Protein AF-0000000084601848 (afdb_homodimer)

Foldseek 3Di:
DDDDDDDDDDDDDDDDDDDDDDDDDDDDDDDDDDDDDDDDDDDDDDDPPDDPDDDPPDPPPPPPDPDLPPPVPDPPLVSVVPPPPDPPDLAFDLVLLVVLQVVLCVVAHVVQKDQDPVVFDVQQDDQQAPDGEPATARMEGEDQALQSVLVSLQSCVVSRFFEFEDELSPFHHQLRHDNPHGYYYYHLNQADFPDDDLVLQKTKGWQNHQQVVVCVVCVVSQKHDQFDDQSSHTNQQQQQQQFGDQQCLPQNTNLLWFQWWWWQFSNSDTDIQDDRDNDDPPDDDVSVVNRRNSFQQTGTTMTMTGIDGAFPDKKKKKWFAPALLLLLVLLLVLLVVVLDWRGKKKWALLLLVLCVVLPHWLPDRDRSHIMIMTMDGHDPVSRVVSLVVSVVSSVVRRIDDMDMDPDPSVRCSSCGSVSCRVVSCVVVADPQKGKNKFKKFAPSVCLSVLVVVLVVLLVVLVFRKIKMARSSRRMIMIITIFRPPDVVSVVSVVVSLVVSLVVRLVRVIHRHDGSRCFQRNLVSLPVNDDPVVVSVVVSSSCVRPVSSSTSANTNYHD/DPDDDDDDPPDDDDDDDDDDDDDYDDDDDDYDDDDDDDDYDDDDDDPDDDDPPDPPPDPPPPPPDPDLPPPVPDPPLVSVVPPPPDPPDLAFDLVLLVVLVVVLCVVAHVVQKDQDPVVFDVQQDDQQAPDGEPATARMEGEDQALQSVLVSLQSCVVSRFFEFEDELSPFHHQLRHDNPHGYYYYHLNQADFPDDDLVLQKTKGWQNHQQVVVCVVCVVSQKHDQFDDQSSHTNQQQQQQQFGDQQCLPQNTNLLWFQWWWWQFSNSDTDIQDDRDNDDPPDDDVSVVNRRNSFQQTGTTMTMTGIDGAFPDKKKKKWFAPALLLLLVLLLVLLVVVQDWRGKKKWALLLLVLCVVLPHWLPDRDRSHIMIMTMDGHDPVSRVVSLVVSVVSSVVRRIDDMDMDPDPSVRCSSCGSVSCSVVSCVVVADPQKGKNKFKKFAPSVCLSVLVVVLVVLLVVLVFRKIKMARSSRRMIMIITIFRPPDVVSVVSVVVSLVVSLVVRLVRVIHRHDGSRCFQRNLVSLPVNDDDVVVSVVVSSSCVRPVSSSTSANTNYHD

Nearest PDB structures (foldseek):
  8jde-assembly1_A  TM=9.656E-01  e=2.973E-52  Mus musculus
  8jdx-assembly1_A  TM=9.671E-01  e=5.165E-52  Mus musculus
  8jdv-assembly1_A  TM=9.684E-01  e=1.002E-51  Mus musculus
  8jdu-assembly1_A  TM=9.640E-01  e=6.096E-52  Mus musculus
  8jds-assembly1_A  TM=9.639E-01  e=1.059E-51  Mus musculus

Secondary structure (DSSP, 8-state):
-----------------------------------------------------------------S-----SSS-HHHHTTT----SS-SS--HHHHHHHHHHHHHHH-GGGEE--HHHHHHTT--TT-S---S---SEEE---SHHHHHHHHHHHHHHT--EEEESSS--SS-TT--TT--EEEE-TT---EEEEEGGGTEEEE-TT-BHHHHHHHTGGGTEE------TT-BHHHHHHHT---TTHHHH--GGGGEEEEEEE-TTS-EEE---S-SS--SSS-HHHHHTTSTTSS-EEEEEEEE-EEPPSEEEEEEEEESSHHHHHHHHHHHHHHT---SEEEEE-HHHHHHHHHTT-BTTB---SS-EEEEEEEESHHHHHHHHHHHHHHHGGGTEEEEEE-SSHHHHHHHHHHHHTHHHHHHHHSPTT-EEEEEEEE--GGGHHHHHHHHHHHHHTTTS-EEEEEEGGGTEEEEEEEE-TT-HHHHHHHHHHHHHHHHHHHHTT-BS-SSS--TTTTHHHHHHHS-HHHHHHHHHHHHHH-TT--BSTTSSS--/-----------------------------------------------------------------S-----SSS-HHHHTTT----SS-SS--HHHHHHHHHHHHHHH-GGGEE--HHHHHHTT--TT-S---S---SEEE---SHHHHHHHHHHHHHHT--EEEESSS--SS-TT--TT--EEEE-TT---EEEEEGGGTEEEE-TT-BHHHHHHHTGGGTEE------TT-BHHHHHHHT---TTHHHH--GGGGEEEEEEE-TTS-EEE---S-SS--SSS-HHHHHTTSTTSS-EEEEEEEE-EEPPSEEEEEEEEESSHHHHHHHHHHHHHHT---SEEEEE-HHHHHHHHHTT-BTTB----S-EEEEEEEE-HHHHHHHHHHHHHHHGGGTEEEEEE-SSHHHHHHHHHHHHTHHHHHHHHSPTT-EEEEEEEE--GGGHHHHHHHHHHHHHTTTS-EEEEEEGGGTEEEEEEEE-TT-HHHHHHHHHHHHHHHHHHHHTT-BS-SSS--TTTTHHHHHHHS-HHHHHHHHHHHHHH-TT--BSTTSSS--

pLDDT: mean 83.58, std 26.97, range [13.2, 98.94]

Solvent-accessible surface area (backbone atoms only — not comparable to full-atom values): 58997 Å² total; per-residue (Å²): 136,80,80,81,83,78,82,87,73,89,82,86,90,87,82,91,82,90,81,89,75,84,77,83,87,81,84,75,87,78,90,84,88,91,88,79,88,90,84,88,93,83,81,85,85,88,76,88,71,83,81,82,77,76,82,76,76,82,74,79,75,77,77,75,76,87,70,87,65,79,78,82,77,63,57,57,30,60,46,62,72,62,64,72,73,65,88,68,70,80,51,48,53,72,72,52,42,52,50,43,49,51,51,42,29,70,74,69,32,68,86,30,47,42,74,48,65,68,60,42,49,64,66,27,51,48,80,58,21,72,29,65,38,90,41,49,42,72,33,41,35,46,43,73,44,61,68,48,48,17,51,46,25,35,46,26,52,74,54,36,30,31,37,29,62,37,48,57,72,76,61,34,25,19,56,51,34,22,74,72,29,30,34,31,39,37,36,44,71,22,49,46,78,76,43,79,37,76,74,53,35,30,37,32,29,24,24,20,26,36,56,57,58,50,34,62,74,40,47,90,73,47,38,34,71,72,38,61,48,69,75,70,40,12,44,34,45,35,38,19,22,20,22,45,30,55,22,25,56,58,64,39,43,39,69,76,31,59,48,22,37,31,32,28,29,43,72,22,52,67,31,46,64,53,50,50,27,78,34,61,9,62,50,61,32,49,59,35,38,52,29,17,32,51,33,34,57,33,46,63,45,32,37,29,33,51,41,43,61,58,63,84,27,74,37,30,32,41,34,32,21,83,34,58,52,33,42,39,46,36,44,41,48,45,55,71,66,51,60,78,46,35,20,37,32,39,34,28,33,52,39,32,43,36,36,39,74,57,73,28,38,58,90,38,75,63,77,62,33,15,28,39,42,35,30,33,55,30,47,66,66,54,32,53,50,42,49,54,52,51,57,59,57,36,60,80,34,57,51,75,45,79,48,70,34,90,46,71,68,44,28,51,27,70,46,28,51,70,71,39,44,67,59,26,46,65,69,64,50,56,88,79,48,40,44,44,50,49,46,31,7,20,24,43,72,47,33,34,60,51,52,50,55,42,50,56,56,42,58,71,67,76,45,61,53,30,39,39,26,44,47,56,43,16,22,38,32,44,36,36,49,41,42,77,87,36,64,69,56,43,50,52,50,50,49,49,52,49,50,44,42,51,51,27,44,75,58,34,14,29,64,9,30,34,67,25,26,17,48,59,35,20,72,49,47,58,67,72,32,51,69,58,34,50,29,47,53,50,31,54,36,41,49,51,22,73,73,51,30,33,29,49,63,41,45,47,73,132,126,92,79,81,87,88,87,79,87,79,83,84,90,94,82,88,89,87,81,83,81,81,81,83,82,84,84,93,84,86,88,86,91,86,88,90,90,94,86,90,93,94,88,92,82,92,76,88,82,81,86,78,86,76,82,78,77,81,78,76,73,75,76,72,73,84,70,87,65,80,78,81,78,62,58,58,31,58,47,64,73,63,63,75,74,67,87,67,71,79,51,47,52,70,70,53,41,51,51,43,48,50,52,43,27,69,74,69,33,67,86,27,47,42,72,48,65,68,60,43,48,63,65,29,54,48,81,57,21,73,28,64,39,90,41,48,41,71,32,40,34,46,42,73,44,61,68,47,48,16,52,46,24,34,46,26,52,74,52,36,29,30,36,29,60,36,48,58,74,76,62,32,22,20,58,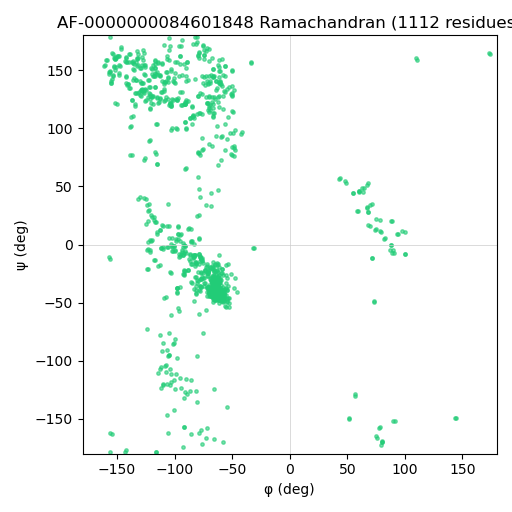52,33,21,75,73,28,30,32,31,38,34,36,44,72,23,48,46,78,75,45,79,38,74,72,53,35,33,36,30,29,23,21,20,26,36,54,56,58,50,33,63,75,38,45,90,74,45,39,34,70,72,39,63,48,69,75,69,40,13,46,34,45,36,37,19,22,22,23,45,29,56,22,24,56,57,67,39,41,36,66,76,32,58,47,21,37,32,31,28,29,44,72,23,51,66,29,46,64,52,51,50,27,76,35,62,9,62,50,60,32,51,59,34,39,55,28,17,33,50,31,34,56,33,47,65,46,34,37,30,32,50,41,44,59,59,62,85,27,75,36,32,33,40,34,33,21,85,33,60,51,33,41,37,46,35,44,41,50,46,55,71,68,50,60,78,44,36,21,36,32,38,32,27,34,52,38,32,42,37,36,39,74,56,72,27,38,57,89,39,77,63,76,62,35,16,29,38,42,36,31,32,55,30,47,66,67,51,34,54,50,40,50,52,52,50,57,60,57,36,60,77,33,57,51,75,46,79,48,69,33,89,44,71,68,45,28,51,26,70,45,27,51,68,73,38,46,66,60,26,48,65,68,65,50,60,88,79,47,40,42,43,48,50,45,32,8,18,26,44,70,47,34,33,59,51,54,49,53,42,48,54,55,43,57,71,68,77,45,62,54,30,39,40,26,45,47,57,44,17,22,38,33,43,38,36,50,40,43,78,87,38,65,69,55,44,51,52,53,49,49,49,52,49,50,46,44,50,52,27,46,75,58,34,14,26,64,8,30,35,67,25,26,15,49,59,35,20,72,49,46,58,67,72,32,52,68,60,34,51,29,48,53,52,34,51,34,42,46,52,22,73,74,50,30,33,28,48,63,41,46,49,74,132

Organism: Ustilaginoidea virens (NCBI:txid1159556)

Structure (mmCIF, N/CA/C/O backbone):
data_AF-0000000084601848-model_v1
#
loop_
_entity.id
_entity.type
_entity.pdbx_description
1 polymer 'D-lactate dehydrogenase (cytochrome)'
#
loop_
_atom_site.group_PDB
_atom_site.id
_atom_site.type_symbol
_atom_site.label_atom_id
_atom_site.label_alt_id
_atom_site.label_comp_id
_atom_site.label_asym_id
_atom_site.label_entity_id
_atom_site.label_seq_id
_atom_site.pdbx_PDB_ins_code
_atom_site.Cartn_x
_atom_site.Cartn_y
_atom_site.Cartn_z
_atom_site.occupancy
_atom_site.B_iso_or_equiv
_atom_site.auth_seq_id
_atom_site.auth_comp_id
_atom_site.auth_asym_id
_atom_site.auth_atom_id
_atom_site.pdbx_PDB_model_num
ATOM 1 N N . MET A 1 1 ? 34.312 59.625 28.984 1 16 1 MET A N 1
ATOM 2 C CA . MET A 1 1 ? 35.562 59.688 29.75 1 16 1 MET A CA 1
ATOM 3 C C . MET A 1 1 ? 36 58.281 30.188 1 16 1 MET A C 1
ATOM 5 O O . MET A 1 1 ? 37.156 57.906 30 1 16 1 MET A O 1
ATOM 9 N N . LYS A 1 2 ? 35.969 57.938 31.609 1 14.34 2 LYS A N 1
ATOM 10 C CA . LYS A 1 2 ? 37.188 57.5 32.312 1 14.34 2 LYS A CA 1
ATOM 11 C C . LYS A 1 2 ? 37.5 56.031 32 1 14.34 2 LYS A C 1
ATOM 13 O O . LYS A 1 2 ? 38.656 55.625 31.906 1 14.34 2 LYS A O 1
ATOM 18 N N . LEU A 1 3 ? 36.562 55.281 32.344 1 15.32 3 LEU A N 1
ATOM 19 C CA . LEU A 1 3 ? 37 54.219 33.25 1 15.32 3 LEU A CA 1
ATOM 20 C C . LEU A 1 3 ? 37.938 53.25 32.562 1 15.32 3 LEU A C 1
ATOM 22 O O . LEU A 1 3 ? 37.906 53.094 31.344 1 15.32 3 LEU A O 1
ATOM 26 N N . VAL A 1 4 ? 38.094 52.188 33.312 1 14.69 4 VAL A N 1
ATOM 27 C CA . VAL A 1 4 ? 39.156 51.438 33.969 1 14.69 4 VAL A CA 1
ATOM 28 C C . VAL A 1 4 ? 39.688 50.375 33.031 1 14.69 4 VAL A C 1
ATOM 30 O O . VAL A 1 4 ? 40.375 50.688 32.031 1 14.69 4 VAL A O 1
ATOM 33 N N . ALA A 1 5 ? 39.438 49.219 33.531 1 14.79 5 ALA A N 1
ATOM 34 C CA . ALA A 1 5 ? 40.594 48.438 34 1 14.79 5 ALA A CA 1
ATOM 35 C C . ALA A 1 5 ? 41.219 47.625 32.875 1 14.79 5 ALA A C 1
ATOM 37 O O . ALA A 1 5 ? 40.625 47.469 31.812 1 14.79 5 ALA A O 1
ATOM 38 N N . GLY A 1 6 ? 41.281 46.438 33.219 1 14.41 6 GLY A N 1
ATOM 39 C CA . GLY A 1 6 ? 42.531 45.719 33.531 1 14.41 6 GLY A CA 1
ATOM 40 C C . GLY A 1 6 ? 43.094 44.938 32.375 1 14.41 6 GLY A C 1
ATOM 41 O O . GLY A 1 6 ? 42.469 44.875 31.297 1 14.41 6 GLY A O 1
ATOM 42 N N . LEU A 1 7 ? 43.094 43.594 32.594 1 14.73 7 LEU A N 1
ATOM 43 C CA . LEU A 1 7 ? 44.375 42.906 32.781 1 14.73 7 LEU A CA 1
ATOM 44 C C . LEU A 1 7 ? 44.906 42.375 31.469 1 14.73 7 LEU A C 1
ATOM 46 O O . LEU A 1 7 ? 44.156 42.281 30.484 1 14.73 7 LEU A O 1
ATOM 50 N N . LEU A 1 8 ? 45.281 41.094 31.641 1 14.7 8 LEU A N 1
ATOM 51 C CA . LEU A 1 8 ? 46.625 40.531 31.562 1 14.7 8 LEU A CA 1
ATOM 52 C C . LEU A 1 8 ? 46.906 39.938 30.172 1 14.7 8 LEU A C 1
ATOM 54 O O . LEU A 1 8 ? 45.969 39.594 29.453 1 14.7 8 LEU A O 1
ATOM 58 N N . ARG A 1 9 ? 48.125 39.594 29.984 1 14.96 9 ARG A N 1
ATOM 59 C CA . ARG A 1 9 ? 49.281 39.5 29.109 1 14.96 9 ARG A CA 1
ATOM 60 C C . ARG A 1 9 ? 49.312 38.156 28.391 1 14.96 9 ARG A C 1
ATOM 62 O O . ARG A 1 9 ? 50.031 37.969 27.406 1 14.96 9 ARG A O 1
ATOM 69 N N . ILE A 1 10 ? 48.75 37 28.828 1 15.51 10 ILE A N 1
ATOM 70 C CA . ILE A 1 10 ? 49.812 36 28.828 1 15.51 10 ILE A CA 1
ATOM 71 C C . ILE A 1 10 ? 50.156 35.594 27.391 1 15.51 10 ILE A C 1
ATOM 73 O O . ILE A 1 10 ? 49.25 35.312 26.594 1 15.51 10 ILE A O 1
ATOM 77 N N . GLY A 1 11 ? 51.344 35.688 27.109 1 14.57 11 GLY A N 1
ATOM 78 C CA . GLY A 1 11 ? 52.344 35.625 26.047 1 14.57 11 GLY A CA 1
ATOM 79 C C . GLY A 1 11 ? 52.312 34.312 25.266 1 14.57 11 GLY A C 1
ATOM 80 O O . GLY A 1 11 ? 51.594 33.375 25.641 1 14.57 11 GLY A O 1
ATOM 81 N N . ALA A 1 12 ? 53.531 33.781 24.938 1 15.57 12 ALA A N 1
ATOM 82 C CA . ALA A 1 12 ? 54.438 33.562 23.797 1 15.57 12 ALA A CA 1
ATOM 83 C C . ALA A 1 12 ? 54.469 32.125 23.359 1 15.57 12 ALA A C 1
ATOM 85 O O . ALA A 1 12 ? 54.156 31.797 22.203 1 15.57 12 ALA A O 1
ATOM 86 N N . LYS A 1 13 ? 55.719 31.406 23.391 1 14.9 13 LYS A N 1
ATOM 87 C CA . LYS A 1 13 ? 56.75 31.062 22.406 1 14.9 13 LYS A CA 1
ATOM 88 C C . LYS A 1 13 ? 56.75 29.562 22.094 1 14.9 13 LYS A C 1
ATOM 90 O O . LYS A 1 13 ? 55.75 28.875 22.375 1 14.9 13 LYS A O 1
ATOM 95 N N . ASP A 1 14 ? 57.938 28.797 22.344 1 14.4 14 ASP A N 1
ATOM 96 C CA . ASP A 1 14 ? 59.031 28.25 21.516 1 14.4 14 ASP A CA 1
ATOM 97 C C . ASP A 1 14 ? 58.875 26.734 21.344 1 14.4 14 ASP A C 1
ATOM 99 O O . ASP A 1 14 ? 58.906 26.219 20.234 1 14.4 14 ASP A O 1
ATOM 103 N N . CYS A 1 15 ? 59.594 25.859 22.234 1 14.02 15 CYS A N 1
ATOM 104 C CA . CYS A 1 15 ? 60.844 25.156 21.953 1 14.02 15 CYS A CA 1
ATOM 105 C C . CYS A 1 15 ? 60.562 23.703 21.594 1 14.02 15 CYS A C 1
ATOM 107 O O . CYS A 1 15 ? 61.062 23.203 20.578 1 14.02 15 CYS A O 1
ATOM 109 N N . ARG A 1 16 ? 60.406 22.719 22.547 1 15.11 16 ARG A N 1
ATOM 110 C CA . ARG A 1 16 ? 61.531 21.828 22.75 1 15.11 16 ARG A CA 1
ATOM 111 C C . ARG A 1 16 ? 61.406 20.578 21.875 1 15.11 16 ARG A C 1
ATOM 113 O O . ARG A 1 16 ? 60.312 20.25 21.391 1 15.11 16 ARG A O 1
ATOM 120 N N . GLY A 1 17 ? 62.375 19.562 22.078 1 14.59 17 GLY A N 1
ATOM 121 C CA . GLY A 1 17 ? 63.5 18.797 21.516 1 14.59 17 GLY A CA 1
ATOM 122 C C . GLY A 1 17 ? 63.094 17.375 21.125 1 14.59 17 GLY A C 1
ATOM 123 O O . GLY A 1 17 ? 63.312 16.953 20 1 14.59 17 GLY A O 1
ATOM 124 N N . PRO A 1 18 ? 62.906 16.344 22.062 1 15.07 18 PRO A N 1
ATOM 125 C CA . PRO A 1 18 ? 63.938 15.32 21.938 1 15.07 18 PRO A CA 1
ATOM 126 C C . PRO A 1 18 ? 63.531 14.156 21.031 1 15.07 18 PRO A C 1
ATOM 128 O O . PRO A 1 18 ? 62.344 13.961 20.781 1 15.07 18 PRO A O 1
ATOM 131 N N . LYS A 1 19 ? 64.562 13.219 20.844 1 15.92 19 LYS A N 1
ATOM 132 C CA . LYS A 1 19 ? 65.188 12.297 19.922 1 15.92 19 LYS A CA 1
ATOM 133 C C . LYS A 1 19 ? 64.5 10.953 19.875 1 15.92 19 LYS A C 1
ATOM 135 O O . LYS A 1 19 ? 64.25 10.414 18.797 1 15.92 19 LYS A O 1
ATOM 140 N N . PHE A 1 20 ? 64.125 10.156 21.109 1 14.77 20 PHE A N 1
ATOM 141 C CA . PHE A 1 20 ? 64.938 8.922 21.156 1 14.77 20 PHE A CA 1
ATOM 142 C C . PHE A 1 20 ? 64.188 7.805 20.406 1 14.77 20 PHE A C 1
ATOM 144 O O . PHE A 1 20 ? 62.969 7.754 20.375 1 14.77 20 PHE A O 1
ATOM 151 N N . VAL A 1 21 ? 64.938 6.945 19.734 1 14.97 21 VAL A N 1
ATOM 152 C CA . VAL A 1 21 ? 65.125 5.996 18.641 1 14.97 21 VAL A CA 1
ATOM 153 C C . VAL A 1 21 ? 64.562 4.645 19.031 1 14.97 21 VAL A C 1
ATOM 155 O O . VAL A 1 21 ? 64.125 3.883 18.156 1 14.97 21 VAL A O 1
ATOM 158 N N . ALA A 1 22 ? 64.25 4.32 20.391 1 14.28 22 ALA A N 1
ATOM 159 C CA . ALA A 1 22 ? 64.875 3.031 20.609 1 14.28 22 ALA A CA 1
ATOM 160 C C . ALA A 1 22 ? 64.062 1.901 19.953 1 14.28 22 ALA A C 1
ATOM 162 O O . ALA A 1 22 ? 62.844 1.955 19.875 1 14.28 22 ALA A O 1
ATOM 163 N N . GLY A 1 23 ? 64.812 0.887 19.453 1 14.33 23 GLY A N 1
ATOM 164 C CA . GLY A 1 23 ? 64.938 -0.223 18.531 1 14.33 23 GLY A CA 1
ATOM 165 C C . GLY A 1 23 ? 64.25 -1.477 18.984 1 14.33 23 GLY A C 1
ATOM 166 O O . GLY A 1 23 ? 64.188 -2.469 18.25 1 14.33 23 GLY A O 1
ATOM 167 N N . ARG A 1 24 ? 63.438 -1.534 20.203 1 14.61 24 ARG A N 1
ATOM 168 C CA . ARG A 1 24 ? 63.906 -2.807 20.766 1 14.61 24 ARG A CA 1
ATOM 169 C C . ARG A 1 24 ? 63.344 -3.979 19.938 1 14.61 24 ARG A C 1
ATOM 171 O O . ARG A 1 24 ? 62.375 -3.84 19.219 1 14.61 24 ARG A O 1
ATOM 178 N N . SER A 1 25 ? 63.531 -5.207 20.672 1 14.05 25 SER A N 1
ATOM 179 C CA . SER A 1 25 ? 64.125 -6.535 20.484 1 14.05 25 SER A CA 1
ATOM 180 C C . SER A 1 25 ? 63.062 -7.539 20.031 1 14.05 25 SER A C 1
ATOM 182 O O . SER A 1 25 ? 61.844 -7.324 20.234 1 14.05 25 SER A O 1
ATOM 184 N N . ALA A 1 26 ? 63.5 -8.742 19.641 1 15.19 26 ALA A N 1
ATOM 185 C CA . ALA A 1 26 ? 63.469 -9.875 18.719 1 15.19 26 ALA A CA 1
ATOM 186 C C . ALA A 1 26 ? 62.469 -10.938 19.203 1 15.19 26 ALA A C 1
ATOM 188 O O . ALA A 1 26 ? 61.844 -11.617 18.406 1 15.19 26 ALA A O 1
ATOM 189 N N . ALA A 1 27 ? 62 -11.086 20.641 1 13.83 27 ALA A N 1
ATOM 190 C CA . ALA A 1 27 ? 62.281 -12.484 20.953 1 13.83 27 ALA A CA 1
ATOM 191 C C . ALA A 1 27 ? 61.188 -13.398 20.453 1 13.83 27 ALA A C 1
ATOM 193 O O . ALA A 1 27 ? 60 -13.039 20.5 1 13.83 27 ALA A O 1
ATOM 194 N N . LEU A 1 28 ? 61.562 -14.609 19.953 1 15 28 LEU A N 1
ATOM 195 C CA . LEU A 1 28 ? 61.156 -15.727 19.125 1 15 28 LEU A CA 1
ATOM 196 C C . LEU A 1 28 ? 60.219 -16.656 19.875 1 15 28 LEU A C 1
ATOM 198 O O . LEU A 1 28 ? 59.594 -17.547 19.281 1 15 28 LEU A O 1
ATOM 202 N N . ARG A 1 29 ? 59.656 -16.438 21.203 1 13.97 29 ARG A N 1
ATOM 203 C CA . ARG A 1 29 ? 59.75 -17.75 21.859 1 13.97 29 ARG A CA 1
ATOM 204 C C . ARG A 1 29 ? 58.688 -18.703 21.328 1 13.97 29 ARG A C 1
ATOM 206 O O . ARG A 1 29 ? 57.562 -18.297 21.109 1 13.97 29 ARG A O 1
ATOM 213 N N . PHE A 1 30 ? 59.188 -19.922 21.156 1 14.72 30 PHE A N 1
ATOM 214 C CA . PHE A 1 30 ? 58.844 -21.188 20.531 1 14.72 30 PHE A CA 1
ATOM 215 C C . PHE A 1 30 ? 57.75 -21.906 21.312 1 14.72 30 PHE A C 1
ATOM 217 O O . PHE A 1 30 ? 56.75 -22.359 20.734 1 14.72 30 PHE A O 1
ATOM 224 N N . ALA A 1 31 ? 57.875 -22.234 22.703 1 14.78 31 ALA A N 1
ATOM 225 C CA . ALA A 1 31 ? 58.031 -23.672 22.891 1 14.78 31 ALA A CA 1
ATOM 226 C C . ALA A 1 31 ? 56.688 -24.391 22.953 1 14.78 31 ALA A C 1
ATOM 228 O O . ALA A 1 31 ? 55.656 -23.75 23.203 1 14.78 31 ALA A O 1
ATOM 229 N N . SER A 1 32 ? 56.75 -25.672 23.484 1 14.93 32 SER A N 1
ATOM 230 C CA . SER A 1 32 ? 56.438 -27.094 23.297 1 14.93 32 SER A CA 1
ATOM 231 C C . SER A 1 32 ? 55.188 -27.469 24.047 1 14.93 32 SER A C 1
ATOM 233 O O . SER A 1 32 ? 54.25 -28.062 23.453 1 14.93 32 SER A O 1
ATOM 235 N N . THR A 1 33 ? 55.156 -27.766 25.438 1 14.98 33 THR A N 1
ATOM 236 C CA . THR A 1 33 ? 55.125 -29.172 25.844 1 14.98 33 THR A CA 1
ATOM 237 C C . THR A 1 33 ? 53.719 -29.625 26.172 1 14.98 33 THR A C 1
ATOM 239 O O . THR A 1 33 ? 53.25 -30.641 25.625 1 14.98 33 THR A O 1
ATOM 242 N N . SER A 1 34 ? 53.375 -29.938 27.531 1 14.52 34 SER A N 1
ATOM 243 C CA . SER A 1 34 ? 53.219 -31.219 28.234 1 14.52 34 SER A CA 1
ATOM 244 C C . SER A 1 34 ? 51.75 -31.547 28.453 1 14.52 34 SER A C 1
ATOM 246 O O . SER A 1 34 ? 50.906 -30.641 28.484 1 14.52 34 SER A O 1
ATOM 248 N N . ALA A 1 35 ? 51.5 -32.938 28.891 1 16.45 35 ALA A N 1
ATOM 249 C CA . ALA A 1 35 ? 50.719 -34.156 28.922 1 16.45 35 ALA A CA 1
ATOM 250 C C . ALA A 1 35 ? 49.562 -34.031 29.906 1 16.45 35 ALA A C 1
ATOM 252 O O . ALA A 1 35 ? 48.406 -34.312 29.562 1 16.45 35 ALA A O 1
ATOM 253 N N . ARG A 1 36 ? 49.688 -34.531 31.234 1 15.03 36 ARG A N 1
ATOM 254 C CA . ARG A 1 36 ? 49.156 -35.812 31.734 1 15.03 36 ARG A CA 1
ATOM 255 C C . ARG A 1 36 ? 47.906 -35.594 32.562 1 15.03 36 ARG A C 1
ATOM 257 O O . ARG A 1 36 ? 46.969 -36.375 32.5 1 15.03 36 ARG A O 1
ATOM 264 N N . ALA A 1 37 ? 47.812 -34.812 33.781 1 14.24 37 ALA A N 1
ATOM 265 C CA . ALA A 1 37 ? 47.594 -35.594 35 1 14.24 37 ALA A CA 1
ATOM 266 C C . ALA A 1 37 ? 46.125 -35.875 35.25 1 14.24 37 ALA A C 1
ATOM 268 O O . ALA A 1 37 ? 45.281 -35.438 34.469 1 14.24 37 ALA A O 1
ATOM 269 N N . THR A 1 38 ? 45.5 -35.312 36.469 1 14.88 38 THR A N 1
ATOM 270 C CA . THR A 1 38 ? 45.188 -36 37.75 1 14.88 38 THR A CA 1
ATOM 271 C C . THR A 1 38 ? 43.719 -36.25 37.875 1 14.88 38 THR A C 1
ATOM 273 O O . THR A 1 38 ? 42.906 -35.594 37.25 1 14.88 38 THR A O 1
ATOM 276 N N . THR A 1 39 ? 43.281 -36.531 39.219 1 15.73 39 THR A N 1
ATOM 277 C CA . THR A 1 39 ? 42.625 -37.5 40.062 1 15.73 39 THR A CA 1
ATOM 278 C C . THR A 1 39 ? 41.188 -37.125 40.344 1 15.73 39 THR A C 1
ATOM 280 O O . THR A 1 39 ? 40.25 -37.906 40.125 1 15.73 39 THR A O 1
ATOM 283 N N . SER A 1 40 ? 40.781 -36.219 41.438 1 15.14 40 SER A N 1
ATOM 284 C CA . SER A 1 40 ? 40.25 -36.75 42.688 1 15.14 40 SER A CA 1
ATOM 285 C C . SER A 1 40 ? 38.719 -36.656 42.719 1 15.14 40 SER A C 1
ATOM 287 O O . SER A 1 40 ? 38.031 -37.625 42.969 1 15.14 40 SER A O 1
ATOM 289 N N . THR A 1 41 ? 38.094 -35.781 43.75 1 15.55 41 THR A N 1
ATOM 290 C CA . THR A 1 41 ? 37.406 -36.125 45 1 15.55 41 THR A CA 1
ATOM 291 C C . THR A 1 41 ? 35.906 -35.906 44.812 1 15.55 41 THR A C 1
ATOM 293 O O . THR A 1 41 ? 35.469 -35.062 44 1 15.55 41 THR A O 1
ATOM 296 N N . TRP A 1 42 ? 34.938 -36.531 45.75 1 15.95 42 TRP A N 1
ATOM 297 C CA . TRP A 1 42 ? 33.719 -37.25 46.031 1 15.95 42 TRP A CA 1
ATOM 298 C C . TRP A 1 42 ? 32.594 -36.281 46.375 1 15.95 42 TRP A C 1
ATOM 300 O O . TRP A 1 42 ? 31.453 -36.438 45.906 1 15.95 42 TRP A O 1
ATOM 310 N N . LYS A 1 43 ? 32.594 -35.281 47.438 1 15.61 43 LYS A N 1
ATOM 311 C CA . LYS A 1 43 ? 31.734 -35.5 48.594 1 15.61 43 LYS A CA 1
ATOM 312 C C . LYS A 1 43 ? 30.375 -34.812 48.438 1 15.61 43 LYS A C 1
ATOM 314 O O . LYS A 1 43 ? 29.5 -34.906 49.281 1 15.61 43 LYS A O 1
ATOM 319 N N . ALA A 1 44 ? 29.906 -34 47.531 1 15.96 44 ALA A N 1
ATOM 320 C CA . ALA A 1 44 ? 29.156 -32.875 48.094 1 15.96 44 ALA A CA 1
ATOM 321 C C . ALA A 1 44 ? 27.781 -33.344 48.594 1 15.96 44 ALA A C 1
ATOM 323 O O . ALA A 1 44 ? 27.172 -34.25 48 1 15.96 44 ALA A O 1
ATOM 324 N N . LYS A 1 45 ? 27.188 -32.469 49.531 1 16.08 45 LYS A N 1
ATOM 325 C CA . LYS A 1 45 ? 26.359 -32.344 50.719 1 16.08 45 LYS A CA 1
ATOM 326 C C . LYS A 1 45 ? 24.875 -32.438 50.406 1 16.08 45 LYS A C 1
ATOM 328 O O . LYS A 1 45 ? 24.484 -32.281 49.219 1 16.08 45 LYS A O 1
ATOM 333 N N . TYR A 1 46 ? 23.969 -31.406 51.094 1 16.7 46 TYR A N 1
ATOM 334 C CA . TYR A 1 46 ? 22.875 -31.547 52.062 1 16.7 46 TYR A CA 1
ATOM 335 C C . TYR A 1 46 ? 21.531 -31.453 51.344 1 16.7 46 TYR A C 1
ATOM 337 O O . TYR A 1 46 ? 21.391 -30.781 50.344 1 16.7 46 TYR A O 1
ATOM 345 N N . VAL A 1 47 ? 20.422 -32.156 51.781 1 16.72 47 VAL A N 1
ATOM 346 C CA . VAL A 1 47 ? 19.172 -32.875 51.5 1 16.72 47 VAL A CA 1
ATOM 347 C C . VAL A 1 47 ? 17.984 -31.906 51.688 1 16.72 47 VAL A C 1
ATOM 349 O O . VAL A 1 47 ? 16.844 -32.281 51.438 1 16.72 47 VAL A O 1
ATOM 352 N N . ALA A 1 48 ? 18.094 -30.531 51.969 1 17.84 48 ALA A N 1
ATOM 353 C CA . ALA A 1 48 ? 17 -30.125 52.844 1 17.84 48 ALA A CA 1
ATOM 354 C C . ALA A 1 48 ? 15.664 -30.219 52.094 1 17.84 48 ALA A C 1
ATOM 356 O O . ALA A 1 48 ? 15.5 -29.641 51.031 1 17.84 48 ALA A O 1
ATOM 357 N N . VAL A 1 49 ? 14.633 -30.953 52.5 1 17.55 49 VAL A N 1
ATOM 358 C CA . VAL A 1 49 ? 13.391 -31.656 52.188 1 17.55 49 VAL A CA 1
ATOM 359 C C . VAL A 1 49 ? 12.211 -30.688 52.312 1 17.55 49 VAL A C 1
ATOM 361 O O . VAL A 1 49 ? 11.055 -31.094 52.125 1 17.55 49 VAL A O 1
ATOM 364 N N . GLY A 1 50 ? 12.352 -29.328 52.406 1 17.91 50 GLY A N 1
ATOM 365 C CA . GLY A 1 50 ? 11.242 -28.797 53.156 1 17.91 50 GLY A CA 1
ATOM 366 C C . GLY A 1 50 ? 9.891 -29.047 52.5 1 17.91 50 GLY A C 1
ATOM 367 O O . GLY A 1 50 ? 9.797 -29.109 51.281 1 17.91 50 GLY A O 1
ATOM 368 N N . LEU A 1 51 ? 8.812 -29.297 53.281 1 18.09 51 LEU A N 1
ATOM 369 C CA . LEU A 1 51 ? 7.453 -29.828 53.375 1 18.09 51 LEU A CA 1
ATOM 370 C C . LEU A 1 51 ? 6.441 -28.859 52.781 1 18.09 51 LEU A C 1
ATOM 372 O O . LEU A 1 51 ? 6.328 -27.719 53.219 1 18.09 51 LEU A O 1
ATOM 376 N N . VAL A 1 52 ? 6.086 -28.953 51.438 1 18.06 52 VAL A N 1
ATOM 377 C CA . VAL A 1 52 ? 5.195 -28.234 50.531 1 18.06 52 VAL A CA 1
ATOM 378 C C . VAL A 1 52 ? 3.762 -28.312 51.062 1 18.06 52 VAL A C 1
ATOM 380 O O . VAL A 1 52 ? 3.162 -29.391 51.094 1 18.06 52 VAL A O 1
ATOM 383 N N . VAL A 1 53 ? 3.477 -27.609 52.094 1 19.64 53 VAL A N 1
ATOM 384 C CA . VAL A 1 53 ? 2.154 -27.656 52.688 1 19.64 53 VAL A CA 1
ATOM 385 C C . VAL A 1 53 ? 1.094 -27.266 51.688 1 19.64 53 VAL A C 1
ATOM 387 O O . VAL A 1 53 ? 1.22 -26.234 51 1 19.64 53 VAL A O 1
ATOM 390 N N . GLY A 1 54 ? 0.096 -28.031 51.219 1 18.09 54 GLY A N 1
ATOM 391 C CA . GLY A 1 54 ? -0.988 -28.344 50.312 1 18.09 54 GLY A CA 1
ATOM 392 C C . GLY A 1 54 ? -2.184 -27.422 50.469 1 18.09 54 GLY A C 1
ATOM 393 O O . GLY A 1 54 ? -3.324 -27.891 50.531 1 18.09 54 GLY A O 1
ATOM 394 N N . ALA A 1 55 ? -2.029 -26.141 50.812 1 20.28 55 ALA A N 1
ATOM 395 C CA . ALA A 1 55 ? -3.328 -25.625 51.219 1 20.28 55 ALA A CA 1
ATOM 396 C C . ALA A 1 55 ? -4.305 -25.562 50.062 1 20.28 55 ALA A C 1
ATOM 398 O O . ALA A 1 55 ? -3.957 -25.062 48.969 1 20.28 55 ALA A O 1
ATOM 399 N N . ALA A 1 56 ? -5.457 -26.234 49.938 1 21 56 ALA A N 1
ATOM 400 C CA . ALA A 1 56 ? -6.613 -26.641 49.125 1 21 56 ALA A CA 1
ATOM 401 C C . ALA A 1 56 ? -7.516 -25.438 48.844 1 21 56 ALA A C 1
ATOM 403 O O . ALA A 1 56 ? -8.344 -25.062 49.656 1 21 56 ALA A O 1
ATOM 404 N N . LEU A 1 57 ? -6.992 -24.25 48.469 1 21.81 57 LEU A N 1
ATOM 405 C CA . LEU A 1 57 ? -8.062 -23.266 48.531 1 21.81 57 LEU A CA 1
ATOM 406 C C . LEU A 1 57 ? -9.156 -23.578 47.5 1 21.81 57 LEU A C 1
ATOM 408 O O . LEU A 1 57 ? -8.859 -23.969 46.375 1 21.81 57 LEU A O 1
ATOM 412 N N . GLY A 1 58 ? -10.398 -23.719 47.812 1 20.59 58 GLY A N 1
ATOM 413 C CA . GLY A 1 58 ? -11.695 -24.094 47.25 1 20.59 58 GLY A CA 1
ATOM 414 C C . GLY A 1 58 ? -12.172 -23.188 46.156 1 20.59 58 GLY A C 1
ATOM 415 O O . GLY A 1 58 ? -12.43 -22 46.375 1 20.59 58 GLY A O 1
ATOM 416 N N . SER A 1 59 ? -11.523 -23.156 44.938 1 20.94 59 SER A N 1
ATOM 417 C CA . SER A 1 59 ? -11.875 -22.25 43.844 1 20.94 59 SER A CA 1
ATOM 418 C C . SER A 1 59 ? -13.336 -22.406 43.438 1 20.94 59 SER A C 1
ATOM 420 O O . SER A 1 59 ? -13.812 -23.531 43.219 1 20.94 59 SER A O 1
ATOM 422 N N . THR A 1 60 ? -14.133 -21.547 43.812 1 24.08 60 THR A N 1
ATOM 423 C CA . THR A 1 60 ? -15.57 -21.5 43.562 1 24.08 60 THR A CA 1
ATOM 424 C C . THR A 1 60 ? -15.859 -21.453 42.062 1 24.08 60 THR A C 1
ATOM 426 O O . THR A 1 60 ? -15.32 -20.609 41.344 1 24.08 60 THR A O 1
ATOM 429 N N . ILE A 1 61 ? -16.062 -22.531 41.406 1 23.88 61 ILE A N 1
ATOM 430 C CA . ILE A 1 61 ? -16.531 -22.828 40.062 1 23.88 61 ILE A CA 1
ATOM 431 C C . ILE A 1 61 ? -17.781 -22.016 39.75 1 23.88 61 ILE A C 1
ATOM 433 O O . ILE A 1 61 ? -18.828 -22.203 40.375 1 23.88 61 ILE A O 1
ATOM 437 N N . PHE A 1 62 ? -17.547 -20.75 39.375 1 26.53 62 PHE A N 1
ATOM 438 C CA . PHE A 1 62 ? -18.781 -20.062 39.031 1 26.53 62 PHE A CA 1
ATOM 439 C C . PHE A 1 62 ? -19.438 -20.719 37.812 1 26.53 62 PHE A C 1
ATOM 441 O O . PHE A 1 62 ? -18.781 -20.922 36.781 1 26.53 62 PHE A O 1
ATOM 448 N N . THR A 1 63 ? -20.297 -21.609 37.938 1 26.98 63 THR A N 1
ATOM 449 C CA . THR A 1 63 ? -21.172 -22.344 37.031 1 26.98 63 THR A CA 1
ATOM 450 C C . THR A 1 63 ? -21.891 -21.375 36.094 1 26.98 63 THR A C 1
ATOM 452 O O . THR A 1 63 ? -22.656 -20.516 36.531 1 26.98 63 THR A O 1
ATOM 455 N N . SER A 1 64 ? -21.203 -21.016 34.969 1 27.88 64 SER A N 1
ATOM 456 C CA . SER A 1 64 ? -21.781 -20.188 33.906 1 27.88 64 SER A CA 1
ATOM 457 C C . SER A 1 64 ? -23.094 -20.781 33.406 1 27.88 64 SER A C 1
ATOM 459 O O . SER A 1 64 ? -23.188 -21.984 33.156 1 27.88 64 SER A O 1
ATOM 461 N N . SER A 1 65 ? -24.125 -20.219 33.656 1 28.64 65 SER A N 1
ATOM 462 C CA . SER A 1 65 ? -25.438 -20.641 33.219 1 28.64 65 SER A CA 1
ATOM 463 C C . SER A 1 65 ? -25.516 -20.719 31.703 1 28.64 65 SER A C 1
ATOM 465 O O . SER A 1 65 ? -24.844 -19.969 31 1 28.64 65 SER A O 1
ATOM 467 N N . SER A 1 66 ? -25.938 -21.781 30.969 1 29.97 66 SER A N 1
ATOM 468 C CA . SER A 1 66 ? -26.047 -22.438 29.656 1 29.97 66 SER A CA 1
ATOM 469 C C . SER A 1 66 ? -26.625 -21.484 28.609 1 29.97 66 SER A C 1
ATOM 471 O O . SER A 1 66 ? -26.703 -21.828 27.438 1 29.97 66 SER A O 1
ATOM 473 N N . ASP A 1 67 ? -27.422 -20.422 28.891 1 30.67 67 ASP A N 1
ATOM 474 C CA . ASP A 1 67 ? -28.203 -19.797 27.828 1 30.67 67 ASP A CA 1
ATOM 475 C C . ASP A 1 67 ? -27.359 -18.766 27.062 1 30.67 67 ASP A C 1
ATOM 477 O O . ASP A 1 67 ? -26.562 -18.047 27.672 1 30.67 67 ASP A O 1
ATOM 481 N N . GLY A 1 68 ? -26.922 -18.828 25.844 1 31.3 68 GLY A N 1
ATOM 482 C CA . GLY A 1 68 ? -26.172 -18.172 24.797 1 31.3 68 GLY A CA 1
ATOM 483 C C . GLY A 1 68 ? -26.281 -16.656 24.844 1 31.3 68 GLY A C 1
ATOM 484 O O . GLY A 1 68 ? -26.016 -15.984 23.844 1 31.3 68 GLY A O 1
ATOM 485 N N . ARG A 1 69 ? -27.062 -16.062 25.75 1 31.42 69 ARG A N 1
ATOM 486 C CA . ARG A 1 69 ? -27.234 -14.617 25.766 1 31.42 69 ARG A CA 1
ATOM 487 C C . ARG A 1 69 ? -25.938 -13.922 26.141 1 31.42 69 ARG A C 1
ATOM 489 O O . ARG A 1 69 ? -25.281 -14.289 27.109 1 31.42 69 ARG A O 1
ATOM 496 N N . TRP A 1 70 ? -25.359 -13.25 25.203 1 34.69 70 TRP A N 1
ATOM 497 C CA . TRP A 1 70 ? -24.219 -12.367 25.422 1 34.69 70 TRP A CA 1
ATOM 498 C C . TRP A 1 70 ? -24.406 -11.539 26.688 1 34.69 70 TRP A C 1
ATOM 500 O O . TRP A 1 70 ? -25.422 -10.859 26.844 1 34.69 70 TRP A O 1
ATOM 510 N N . ASN A 1 71 ? -23.891 -11.969 27.75 1 41.47 71 ASN A N 1
ATOM 511 C CA . ASN A 1 71 ? -24.203 -11.312 29.016 1 41.47 71 ASN A CA 1
ATOM 512 C C . ASN A 1 71 ? -23.391 -10.023 29.188 1 41.47 71 ASN A C 1
ATOM 514 O O . ASN A 1 71 ? -23.297 -9.492 30.297 1 41.47 71 ASN A O 1
ATOM 518 N N . GLY A 1 72 ? -22.891 -9.305 28.016 1 41.38 72 GLY A N 1
ATOM 519 C CA . GLY A 1 72 ? -22.312 -7.973 28.062 1 41.38 72 GLY A CA 1
ATOM 520 C C . GLY A 1 72 ? -20.938 -7.945 28.719 1 41.38 72 GLY A C 1
ATOM 521 O O . GLY A 1 72 ? -20.281 -6.91 28.734 1 41.38 72 GLY A O 1
ATOM 522 N N . LYS A 1 73 ? -20.516 -9.031 29.375 1 43.38 73 LYS A N 1
ATOM 523 C CA . LYS A 1 73 ? -19.297 -9 30.188 1 43.38 73 LYS A CA 1
ATOM 524 C C . LYS A 1 73 ? -18.078 -9.43 29.375 1 43.38 73 LYS A C 1
ATOM 526 O O . LYS A 1 73 ? -16.938 -9.258 29.828 1 43.38 73 LYS A O 1
ATOM 531 N N . VAL A 1 74 ? -18.25 -10.219 28.344 1 46.66 74 VAL A N 1
ATOM 532 C CA . VAL A 1 74 ? -17.109 -10.742 27.594 1 46.66 74 VAL A CA 1
ATOM 533 C C . VAL A 1 74 ? -17.094 -10.133 26.188 1 46.66 74 VAL A C 1
ATOM 535 O O . VAL A 1 74 ? -18.125 -10 25.547 1 46.66 74 VAL A O 1
ATOM 538 N N . PRO A 1 75 ? -15.969 -9.578 25.906 1 45.84 75 PRO A N 1
ATOM 539 C CA . PRO A 1 75 ? -15.875 -8.992 24.578 1 45.84 75 PRO A CA 1
ATOM 540 C C . PRO A 1 75 ? -16.312 -9.953 23.469 1 45.84 75 PRO A C 1
ATOM 542 O O . PRO A 1 75 ? -16.094 -11.164 23.578 1 45.84 75 PRO A O 1
ATOM 545 N N . ARG A 1 76 ? -17.156 -9.469 22.641 1 47 76 ARG A N 1
ATOM 546 C CA . ARG A 1 76 ? -17.766 -10.258 21.578 1 47 76 ARG A CA 1
ATOM 547 C C . ARG A 1 76 ? -16.719 -11.094 20.844 1 47 76 ARG A C 1
ATOM 549 O O . ARG A 1 76 ? -17.016 -12.219 20.406 1 47 76 ARG A O 1
ATOM 556 N N . TRP A 1 77 ? -15.594 -10.5 20.609 1 46.38 77 TRP A N 1
ATOM 557 C CA . TRP A 1 77 ? -14.594 -11.281 19.891 1 46.38 77 TRP A CA 1
ATOM 558 C C . TRP A 1 77 ? -14.172 -12.508 20.703 1 46.38 77 TRP A C 1
ATOM 560 O O . TRP A 1 77 ? -13.617 -13.461 20.141 1 46.38 77 TRP A O 1
ATOM 570 N N . GLN A 1 78 ? -14.359 -12.492 21.984 1 48.5 78 GLN A N 1
ATOM 571 C CA . GLN A 1 78 ? -14.07 -13.656 22.812 1 48.5 78 GLN A CA 1
ATOM 572 C C . GLN A 1 78 ? -15.203 -14.672 22.75 1 48.5 78 GLN A C 1
ATOM 574 O O . GLN A 1 78 ? -14.992 -15.867 22.969 1 48.5 78 GLN A O 1
ATOM 579 N N . VAL A 1 79 ? -16.375 -14.078 22.609 1 42.34 79 VAL A N 1
ATOM 580 C CA . VAL A 1 79 ? -17.531 -14.969 22.594 1 42.34 79 VAL A CA 1
ATOM 581 C C . VAL A 1 79 ? -17.516 -15.812 21.312 1 42.34 79 VAL A C 1
ATOM 583 O O . VAL A 1 79 ? -18.078 -16.906 21.297 1 42.34 79 VAL A O 1
ATOM 586 N N . ALA A 1 80 ? -17.016 -15.227 20.391 1 41.78 80 ALA A N 1
ATOM 587 C CA . ALA A 1 80 ? -17.031 -16.016 19.172 1 41.78 80 ALA A CA 1
ATOM 588 C C . ALA A 1 80 ? -16.375 -17.391 19.391 1 41.78 80 ALA A C 1
ATOM 590 O O . ALA A 1 80 ? -16.75 -18.359 18.75 1 41.78 80 ALA A O 1
ATOM 591 N N . HIS A 1 81 ? -15.391 -17.516 20.344 1 42.16 81 HIS A N 1
ATOM 592 C CA . HIS A 1 81 ? -14.812 -18.844 20.516 1 42.16 81 HIS A CA 1
ATOM 593 C C . HIS A 1 81 ? -15.805 -19.797 21.156 1 42.16 81 HIS A C 1
ATOM 595 O O . HIS A 1 81 ? -15.617 -21.016 21.109 1 42.16 81 HIS A O 1
ATOM 601 N N . ALA A 1 82 ? -16.656 -19.281 22.078 1 34.81 82 ALA A N 1
ATOM 602 C CA . ALA A 1 82 ? -17.406 -20.25 22.875 1 34.81 82 ALA A CA 1
ATOM 603 C C . ALA A 1 82 ? -18.656 -20.719 22.141 1 34.81 82 ALA A C 1
ATOM 605 O O . ALA A 1 82 ? -19.453 -21.5 22.688 1 34.81 82 ALA A O 1
ATOM 606 N N . ALA A 1 83 ? -19.031 -20.141 21.141 1 34.31 83 ALA A N 1
ATOM 607 C CA . ALA A 1 83 ? -20.359 -20.578 20.734 1 34.31 83 ALA A CA 1
ATOM 608 C C . ALA A 1 83 ? -20.328 -22 20.203 1 34.31 83 ALA A C 1
ATOM 610 O O . ALA A 1 83 ? -19.656 -22.281 19.203 1 34.31 83 ALA A O 1
ATOM 611 N N . GLN A 1 84 ? -20.453 -22.953 21.156 1 33.78 84 GLN A N 1
ATOM 612 C CA . GLN A 1 84 ? -20.734 -24.312 20.719 1 33.78 84 GLN A CA 1
ATOM 613 C C . GLN A 1 84 ? -21.922 -24.359 19.781 1 33.78 84 GLN A C 1
ATOM 615 O O . GLN A 1 84 ? -23 -23.844 20.094 1 33.78 84 GLN A O 1
ATOM 620 N N . HIS A 1 85 ? -21.719 -24.359 18.547 1 34.22 85 HIS A N 1
ATOM 621 C CA . HIS A 1 85 ? -22.688 -24.516 17.469 1 34.22 85 HIS A CA 1
ATOM 622 C C . HIS A 1 85 ? -23.562 -25.75 17.688 1 34.22 85 HIS A C 1
ATOM 624 O O . HIS A 1 85 ? -23.062 -26.859 17.734 1 34.22 85 HIS A O 1
ATOM 630 N N . GLY A 1 86 ? -24.5 -25.641 18.547 1 33 86 GLY A N 1
ATOM 631 C CA . GLY A 1 86 ? -25.484 -26.703 18.359 1 33 86 GLY A CA 1
ATOM 632 C C . GLY A 1 86 ? -25.656 -27.109 16.906 1 33 86 GLY A C 1
ATOM 633 O O . GLY A 1 86 ? -25.219 -26.391 16 1 33 86 GLY A O 1
ATOM 634 N N . SER A 1 87 ? -26.141 -28.328 16.562 1 38.69 87 SER A N 1
ATOM 635 C CA . SER A 1 87 ? -26.266 -29.188 15.391 1 38.69 87 SER A CA 1
ATOM 636 C C . SER A 1 87 ? -26.938 -28.469 14.234 1 38.69 87 SER A C 1
ATOM 638 O O . SER A 1 87 ? -27.328 -29.094 13.234 1 38.69 87 SER A O 1
ATOM 640 N N . THR A 1 88 ? -27.641 -27.328 14.383 1 46.72 88 THR A N 1
ATOM 641 C CA . THR A 1 88 ? -28.375 -26.844 13.219 1 46.72 88 THR A CA 1
ATOM 642 C C . THR A 1 88 ? -27.406 -26.391 12.125 1 46.72 88 THR A C 1
ATOM 644 O O . THR A 1 88 ? -26.406 -25.734 12.406 1 46.72 88 THR A O 1
ATOM 647 N N . ARG A 1 89 ? -27.75 -27.031 10.969 1 57.12 89 ARG A N 1
ATOM 648 C CA . ARG A 1 89 ? -26.906 -26.812 9.805 1 57.12 89 ARG A CA 1
ATOM 649 C C . ARG A 1 89 ? -26.656 -25.328 9.586 1 57.12 89 ARG A C 1
ATOM 651 O O . ARG A 1 89 ? -27.594 -24.547 9.445 1 57.12 89 ARG A O 1
ATOM 658 N N . LYS A 1 90 ? -25.547 -25.016 9.727 1 83.19 90 LYS A N 1
ATOM 659 C CA . LYS A 1 90 ? -25.109 -23.625 9.609 1 83.19 90 LYS A CA 1
ATOM 660 C C . LYS A 1 90 ? -25.438 -23.047 8.234 1 83.19 90 LYS A C 1
ATOM 662 O O . LYS A 1 90 ? -25.906 -21.922 8.133 1 83.19 90 LYS A O 1
ATOM 667 N N . TYR A 1 91 ? -25.656 -24.062 7.16 1 96.38 91 TYR A N 1
ATOM 668 C CA . TYR A 1 91 ? -25.859 -23.594 5.793 1 96.38 91 TYR A CA 1
ATOM 669 C C . TYR A 1 91 ? -27.047 -24.312 5.152 1 96.38 91 TYR A C 1
ATOM 671 O O . TYR A 1 91 ? -27.453 -25.391 5.594 1 96.38 91 TYR A O 1
ATOM 679 N N . ALA A 1 92 ? -27.672 -23.766 4.145 1 97.62 92 ALA A N 1
ATOM 680 C CA . ALA A 1 92 ? -28.797 -24.312 3.4 1 97.62 92 ALA A CA 1
ATOM 681 C C . ALA A 1 92 ? -28.469 -25.688 2.828 1 97.62 92 ALA A C 1
ATOM 683 O O . ALA A 1 92 ? -27.312 -25.953 2.457 1 97.62 92 ALA A O 1
ATOM 684 N N . ASP A 1 93 ? -29.5 -26.562 2.789 1 97 93 ASP A N 1
ATOM 685 C CA . ASP A 1 93 ? -29.328 -27.828 2.072 1 97 93 ASP A CA 1
ATOM 686 C C . ASP A 1 93 ? -29.391 -27.609 0.562 1 97 93 ASP A C 1
ATOM 688 O O . ASP A 1 93 ? -29.656 -26.5 0.097 1 97 93 ASP A O 1
ATOM 692 N N . LYS A 1 94 ? -29.078 -28.641 -0.163 1 97.06 94 LYS A N 1
ATOM 693 C CA . LYS A 1 94 ? -28.969 -28.531 -1.615 1 97.06 94 LYS A CA 1
ATOM 694 C C . LYS A 1 94 ? -30.266 -28.031 -2.23 1 97.06 94 LYS A C 1
ATOM 696 O O . LYS A 1 94 ? -30.25 -27.203 -3.139 1 97.06 94 LYS A O 1
ATOM 701 N N . LYS A 1 95 ? -31.453 -28.531 -1.805 1 97.81 95 LYS A N 1
ATOM 702 C CA . LYS A 1 95 ? -32.75 -28.109 -2.322 1 97.81 95 LYS A CA 1
ATOM 703 C C . LYS A 1 95 ? -32.969 -26.609 -2.121 1 97.81 95 LYS A C 1
ATOM 705 O O . LYS A 1 95 ? -33.406 -25.906 -3.035 1 97.81 95 LYS A O 1
ATOM 710 N N . THR A 1 96 ? -32.625 -26.156 -0.969 1 98.31 96 THR A N 1
ATOM 711 C CA . THR A 1 96 ? -32.75 -24.734 -0.646 1 98.31 96 THR A CA 1
ATOM 712 C C . THR A 1 96 ? -31.766 -23.891 -1.446 1 98.31 96 THR A C 1
ATOM 714 O O . THR A 1 96 ? -32.094 -22.797 -1.886 1 98.31 96 THR A O 1
ATOM 717 N N . MET A 1 97 ? -30.641 -24.375 -1.592 1 98.56 97 MET A N 1
ATOM 718 C CA . MET A 1 97 ? -29.656 -23.688 -2.426 1 98.56 97 MET A CA 1
ATOM 719 C C . MET A 1 97 ? -30.188 -23.516 -3.848 1 98.56 97 MET A C 1
ATOM 721 O O . MET A 1 97 ? -30.031 -22.438 -4.445 1 98.56 97 MET A O 1
ATOM 725 N N . LEU A 1 98 ? -30.766 -24.578 -4.375 1 98.38 98 LEU A N 1
ATOM 726 C CA . LEU A 1 98 ? -31.281 -24.531 -5.734 1 98.38 98 LEU A CA 1
ATOM 727 C C . LEU A 1 98 ? -32.469 -23.562 -5.832 1 98.38 98 LEU A C 1
ATOM 729 O O . LEU A 1 98 ? -32.656 -22.906 -6.859 1 98.38 98 LEU A O 1
ATOM 733 N N . LYS A 1 99 ? -33.219 -23.375 -4.785 1 98.44 99 LYS A N 1
ATOM 734 C CA . LYS A 1 99 ? -34.25 -22.359 -4.738 1 98.44 99 LYS A CA 1
ATOM 735 C C . LYS A 1 99 ? -33.656 -20.953 -4.824 1 98.44 99 LYS A C 1
ATOM 737 O O . LYS A 1 99 ? -34.188 -20.094 -5.523 1 98.44 99 LYS A O 1
ATOM 742 N N . ALA A 1 100 ? -32.656 -20.781 -4.047 1 98.75 100 ALA A N 1
ATOM 743 C CA . ALA A 1 100 ? -31.953 -19.516 -4.125 1 98.75 100 ALA A CA 1
ATOM 744 C C . ALA A 1 100 ? -31.438 -19.25 -5.539 1 98.75 100 ALA A C 1
ATOM 746 O O . ALA A 1 100 ? -31.547 -18.141 -6.055 1 98.75 100 ALA A O 1
ATOM 747 N N . VAL A 1 101 ? -30.922 -20.281 -6.184 1 98.62 101 VAL A N 1
ATOM 748 C CA . VAL A 1 101 ? -30.391 -20.188 -7.539 1 98.62 101 VAL A CA 1
ATOM 749 C C . VAL A 1 101 ? -31.5 -19.781 -8.5 1 98.62 101 VAL A C 1
ATOM 751 O O . VAL A 1 101 ? -31.297 -18.969 -9.391 1 98.62 101 VAL A O 1
ATOM 754 N N . ASP A 1 102 ? -32.656 -20.266 -8.289 1 98.31 102 ASP A N 1
ATOM 755 C CA . ASP A 1 102 ? -33.812 -19.922 -9.117 1 98.31 102 ASP A CA 1
ATOM 756 C C . ASP A 1 102 ? -34.188 -18.453 -8.945 1 98.31 102 ASP A C 1
ATOM 758 O O . ASP A 1 102 ? -34.5 -17.781 -9.922 1 98.31 102 ASP A O 1
ATOM 762 N N . GLU A 1 103 ? -34.094 -18.078 -7.793 1 98.56 103 GLU A N 1
ATOM 763 C CA . GLU A 1 103 ? -34.375 -16.656 -7.547 1 98.56 103 GLU A CA 1
ATOM 764 C C . GLU A 1 103 ? -33.312 -15.758 -8.18 1 98.56 103 GLU A C 1
ATOM 766 O O . GLU A 1 103 ? -33.656 -14.719 -8.75 1 98.56 103 GLU A O 1
ATOM 771 N N . ILE A 1 104 ? -32.156 -16.156 -8.086 1 98.69 104 ILE A N 1
ATOM 772 C CA . ILE A 1 104 ? -31.078 -15.406 -8.695 1 98.69 104 ILE A CA 1
ATOM 773 C C . ILE A 1 104 ? -31.25 -15.383 -10.211 1 98.69 104 ILE A C 1
ATOM 775 O O . ILE A 1 104 ? -31.047 -14.344 -10.852 1 98.69 104 ILE A O 1
ATOM 779 N N . ARG A 1 105 ? -31.594 -16.469 -10.75 1 97.75 105 ARG A N 1
ATOM 780 C CA . ARG A 1 105 ? -31.844 -16.578 -12.18 1 97.75 105 ARG A CA 1
ATOM 781 C C . ARG A 1 105 ? -32.938 -15.625 -12.617 1 97.75 105 ARG A C 1
ATOM 783 O O . ARG A 1 105 ? -32.875 -15.008 -13.688 1 97.75 105 ARG A O 1
ATOM 790 N N . THR A 1 106 ? -33.906 -15.484 -11.844 1 97.5 106 THR A N 1
ATOM 791 C CA . THR A 1 106 ? -35.031 -14.578 -12.133 1 97.5 106 THR A CA 1
ATOM 792 C C . THR A 1 106 ? -34.562 -13.125 -12.086 1 97.5 106 THR A C 1
ATOM 794 O O . THR A 1 106 ? -35 -12.305 -12.898 1 97.5 106 THR A O 1
ATOM 797 N N . LEU A 1 107 ? -33.719 -12.875 -11.227 1 97.5 107 LEU A N 1
ATOM 798 C CA . LEU A 1 107 ? -33.25 -11.508 -11.023 1 97.5 107 LEU A CA 1
ATOM 799 C C . LEU A 1 107 ? -32.25 -11.109 -12.102 1 97.5 107 LEU A C 1
ATOM 801 O O . LEU A 1 107 ? -32.25 -9.969 -12.562 1 97.5 107 LEU A O 1
ATOM 805 N N . LEU A 1 108 ? -31.359 -12.062 -12.477 1 97.25 108 LEU A N 1
ATOM 806 C CA . LEU A 1 108 ? -30.234 -11.703 -13.32 1 97.25 108 LEU A CA 1
ATOM 807 C C . LEU A 1 108 ? -30.453 -12.156 -14.758 1 97.25 108 LEU A C 1
ATOM 809 O O . LEU A 1 108 ? -29.797 -11.664 -15.672 1 97.25 108 LEU A O 1
ATOM 813 N N . GLY A 1 109 ? -31.25 -13.109 -14.945 1 95.44 109 GLY A N 1
ATOM 814 C CA . GLY A 1 109 ? -31.438 -13.734 -16.25 1 95.44 109 GLY A CA 1
ATOM 815 C C . GLY A 1 109 ? -30.875 -15.141 -16.328 1 95.44 109 GLY A C 1
ATOM 816 O O . GLY A 1 109 ? -29.938 -15.477 -15.594 1 95.44 109 GLY A O 1
ATOM 817 N N . GLU A 1 110 ? -31.344 -15.891 -17.297 1 91.5 110 GLU A N 1
ATOM 818 C CA . GLU A 1 110 ? -30.984 -17.297 -17.453 1 91.5 110 GLU A CA 1
ATOM 819 C C . GLU A 1 110 ? -29.516 -17.469 -17.781 1 91.5 110 GLU A C 1
ATOM 821 O O . GLU A 1 110 ? -28.859 -18.391 -17.312 1 91.5 110 GLU A O 1
ATOM 826 N N . ASP A 1 111 ? -29 -16.625 -18.453 1 93.94 111 ASP A N 1
ATOM 827 C CA . ASP A 1 111 ? -27.641 -16.75 -18.953 1 93.94 111 ASP A CA 1
ATOM 828 C C . ASP A 1 111 ? -26.625 -16.5 -17.844 1 93.94 111 ASP A C 1
ATOM 830 O O . ASP A 1 111 ? -25.438 -16.844 -17.969 1 93.94 111 ASP A O 1
ATOM 834 N N . ALA A 1 112 ? -27.109 -15.93 -16.828 1 96.69 112 ALA A N 1
ATOM 835 C CA . ALA A 1 112 ? -26.203 -15.57 -15.727 1 96.69 112 ALA A CA 1
ATOM 836 C C . ALA A 1 112 ? -25.938 -16.766 -14.82 1 96.69 112 ALA A C 1
ATOM 838 O O . ALA A 1 112 ? -25.047 -16.719 -13.969 1 96.69 112 ALA A O 1
ATOM 839 N N . VAL A 1 113 ? -26.672 -17.859 -15.031 1 98 113 VAL A N 1
ATOM 840 C CA . VAL A 1 113 ? -26.578 -19 -14.125 1 98 113 VAL A CA 1
ATOM 841 C C . VAL A 1 113 ? -26.281 -20.281 -14.914 1 98 113 VAL A C 1
ATOM 843 O O . VAL A 1 113 ? -26.891 -20.531 -15.953 1 98 113 VAL A O 1
ATOM 846 N N . SER A 1 114 ? -25.328 -21.031 -14.438 1 98.19 114 SER A N 1
ATOM 847 C CA . SER A 1 114 ? -25.016 -22.312 -15.047 1 98.19 114 SER A CA 1
ATOM 848 C C . SER A 1 114 ? -25.078 -23.438 -14.016 1 98.19 114 SER A C 1
ATOM 850 O O . SER A 1 114 ? -24.531 -23.312 -12.914 1 98.19 114 SER A O 1
ATOM 852 N N . LEU A 1 115 ? -25.734 -24.531 -14.336 1 97.25 115 LEU A N 1
ATOM 853 C CA . LEU A 1 115 ? -25.766 -25.75 -13.539 1 97.25 115 LEU A CA 1
ATOM 854 C C . LEU A 1 115 ? -25.047 -26.891 -14.266 1 97.25 115 LEU A C 1
ATOM 856 O O . LEU A 1 115 ? -25.125 -28.047 -13.859 1 97.25 115 LEU A O 1
ATOM 860 N N . GLU A 1 116 ? -24.328 -26.531 -15.32 1 97.25 116 GLU A N 1
ATOM 861 C CA . GLU A 1 116 ? -23.625 -27.531 -16.125 1 97.25 116 GLU A CA 1
ATOM 862 C C . GLU A 1 116 ? -22.438 -28.125 -15.375 1 97.25 116 GLU A C 1
ATOM 864 O O . GLU A 1 116 ? -21.656 -27.391 -14.766 1 97.25 116 GLU A O 1
ATOM 869 N N . ASP A 1 117 ? -22.297 -29.391 -15.5 1 95.94 117 ASP A N 1
ATOM 870 C CA . ASP A 1 117 ? -21.25 -30.125 -14.797 1 95.94 117 ASP A CA 1
ATOM 871 C C . ASP A 1 117 ? -19.859 -29.609 -15.195 1 95.94 117 ASP A C 1
ATOM 873 O O . ASP A 1 117 ? -18.969 -29.516 -14.359 1 95.94 117 ASP A O 1
ATOM 877 N N . SER A 1 118 ? -19.719 -29.344 -16.5 1 95.75 118 SER A N 1
ATOM 878 C CA . SER A 1 118 ? -18.422 -28.875 -16.969 1 95.75 118 SER A CA 1
ATOM 879 C C . SER A 1 118 ? -18.031 -27.562 -16.312 1 95.75 118 SER A C 1
ATOM 881 O O . SER A 1 118 ? -16.891 -27.375 -15.914 1 95.75 118 SER A O 1
ATOM 883 N N . ASP A 1 119 ? -19.031 -26.641 -16.188 1 96.44 119 ASP A N 1
ATOM 884 C CA . ASP A 1 119 ? -18.797 -25.344 -15.539 1 96.44 119 ASP A CA 1
ATOM 885 C C . ASP A 1 119 ? -18.484 -25.531 -14.055 1 96.44 119 ASP A C 1
ATOM 887 O O . ASP A 1 119 ? -17.578 -24.891 -13.523 1 96.44 119 ASP A O 1
ATOM 891 N N . ILE A 1 120 ? -19.234 -26.344 -13.461 1 97.19 120 ILE A N 1
ATOM 892 C CA . ILE A 1 120 ? -19.078 -26.609 -12.039 1 97.19 120 ILE A CA 1
ATOM 893 C C . ILE A 1 120 ? -17.688 -27.188 -11.766 1 97.19 120 ILE A C 1
ATOM 895 O O . ILE A 1 120 ? -16.984 -26.766 -10.844 1 97.19 120 ILE A O 1
ATOM 899 N N . GLU A 1 121 ? -17.281 -28.125 -12.547 1 93.69 121 GLU A N 1
ATOM 900 C CA . GLU A 1 121 ? -15.977 -28.75 -12.383 1 93.69 121 GLU A CA 1
ATOM 901 C C . GLU A 1 121 ? -14.852 -27.734 -12.586 1 93.69 121 GLU A C 1
ATOM 903 O O . GLU A 1 121 ? -13.891 -27.703 -11.812 1 93.69 121 GLU A O 1
ATOM 908 N N . GLU A 1 122 ? -14.938 -26.938 -13.586 1 93.12 122 GLU A N 1
ATOM 909 C CA . GLU A 1 122 ? -13.93 -25.922 -13.906 1 93.12 122 GLU A CA 1
ATOM 910 C C . GLU A 1 122 ? -13.781 -24.922 -12.773 1 93.12 122 GLU A C 1
ATOM 912 O O . GLU A 1 122 ? -12.68 -24.422 -12.516 1 93.12 122 GLU A O 1
ATOM 917 N N . HIS A 1 123 ? -14.891 -24.641 -12.047 1 96.38 123 HIS A N 1
ATOM 918 C CA . HIS A 1 123 ? -14.898 -23.594 -11.023 1 96.38 123 HIS A CA 1
ATOM 919 C C . HIS A 1 123 ? -14.711 -24.203 -9.633 1 96.38 123 HIS A C 1
ATOM 921 O O . HIS A 1 123 ? -14.758 -23.484 -8.633 1 96.38 123 HIS A O 1
ATOM 927 N N . SER A 1 124 ? -14.477 -25.5 -9.516 1 93.5 124 SER A N 1
ATOM 928 C CA . SER A 1 124 ? -14.414 -26.141 -8.203 1 93.5 124 SER A CA 1
ATOM 929 C C . SER A 1 124 ? -13.094 -26.875 -8.008 1 93.5 124 SER A C 1
ATOM 931 O O . SER A 1 124 ? -12.82 -27.391 -6.918 1 93.5 124 SER A O 1
ATOM 933 N N . PHE A 1 125 ? -12.336 -26.875 -9.031 1 89.88 125 PHE A N 1
ATOM 934 C CA . PHE A 1 125 ? -11.141 -27.703 -8.977 1 89.88 125 PHE A CA 1
ATOM 935 C C . PHE A 1 125 ? -9.961 -27.016 -9.656 1 89.88 125 PHE A C 1
ATOM 937 O O . PHE A 1 125 ? -10.141 -26.328 -10.664 1 89.88 125 PHE A O 1
ATOM 944 N N . SER A 1 126 ? -8.836 -27.141 -9.031 1 86.75 126 SER A N 1
ATOM 945 C CA . SER A 1 126 ? -7.582 -26.656 -9.594 1 86.75 126 SER A CA 1
ATOM 946 C C . SER A 1 126 ? -6.523 -27.75 -9.602 1 86.75 126 SER A C 1
ATOM 948 O O . SER A 1 126 ? -6.281 -28.406 -8.578 1 86.75 126 SER A O 1
ATOM 950 N N . GLU A 1 127 ? -5.895 -27.922 -10.719 1 80.44 127 GLU A N 1
ATOM 951 C CA . GLU A 1 127 ? -4.836 -28.922 -10.859 1 80.44 127 GLU A CA 1
ATOM 952 C C . GLU A 1 127 ? -3.562 -28.484 -10.148 1 80.44 127 GLU A C 1
ATOM 954 O O . GLU A 1 127 ? -2.691 -29.297 -9.852 1 80.44 127 GLU A O 1
ATOM 959 N N . TRP A 1 128 ? -3.455 -27.25 -9.945 1 80.5 128 TRP A N 1
ATOM 960 C CA . TRP A 1 128 ? -2.221 -26.734 -9.359 1 80.5 128 TRP A CA 1
ATOM 961 C C . TRP A 1 128 ? -2.41 -26.422 -7.875 1 80.5 128 TRP A C 1
ATOM 963 O O . TRP A 1 128 ? -1.539 -25.828 -7.246 1 80.5 128 TRP A O 1
ATOM 973 N N . SER A 1 129 ? -3.586 -26.766 -7.344 1 85 129 SER A N 1
ATOM 974 C CA . SER A 1 129 ? -3.834 -26.656 -5.91 1 85 129 SER A CA 1
ATOM 975 C C . SER A 1 129 ? -3.893 -28.031 -5.254 1 85 129 SER A C 1
ATOM 977 O O . SER A 1 129 ? -4.445 -28.969 -5.824 1 85 129 SER A O 1
ATOM 979 N N . THR A 1 130 ? -3.297 -28.141 -4.043 1 80.38 130 THR A N 1
ATOM 980 C CA . THR A 1 130 ? -3.35 -29.406 -3.305 1 80.38 130 THR A CA 1
ATOM 981 C C . THR A 1 130 ? -4.559 -29.438 -2.375 1 80.38 130 THR A C 1
ATOM 983 O O . THR A 1 130 ? -4.859 -30.469 -1.769 1 80.38 130 THR A O 1
ATOM 986 N N . SER A 1 131 ? -5.219 -28.328 -2.324 1 88.5 131 SER A N 1
ATOM 987 C CA . SER A 1 131 ? -6.309 -28.219 -1.357 1 88.5 131 SER A CA 1
ATOM 988 C C . SER A 1 131 ? -7.652 -28.062 -2.057 1 88.5 131 SER A C 1
ATOM 990 O O . SER A 1 131 ? -8.289 -27.016 -1.951 1 88.5 131 SER A O 1
ATOM 992 N N . ASN A 1 132 ? -8.062 -29.109 -2.684 1 90.44 132 ASN A N 1
ATOM 993 C CA . ASN A 1 132 ? -9.383 -29.172 -3.297 1 90.44 132 ASN A CA 1
ATOM 994 C C . ASN A 1 132 ? -10.398 -29.828 -2.371 1 90.44 132 ASN A C 1
ATOM 996 O O . ASN A 1 132 ? -10.023 -30.484 -1.399 1 90.44 132 ASN A O 1
ATOM 1000 N N . THR A 1 133 ? -11.656 -29.594 -2.682 1 92.81 133 THR A N 1
ATOM 1001 C CA . THR A 1 133 ? -12.727 -30.219 -1.918 1 92.81 133 THR A CA 1
ATOM 1002 C C . THR A 1 133 ? -13.547 -31.156 -2.801 1 92.81 133 THR A C 1
ATOM 1004 O O . THR A 1 133 ? -13.609 -30.969 -4.02 1 92.81 133 THR A O 1
ATOM 1007 N N . GLU A 1 134 ? -14.109 -32.156 -2.109 1 92.12 134 GLU A N 1
ATOM 1008 C CA . GLU A 1 134 ? -15.047 -33.031 -2.809 1 92.12 134 GLU A CA 1
ATOM 1009 C C . GLU A 1 134 ? -16.359 -32.312 -3.105 1 92.12 134 GLU A C 1
ATOM 1011 O O . GLU A 1 134 ? -16.953 -32.5 -4.172 1 92.12 134 GLU A O 1
ATOM 1016 N N . GLU A 1 135 ? -16.719 -31.531 -2.158 1 94.69 135 GLU A N 1
ATOM 1017 C CA . GLU A 1 135 ? -17.922 -30.734 -2.354 1 94.69 135 GLU A CA 1
ATOM 1018 C C . GLU A 1 135 ? -17.734 -29.703 -3.463 1 94.69 135 GLU A C 1
ATOM 1020 O O . GLU A 1 135 ? -16.625 -29.219 -3.668 1 94.69 135 GLU A O 1
ATOM 1025 N N . LYS A 1 136 ? -18.828 -29.5 -4.191 1 96.75 136 LYS A N 1
ATOM 1026 C CA . LYS A 1 136 ? -18.844 -28.531 -5.277 1 96.75 136 LYS A CA 1
ATOM 1027 C C . LYS A 1 136 ? -20 -27.547 -5.129 1 96.75 136 LYS A C 1
ATOM 1029 O O . LYS A 1 136 ? -20.984 -27.859 -4.449 1 96.75 136 LYS A O 1
ATOM 1034 N N . PRO A 1 137 ? -19.859 -26.344 -5.695 1 98 137 PRO A N 1
ATOM 1035 C CA . PRO A 1 137 ? -21.031 -25.469 -5.738 1 98 137 PRO A CA 1
ATOM 1036 C C . PRO A 1 137 ? -22.188 -26.062 -6.543 1 98 137 PRO A C 1
ATOM 1038 O O . PRO A 1 137 ? -21.953 -26.891 -7.438 1 98 137 PRO A O 1
ATOM 1041 N N . VAL A 1 138 ? -23.406 -25.656 -6.188 1 98.19 138 VAL A N 1
ATOM 1042 C CA . VAL A 1 138 ? -24.562 -26.203 -6.879 1 98.19 138 VAL A CA 1
ATOM 1043 C C . VAL A 1 138 ? -24.766 -25.453 -8.203 1 98.19 138 VAL A C 1
ATOM 1045 O O . VAL A 1 138 ? -25.484 -25.938 -9.078 1 98.19 138 VAL A O 1
ATOM 1048 N N . ALA A 1 139 ? -24.109 -24.25 -8.32 1 98.56 139 ALA A N 1
ATOM 1049 C CA . ALA A 1 139 ? -24.281 -23.438 -9.523 1 98.56 139 ALA A CA 1
ATOM 1050 C C . ALA A 1 139 ? -23.156 -22.422 -9.648 1 98.56 139 ALA A C 1
ATOM 1052 O O . ALA A 1 139 ? -22.5 -22.078 -8.656 1 98.56 139 ALA A O 1
ATOM 1053 N N . ILE A 1 140 ? -22.891 -22.047 -10.867 1 98.69 140 ILE A N 1
ATOM 1054 C CA . ILE A 1 140 ? -22.031 -20.922 -11.18 1 98.69 140 ILE A CA 1
ATOM 1055 C C . ILE A 1 140 ? -22.875 -19.719 -11.586 1 98.69 140 ILE A C 1
ATOM 1057 O O . ILE A 1 140 ? -23.688 -19.797 -12.5 1 98.69 140 ILE A O 1
ATOM 1061 N N . VAL A 1 141 ? -22.766 -18.609 -10.867 1 98.69 141 VAL A N 1
ATOM 1062 C CA . VAL A 1 141 ? -23.484 -17.375 -11.164 1 98.69 141 VAL A CA 1
ATOM 1063 C C . VAL A 1 141 ? -22.5 -16.328 -11.688 1 98.69 141 VAL A C 1
ATOM 1065 O O . VAL A 1 141 ? -21.438 -16.109 -11.102 1 98.69 141 VAL A O 1
ATOM 1068 N N . ARG A 1 142 ? -22.859 -15.656 -12.766 1 98.56 142 ARG A N 1
ATOM 1069 C CA . ARG A 1 142 ? -21.984 -14.711 -13.438 1 98.56 142 ARG A CA 1
ATOM 1070 C C . ARG A 1 142 ? -22.609 -13.328 -13.508 1 98.56 142 ARG A C 1
ATOM 1072 O O . ARG A 1 142 ? -23.234 -12.969 -14.508 1 98.56 142 ARG A O 1
ATOM 1079 N N . PRO A 1 143 ? -22.375 -12.484 -12.477 1 98.62 143 PRO A N 1
ATOM 1080 C CA . PRO A 1 143 ? -22.891 -11.117 -12.5 1 98.62 143 PRO A CA 1
ATOM 1081 C C . PRO A 1 143 ? -22.109 -10.203 -13.445 1 98.62 143 PRO A C 1
ATOM 1083 O O . PRO A 1 143 ? -20.984 -10.508 -13.805 1 98.62 143 PRO A O 1
ATOM 1086 N N . GLN A 1 144 ? -22.781 -9.078 -13.734 1 97.81 144 GLN A N 1
ATOM 1087 C CA . GLN A 1 144 ? -22.188 -8.133 -14.672 1 97.81 144 GLN A CA 1
ATOM 1088 C C . GLN A 1 144 ? -22 -6.758 -14.023 1 97.81 144 GLN A C 1
ATOM 1090 O O . GLN A 1 144 ? -21.453 -5.844 -14.641 1 97.81 144 GLN A O 1
ATOM 1095 N N . SER A 1 145 ? -22.5 -6.629 -12.844 1 98.31 145 SER A N 1
ATOM 1096 C CA . SER A 1 145 ? -22.438 -5.324 -12.188 1 98.31 145 SER A CA 1
ATOM 1097 C C . SER A 1 145 ? -22.453 -5.461 -10.672 1 98.31 145 SER A C 1
ATOM 1099 O O . SER A 1 145 ? -22.75 -6.531 -10.141 1 98.31 145 SER A O 1
ATOM 1101 N N . THR A 1 146 ? -22.062 -4.367 -10.047 1 98.75 146 THR A N 1
ATOM 1102 C CA . THR A 1 146 ? -22.094 -4.301 -8.594 1 98.75 146 THR A CA 1
ATOM 1103 C C . THR A 1 146 ? -23.516 -4.555 -8.07 1 98.75 146 THR A C 1
ATOM 1105 O O . THR A 1 146 ? -23.703 -5.273 -7.09 1 98.75 146 THR A O 1
ATOM 1108 N N . GLU A 1 147 ? -24.5 -3.965 -8.719 1 98.56 147 GLU A N 1
ATOM 1109 C CA . GLU A 1 147 ? -25.906 -4.121 -8.32 1 98.56 147 GLU A CA 1
ATOM 1110 C C . GLU A 1 147 ? -26.328 -5.582 -8.375 1 98.56 147 GLU A C 1
ATOM 1112 O O . GLU A 1 147 ? -27.062 -6.055 -7.512 1 98.56 147 GLU A O 1
ATOM 1117 N N . GLN A 1 148 ? -25.844 -6.266 -9.398 1 98.75 148 GLN A N 1
ATOM 1118 C CA . GLN A 1 148 ? -26.188 -7.68 -9.523 1 98.75 148 GLN A CA 1
ATOM 1119 C C . GLN A 1 148 ? -25.516 -8.508 -8.438 1 98.75 148 GLN A C 1
ATOM 1121 O O . GLN A 1 148 ? -26.125 -9.422 -7.879 1 98.75 148 GLN A O 1
ATOM 1126 N N . VAL A 1 149 ? -24.266 -8.219 -8.125 1 98.94 149 VAL A N 1
ATOM 1127 C CA . VAL A 1 149 ? -23.578 -8.906 -7.031 1 98.94 149 VAL A CA 1
ATOM 1128 C C . VAL A 1 149 ? -24.328 -8.672 -5.723 1 98.94 149 VAL A C 1
ATOM 1130 O O . VAL A 1 149 ? -24.5 -9.594 -4.922 1 98.94 149 VAL A O 1
ATOM 1133 N N . SER A 1 150 ? -24.766 -7.441 -5.523 1 98.81 150 SER A N 1
ATOM 1134 C CA . SER A 1 150 ? -25.531 -7.082 -4.34 1 98.81 150 SER A CA 1
ATOM 1135 C C . SER A 1 150 ? -26.828 -7.887 -4.262 1 98.81 150 SER A C 1
ATOM 1137 O O . SER A 1 150 ? -27.172 -8.406 -3.201 1 98.81 150 SER A O 1
ATOM 1139 N N . ALA A 1 151 ? -27.5 -8.023 -5.34 1 98.75 151 ALA A N 1
ATOM 1140 C CA . ALA A 1 151 ? -28.734 -8.789 -5.387 1 98.75 151 ALA A CA 1
ATOM 1141 C C . ALA A 1 151 ? -28.484 -10.258 -5.051 1 98.75 151 ALA A C 1
ATOM 1143 O O . ALA A 1 151 ? -29.25 -10.867 -4.305 1 98.75 151 ALA A O 1
ATOM 1144 N N . ILE A 1 152 ? -27.438 -10.789 -5.602 1 98.88 152 ILE A N 1
ATOM 1145 C CA . ILE A 1 152 ? -27.062 -12.172 -5.32 1 98.88 152 ILE A CA 1
ATOM 1146 C C . ILE A 1 152 ? -26.828 -12.344 -3.822 1 98.88 152 ILE A C 1
ATOM 1148 O O . ILE A 1 152 ? -27.328 -13.289 -3.215 1 98.88 152 ILE A O 1
ATOM 1152 N N . ALA A 1 153 ? -26.062 -11.453 -3.211 1 98.81 153 ALA A N 1
ATOM 1153 C CA . ALA A 1 153 ? -25.734 -11.531 -1.79 1 98.81 153 ALA A CA 1
ATOM 1154 C C . ALA A 1 153 ? -27 -11.5 -0.931 1 98.81 153 ALA A C 1
ATOM 1156 O O . ALA A 1 153 ? -27.125 -12.25 0.04 1 98.81 153 ALA A O 1
ATOM 1157 N N . ARG A 1 154 ? -27.938 -10.656 -1.289 1 98.5 154 ARG A N 1
ATOM 1158 C CA . ARG A 1 154 ? -29.203 -10.562 -0.548 1 98.5 154 ARG A CA 1
ATOM 1159 C C . ARG A 1 154 ? -29.953 -11.891 -0.579 1 98.5 154 ARG A C 1
ATOM 1161 O O . ARG A 1 154 ? -30.438 -12.359 0.451 1 98.5 154 ARG A O 1
ATOM 1168 N N . VAL A 1 155 ? -30.016 -12.469 -1.717 1 98.81 155 VAL A N 1
ATOM 1169 C CA . VAL A 1 155 ? -30.719 -13.742 -1.867 1 98.81 155 VAL A CA 1
ATOM 1170 C C . VAL A 1 155 ? -30.016 -14.828 -1.062 1 98.81 155 VAL A C 1
ATOM 1172 O O . VAL A 1 155 ? -30.656 -15.602 -0.349 1 98.81 155 VAL A O 1
ATOM 1175 N N . CYS A 1 156 ? -28.688 -14.852 -1.199 1 98.81 156 CYS A N 1
ATOM 1176 C CA . CYS A 1 156 ? -27.922 -15.875 -0.497 1 98.81 156 CYS A CA 1
ATOM 1177 C C . CYS A 1 156 ? -28.062 -15.727 1.013 1 98.81 156 CYS A C 1
ATOM 1179 O O . CYS A 1 156 ? -28.125 -16.719 1.736 1 98.81 156 CYS A O 1
ATOM 1181 N N . THR A 1 157 ? -28.062 -14.516 1.487 1 98.19 157 THR A N 1
ATOM 1182 C CA . THR A 1 157 ? -28.25 -14.289 2.916 1 98.19 157 THR A CA 1
ATOM 1183 C C . THR A 1 157 ? -29.641 -14.727 3.352 1 98.19 157 THR A C 1
ATOM 1185 O O . THR A 1 157 ? -29.797 -15.375 4.387 1 98.19 157 THR A O 1
ATOM 1188 N N . LYS A 1 158 ? -30.641 -14.414 2.525 1 97.88 158 LYS A N 1
ATOM 1189 C CA . LYS A 1 158 ? -32 -14.82 2.795 1 97.88 158 LYS A CA 1
ATOM 1190 C C . LYS A 1 158 ? -32.125 -16.328 2.984 1 97.88 158 LYS A C 1
ATOM 1192 O O . LYS A 1 158 ? -32.781 -16.797 3.895 1 97.88 158 LYS A O 1
ATOM 1197 N N . TYR A 1 159 ? -31.312 -17.078 2.281 1 98.44 159 TYR A N 1
ATOM 1198 C CA . TYR A 1 159 ? -31.453 -18.531 2.262 1 98.44 159 TYR A CA 1
ATOM 1199 C C . TYR A 1 159 ? -30.297 -19.219 2.967 1 98.44 159 TYR A C 1
ATOM 1201 O O . TYR A 1 159 ? -30.234 -20.438 3.041 1 98.44 159 TYR A O 1
ATOM 1209 N N . LYS A 1 160 ? -29.328 -18.453 3.43 1 98.31 160 LYS A N 1
ATOM 1210 C CA . LYS A 1 160 ? -28.125 -18.938 4.105 1 98.31 160 LYS A CA 1
ATOM 1211 C C . LYS A 1 160 ? -27.297 -19.812 3.176 1 98.31 160 LYS A C 1
ATOM 1213 O O . LYS A 1 160 ? -26.875 -20.922 3.549 1 98.31 160 LYS A O 1
ATOM 1218 N N . VAL A 1 161 ? -27.078 -19.344 2.023 1 98.75 161 VAL A N 1
ATOM 1219 C CA . VAL A 1 161 ? -26.281 -20.031 1.002 1 98.75 161 VAL A CA 1
ATOM 1220 C C . VAL A 1 161 ? -24.859 -19.5 1.001 1 98.75 161 VAL A C 1
ATOM 1222 O O . VAL A 1 161 ? -24.641 -18.297 0.83 1 98.75 161 VAL A O 1
ATOM 1225 N N . PRO A 1 162 ? -23.859 -20.406 1.133 1 98.5 162 PRO A N 1
ATOM 1226 C CA . PRO A 1 162 ? -22.469 -19.953 1.021 1 98.5 162 PRO A CA 1
ATOM 1227 C C . PRO A 1 162 ? -22.156 -19.344 -0.345 1 98.5 162 PRO A C 1
ATOM 1229 O O . PRO A 1 162 ? -22.641 -19.844 -1.367 1 98.5 162 PRO A O 1
ATOM 1232 N N . MET A 1 163 ? -21.406 -18.297 -0.303 1 98.81 163 MET A N 1
ATOM 1233 C CA . MET A 1 163 ? -20.969 -17.594 -1.503 1 98.81 163 MET A CA 1
ATOM 1234 C C . MET A 1 163 ? -19.453 -17.703 -1.668 1 98.81 163 MET A C 1
ATOM 1236 O O . MET A 1 163 ? -18.703 -17.297 -0.784 1 98.81 163 MET A O 1
ATOM 1240 N N . VAL A 1 164 ? -19.047 -18.25 -2.789 1 98.5 164 VAL A N 1
ATOM 1241 C CA . VAL A 1 164 ? -17.625 -18.344 -3.062 1 98.5 164 VAL A CA 1
ATOM 1242 C C . VAL A 1 164 ? -17.266 -17.5 -4.277 1 98.5 164 VAL A C 1
ATOM 1244 O O . VAL A 1 164 ? -17.531 -17.891 -5.414 1 98.5 164 VAL A O 1
ATOM 1247 N N . PRO A 1 165 ? -16.656 -16.312 -4.027 1 98.56 165 PRO A N 1
ATOM 1248 C CA . PRO A 1 165 ? -16.203 -15.516 -5.168 1 98.56 165 PRO A CA 1
ATOM 1249 C C . PRO A 1 165 ? -15.086 -16.188 -5.961 1 98.56 165 PRO A C 1
ATOM 1251 O O . PRO A 1 165 ? -14.258 -16.891 -5.383 1 98.56 165 PRO A O 1
ATOM 1254 N N . TYR A 1 166 ? -15.148 -15.961 -7.309 1 98.31 166 TYR A N 1
ATOM 1255 C CA . TYR A 1 166 ? -14.227 -16.594 -8.25 1 98.31 166 TYR A CA 1
ATOM 1256 C C . TYR A 1 166 ? -13.688 -15.57 -9.25 1 98.31 166 TYR A C 1
ATOM 1258 O O . TYR A 1 166 ? -14.438 -14.719 -9.742 1 98.31 166 TYR A O 1
ATOM 1266 N N . GLY A 1 167 ? -12.383 -15.586 -9.383 1 96.56 167 GLY A N 1
ATOM 1267 C CA . GLY A 1 167 ? -11.734 -14.812 -10.43 1 96.56 167 GLY A CA 1
ATOM 1268 C C . GLY A 1 167 ? -11.172 -15.68 -11.539 1 96.56 167 GLY A C 1
ATOM 1269 O O . GLY A 1 167 ? -11.93 -16.25 -12.328 1 96.56 167 GLY A O 1
ATOM 1270 N N . ALA A 1 168 ? -9.82 -15.852 -11.539 1 95.56 168 ALA A N 1
ATOM 1271 C CA . ALA A 1 168 ? -9.156 -16.594 -12.609 1 95.56 168 ALA A CA 1
ATOM 1272 C C . ALA A 1 168 ? -8.969 -18.062 -12.227 1 95.56 168 ALA A C 1
ATOM 1274 O O . ALA A 1 168 ? -8.57 -18.875 -13.055 1 95.56 168 ALA A O 1
ATOM 1275 N N . GLY A 1 169 ? -9.25 -18.406 -11.008 1 93.56 169 GLY A N 1
ATOM 1276 C CA . GLY A 1 169 ? -9 -19.781 -10.562 1 93.56 169 GLY A CA 1
ATOM 1277 C C . GLY A 1 169 ? -7.523 -20.125 -10.516 1 93.56 169 GLY A C 1
ATOM 1278 O O . GLY A 1 169 ? -7.141 -21.266 -10.742 1 93.56 169 GLY A O 1
ATOM 1279 N N . SER A 1 170 ? -6.699 -19.109 -10.211 1 89.69 170 SER A N 1
ATOM 1280 C CA . SER A 1 170 ? -5.262 -19.328 -10.32 1 89.69 170 SER A CA 1
ATOM 1281 C C . SER A 1 170 ? -4.633 -19.531 -8.945 1 89.69 170 SER A C 1
ATOM 1283 O O . SER A 1 170 ? -3.428 -19.766 -8.836 1 89.69 170 SER A O 1
ATOM 1285 N N . SER A 1 171 ? -5.441 -19.5 -7.855 1 91.69 171 SER A N 1
ATOM 1286 C CA . SER A 1 171 ? -4.883 -19.656 -6.516 1 91.69 171 SER A CA 1
ATOM 1287 C C . SER A 1 171 ? -4.395 -21.078 -6.285 1 91.69 171 SER A C 1
ATOM 1289 O O . SER A 1 171 ? -4.867 -22.016 -6.93 1 91.69 171 SER A O 1
ATOM 1291 N N . VAL A 1 172 ? -3.477 -21.281 -5.32 1 90.62 172 VAL A N 1
ATOM 1292 C CA . VAL A 1 172 ? -2.822 -22.578 -5.199 1 90.62 172 VAL A CA 1
ATOM 1293 C C . VAL A 1 172 ? -3.096 -23.172 -3.818 1 90.62 172 VAL A C 1
ATOM 1295 O O . VAL A 1 172 ? -2.588 -24.234 -3.482 1 90.62 172 VAL A O 1
ATOM 1298 N N . GLU A 1 173 ? -3.883 -22.5 -2.998 1 94.81 173 GLU A N 1
ATOM 1299 C CA . GLU A 1 173 ? -4.094 -22.969 -1.635 1 94.81 173 GLU A CA 1
ATOM 1300 C C . GLU A 1 173 ? -5.562 -23.312 -1.393 1 94.81 173 GLU A C 1
ATOM 1302 O O . GLU A 1 173 ? -6.02 -23.328 -0.249 1 94.81 173 GLU A O 1
ATOM 1307 N N . GLY A 1 174 ? -6.305 -23.562 -2.436 1 94.69 174 GLY A N 1
ATOM 1308 C CA . GLY A 1 174 ? -7.723 -23.859 -2.271 1 94.69 174 GLY A CA 1
ATOM 1309 C C . GLY A 1 174 ? -8.539 -22.641 -1.865 1 94.69 174 GLY A C 1
ATOM 1310 O O . GLY A 1 174 ? -9.5 -22.75 -1.107 1 94.69 174 GLY A O 1
ATOM 1311 N N . ASN A 1 175 ? -8.195 -21.453 -2.346 1 95.81 175 ASN A N 1
ATOM 1312 C CA . ASN A 1 175 ? -8.836 -20.203 -1.964 1 95.81 175 ASN A CA 1
ATOM 1313 C C . ASN A 1 175 ? -10.281 -20.141 -2.453 1 95.81 175 ASN A C 1
ATOM 1315 O O . ASN A 1 175 ? -11.109 -19.453 -1.857 1 95.81 175 ASN A O 1
ATOM 1319 N N . PHE A 1 176 ? -10.57 -20.875 -3.562 1 95.31 176 PHE A N 1
ATOM 1320 C CA . PHE A 1 176 ? -11.93 -20.812 -4.102 1 95.31 176 PHE A CA 1
ATOM 1321 C C . PHE A 1 176 ? -12.625 -22.156 -3.994 1 95.31 176 PHE A C 1
ATOM 1323 O O . PHE A 1 176 ? -13.641 -22.391 -4.645 1 95.31 176 PHE A O 1
ATOM 1330 N N . SER A 1 177 ? -11.969 -23.125 -3.258 1 93.94 177 SER A N 1
ATOM 1331 C CA . SER A 1 177 ? -12.648 -24.391 -2.973 1 93.94 177 SER A CA 1
ATOM 1332 C C . SER A 1 177 ? -13.945 -24.156 -2.209 1 93.94 177 SER A C 1
ATOM 1334 O O . SER A 1 177 ? -14.133 -23.109 -1.597 1 93.94 177 SER A O 1
ATOM 1336 N N . SER A 1 178 ? -14.812 -25.141 -2.279 1 95.38 178 SER A N 1
ATOM 1337 C CA . SER A 1 178 ? -16.141 -24.969 -1.704 1 95.38 178 SER A CA 1
ATOM 1338 C C . SER A 1 178 ? -16.484 -26.078 -0.726 1 95.38 178 SER A C 1
ATOM 1340 O O . SER A 1 178 ? -17.406 -26.859 -0.957 1 95.38 178 SER A O 1
ATOM 1342 N N . PRO A 1 179 ? -15.875 -26.062 0.429 1 94.88 179 PRO A N 1
ATOM 1343 C CA . PRO A 1 179 ? -16.094 -27.141 1.391 1 94.88 179 PRO A CA 1
ATOM 1344 C C . PRO A 1 179 ? -17.547 -27.219 1.876 1 94.88 179 PRO A C 1
ATOM 1346 O O . PRO A 1 179 ? -17.969 -28.25 2.379 1 94.88 179 PRO A O 1
ATOM 1349 N N . TYR A 1 180 ? -18.312 -26.172 1.689 1 95.75 180 TYR A N 1
ATOM 1350 C CA . TYR A 1 180 ? -19.703 -26.156 2.156 1 95.75 180 TYR A CA 1
ATOM 1351 C C . TYR A 1 180 ? -20.672 -25.938 0.997 1 95.75 180 TYR A C 1
ATOM 1353 O O . TYR A 1 180 ? -21.766 -25.422 1.185 1 95.75 180 TYR A O 1
ATOM 1361 N N . SER A 1 181 ? -20.172 -26.328 -0.172 1 97.38 181 SER A N 1
ATOM 1362 C CA . SER A 1 181 ? -20.969 -26.141 -1.389 1 97.38 181 SER A CA 1
ATOM 1363 C C . SER A 1 181 ? -21.359 -24.688 -1.571 1 97.38 181 SER A C 1
ATOM 1365 O O . SER A 1 181 ? -20.5 -23.797 -1.515 1 97.38 181 SER A O 1
ATOM 1367 N N . GLY A 1 182 ? -22.625 -24.469 -1.809 1 98.25 182 GLY A N 1
ATOM 1368 C CA . GLY A 1 182 ? -23.062 -23.109 -2.09 1 98.25 182 GLY A CA 1
ATOM 1369 C C . GLY A 1 182 ? -23.047 -22.766 -3.568 1 98.25 182 GLY A C 1
ATOM 1370 O O . GLY A 1 182 ? -23.344 -23.609 -4.41 1 98.25 182 GLY A O 1
ATOM 1371 N N . ILE A 1 183 ? -22.859 -21.453 -3.807 1 98.69 183 ILE A N 1
ATOM 1372 C CA . ILE A 1 183 ? -22.75 -21.016 -5.199 1 98.69 183 ILE A CA 1
ATOM 1373 C C . ILE A 1 183 ? -21.391 -20.375 -5.434 1 98.69 183 ILE A C 1
ATOM 1375 O O . ILE A 1 183 ? -20.797 -19.797 -4.512 1 98.69 183 ILE A O 1
ATOM 1379 N N . CYS A 1 184 ? -20.906 -20.609 -6.629 1 98.75 184 CYS A N 1
ATOM 1380 C CA . CYS A 1 184 ? -19.719 -19.875 -7.086 1 98.75 184 CYS A CA 1
ATOM 1381 C C . CYS A 1 184 ? -20.125 -18.594 -7.797 1 98.75 184 CYS A C 1
ATOM 1383 O O . CYS A 1 184 ? -20.938 -18.609 -8.711 1 98.75 184 CYS A O 1
ATOM 1385 N N . ILE A 1 185 ? -19.641 -17.453 -7.324 1 98.81 185 ILE A N 1
ATOM 1386 C CA . ILE A 1 185 ? -19.875 -16.172 -7.992 1 98.81 185 ILE A CA 1
ATOM 1387 C C . ILE A 1 185 ? -18.656 -15.828 -8.859 1 98.81 185 ILE A C 1
ATOM 1389 O O . ILE A 1 185 ? -17.656 -15.328 -8.352 1 98.81 185 ILE A O 1
ATOM 1393 N N . ASP A 1 186 ? -18.828 -16.109 -10.133 1 98.75 186 ASP A N 1
ATOM 1394 C CA . ASP A 1 186 ? -17.766 -15.875 -11.102 1 98.75 186 ASP A CA 1
ATOM 1395 C C . ASP A 1 186 ? -17.766 -14.43 -11.578 1 98.75 186 ASP A C 1
ATOM 1397 O O . ASP A 1 186 ? -18.641 -14.023 -12.352 1 98.75 186 ASP A O 1
ATOM 1401 N N . LEU A 1 187 ? -16.734 -13.656 -11.195 1 98.75 187 LEU A N 1
ATOM 1402 C CA . LEU A 1 187 ? -16.688 -12.227 -11.477 1 98.75 187 LEU A CA 1
ATOM 1403 C C . LEU A 1 187 ? -15.867 -11.953 -12.734 1 98.75 187 LEU A C 1
ATOM 1405 O O . LEU A 1 187 ? -15.664 -10.789 -13.102 1 98.75 187 LEU A O 1
ATOM 1409 N N . SER A 1 188 ? -15.438 -12.93 -13.531 1 97.94 188 SER A N 1
ATOM 1410 C CA . SER A 1 188 ? -14.492 -12.789 -14.633 1 97.94 188 SER A CA 1
ATOM 1411 C C . SER A 1 188 ? -15.109 -12 -15.781 1 97.94 188 SER A C 1
ATOM 1413 O O . SER A 1 188 ? -14.391 -11.367 -16.562 1 97.94 188 SER A O 1
ATOM 1415 N N . SER A 1 189 ? -16.469 -11.922 -15.789 1 96.56 189 SER A N 1
ATOM 1416 C CA . SER A 1 189 ? -17.125 -11.211 -16.875 1 96.56 189 SER A CA 1
ATOM 1417 C C . SER A 1 189 ? -17.234 -9.719 -16.594 1 96.56 189 SER A C 1
ATOM 1419 O O . SER A 1 189 ? -17.531 -8.922 -17.484 1 96.56 189 SER A O 1
ATOM 1421 N N . MET A 1 190 ? -17.062 -9.375 -15.359 1 98.56 190 MET A N 1
ATOM 1422 C CA . MET A 1 190 ? -16.938 -7.965 -15.023 1 98.56 190 MET A CA 1
ATOM 1423 C C . MET A 1 190 ? -15.531 -7.457 -15.336 1 98.56 190 MET A C 1
ATOM 1425 O O . MET A 1 190 ? -14.742 -7.207 -14.422 1 98.56 190 MET A O 1
ATOM 1429 N N . ASP A 1 191 ? -15.281 -7.18 -16.625 1 98.5 191 ASP A N 1
ATOM 1430 C CA . ASP A 1 191 ? -13.898 -7.031 -17.062 1 98.5 191 ASP A CA 1
ATOM 1431 C C . ASP A 1 191 ? -13.703 -5.703 -17.797 1 98.5 191 ASP A C 1
ATOM 1433 O O . ASP A 1 191 ? -12.922 -5.621 -18.75 1 98.5 191 ASP A O 1
ATOM 1437 N N . LYS A 1 192 ? -14.312 -4.676 -17.312 1 98.62 192 LYS A N 1
ATOM 1438 C CA . LYS A 1 192 ? -14.211 -3.383 -17.984 1 98.62 192 LYS A CA 1
ATOM 1439 C C . LYS A 1 192 ? -13.289 -2.434 -17.219 1 98.62 192 LYS A C 1
ATOM 1441 O O . LYS A 1 192 ? -13.289 -2.428 -15.984 1 98.62 192 LYS A O 1
ATOM 1446 N N . ILE A 1 193 ? -12.547 -1.644 -18 1 98.69 193 ILE A N 1
ATOM 1447 C CA . ILE A 1 193 ? -11.945 -0.425 -17.469 1 98.69 193 ILE A CA 1
ATOM 1448 C C . ILE A 1 193 ? -13.008 0.671 -17.375 1 98.69 193 ILE A C 1
ATOM 1450 O O . ILE A 1 193 ? -13.523 1.129 -18.391 1 98.69 193 ILE A O 1
ATOM 1454 N N . LEU A 1 194 ? -13.344 1.068 -16.203 1 98.69 194 LEU A N 1
ATOM 1455 C CA . LEU A 1 194 ? -14.438 2.006 -15.977 1 98.69 194 LEU A CA 1
ATOM 1456 C C . LEU A 1 194 ? -13.969 3.443 -16.172 1 98.69 194 LEU A C 1
ATOM 1458 O O . LEU A 1 194 ? -14.734 4.289 -16.656 1 98.69 194 LEU A O 1
ATOM 1462 N N . ALA A 1 195 ? -12.773 3.744 -15.742 1 98.62 195 ALA A N 1
ATOM 1463 C CA . ALA A 1 195 ? -12.172 5.066 -15.898 1 98.62 195 ALA A CA 1
ATOM 1464 C C . ALA A 1 195 ? -10.648 4.988 -15.875 1 98.62 195 ALA A C 1
ATOM 1466 O O . ALA A 1 195 ? -10.07 4.176 -15.148 1 98.62 195 ALA A O 1
ATOM 1467 N N . PHE A 1 196 ? -10.062 5.773 -16.766 1 98.25 196 PHE A N 1
ATOM 1468 C CA . PHE A 1 196 ? -8.617 5.898 -16.828 1 98.25 196 PHE A CA 1
ATOM 1469 C C . PHE A 1 196 ? -8.188 7.348 -16.641 1 98.25 196 PHE A C 1
ATOM 1471 O O . PHE A 1 196 ? -8.594 8.227 -17.406 1 98.25 196 PHE A O 1
ATOM 1478 N N . HIS A 1 197 ? -7.406 7.582 -15.5 1 97.88 197 HIS A N 1
ATOM 1479 C CA . HIS A 1 197 ? -6.953 8.922 -15.156 1 97.88 197 HIS A CA 1
ATOM 1480 C C . HIS A 1 197 ? -5.43 9.023 -15.203 1 97.88 197 HIS A C 1
ATOM 1482 O O . HIS A 1 197 ? -4.777 9.117 -14.164 1 97.88 197 HIS A O 1
ATOM 1488 N N . PRO A 1 198 ? -4.836 9.133 -16.406 1 96.25 198 PRO A N 1
ATOM 1489 C CA . PRO A 1 198 ? -3.375 9.172 -16.5 1 96.25 198 PRO A CA 1
ATOM 1490 C C . PRO A 1 198 ? -2.77 10.367 -15.758 1 96.25 198 PRO A C 1
ATOM 1492 O O . PRO A 1 198 ? -1.666 10.266 -15.219 1 96.25 198 PRO A O 1
ATOM 1495 N N . GLU A 1 199 ? -3.457 11.469 -15.664 1 94.81 199 GLU A N 1
ATOM 1496 C CA . GLU A 1 199 ? -2.945 12.664 -15 1 94.81 199 GLU A CA 1
ATOM 1497 C C . GLU A 1 199 ? -2.889 12.469 -13.484 1 94.81 199 GLU A C 1
ATOM 1499 O O . GLU A 1 199 ? -2.166 13.188 -12.789 1 94.81 199 GLU A O 1
ATOM 1504 N N . ASP A 1 200 ? -3.727 11.562 -13.016 1 96.56 200 ASP A N 1
ATOM 1505 C CA . ASP A 1 200 ? -3.76 11.273 -11.578 1 96.56 200 ASP A CA 1
ATOM 1506 C C . ASP A 1 200 ? -3.023 9.969 -11.266 1 96.56 200 ASP A C 1
ATOM 1508 O O . ASP A 1 200 ? -2.949 9.562 -10.102 1 96.56 200 ASP A O 1
ATOM 1512 N N . LEU A 1 201 ? -2.512 9.273 -12.273 1 96.94 201 LEU A N 1
ATOM 1513 C CA . LEU A 1 201 ? -1.776 8.023 -12.148 1 96.94 201 LEU A CA 1
ATOM 1514 C C . LEU A 1 201 ? -2.639 6.945 -11.492 1 96.94 201 LEU A C 1
ATOM 1516 O O . LEU A 1 201 ? -2.189 6.258 -10.578 1 96.94 201 LEU A O 1
ATOM 1520 N N . ASP A 1 202 ? -3.902 6.84 -11.945 1 97.81 202 ASP A N 1
ATOM 1521 C CA . ASP A 1 202 ? -4.738 5.762 -11.422 1 97.81 202 ASP A CA 1
ATOM 1522 C C . ASP A 1 202 ? -5.746 5.293 -12.477 1 97.81 202 ASP A C 1
ATOM 1524 O O . ASP A 1 202 ? -5.91 5.934 -13.516 1 97.81 202 ASP A O 1
ATOM 1528 N N . VAL A 1 203 ? -6.281 4.133 -12.258 1 98.75 203 VAL A N 1
ATOM 1529 C CA . VAL A 1 203 ? -7.262 3.516 -13.141 1 98.75 203 VAL A CA 1
ATOM 1530 C C . VAL A 1 203 ? -8.328 2.811 -12.312 1 98.75 203 VAL A C 1
ATOM 1532 O O . VAL A 1 203 ? -8.039 2.244 -11.258 1 98.75 203 VAL A O 1
ATOM 1535 N N . VAL A 1 204 ? -9.555 2.953 -12.719 1 98.81 204 VAL A N 1
ATOM 1536 C CA . VAL A 1 204 ? -10.68 2.271 -12.086 1 98.81 204 VAL A CA 1
ATOM 1537 C C . VAL A 1 204 ? -11.102 1.071 -12.93 1 98.81 204 VAL A C 1
ATOM 1539 O O . VAL A 1 204 ? -11.391 1.215 -14.117 1 98.81 204 VAL A O 1
ATOM 1542 N N . VAL A 1 205 ? -11.133 -0.074 -12.305 1 98.94 205 VAL A N 1
ATOM 1543 C CA . VAL A 1 205 ? -11.391 -1.286 -13.078 1 98.94 205 VAL A CA 1
ATOM 1544 C C . VAL A 1 205 ? -12.391 -2.17 -12.336 1 98.94 205 VAL A C 1
ATOM 1546 O O . VAL A 1 205 ? -12.555 -2.047 -11.117 1 98.94 205 VAL A O 1
ATOM 1549 N N . GLN A 1 206 ? -13.055 -2.992 -13.117 1 98.94 206 GLN A N 1
ATOM 1550 C CA . GLN A 1 206 ? -13.828 -4.09 -12.555 1 98.94 206 GLN A CA 1
ATOM 1551 C C . GLN A 1 206 ? -12.93 -5.266 -12.188 1 98.94 206 GLN A C 1
ATOM 1553 O O . GLN A 1 206 ? -11.766 -5.312 -12.586 1 98.94 206 GLN A O 1
ATOM 1558 N N . PRO A 1 207 ? -13.422 -6.211 -11.336 1 98.88 207 PRO A N 1
ATOM 1559 C CA . PRO A 1 207 ? -12.578 -7.258 -10.766 1 98.88 207 PRO A CA 1
ATOM 1560 C C . PRO A 1 207 ? -12.133 -8.289 -11.797 1 98.88 207 PRO A C 1
ATOM 1562 O O . PRO A 1 207 ? -11.141 -9 -11.586 1 98.88 207 PRO A O 1
ATOM 1565 N N . GLY A 1 208 ? -12.805 -8.461 -12.898 1 98.81 208 GLY A N 1
ATOM 1566 C CA . GLY A 1 208 ? -12.492 -9.469 -13.898 1 98.81 208 GLY A CA 1
ATOM 1567 C C . GLY A 1 208 ? -11.453 -9.016 -14.898 1 98.81 208 GLY A C 1
ATOM 1568 O O . GLY A 1 208 ? -11.094 -9.766 -15.812 1 98.81 208 GLY A O 1
ATOM 1569 N N . VAL A 1 209 ? -10.945 -7.84 -14.711 1 98.88 209 VAL A N 1
ATOM 1570 C CA . VAL A 1 209 ? -9.914 -7.336 -15.609 1 98.88 209 VAL A CA 1
ATOM 1571 C C . VAL A 1 209 ? -8.617 -8.117 -15.391 1 98.88 209 VAL A C 1
ATOM 1573 O O . VAL A 1 209 ? -8.188 -8.32 -14.258 1 98.88 209 VAL A O 1
ATOM 1576 N N . ASN A 1 210 ? -8.086 -8.625 -16.531 1 98.62 210 ASN A N 1
ATOM 1577 C CA . ASN A 1 210 ? -6.766 -9.242 -16.5 1 98.62 210 ASN A CA 1
ATOM 1578 C C . ASN A 1 210 ? -5.656 -8.195 -16.469 1 98.62 210 ASN A C 1
ATOM 1580 O O . ASN A 1 210 ? -5.645 -7.266 -17.266 1 98.62 210 ASN A O 1
ATOM 1584 N N . TRP A 1 211 ? -4.742 -8.328 -15.578 1 98.06 211 TRP A N 1
ATOM 1585 C CA . TRP A 1 211 ? -3.764 -7.27 -15.344 1 98.06 211 TRP A CA 1
ATOM 1586 C C . TRP A 1 211 ? -2.842 -7.109 -16.547 1 98.06 211 TRP A C 1
ATOM 1588 O O . TRP A 1 211 ? -2.395 -6 -16.859 1 98.06 211 TRP A O 1
ATOM 1598 N N . THR A 1 212 ? -2.537 -8.219 -17.297 1 97 212 THR A N 1
ATOM 1599 C CA . THR A 1 212 ? -1.714 -8.094 -18.5 1 97 212 THR A CA 1
ATOM 1600 C C . THR A 1 212 ? -2.449 -7.316 -19.578 1 97 212 THR A C 1
ATOM 1602 O O . THR A 1 212 ? -1.856 -6.477 -20.266 1 97 212 THR A O 1
ATOM 1605 N N . GLN A 1 213 ? -3.67 -7.668 -19.719 1 98 213 GLN A N 1
ATOM 1606 C CA . GLN A 1 213 ? -4.488 -6.938 -20.688 1 98 213 GLN A CA 1
ATOM 1607 C C . GLN A 1 213 ? -4.605 -5.465 -20.312 1 98 213 GLN A C 1
ATOM 1609 O O . GLN A 1 213 ? -4.559 -4.59 -21.172 1 98 213 GLN A O 1
ATOM 1614 N N . LEU A 1 214 ? -4.781 -5.219 -19.031 1 98.75 214 LEU A N 1
ATOM 1615 C CA . LEU A 1 214 ? -4.805 -3.838 -18.562 1 98.75 214 LEU A CA 1
ATOM 1616 C C . LEU A 1 214 ? -3.553 -3.088 -19 1 98.75 214 LEU A C 1
ATOM 1618 O O . LEU A 1 214 ? -3.646 -2.006 -19.578 1 98.75 214 LEU A O 1
ATOM 1622 N N . ASN A 1 215 ? -2.416 -3.641 -18.797 1 98.12 215 ASN A N 1
ATOM 1623 C CA . ASN A 1 215 ? -1.162 -2.99 -19.156 1 98.12 215 ASN A CA 1
ATOM 1624 C C . ASN A 1 215 ? -1.041 -2.809 -20.656 1 98.12 215 ASN A C 1
ATOM 1626 O O . ASN A 1 215 ? -0.483 -1.815 -21.125 1 98.12 215 ASN A O 1
ATOM 1630 N N . ASN A 1 216 ? -1.51 -3.744 -21.359 1 97.69 216 ASN A N 1
ATOM 1631 C CA . ASN A 1 216 ? -1.527 -3.598 -22.812 1 97.69 216 ASN A CA 1
ATOM 1632 C C . ASN A 1 216 ? -2.43 -2.445 -23.25 1 97.69 216 ASN A C 1
ATOM 1634 O O . ASN A 1 216 ? -2.064 -1.664 -24.125 1 97.69 216 ASN A O 1
ATOM 1638 N N . ASP A 1 217 ? -3.555 -2.348 -22.625 1 98.25 217 ASP A N 1
ATOM 1639 C CA . ASP A 1 217 ? -4.551 -1.346 -22.984 1 98.25 217 ASP A CA 1
ATOM 1640 C C . ASP A 1 217 ? -4.047 0.064 -22.688 1 98.25 217 ASP A C 1
ATOM 1642 O O . ASP A 1 217 ? -4.406 1.017 -23.391 1 98.25 217 ASP A O 1
ATOM 1646 N N . ILE A 1 218 ? -3.193 0.205 -21.656 1 97.94 218 ILE A N 1
ATOM 1647 C CA . ILE A 1 218 ? -2.801 1.553 -21.266 1 97.94 218 ILE A CA 1
ATOM 1648 C C . ILE A 1 218 ? -1.338 1.793 -21.625 1 97.94 218 ILE A C 1
ATOM 1650 O O . ILE A 1 218 ? -0.725 2.756 -21.172 1 97.94 218 ILE A O 1
ATOM 1654 N N . ARG A 1 219 ? -0.723 1.021 -22.438 1 95.5 219 ARG A N 1
ATOM 1655 C CA . ARG A 1 219 ? 0.712 0.997 -22.703 1 95.5 219 ARG A CA 1
ATOM 1656 C C . ARG A 1 219 ? 1.186 2.33 -23.266 1 95.5 219 ARG A C 1
ATOM 1658 O O . ARG A 1 219 ? 2.295 2.777 -22.984 1 95.5 219 ARG A O 1
ATOM 1665 N N . ASP A 1 220 ? 0.342 3.035 -24.047 1 96.12 220 ASP A N 1
ATOM 1666 C CA . ASP A 1 220 ? 0.735 4.266 -24.719 1 96.12 220 ASP A CA 1
ATOM 1667 C C . ASP A 1 220 ? 0.73 5.449 -23.766 1 96.12 220 ASP A C 1
ATOM 1669 O O . ASP A 1 220 ? 1.252 6.52 -24.078 1 96.12 220 ASP A O 1
ATOM 1673 N N . SER A 1 221 ? 0.229 5.223 -22.562 1 95.5 221 SER A N 1
ATOM 1674 C CA . SER A 1 221 ? 0.16 6.297 -21.578 1 95.5 221 SER A CA 1
ATOM 1675 C C . SER A 1 221 ? 1.501 6.492 -20.875 1 95.5 221 SER A C 1
ATOM 1677 O O . SER A 1 221 ? 1.714 7.5 -20.188 1 95.5 221 SER A O 1
ATOM 1679 N N . GLY A 1 222 ? 2.35 5.539 -20.984 1 95.25 222 GLY A N 1
ATOM 1680 C CA . GLY A 1 222 ? 3.6 5.578 -20.234 1 95.25 222 GLY A CA 1
ATOM 1681 C C . GLY A 1 222 ? 3.457 5.102 -18.812 1 95.25 222 GLY A C 1
ATOM 1682 O O . GLY A 1 222 ? 4.402 5.188 -18.016 1 95.25 222 GLY A O 1
ATOM 1683 N N . LEU A 1 223 ? 2.271 4.629 -18.484 1 97.44 223 LEU A N 1
ATOM 1684 C CA . LEU A 1 223 ? 1.993 4.121 -17.156 1 97.44 223 LEU A CA 1
ATOM 1685 C C . LEU A 1 223 ? 1.783 2.609 -17.172 1 97.44 223 LEU A C 1
ATOM 1687 O O . LEU A 1 223 ? 1.511 2.033 -18.234 1 97.44 223 LEU A O 1
ATOM 1691 N N . PHE A 1 224 ? 2.018 1.971 -16.031 1 97.19 224 PHE A N 1
ATOM 1692 C CA . PHE A 1 224 ? 1.719 0.547 -15.945 1 97.19 224 PHE A CA 1
ATOM 1693 C C . PHE A 1 224 ? 1.394 0.15 -14.516 1 97.19 224 PHE A C 1
ATOM 1695 O O . PHE A 1 224 ? 1.672 0.903 -13.578 1 97.19 224 PHE A O 1
ATOM 1702 N N . PHE A 1 225 ? 0.572 -0.94 -14.422 1 98.25 225 PHE A N 1
ATOM 1703 C CA . PHE A 1 225 ? 0.336 -1.646 -13.172 1 98.25 225 PHE A CA 1
ATOM 1704 C C . PHE A 1 225 ? 1.425 -2.682 -12.914 1 98.25 225 PHE A C 1
ATOM 1706 O O . PHE A 1 225 ? 1.51 -3.686 -13.625 1 98.25 225 PHE A O 1
ATOM 1713 N N . PRO A 1 226 ? 2.307 -2.596 -11.727 1 96.75 226 PRO A N 1
ATOM 1714 C CA . PRO A 1 226 ? 3.66 -3.152 -11.797 1 96.75 226 PRO A CA 1
ATOM 1715 C C . PRO A 1 226 ? 3.795 -4.473 -11.039 1 96.75 226 PRO A C 1
ATOM 1717 O O . PRO A 1 226 ? 4.91 -4.961 -10.844 1 96.75 226 PRO A O 1
ATOM 1720 N N . LEU A 1 227 ? 2.873 -5.188 -10.656 1 95 227 LEU A N 1
ATOM 1721 C CA . LEU A 1 227 ? 3.033 -6.258 -9.672 1 95 227 LEU A CA 1
ATOM 1722 C C . LEU A 1 227 ? 3.58 -7.52 -10.328 1 95 227 LEU A C 1
ATOM 1724 O O . LEU A 1 227 ? 4.355 -8.258 -9.719 1 95 227 LEU A O 1
ATOM 1728 N N . ASP A 1 228 ? 3.162 -7.977 -11.484 1 92.81 228 ASP A N 1
ATOM 1729 C CA . ASP A 1 228 ? 3.676 -9.055 -12.328 1 92.81 228 ASP A CA 1
ATOM 1730 C C . ASP A 1 228 ? 3.469 -10.414 -11.664 1 92.81 228 ASP A C 1
ATOM 1732 O O . ASP A 1 228 ? 4.414 -11.188 -11.516 1 92.81 228 ASP A O 1
ATOM 1736 N N . PRO A 1 229 ? 2.277 -10.711 -11.266 1 92.44 229 PRO A N 1
ATOM 1737 C CA . PRO A 1 229 ? 1.963 -12.086 -10.859 1 92.44 229 PRO A CA 1
ATOM 1738 C C . PRO A 1 229 ? 1.73 -13.016 -12.047 1 92.44 229 PRO A C 1
ATOM 1740 O O . PRO A 1 229 ? 2.213 -12.742 -13.148 1 92.44 229 PRO A O 1
ATOM 1743 N N . SER A 1 230 ? 1.057 -14.211 -11.781 1 88.25 230 SER A N 1
ATOM 1744 C CA . SER A 1 230 ? 0.672 -15.055 -12.906 1 88.25 230 SER A CA 1
ATOM 1745 C C . SER A 1 230 ? -0.063 -14.25 -13.977 1 88.25 230 SER A C 1
ATOM 1747 O O . SER A 1 230 ? -0.912 -13.414 -13.656 1 88.25 230 SER A O 1
ATOM 1749 N N . PRO A 1 231 ? 0.25 -14.461 -15.289 1 90 231 PRO A N 1
ATOM 1750 C CA . PRO A 1 231 ? -0.362 -13.672 -16.359 1 90 231 PRO A CA 1
ATOM 1751 C C . PRO A 1 231 ? -1.872 -13.875 -16.453 1 90 231 PRO A C 1
ATOM 1753 O O . PRO A 1 231 ? -2.568 -13.078 -17.078 1 90 231 PRO A O 1
ATOM 1756 N N . THR A 1 232 ? -2.402 -14.922 -15.828 1 91.38 232 THR A N 1
ATOM 1757 C CA . THR A 1 232 ? -3.828 -15.211 -15.945 1 91.38 232 THR A CA 1
ATOM 1758 C C . THR A 1 232 ? -4.609 -14.531 -14.82 1 91.38 232 THR A C 1
ATOM 1760 O O . THR A 1 232 ? -5.84 -14.5 -14.844 1 91.38 232 THR A O 1
ATOM 1763 N N . ALA A 1 233 ? -3.918 -13.938 -13.875 1 95.5 233 ALA A N 1
ATOM 1764 C CA . ALA A 1 233 ? -4.582 -13.383 -12.703 1 95.5 233 ALA A CA 1
ATOM 1765 C C . ALA A 1 233 ? -5.516 -12.234 -13.094 1 95.5 233 ALA A C 1
ATOM 1767 O O . ALA A 1 233 ? -5.223 -11.477 -14.023 1 95.5 233 ALA A O 1
ATOM 1768 N N . LEU A 1 234 ? -6.641 -12.195 -12.438 1 98.56 234 LEU A N 1
ATOM 1769 C CA . LEU A 1 234 ? -7.586 -11.094 -12.555 1 98.56 234 LEU A CA 1
ATOM 1770 C C . LEU A 1 234 ? -7.504 -10.18 -11.336 1 98.56 234 LEU A C 1
ATOM 1772 O O . LEU A 1 234 ? -7.238 -10.641 -10.227 1 98.56 234 LEU A O 1
ATOM 1776 N N . VAL A 1 235 ? -7.766 -8.914 -11.516 1 98.81 235 VAL A N 1
ATOM 1777 C CA . VAL A 1 235 ? -7.492 -7.879 -10.531 1 98.81 235 VAL A CA 1
ATOM 1778 C C . VAL A 1 235 ? -8.266 -8.164 -9.25 1 98.81 235 VAL A C 1
ATOM 1780 O O . VAL A 1 235 ? -7.75 -7.98 -8.141 1 98.81 235 VAL A O 1
ATOM 1783 N N . GLY A 1 236 ? -9.484 -8.602 -9.367 1 98.75 236 GLY A N 1
ATOM 1784 C CA . GLY A 1 236 ? -10.25 -8.93 -8.172 1 98.75 236 GLY A CA 1
ATOM 1785 C C . GLY A 1 236 ? -9.578 -9.961 -7.297 1 98.75 236 GLY A C 1
ATOM 1786 O O . GLY A 1 236 ? -9.492 -9.789 -6.078 1 98.75 236 GLY A O 1
ATOM 1787 N N . GLY A 1 237 ? -9.117 -11.086 -7.906 1 98.19 237 GLY A N 1
ATOM 1788 C CA . GLY A 1 237 ? -8.391 -12.109 -7.176 1 98.19 237 GLY A CA 1
ATOM 1789 C C . GLY A 1 237 ? -7.07 -11.617 -6.609 1 98.19 237 GLY A C 1
ATOM 1790 O O . GLY A 1 237 ? -6.672 -12.016 -5.512 1 98.19 237 GLY A O 1
ATOM 1791 N N . MET A 1 238 ? -6.422 -10.711 -7.367 1 98.44 238 MET A N 1
ATOM 1792 C CA . MET A 1 238 ? -5.16 -10.133 -6.906 1 98.44 238 MET A CA 1
ATOM 1793 C C . MET A 1 238 ? -5.359 -9.359 -5.605 1 98.44 238 MET A C 1
ATOM 1795 O O . MET A 1 238 ? -4.566 -9.5 -4.672 1 98.44 238 MET A O 1
ATOM 1799 N N . VAL A 1 239 ? -6.441 -8.531 -5.531 1 98.75 239 VAL A N 1
ATOM 1800 C CA . VAL A 1 239 ? -6.742 -7.77 -4.324 1 98.75 239 VAL A CA 1
ATOM 1801 C C . VAL A 1 239 ? -7.137 -8.727 -3.199 1 98.75 239 VAL A C 1
ATOM 1803 O O . VAL A 1 239 ? -6.609 -8.641 -2.088 1 98.75 239 VAL A O 1
ATOM 1806 N N . ALA A 1 240 ? -7.977 -9.742 -3.459 1 98.38 240 ALA A N 1
ATOM 1807 C CA . ALA A 1 240 ? -8.547 -10.625 -2.445 1 98.38 240 ALA A CA 1
ATOM 1808 C C . ALA A 1 240 ? -7.461 -11.461 -1.779 1 98.38 240 ALA A C 1
ATOM 1810 O O . ALA A 1 240 ? -7.578 -11.82 -0.605 1 98.38 240 ALA A O 1
ATOM 1811 N N . THR A 1 241 ? -6.391 -11.688 -2.492 1 97.56 241 THR A N 1
ATOM 1812 C CA . THR A 1 241 ? -5.352 -12.539 -1.924 1 97.56 241 THR A CA 1
ATOM 1813 C C . THR A 1 241 ? -4.145 -11.703 -1.495 1 97.56 241 THR A C 1
ATOM 1815 O O . THR A 1 241 ? -3.18 -12.234 -0.944 1 97.56 241 THR A O 1
ATOM 1818 N N . ASN A 1 242 ? -4.203 -10.367 -1.735 1 98.06 242 ASN A N 1
ATOM 1819 C CA . ASN A 1 242 ? -3.018 -9.539 -1.557 1 98.06 242 ASN A CA 1
ATOM 1820 C C . ASN A 1 242 ? -1.796 -10.148 -2.236 1 98.06 242 ASN A C 1
ATOM 1822 O O . ASN A 1 242 ? -0.752 -10.328 -1.606 1 98.06 242 ASN A O 1
ATOM 1826 N N . CYS A 1 243 ? -1.941 -10.422 -3.482 1 96.44 243 CYS A N 1
ATOM 1827 C CA . CYS A 1 243 ? -0.893 -11.133 -4.211 1 96.44 243 CYS A CA 1
ATOM 1828 C C . CYS A 1 243 ? 0.314 -10.227 -4.438 1 96.44 243 CYS A C 1
ATOM 1830 O O . CYS A 1 243 ? 0.279 -9.039 -4.105 1 96.44 243 CYS A O 1
ATOM 1832 N N . SER A 1 244 ? 1.304 -10.836 -4.855 1 95.12 244 SER A N 1
ATOM 1833 C CA . SER A 1 244 ? 2.498 -10.156 -5.344 1 95.12 244 SER A CA 1
ATOM 1834 C C . SER A 1 244 ? 3.104 -10.891 -6.535 1 95.12 244 SER A C 1
ATOM 1836 O O . SER A 1 244 ? 2.5 -11.82 -7.066 1 95.12 244 SER A O 1
ATOM 1838 N N . GLY A 1 245 ? 4.156 -10.438 -7.039 1 92.5 245 GLY A N 1
ATOM 1839 C CA . GLY A 1 245 ? 4.871 -11.008 -8.172 1 92.5 245 GLY A CA 1
ATOM 1840 C C . GLY A 1 245 ? 6.352 -10.672 -8.172 1 92.5 245 GLY A C 1
ATOM 1841 O O . GLY A 1 245 ? 6.906 -10.289 -7.137 1 92.5 245 GLY A O 1
ATOM 1842 N N . THR A 1 246 ? 6.98 -10.828 -9.25 1 92.25 246 THR A N 1
ATOM 1843 C CA . THR A 1 246 ? 8.43 -10.719 -9.352 1 92.25 246 THR A CA 1
ATOM 1844 C C . THR A 1 246 ? 8.891 -9.289 -9.086 1 92.25 246 THR A C 1
ATOM 1846 O O . THR A 1 246 ? 10.023 -9.055 -8.672 1 92.25 246 THR A O 1
ATOM 1849 N N . ASN A 1 247 ? 7.934 -8.391 -9.219 1 93.06 247 ASN A N 1
ATOM 1850 C CA . ASN A 1 247 ? 8.312 -6.992 -9.07 1 93.06 247 ASN A CA 1
ATOM 1851 C C . ASN A 1 247 ? 8.094 -6.504 -7.645 1 93.06 247 ASN A C 1
ATOM 1853 O O . ASN A 1 247 ? 8.25 -5.312 -7.359 1 93.06 247 ASN A O 1
ATOM 1857 N N . ALA A 1 248 ? 7.793 -7.371 -6.75 1 91.56 248 ALA A N 1
ATOM 1858 C CA . ALA A 1 248 ? 7.477 -6.992 -5.375 1 91.56 248 ALA A CA 1
ATOM 1859 C C . ALA A 1 248 ? 8.672 -6.32 -4.699 1 91.56 248 ALA A C 1
ATOM 1861 O O . ALA A 1 248 ? 8.492 -5.441 -3.852 1 91.56 248 ALA A O 1
ATOM 1862 N N . THR A 1 249 ? 9.836 -6.711 -5.039 1 91.38 249 THR A N 1
ATOM 1863 C CA . THR A 1 249 ? 11.047 -6.156 -4.445 1 91.38 249 THR A CA 1
ATOM 1864 C C . THR A 1 249 ? 11.07 -4.637 -4.586 1 91.38 249 THR A C 1
ATOM 1866 O O . THR A 1 249 ? 11.398 -3.926 -3.635 1 91.38 249 THR A O 1
ATOM 1869 N N . ARG A 1 250 ? 10.633 -4.199 -5.707 1 92.06 250 ARG A N 1
ATOM 1870 C CA . ARG A 1 250 ? 10.672 -2.764 -5.977 1 92.06 250 ARG A CA 1
ATOM 1871 C C . ARG A 1 250 ? 9.32 -2.117 -5.703 1 92.06 250 ARG A C 1
ATOM 1873 O O . ARG A 1 250 ? 9.25 -1.002 -5.184 1 92.06 250 ARG A O 1
ATOM 1880 N N . TYR A 1 251 ? 8.297 -2.814 -6.012 1 94.38 251 TYR A N 1
ATOM 1881 C CA . TYR A 1 251 ? 7 -2.145 -6.098 1 94.38 251 TYR A CA 1
ATOM 1882 C C . TYR A 1 251 ? 6.074 -2.6 -4.973 1 94.38 251 TYR A C 1
ATOM 1884 O O . TYR A 1 251 ? 4.965 -2.08 -4.828 1 94.38 251 TYR A O 1
ATOM 1892 N N . GLY A 1 252 ? 6.52 -3.5 -4.188 1 94.62 252 GLY A N 1
ATOM 1893 C CA . GLY A 1 252 ? 5.668 -3.951 -3.1 1 94.62 252 GLY A CA 1
ATOM 1894 C C . GLY A 1 252 ? 4.59 -4.918 -3.549 1 94.62 252 GLY A C 1
ATOM 1895 O O . GLY A 1 252 ? 4.805 -5.715 -4.465 1 94.62 252 GLY A O 1
ATOM 1896 N N . THR A 1 253 ? 3.533 -5.012 -2.773 1 97.31 253 THR A N 1
ATOM 1897 C CA . THR A 1 253 ? 2.479 -5.996 -2.998 1 97.31 253 THR A CA 1
ATOM 1898 C C . THR A 1 253 ? 1.157 -5.305 -3.328 1 97.31 253 THR A C 1
ATOM 1900 O O . THR A 1 253 ? 1.106 -4.082 -3.461 1 97.31 253 THR A O 1
ATOM 1903 N N . MET A 1 254 ? 0.13 -6.074 -3.523 1 98.25 254 MET A N 1
ATOM 1904 C CA . MET A 1 254 ? -1.157 -5.578 -4.004 1 98.25 254 MET A CA 1
ATOM 1905 C C . MET A 1 254 ? -1.704 -4.5 -3.07 1 98.25 254 MET A C 1
ATOM 1907 O O . MET A 1 254 ? -2.279 -3.512 -3.529 1 98.25 254 MET A O 1
ATOM 1911 N N . LYS A 1 255 ? -1.564 -4.617 -1.749 1 97.38 255 LYS A N 1
ATOM 1912 C CA . LYS A 1 255 ? -2.105 -3.656 -0.792 1 97.38 255 LYS A CA 1
ATOM 1913 C C . LYS A 1 255 ? -1.541 -2.26 -1.034 1 97.38 255 LYS A C 1
ATOM 1915 O O . LYS A 1 255 ? -2.17 -1.26 -0.679 1 97.38 255 LYS A O 1
ATOM 1920 N N . ASP A 1 256 ? -0.416 -2.141 -1.621 1 96.44 256 ASP A N 1
ATOM 1921 C CA . ASP A 1 256 ? 0.251 -0.862 -1.847 1 96.44 256 ASP A CA 1
ATOM 1922 C C . ASP A 1 256 ? -0.354 -0.13 -3.043 1 96.44 256 ASP A C 1
ATOM 1924 O O . ASP A 1 256 ? -0.095 1.058 -3.246 1 96.44 256 ASP A O 1
ATOM 1928 N N . TYR A 1 257 ? -1.219 -0.796 -3.76 1 97.75 257 TYR A N 1
ATOM 1929 C CA . TYR A 1 257 ? -1.658 -0.213 -5.023 1 97.75 257 TYR A CA 1
ATOM 1930 C C . TYR A 1 257 ? -3.172 -0.03 -5.039 1 97.75 257 TYR A C 1
ATOM 1932 O O . TYR A 1 257 ? -3.74 0.391 -6.051 1 97.75 257 TYR A O 1
ATOM 1940 N N . VAL A 1 258 ? -3.814 -0.319 -3.969 1 98.44 258 VAL A N 1
ATOM 1941 C CA . VAL A 1 258 ? -5.258 -0.14 -3.871 1 98.44 258 VAL A CA 1
ATOM 1942 C C . VAL A 1 258 ? -5.57 1.249 -3.318 1 98.44 258 VAL A C 1
ATOM 1944 O O . VAL A 1 258 ? -5.176 1.582 -2.199 1 98.44 258 VAL A O 1
ATOM 1947 N N . VAL A 1 259 ? -6.305 2.023 -4.094 1 98 259 VAL A N 1
ATOM 1948 C CA . VAL A 1 259 ? -6.68 3.379 -3.703 1 98 259 VAL A CA 1
ATOM 1949 C C . VAL A 1 259 ? -8.094 3.377 -3.123 1 98 259 VAL A C 1
ATOM 1951 O O . VAL A 1 259 ? -8.383 4.113 -2.178 1 98 259 VAL A O 1
ATOM 1954 N N . ASN A 1 260 ? -8.922 2.648 -3.736 1 98.25 260 ASN A N 1
ATOM 1955 C CA . ASN A 1 260 ? -10.336 2.568 -3.383 1 98.25 260 ASN A CA 1
ATOM 1956 C C . ASN A 1 260 ? -10.938 1.23 -3.797 1 98.25 260 ASN A C 1
ATOM 1958 O O . ASN A 1 260 ? -10.516 0.633 -4.789 1 98.25 260 ASN A O 1
ATOM 1962 N N . LEU A 1 261 ? -11.852 0.767 -3.004 1 98.75 261 LEU A N 1
ATOM 1963 C CA . LEU A 1 261 ? -12.594 -0.444 -3.322 1 98.75 261 LEU A CA 1
ATOM 1964 C C . LEU A 1 261 ? -14.102 -0.2 -3.211 1 98.75 261 LEU A C 1
ATOM 1966 O O . LEU A 1 261 ? -14.547 0.51 -2.309 1 98.75 261 LEU A O 1
ATOM 1970 N N . THR A 1 262 ? -14.82 -0.74 -4.121 1 98.81 262 THR A N 1
ATOM 1971 C CA . THR A 1 262 ? -16.234 -1.014 -3.928 1 98.81 262 THR A CA 1
ATOM 1972 C C . THR A 1 262 ? -16.469 -2.473 -3.535 1 98.81 262 THR A C 1
ATOM 1974 O O . THR A 1 262 ? -15.977 -3.383 -4.211 1 98.81 262 THR A O 1
ATOM 1977 N N . VAL A 1 263 ? -17.125 -2.688 -2.436 1 98.88 263 VAL A N 1
ATOM 1978 C CA . VAL A 1 263 ? -17.266 -4.023 -1.869 1 98.88 263 VAL A CA 1
ATOM 1979 C C . VAL A 1 263 ? -18.734 -4.297 -1.566 1 98.88 263 VAL A C 1
ATOM 1981 O O . VAL A 1 263 ? -19.438 -3.436 -1.023 1 98.88 263 VAL A O 1
ATOM 1984 N N . VAL A 1 264 ? -19.219 -5.441 -1.957 1 98.88 264 VAL A N 1
ATOM 1985 C CA . VAL A 1 264 ? -20.531 -5.926 -1.568 1 98.88 264 VAL A CA 1
ATOM 1986 C C . VAL A 1 264 ? -20.422 -6.824 -0.338 1 98.88 264 VAL A C 1
ATOM 1988 O O . VAL A 1 264 ? -19.703 -7.828 -0.362 1 98.88 264 VAL A O 1
ATOM 1991 N N . LEU A 1 265 ? -21.047 -6.473 0.703 1 98.31 265 LEU A N 1
ATOM 1992 C CA . LEU A 1 265 ? -21.047 -7.238 1.943 1 98.31 265 LEU A CA 1
ATOM 1993 C C . LEU A 1 265 ? -22.047 -8.383 1.876 1 98.31 265 LEU A C 1
ATOM 1995 O O . LEU A 1 265 ? -22.812 -8.492 0.912 1 98.31 265 LEU A O 1
ATOM 1999 N N . ALA A 1 266 ? -22.047 -9.258 2.895 1 97.75 266 ALA A N 1
ATOM 2000 C CA . ALA A 1 266 ? -22.844 -10.477 2.9 1 97.75 266 ALA A CA 1
ATOM 2001 C C . ALA A 1 266 ? -24.328 -10.156 2.766 1 97.75 266 ALA A C 1
ATOM 2003 O O . ALA A 1 266 ? -25.078 -10.898 2.119 1 97.75 266 ALA A O 1
ATOM 2004 N N . ASP A 1 267 ? -24.734 -9.039 3.258 1 96.38 267 ASP A N 1
ATOM 2005 C CA . ASP A 1 267 ? -26.156 -8.711 3.266 1 96.38 267 ASP A CA 1
ATOM 2006 C C . ASP A 1 267 ? -26.547 -7.926 2.012 1 96.38 267 ASP A C 1
ATOM 2008 O O . ASP A 1 267 ? -27.672 -7.449 1.897 1 96.38 267 ASP A O 1
ATOM 2012 N N . GLY A 1 268 ? -25.594 -7.691 1.219 1 98.19 268 GLY A N 1
ATOM 2013 C CA . GLY A 1 268 ? -25.875 -7 -0.03 1 98.19 268 GLY A CA 1
ATOM 2014 C C . GLY A 1 268 ? -25.547 -5.52 0.016 1 98.19 268 GLY A C 1
ATOM 2015 O O . GLY A 1 268 ? -25.578 -4.84 -1.012 1 98.19 268 GLY A O 1
ATOM 2016 N N . SER A 1 269 ? -25.234 -5.059 1.186 1 97.94 269 SER A N 1
ATOM 2017 C CA . SER A 1 269 ? -24.812 -3.662 1.262 1 97.94 269 SER A CA 1
ATOM 2018 C C . SER A 1 269 ? -23.562 -3.406 0.423 1 97.94 269 SER A C 1
ATOM 2020 O O . SER A 1 269 ? -22.672 -4.246 0.369 1 97.94 269 SER A O 1
ATOM 2022 N N . VAL A 1 270 ? -23.609 -2.219 -0.239 1 98.25 270 VAL A N 1
ATOM 2023 C CA . VAL A 1 270 ? -22.469 -1.805 -1.039 1 98.25 270 VAL A CA 1
ATOM 2024 C C . VAL A 1 270 ? -21.703 -0.69 -0.32 1 98.25 270 VAL A C 1
ATOM 2026 O O . VAL A 1 270 ? -22.297 0.298 0.111 1 98.25 270 VAL A O 1
ATOM 2029 N N . ILE A 1 271 ? -20.438 -0.89 -0.131 1 98.25 271 ILE A N 1
ATOM 2030 C CA . ILE A 1 271 ? -19.641 0.155 0.491 1 98.25 271 ILE A CA 1
ATOM 2031 C C . ILE A 1 271 ? -18.531 0.593 -0.465 1 98.25 271 ILE A C 1
ATOM 2033 O O . ILE A 1 271 ? -18.141 -0.155 -1.369 1 98.25 271 ILE A O 1
ATOM 2037 N N . LYS A 1 272 ? -18.156 1.789 -0.325 1 98 272 LYS A N 1
ATOM 2038 C CA . LYS A 1 272 ? -17 2.393 -0.986 1 98 272 LYS A CA 1
ATOM 2039 C C . LYS A 1 272 ? -15.977 2.885 0.034 1 98 272 LYS A C 1
ATOM 2041 O O . LYS A 1 272 ? -16.266 3.771 0.839 1 98 272 LYS A O 1
ATOM 2046 N N . THR A 1 273 ? -14.758 2.348 -0.067 1 97.62 273 THR A N 1
ATOM 2047 C CA . THR A 1 273 ? -13.82 2.49 1.045 1 97.62 273 THR A CA 1
ATOM 2048 C C . THR A 1 273 ? -13.211 3.889 1.064 1 97.62 273 THR A C 1
ATOM 2050 O O . THR A 1 273 ? -12.773 4.363 2.113 1 97.62 273 THR A O 1
ATOM 2053 N N . ARG A 1 274 ? -13.062 4.539 -0.06 1 96.38 274 ARG A N 1
ATOM 2054 C CA . ARG A 1 274 ? -12.477 5.863 -0.222 1 96.38 274 ARG A CA 1
ATOM 2055 C C . ARG A 1 274 ? -12.969 6.531 -1.501 1 96.38 274 ARG A C 1
ATOM 2057 O O . ARG A 1 274 ? -13.867 6.012 -2.17 1 96.38 274 ARG A O 1
ATOM 2064 N N . ASN A 1 275 ? -12.492 7.754 -1.688 1 97 275 ASN A N 1
ATOM 2065 C CA . ASN A 1 275 ? -12.508 8.367 -3.01 1 97 275 ASN A CA 1
ATOM 2066 C C . ASN A 1 275 ? -11.242 8.039 -3.799 1 97 275 ASN A C 1
ATOM 2068 O O . ASN A 1 275 ? -10.922 6.867 -3.998 1 97 275 ASN A O 1
ATOM 2072 N N . ARG A 1 276 ? -10.578 9.047 -4.328 1 96.75 276 ARG A N 1
ATOM 2073 C CA . ARG A 1 276 ? -9.391 8.742 -5.121 1 96.75 276 ARG A CA 1
ATOM 2074 C C . ARG A 1 276 ? -8.203 9.586 -4.68 1 96.75 276 ARG A C 1
ATOM 2076 O O . ARG A 1 276 ? -7.453 10.102 -5.52 1 96.75 276 ARG A O 1
ATOM 2083 N N . PRO A 1 277 ? -8.086 9.742 -3.338 1 92.81 277 PRO A N 1
ATOM 2084 C CA . PRO A 1 277 ? -6.867 10.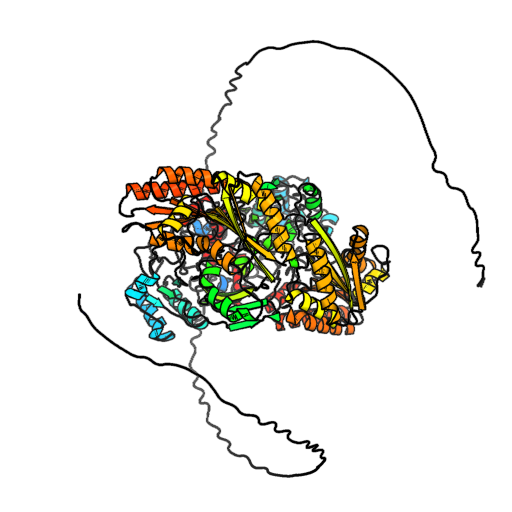414 -2.895 1 92.81 277 PRO A CA 1
ATOM 2085 C C . PRO A 1 277 ? -5.633 9.523 -2.994 1 92.81 277 PRO A C 1
ATOM 2087 O O . PRO A 1 277 ? -5.719 8.312 -2.756 1 92.81 277 PRO A O 1
ATOM 2090 N N . ARG A 1 278 ? -4.457 10.109 -3.344 1 90.12 278 ARG A N 1
ATOM 2091 C CA . ARG A 1 278 ? -3.227 9.328 -3.328 1 90.12 278 ARG A CA 1
ATOM 2092 C C . ARG A 1 278 ? -2.795 9.016 -1.899 1 90.12 278 ARG A C 1
ATOM 2094 O O . ARG A 1 278 ? -2.127 8.008 -1.652 1 90.12 278 ARG A O 1
ATOM 2101 N N . LYS A 1 279 ? -3.195 9.859 -1.063 1 92.06 279 LYS A N 1
ATOM 2102 C CA . LYS A 1 279 ? -2.848 9.789 0.353 1 92.06 279 LYS A CA 1
ATOM 2103 C C . LYS A 1 279 ? -4.047 10.133 1.231 1 92.06 279 LYS A C 1
ATOM 2105 O O . LYS A 1 279 ? -4.793 11.062 0.934 1 92.06 279 LYS A O 1
ATOM 2110 N N . THR A 1 280 ? -4.238 9.305 2.277 1 96.75 280 THR A N 1
ATOM 2111 C CA . THR A 1 280 ? -5.355 9.609 3.164 1 96.75 280 THR A CA 1
ATOM 2112 C C . THR A 1 280 ? -5.117 9.031 4.555 1 96.75 280 THR A C 1
ATOM 2114 O O . THR A 1 280 ? -4.508 7.969 4.695 1 96.75 280 THR A O 1
ATOM 2117 N N . SER A 1 281 ? -5.473 9.734 5.5 1 97.25 281 SER A N 1
ATOM 2118 C CA . SER A 1 281 ? -5.531 9.258 6.879 1 97.25 281 SER A CA 1
ATOM 2119 C C . SER A 1 281 ? -6.938 9.406 7.449 1 97.25 281 SER A C 1
ATOM 2121 O O . SER A 1 281 ? -7.105 9.586 8.656 1 97.25 281 SER A O 1
ATOM 2123 N N . ALA A 1 282 ? -7.969 9.328 6.566 1 97.31 282 ALA A N 1
ATOM 2124 C CA . ALA A 1 282 ? -9.367 9.555 6.93 1 97.31 282 ALA A CA 1
ATOM 2125 C C . ALA A 1 282 ? -10.039 8.25 7.355 1 97.31 282 ALA A C 1
ATOM 2127 O O . ALA A 1 282 ? -10.453 7.453 6.512 1 97.31 282 ALA A O 1
ATOM 2128 N N . GLY A 1 283 ? -10.156 8.039 8.648 1 96.81 283 GLY A N 1
ATOM 2129 C CA . GLY A 1 283 ? -10.883 6.879 9.141 1 96.81 283 GLY A CA 1
ATOM 2130 C C . GLY A 1 283 ? -10.07 5.598 9.094 1 96.81 283 GLY A C 1
ATOM 2131 O O . GLY A 1 283 ? -8.859 5.633 8.859 1 96.81 283 GLY A O 1
ATOM 2132 N N . TYR A 1 284 ? -10.781 4.453 9.391 1 98.12 284 TYR A N 1
ATOM 2133 C CA . TYR A 1 284 ? -10.117 3.158 9.406 1 98.12 284 TYR A CA 1
ATOM 2134 C C . TYR A 1 284 ? -9.688 2.752 8 1 98.12 284 TYR A C 1
ATOM 2136 O O . TYR A 1 284 ? -10.352 3.088 7.02 1 98.12 284 TYR A O 1
ATOM 2144 N N . ASN A 1 285 ? -8.586 2.076 7.922 1 98.06 285 ASN A N 1
ATOM 2145 C CA . ASN A 1 285 ? -8.062 1.59 6.652 1 98.06 285 ASN A CA 1
ATOM 2146 C C . ASN A 1 285 ? -8.828 0.365 6.16 1 98.06 285 ASN A C 1
ATOM 2148 O O . ASN A 1 285 ? -8.32 -0.758 6.238 1 98.06 285 ASN A O 1
ATOM 2152 N N . LEU A 1 286 ? -9.977 0.605 5.539 1 98.38 286 LEU A N 1
ATOM 2153 C CA . LEU A 1 286 ? -10.797 -0.496 5.051 1 98.38 286 LEU A CA 1
ATOM 2154 C C . LEU A 1 286 ? -10.188 -1.119 3.799 1 98.38 286 LEU A C 1
ATOM 2156 O O . LEU A 1 286 ? -10.359 -2.314 3.549 1 98.38 286 LEU A O 1
ATOM 2160 N N . ASN A 1 287 ? -9.43 -0.323 2.965 1 98.25 287 ASN A N 1
ATOM 2161 C CA . ASN A 1 287 ? -8.68 -0.926 1.869 1 98.25 287 ASN A CA 1
ATOM 2162 C C . ASN A 1 287 ? -7.797 -2.074 2.355 1 98.25 287 ASN A C 1
ATOM 2164 O O . ASN A 1 287 ? -7.812 -3.162 1.777 1 98.25 287 ASN A O 1
ATOM 2168 N N . GLY A 1 288 ? -7.098 -1.793 3.451 1 97.81 288 GLY A N 1
ATOM 2169 C CA . GLY A 1 288 ? -6.223 -2.812 4.012 1 97.81 288 GLY A CA 1
ATOM 2170 C C . GLY A 1 288 ? -6.977 -4.016 4.543 1 97.81 288 GLY A C 1
ATOM 2171 O O . GLY A 1 288 ? -6.512 -5.152 4.418 1 97.81 288 GLY A O 1
ATOM 2172 N N . LEU A 1 289 ? -8.109 -3.781 5.062 1 98.44 289 LEU A N 1
ATOM 2173 C CA . LEU A 1 289 ? -8.883 -4.867 5.652 1 98.44 289 LEU A CA 1
ATOM 2174 C C . LEU A 1 289 ? -9.391 -5.824 4.578 1 98.44 289 LEU A C 1
ATOM 2176 O O . LEU A 1 289 ? -9.297 -7.043 4.734 1 98.44 289 LEU A O 1
ATOM 2180 N N . PHE A 1 290 ? -9.883 -5.309 3.492 1 98.75 290 PHE A N 1
ATOM 2181 C CA . PHE A 1 290 ? -10.484 -6.148 2.461 1 98.75 290 PHE A CA 1
ATOM 2182 C C . PHE A 1 290 ? -9.406 -6.754 1.568 1 98.75 290 PHE A C 1
ATOM 2184 O O . PHE A 1 290 ? -9.602 -7.828 0.996 1 98.75 290 PHE A O 1
ATOM 2191 N N . THR A 1 291 ? -8.258 -6.082 1.417 1 98.69 291 THR A N 1
ATOM 2192 C CA . THR A 1 291 ? -7.141 -6.648 0.67 1 98.69 291 THR A CA 1
ATOM 2193 C C . THR A 1 291 ? -6.516 -7.812 1.434 1 98.69 291 THR A C 1
ATOM 2195 O O . THR A 1 291 ? -6.016 -7.633 2.547 1 98.69 291 THR A O 1
ATOM 2198 N N . GLY A 1 292 ? -6.574 -8.984 0.861 1 98.19 292 GLY A N 1
ATOM 2199 C CA . GLY A 1 292 ? -6.055 -10.172 1.521 1 98.19 292 GLY A CA 1
ATOM 2200 C C . GLY A 1 292 ? -7.109 -10.93 2.309 1 98.19 292 GLY A C 1
ATOM 2201 O O . GLY A 1 292 ? -6.809 -11.922 2.963 1 98.19 292 GLY A O 1
ATOM 2202 N N . SER A 1 293 ? -8.367 -10.547 2.166 1 98.5 293 SER A N 1
ATOM 2203 C CA . SER A 1 293 ? -9.422 -11.172 2.949 1 98.5 293 SER A CA 1
ATOM 2204 C C . SER A 1 293 ? -9.953 -12.43 2.26 1 98.5 293 SER A C 1
ATOM 2206 O O . SER A 1 293 ? -10.75 -13.172 2.836 1 98.5 293 SER A O 1
ATOM 2208 N N . GLU A 1 294 ? -9.531 -12.672 1.033 1 98.25 294 GLU A N 1
ATOM 2209 C CA . GLU A 1 294 ? -9.852 -13.859 0.244 1 98.25 294 GLU A CA 1
ATOM 2210 C C . GLU A 1 294 ? -11.359 -14.016 0.054 1 98.25 294 GLU A C 1
ATOM 2212 O O . GLU A 1 294 ? -11.875 -15.133 0.037 1 98.25 294 GLU A O 1
ATOM 2217 N N . GLY A 1 295 ? -12.062 -12.883 0.056 1 98.38 295 GLY A N 1
ATOM 2218 C CA . GLY A 1 295 ? -13.5 -12.914 -0.172 1 98.38 295 GLY A CA 1
ATOM 2219 C C . GLY A 1 295 ? -14.289 -13.328 1.056 1 98.38 295 GLY A C 1
ATOM 2220 O O . GLY A 1 295 ? -15.492 -13.594 0.968 1 98.38 295 GLY A O 1
ATOM 2221 N N . THR A 1 296 ? -13.672 -13.391 2.168 1 98.5 296 THR A N 1
ATOM 2222 C CA . THR A 1 296 ? -14.344 -13.852 3.375 1 98.5 296 THR A CA 1
ATOM 2223 C C . THR A 1 296 ? -15.055 -12.695 4.074 1 98.5 296 THR A C 1
ATOM 2225 O O . THR A 1 296 ? -15.883 -12.922 4.961 1 98.5 296 THR A O 1
ATOM 2228 N N . LEU A 1 297 ? -14.758 -11.406 3.705 1 98.56 297 LEU A N 1
ATOM 2229 C CA . LEU A 1 297 ? -15.367 -10.258 4.371 1 98.56 297 LEU A CA 1
ATOM 2230 C C . LEU A 1 297 ? -16.297 -9.516 3.42 1 98.56 297 LEU A C 1
ATOM 2232 O O . LEU A 1 297 ? -17.125 -8.719 3.859 1 98.56 297 LEU A O 1
ATOM 2236 N N . GLY A 1 298 ? -16.156 -9.75 2.188 1 98.69 298 GLY A N 1
ATOM 2237 C CA . GLY A 1 298 ? -16.922 -9.078 1.155 1 98.69 298 GLY A CA 1
ATOM 2238 C C . GLY A 1 298 ? -16.453 -9.406 -0.249 1 98.69 298 GLY A C 1
ATOM 2239 O O . GLY A 1 298 ? -15.367 -9.977 -0.431 1 98.69 298 GLY A O 1
ATOM 2240 N N . ILE A 1 299 ? -17.281 -9.086 -1.233 1 98.94 299 ILE A N 1
ATOM 2241 C CA . ILE A 1 299 ? -16.984 -9.328 -2.639 1 98.94 299 ILE A CA 1
ATOM 2242 C C . ILE A 1 299 ? -16.578 -8.023 -3.316 1 98.94 299 ILE A C 1
ATOM 2244 O O . ILE A 1 299 ? -17.359 -7.074 -3.371 1 98.94 299 ILE A O 1
ATOM 2248 N N . ILE A 1 300 ? -15.383 -7.973 -3.84 1 98.94 300 ILE A N 1
ATOM 2249 C CA . ILE A 1 300 ? -14.828 -6.781 -4.477 1 98.94 300 ILE A CA 1
ATOM 2250 C C . ILE A 1 300 ? -15.375 -6.652 -5.895 1 98.94 300 ILE A C 1
ATOM 2252 O O . ILE A 1 300 ? -15.266 -7.586 -6.695 1 98.94 300 ILE A O 1
ATOM 2256 N N . THR A 1 301 ? -15.945 -5.418 -6.234 1 98.94 301 THR A N 1
ATOM 2257 C CA . THR A 1 301 ? -16.609 -5.301 -7.523 1 98.94 301 THR A CA 1
ATOM 2258 C C . THR A 1 301 ? -16.016 -4.164 -8.344 1 98.94 301 THR A C 1
ATOM 2260 O O . THR A 1 301 ? -16.234 -4.086 -9.555 1 98.94 301 THR A O 1
ATOM 2263 N N . GLU A 1 302 ? -15.383 -3.258 -7.684 1 98.88 302 GLU A N 1
ATOM 2264 C CA . GLU A 1 302 ? -14.633 -2.197 -8.352 1 98.88 302 GLU A CA 1
ATOM 2265 C C . GLU A 1 302 ? -13.344 -1.879 -7.594 1 98.88 302 GLU A C 1
ATOM 2267 O O . GLU A 1 302 ? -13.312 -1.905 -6.363 1 98.88 302 GLU A O 1
ATOM 2272 N N . ILE A 1 303 ? -12.305 -1.546 -8.375 1 98.88 303 ILE A N 1
ATOM 2273 C CA . ILE A 1 303 ? -11 -1.264 -7.781 1 98.88 303 ILE A CA 1
ATOM 2274 C C . ILE A 1 303 ? -10.383 -0.043 -8.453 1 98.88 303 ILE A C 1
ATOM 2276 O O . ILE A 1 303 ? -10.32 0.029 -9.688 1 98.88 303 ILE A O 1
ATOM 2280 N N . THR A 1 304 ? -10.031 0.943 -7.66 1 98.81 304 THR A N 1
ATOM 2281 C CA . THR A 1 304 ? -9.133 1.984 -8.133 1 98.81 304 THR A CA 1
ATOM 2282 C C . THR A 1 304 ? -7.68 1.623 -7.828 1 98.81 304 THR A C 1
ATOM 2284 O O . THR A 1 304 ? -7.32 1.394 -6.668 1 98.81 304 THR A O 1
ATOM 2287 N N . LEU A 1 305 ? -6.871 1.541 -8.922 1 98.69 305 LEU A N 1
ATOM 2288 C CA . LEU A 1 305 ? -5.477 1.121 -8.805 1 98.69 305 LEU A CA 1
ATOM 2289 C C . LEU A 1 305 ? -4.535 2.295 -9.047 1 98.69 305 LEU A C 1
ATOM 2291 O O . LEU A 1 305 ? -4.777 3.123 -9.93 1 98.69 305 LEU A O 1
ATOM 2295 N N . LYS A 1 306 ? -3.514 2.34 -8.227 1 97.56 306 LYS A N 1
ATOM 2296 C CA . LYS A 1 306 ? -2.381 3.207 -8.539 1 97.56 306 LYS A CA 1
ATOM 2297 C C . LYS A 1 306 ? -1.601 2.684 -9.742 1 97.56 306 LYS A C 1
ATOM 2299 O O . LYS A 1 306 ? -1.437 1.472 -9.906 1 97.56 306 LYS A O 1
ATOM 2304 N N . LEU A 1 307 ? -1.181 3.604 -10.555 1 97.62 307 LEU A N 1
ATOM 2305 C CA . LEU A 1 307 ? -0.261 3.316 -11.648 1 97.62 307 LEU A CA 1
ATOM 2306 C C . LEU A 1 307 ? 1.077 4.016 -11.43 1 97.62 307 LEU A C 1
ATOM 2308 O O . LEU A 1 307 ? 1.165 4.973 -10.656 1 97.62 307 LEU A O 1
ATOM 2312 N N . VAL A 1 308 ? 2.1 3.494 -12.031 1 95.38 308 VAL A N 1
ATOM 2313 C CA . VAL A 1 308 ? 3.418 4.113 -11.961 1 95.38 308 VAL A CA 1
ATOM 2314 C C . VAL A 1 308 ? 3.979 4.305 -13.367 1 95.38 308 VAL A C 1
ATOM 2316 O O . VAL A 1 308 ? 3.496 3.695 -14.32 1 95.38 308 VAL A O 1
ATOM 2319 N N . THR A 1 309 ? 4.898 5.184 -13.492 1 93.94 309 THR A N 1
ATOM 2320 C CA . THR A 1 309 ? 5.527 5.461 -14.773 1 93.94 309 THR A CA 1
ATOM 2321 C C . THR A 1 309 ? 6.422 4.297 -15.203 1 93.94 309 THR A C 1
ATOM 2323 O O . THR A 1 309 ? 7.117 3.705 -14.375 1 93.94 309 THR A O 1
ATOM 2326 N N . ILE A 1 310 ? 6.355 3.996 -16.453 1 94.31 310 ILE A N 1
ATOM 2327 C CA . ILE A 1 310 ? 7.254 2.994 -17.016 1 94.31 310 ILE A CA 1
ATOM 2328 C C . ILE A 1 310 ? 8.68 3.529 -17.031 1 94.31 310 ILE A C 1
ATOM 2330 O O . ILE A 1 310 ? 8.945 4.605 -17.562 1 94.31 310 ILE A O 1
ATOM 2334 N N . PRO A 1 311 ? 9.555 2.828 -16.328 1 89.88 311 PRO A N 1
ATOM 2335 C CA . PRO A 1 311 ? 10.945 3.287 -16.359 1 89.88 311 PRO A CA 1
ATOM 2336 C C . PRO A 1 311 ? 11.492 3.387 -17.781 1 89.88 311 PRO A C 1
ATOM 2338 O O . PRO A 1 311 ? 11.086 2.623 -18.672 1 89.88 311 PRO A O 1
ATOM 2341 N N . ALA A 1 312 ? 12.492 4.281 -17.953 1 86.94 312 ALA A N 1
ATOM 2342 C CA . ALA A 1 312 ? 13.055 4.566 -19.266 1 86.94 312 ALA A CA 1
ATOM 2343 C C . ALA A 1 312 ? 13.883 3.391 -19.781 1 86.94 312 ALA A C 1
ATOM 2345 O O . ALA A 1 312 ? 13.938 3.145 -20.984 1 86.94 312 ALA A O 1
ATOM 2346 N N . CYS A 1 313 ? 14.531 2.803 -18.875 1 90.25 313 CYS A N 1
ATOM 2347 C CA . CYS A 1 313 ? 15.445 1.729 -19.234 1 90.25 313 CYS A CA 1
ATOM 2348 C C . CYS A 1 313 ? 15.258 0.519 -18.328 1 90.25 313 CYS A C 1
ATOM 2350 O O . CYS A 1 313 ? 14.961 0.667 -17.141 1 90.25 313 CYS A O 1
ATOM 2352 N N . HIS A 1 314 ? 15.367 -0.643 -18.953 1 93.38 314 HIS A N 1
ATOM 2353 C CA . HIS A 1 314 ? 15.344 -1.92 -18.25 1 93.38 314 HIS A CA 1
ATOM 2354 C C . HIS A 1 314 ? 16.516 -2.797 -18.672 1 93.38 314 HIS A C 1
ATOM 2356 O O . HIS A 1 314 ? 17.078 -2.615 -19.75 1 93.38 314 HIS A O 1
ATOM 2362 N N . SER A 1 315 ? 16.922 -3.623 -17.797 1 96.06 315 SER A N 1
ATOM 2363 C CA . SER A 1 315 ? 17.859 -4.695 -18.109 1 96.06 315 SER A CA 1
ATOM 2364 C C . SER A 1 315 ? 17.641 -5.906 -17.219 1 96.06 315 SER A C 1
ATOM 2366 O O . SER A 1 315 ? 16.906 -5.832 -16.234 1 96.06 315 SER A O 1
ATOM 2368 N N . VAL A 1 316 ? 18.172 -7 -17.672 1 97.12 316 VAL A N 1
ATOM 2369 C CA . VAL A 1 316 ? 18.094 -8.258 -16.922 1 97.12 316 VAL A CA 1
ATOM 2370 C C . VAL A 1 316 ? 19.484 -8.875 -16.812 1 97.12 316 VAL A C 1
ATOM 2372 O O . VAL A 1 316 ? 20.281 -8.805 -17.766 1 97.12 316 VAL A O 1
ATOM 2375 N N . ALA A 1 317 ? 19.766 -9.406 -15.711 1 97.5 317 ALA A N 1
ATOM 2376 C CA . ALA A 1 317 ? 20.984 -10.195 -15.531 1 97.5 317 ALA A CA 1
ATOM 2377 C C . ALA A 1 317 ? 20.656 -11.57 -14.953 1 97.5 317 ALA A C 1
ATOM 2379 O O . ALA A 1 317 ? 19.672 -11.734 -14.227 1 97.5 317 ALA A O 1
ATOM 2380 N N . THR A 1 318 ? 21.422 -12.5 -15.359 1 97.5 318 THR A N 1
ATOM 2381 C CA . THR A 1 318 ? 21.422 -13.828 -14.75 1 97.5 318 THR A CA 1
ATOM 2382 C C . THR A 1 318 ? 22.766 -14.133 -14.117 1 97.5 318 THR A C 1
ATOM 2384 O O . THR A 1 318 ? 23.812 -13.828 -14.703 1 97.5 318 THR A O 1
ATOM 2387 N N . VAL A 1 319 ? 22.703 -14.664 -12.945 1 98.06 319 VAL A N 1
ATOM 2388 C CA . VAL A 1 319 ? 23.906 -15 -12.195 1 98.06 319 VAL A CA 1
ATOM 2389 C C . VAL A 1 319 ? 23.828 -16.438 -11.703 1 98.06 319 VAL A C 1
ATOM 2391 O O . VAL A 1 319 ? 22.859 -16.828 -11.055 1 98.06 319 VAL A O 1
ATOM 2394 N N . THR A 1 320 ? 24.844 -17.219 -11.977 1 97.81 320 THR A N 1
ATOM 2395 C CA . THR A 1 320 ? 24.875 -18.609 -11.539 1 97.81 320 THR A CA 1
ATOM 2396 C C . THR A 1 320 ? 25.859 -18.797 -10.391 1 97.81 320 THR A C 1
ATOM 2398 O O . THR A 1 320 ? 26.875 -18.109 -10.328 1 97.81 320 THR A O 1
ATOM 2401 N N . PHE A 1 321 ? 25.516 -19.75 -9.516 1 97.88 321 PHE A N 1
ATOM 2402 C CA . PHE A 1 321 ? 26.297 -19.953 -8.305 1 97.88 321 PHE A CA 1
ATOM 2403 C C . PHE A 1 321 ? 26.625 -21.438 -8.109 1 97.88 321 PHE A C 1
ATOM 2405 O O . PHE A 1 321 ? 25.984 -22.297 -8.719 1 97.88 321 PHE A O 1
ATOM 2412 N N . SER A 1 322 ? 27.625 -21.672 -7.203 1 96 322 SER A N 1
ATOM 2413 C CA . SER A 1 322 ? 28.062 -23.031 -6.918 1 96 322 SER A CA 1
ATOM 2414 C C . SER A 1 322 ? 27.078 -23.75 -6 1 96 322 SER A C 1
ATOM 2416 O O . SER A 1 322 ? 27 -24.984 -6 1 96 322 SER A O 1
ATOM 2418 N N . SER A 1 323 ? 26.359 -22.953 -5.246 1 95.06 323 SER A N 1
ATOM 2419 C CA . SER A 1 323 ? 25.391 -23.547 -4.324 1 95.06 323 SER A CA 1
ATOM 2420 C C . SER A 1 323 ? 24.234 -22.594 -4.078 1 95.06 323 SER A C 1
ATOM 2422 O O . SER A 1 323 ? 24.328 -21.391 -4.328 1 95.06 323 SER A O 1
ATOM 2424 N N . ILE A 1 324 ? 23.172 -23.219 -3.637 1 94.75 324 ILE A N 1
ATOM 2425 C CA . ILE A 1 324 ? 21.969 -22.438 -3.348 1 94.75 324 ILE A CA 1
ATOM 2426 C C . ILE A 1 324 ? 22.25 -21.484 -2.191 1 94.75 324 ILE A C 1
ATOM 2428 O O . ILE A 1 324 ? 21.719 -20.375 -2.156 1 94.75 324 ILE A O 1
ATOM 2432 N N . ARG A 1 325 ? 23.094 -21.844 -1.24 1 93.69 325 ARG A N 1
ATOM 2433 C CA . ARG A 1 325 ? 23.484 -20.984 -0.121 1 93.69 325 ARG A CA 1
ATOM 2434 C C . ARG A 1 325 ? 24.203 -19.734 -0.61 1 93.69 325 ARG A C 1
ATOM 2436 O O . ARG A 1 325 ? 23.906 -18.625 -0.143 1 93.69 325 ARG A O 1
ATOM 2443 N N . GLN A 1 326 ? 25.078 -19.906 -1.552 1 95.81 326 GLN A N 1
ATOM 2444 C CA . GLN A 1 326 ? 25.797 -18.766 -2.107 1 95.81 326 GLN A CA 1
ATOM 2445 C C . GLN A 1 326 ? 24.844 -17.828 -2.842 1 95.81 326 GLN A C 1
ATOM 2447 O O . GLN A 1 326 ? 24.938 -16.609 -2.689 1 95.81 326 GLN A O 1
ATOM 2452 N N . ALA A 1 327 ? 23.984 -18.406 -3.568 1 96.81 327 ALA A N 1
ATOM 2453 C CA . ALA A 1 327 ? 23.016 -17.609 -4.316 1 96.81 327 ALA A CA 1
ATOM 2454 C C . ALA A 1 327 ? 22.141 -16.781 -3.375 1 96.81 327 ALA A C 1
ATOM 2456 O O . ALA A 1 327 ? 21.969 -15.578 -3.57 1 96.81 327 ALA A O 1
ATOM 2457 N N . THR A 1 328 ? 21.625 -17.406 -2.355 1 95.56 328 THR A N 1
ATOM 2458 C CA . THR A 1 328 ? 20.719 -16.734 -1.43 1 95.56 328 THR A CA 1
ATOM 2459 C C . THR A 1 328 ? 21.469 -15.703 -0.583 1 95.56 328 THR A C 1
ATOM 2461 O O . THR A 1 328 ? 20.938 -14.641 -0.27 1 95.56 328 THR A O 1
ATOM 2464 N N . SER A 1 329 ? 22.688 -16 -0.209 1 95.12 329 SER A N 1
ATOM 2465 C CA . SER A 1 329 ? 23.5 -15.039 0.523 1 95.12 329 SER A CA 1
ATOM 2466 C C . SER A 1 329 ? 23.812 -13.812 -0.328 1 95.12 329 SER A C 1
ATOM 2468 O O . SER A 1 329 ? 23.797 -12.68 0.172 1 95.12 329 SER A O 1
ATOM 2470 N N . ALA A 1 330 ? 24.078 -14.086 -1.546 1 96.5 330 ALA A N 1
ATOM 2471 C CA . ALA A 1 330 ? 24.297 -12.977 -2.473 1 96.5 330 ALA A CA 1
ATOM 2472 C C . ALA A 1 330 ? 23.062 -12.102 -2.588 1 96.5 330 ALA A C 1
ATOM 2474 O O . ALA A 1 330 ? 23.156 -10.875 -2.568 1 96.5 330 ALA A O 1
ATOM 2475 N N . ALA A 1 331 ? 21.953 -12.766 -2.705 1 96.19 331 ALA A N 1
ATOM 2476 C CA . ALA A 1 331 ? 20.703 -12.039 -2.803 1 96.19 331 ALA A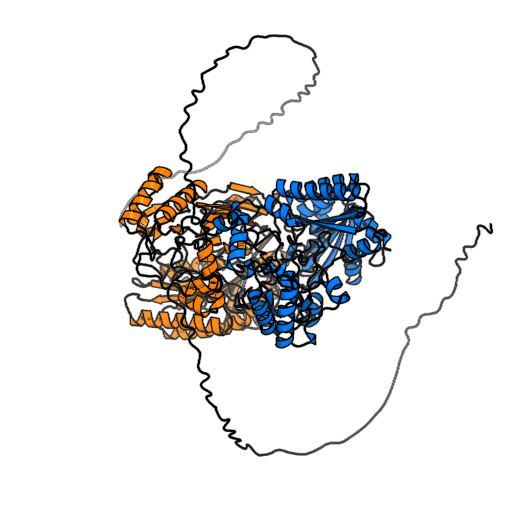 CA 1
ATOM 2477 C C . ALA A 1 331 ? 20.484 -11.148 -1.581 1 96.19 331 ALA A C 1
ATOM 2479 O O . ALA A 1 331 ? 20.141 -9.969 -1.716 1 96.19 331 ALA A O 1
ATOM 2480 N N . SER A 1 332 ? 20.703 -11.68 -0.391 1 93.38 332 SER A N 1
ATOM 2481 C CA . SER A 1 332 ? 20.562 -10.922 0.847 1 93.38 332 SER A CA 1
ATOM 2482 C C . SER A 1 332 ? 21.516 -9.734 0.881 1 93.38 332 SER A C 1
ATOM 2484 O O . SER A 1 332 ? 21.141 -8.641 1.312 1 93.38 332 SER A O 1
ATOM 2486 N N . HIS A 1 333 ? 22.703 -9.961 0.396 1 94.19 333 HIS A N 1
ATOM 2487 C CA . HIS A 1 333 ? 23.703 -8.906 0.368 1 94.19 333 HIS A CA 1
ATOM 2488 C C . HIS A 1 333 ? 23.281 -7.777 -0.573 1 94.19 333 HIS A C 1
ATOM 2490 O O . HIS A 1 333 ? 23.453 -6.598 -0.247 1 94.19 333 HIS A O 1
ATOM 2496 N N . ILE A 1 334 ? 22.781 -8.156 -1.654 1 95.25 334 ILE A N 1
ATOM 2497 C CA . ILE A 1 334 ? 22.312 -7.172 -2.633 1 95.25 334 ILE A CA 1
ATOM 2498 C C . ILE A 1 334 ? 21.234 -6.293 -2.014 1 95.25 334 ILE A C 1
ATOM 2500 O O . ILE A 1 334 ? 21.297 -5.062 -2.086 1 95.25 334 ILE A O 1
ATOM 2504 N N . ILE A 1 335 ? 20.328 -6.848 -1.364 1 93.44 335 ILE A N 1
ATOM 2505 C CA . ILE A 1 335 ? 19.219 -6.125 -0.771 1 93.44 335 ILE A CA 1
ATOM 2506 C C . ILE A 1 335 ? 19.719 -5.215 0.344 1 93.44 335 ILE A C 1
ATOM 2508 O O . ILE A 1 335 ? 19.344 -4.043 0.417 1 93.44 335 ILE A O 1
ATOM 2512 N N . ARG A 1 336 ? 20.625 -5.645 1.156 1 89.75 336 ARG A N 1
ATOM 2513 C CA . ARG A 1 336 ? 21.141 -4.898 2.303 1 89.75 336 ARG A CA 1
ATOM 2514 C C . ARG A 1 336 ? 22.016 -3.734 1.852 1 89.75 336 ARG A C 1
ATOM 2516 O O . ARG A 1 336 ? 22.188 -2.76 2.588 1 89.75 336 ARG A O 1
ATOM 2523 N N . SER A 1 337 ? 22.547 -3.889 0.682 1 90.12 337 SER A N 1
ATOM 2524 C CA . SER A 1 337 ? 23.422 -2.848 0.168 1 90.12 337 SER A CA 1
ATOM 2525 C C . SER A 1 337 ? 22.641 -1.618 -0.268 1 90.12 337 SER A C 1
ATOM 2527 O O . SER A 1 337 ? 23.203 -0.536 -0.434 1 90.12 337 SER A O 1
ATOM 2529 N N . GLY A 1 338 ? 21.375 -1.845 -0.547 1 88.31 338 GLY A N 1
ATOM 2530 C CA . GLY A 1 338 ? 20.531 -0.735 -0.949 1 88.31 338 GLY A CA 1
ATOM 2531 C C . GLY A 1 338 ? 20.562 -0.471 -2.441 1 88.31 338 GLY A C 1
ATOM 2532 O O . GLY A 1 338 ? 19.922 0.467 -2.924 1 88.31 338 GLY A O 1
ATOM 2533 N N . VAL A 1 339 ? 21.344 -1.267 -3.188 1 89.12 339 VAL A N 1
ATOM 2534 C CA . VAL A 1 339 ? 21.312 -1.105 -4.637 1 89.12 339 VAL A CA 1
ATOM 2535 C C . VAL A 1 339 ? 19.906 -1.405 -5.152 1 89.12 339 VAL A C 1
ATOM 2537 O O . VAL A 1 339 ? 19.328 -2.445 -4.828 1 89.12 339 VAL A O 1
ATOM 2540 N N . PRO A 1 340 ? 19.375 -0.451 -5.91 1 88.81 340 PRO A N 1
ATOM 2541 C CA . PRO A 1 340 ? 18.016 -0.676 -6.395 1 88.81 340 PRO A CA 1
ATOM 2542 C C . PRO A 1 340 ? 17.938 -1.769 -7.461 1 88.81 340 PRO A C 1
ATOM 2544 O O . PRO A 1 340 ? 18.656 -1.709 -8.461 1 88.81 340 PRO A O 1
ATOM 2547 N N . VAL A 1 341 ? 17.172 -2.793 -7.238 1 93.88 341 VAL A N 1
ATOM 2548 C CA . VAL A 1 341 ? 16.828 -3.814 -8.227 1 93.88 341 VAL A CA 1
ATOM 2549 C C . VAL A 1 341 ? 15.32 -3.891 -8.398 1 93.88 341 VAL A C 1
ATOM 2551 O O . VAL A 1 341 ? 14.562 -3.689 -7.438 1 93.88 341 VAL A O 1
ATOM 2554 N N . ALA A 1 342 ? 14.938 -4.082 -9.641 1 94 342 ALA A N 1
ATOM 2555 C CA . ALA A 1 342 ? 13.508 -4.145 -9.945 1 94 342 ALA A CA 1
ATOM 2556 C C . ALA A 1 342 ? 12.93 -5.504 -9.562 1 94 342 ALA A C 1
ATOM 2558 O O . ALA A 1 342 ? 11.75 -5.605 -9.203 1 94 342 ALA A O 1
ATOM 2559 N N . ALA A 1 343 ? 13.656 -6.543 -9.719 1 96.12 343 ALA A N 1
ATOM 2560 C CA . ALA A 1 343 ? 13.305 -7.906 -9.32 1 96.12 343 ALA A CA 1
ATOM 2561 C C . ALA A 1 343 ? 14.547 -8.703 -8.93 1 96.12 343 ALA A C 1
ATOM 2563 O O . ALA A 1 343 ? 15.641 -8.453 -9.445 1 96.12 343 ALA A O 1
ATOM 2564 N N . LEU A 1 344 ? 14.414 -9.539 -8.031 1 97.19 344 LEU A N 1
ATOM 2565 C CA . LEU A 1 344 ? 15.453 -10.461 -7.586 1 97.19 344 LEU A CA 1
ATOM 2566 C C . LEU A 1 344 ? 14.875 -11.852 -7.344 1 97.19 344 LEU A C 1
ATOM 2568 O O . LEU A 1 344 ? 14.289 -12.109 -6.289 1 97.19 344 LEU A O 1
ATOM 2572 N N . GLU A 1 345 ? 15.141 -12.727 -8.336 1 97.44 345 GLU A N 1
ATOM 2573 C CA . GLU A 1 345 ? 14.516 -14.047 -8.367 1 97.44 345 GLU A CA 1
ATOM 2574 C C . GLU A 1 345 ? 15.57 -15.148 -8.258 1 97.44 345 GLU A C 1
ATOM 2576 O O . GLU A 1 345 ? 16.688 -15 -8.742 1 97.44 345 GLU A O 1
ATOM 2581 N N . LEU A 1 346 ? 15.141 -16.203 -7.633 1 97.25 346 LEU A N 1
ATOM 2582 C CA . LEU A 1 346 ? 15.984 -17.375 -7.445 1 97.25 346 LEU A CA 1
ATOM 2583 C C . LEU A 1 346 ? 15.328 -18.625 -8.055 1 97.25 346 LEU A C 1
ATOM 2585 O O . LEU A 1 346 ? 14.125 -18.828 -7.898 1 97.25 346 LEU A O 1
ATOM 2589 N N . MET A 1 347 ? 16.141 -19.406 -8.758 1 96.62 347 MET A N 1
ATOM 2590 C CA . MET A 1 347 ? 15.797 -20.781 -9.133 1 96.62 347 MET A CA 1
ATOM 2591 C C . MET A 1 347 ? 16.922 -21.75 -8.75 1 96.62 347 MET A C 1
ATOM 2593 O O . MET A 1 347 ? 18.094 -21.469 -9 1 96.62 347 MET A O 1
ATOM 2597 N N . ASP A 1 348 ? 16.547 -22.828 -8.133 1 96 348 ASP A N 1
ATOM 2598 C CA . ASP A 1 348 ? 17.562 -23.797 -7.766 1 96 348 ASP A CA 1
ATOM 2599 C C . ASP A 1 348 ? 17.938 -24.672 -8.961 1 96 348 ASP A C 1
ATOM 2601 O O . ASP A 1 348 ? 17.438 -24.469 -10.07 1 96 348 ASP A O 1
ATOM 2605 N N . GLU A 1 349 ? 18.906 -25.594 -8.719 1 94.38 349 GLU A N 1
ATOM 2606 C CA . GLU A 1 349 ? 19.422 -26.453 -9.773 1 94.38 349 GLU A CA 1
ATOM 2607 C C . GLU A 1 349 ? 18.328 -27.344 -10.352 1 94.38 349 GLU A C 1
ATOM 2609 O O . GLU A 1 349 ? 18.312 -27.609 -11.562 1 94.38 349 GLU A O 1
ATOM 2614 N N . VAL A 1 350 ? 17.438 -27.797 -9.547 1 93 350 VAL A N 1
ATOM 2615 C CA . VAL A 1 350 ? 16.375 -28.688 -10 1 93 350 VAL A CA 1
ATOM 2616 C C . VAL A 1 350 ? 15.422 -27.922 -10.922 1 93 350 VAL A C 1
ATOM 2618 O O . VAL A 1 350 ? 15.016 -28.438 -11.969 1 93 350 VAL A O 1
ATOM 2621 N N . GLN A 1 351 ? 15.062 -26.734 -10.531 1 94 351 GLN A N 1
ATOM 2622 C CA . GLN A 1 351 ? 14.195 -25.938 -11.383 1 94 351 GLN A CA 1
ATOM 2623 C C . GLN A 1 351 ? 14.852 -25.656 -12.734 1 94 351 GLN A C 1
ATOM 2625 O O . GLN A 1 351 ? 14.18 -25.672 -13.773 1 94 351 GLN A O 1
ATOM 2630 N N . MET A 1 352 ? 16.125 -25.391 -12.711 1 94.88 352 MET A N 1
ATOM 2631 C CA . MET A 1 352 ? 16.844 -25.172 -13.961 1 94.88 352 MET A CA 1
ATOM 2632 C C . MET A 1 352 ? 16.844 -26.438 -14.812 1 94.88 352 MET A C 1
ATOM 2634 O O . MET A 1 352 ? 16.734 -26.359 -16.047 1 94.88 352 MET A O 1
ATOM 2638 N N . GLN A 1 353 ? 16.922 -27.562 -14.195 1 93.94 353 GLN A N 1
ATOM 2639 C CA . GLN A 1 353 ? 16.844 -28.844 -14.898 1 93.94 353 GLN A CA 1
ATOM 2640 C C . GLN A 1 353 ? 15.477 -29.016 -15.555 1 93.94 353 GLN A C 1
ATOM 2642 O O . GLN A 1 353 ? 15.383 -29.5 -16.688 1 93.94 353 GLN A O 1
ATOM 2647 N N . ILE A 1 354 ? 14.5 -28.594 -14.836 1 92.31 354 ILE A N 1
ATOM 2648 C CA . ILE A 1 354 ? 13.133 -28.688 -15.344 1 92.31 354 ILE A CA 1
ATOM 2649 C C . ILE A 1 354 ? 12.984 -27.859 -16.609 1 92.31 354 ILE A C 1
ATOM 2651 O O . ILE A 1 354 ? 12.398 -28.297 -17.594 1 92.31 354 ILE A O 1
ATOM 2655 N N . ILE A 1 355 ? 13.516 -26.656 -16.562 1 94.5 355 ILE A N 1
ATOM 2656 C CA . ILE A 1 355 ? 13.484 -25.797 -17.734 1 94.5 355 ILE A CA 1
ATOM 2657 C C . ILE A 1 355 ? 14.156 -26.484 -18.906 1 94.5 355 ILE A C 1
ATOM 2659 O O . ILE A 1 355 ? 13.617 -26.516 -20.016 1 94.5 355 ILE A O 1
ATOM 2663 N N . ASN A 1 356 ? 15.242 -27.109 -18.719 1 95.06 356 ASN A N 1
ATOM 2664 C CA . ASN A 1 356 ? 16 -27.781 -19.766 1 95.06 356 ASN A CA 1
ATOM 2665 C C . ASN A 1 356 ? 15.273 -29.031 -20.266 1 95.06 356 ASN A C 1
ATOM 2667 O O . ASN A 1 356 ? 15.289 -29.312 -21.469 1 95.06 356 ASN A O 1
ATOM 2671 N N . LYS A 1 357 ? 14.75 -29.719 -19.375 1 92.81 357 LYS A N 1
ATOM 2672 C CA . LYS A 1 357 ? 13.992 -30.922 -19.75 1 92.81 357 LYS A CA 1
ATOM 2673 C C . LYS A 1 357 ? 12.812 -30.562 -20.641 1 92.81 357 LYS A C 1
ATOM 2675 O O . LYS A 1 357 ? 12.375 -31.375 -21.453 1 92.81 357 LYS A O 1
ATOM 2680 N N . ASN A 1 358 ? 12.328 -29.375 -20.453 1 92.94 358 ASN A N 1
ATOM 2681 C CA . ASN A 1 358 ? 11.227 -28.906 -21.281 1 92.94 358 ASN A CA 1
ATOM 2682 C C . ASN A 1 358 ? 11.742 -28.25 -22.562 1 92.94 358 ASN A C 1
ATOM 2684 O O . ASN A 1 358 ? 11.023 -27.469 -23.188 1 92.94 358 ASN A O 1
ATOM 2688 N N . GLY A 1 359 ? 12.938 -28.406 -22.922 1 92.5 359 GLY A N 1
ATOM 2689 C CA . GLY A 1 359 ? 13.477 -27.906 -24.188 1 92.5 359 GLY A CA 1
ATOM 2690 C C . GLY A 1 359 ? 14.195 -26.578 -24.047 1 92.5 359 GLY A C 1
ATOM 2691 O O . GLY A 1 359 ? 14.508 -25.938 -25.047 1 92.5 359 GLY A O 1
ATOM 2692 N N . GLY A 1 360 ? 14.438 -26.203 -22.875 1 92.44 360 GLY A N 1
ATOM 2693 C CA . GLY A 1 360 ? 15.078 -24.922 -22.672 1 92.44 360 GLY A CA 1
ATOM 2694 C C . GLY A 1 360 ? 14.117 -23.75 -22.766 1 92.44 360 GLY A C 1
ATOM 2695 O O . GLY A 1 360 ? 12.898 -23.922 -22.688 1 92.44 360 GLY A O 1
ATOM 2696 N N . SER A 1 361 ? 14.609 -22.531 -22.797 1 91 361 SER A N 1
ATOM 2697 C CA . SER A 1 361 ? 13.828 -21.297 -22.938 1 91 361 SER A CA 1
ATOM 2698 C C . SER A 1 361 ? 14.68 -20.172 -23.5 1 91 361 SER A C 1
ATOM 2700 O O . SER A 1 361 ? 15.898 -20.141 -23.312 1 91 361 SER A O 1
ATOM 2702 N N . GLY A 1 362 ? 13.969 -19.375 -24.219 1 90.12 362 GLY A N 1
ATOM 2703 C CA . GLY A 1 362 ? 14.664 -18.234 -24.781 1 90.12 362 GLY A CA 1
ATOM 2704 C C . GLY A 1 362 ? 15.688 -18.609 -25.844 1 90.12 362 GLY A C 1
ATOM 2705 O O . GLY A 1 362 ? 16.672 -17.891 -26.047 1 90.12 362 GLY A O 1
ATOM 2706 N N . GLY A 1 363 ? 15.648 -19.719 -26.359 1 89.62 363 GLY A N 1
ATOM 2707 C CA . GLY A 1 363 ? 16.531 -20.141 -27.422 1 89.62 363 GLY A CA 1
ATOM 2708 C C . GLY A 1 363 ? 17.828 -20.75 -26.938 1 89.62 363 GLY A C 1
ATOM 2709 O O . GLY A 1 363 ? 18.812 -20.797 -27.656 1 89.62 363 GLY A O 1
ATOM 2710 N N . ARG A 1 364 ? 17.75 -21.172 -25.672 1 92.5 364 ARG A N 1
ATOM 2711 C CA . ARG A 1 364 ? 18.984 -21.734 -25.125 1 92.5 364 ARG A CA 1
ATOM 2712 C C . ARG A 1 364 ? 18.688 -22.766 -24.047 1 92.5 364 ARG A C 1
ATOM 2714 O O . ARG A 1 364 ? 17.562 -22.828 -23.531 1 92.5 364 ARG A O 1
ATOM 2721 N N . MET A 1 365 ? 19.703 -23.578 -23.844 1 95.44 365 MET A N 1
ATOM 2722 C CA . MET A 1 365 ? 19.766 -24.391 -22.625 1 95.44 365 MET A CA 1
ATOM 2723 C C . MET A 1 365 ? 20.5 -23.656 -21.516 1 95.44 365 MET A C 1
ATOM 2725 O O . MET A 1 365 ? 21.344 -22.797 -21.797 1 95.44 365 MET A O 1
ATOM 2729 N N . TRP A 1 366 ? 20.141 -23.984 -20.344 1 95.56 366 TRP A N 1
ATOM 2730 C CA . TRP A 1 366 ? 20.672 -23.219 -19.203 1 95.56 366 TRP A CA 1
ATOM 2731 C C . TRP A 1 366 ? 21.594 -24.078 -18.359 1 95.56 366 TRP A C 1
ATOM 2733 O O . TRP A 1 366 ? 21.422 -25.297 -18.266 1 95.56 366 TRP A O 1
ATOM 2743 N N . PRO A 1 367 ? 22.656 -23.375 -17.781 1 95.5 367 PRO A N 1
ATOM 2744 C CA . PRO A 1 367 ? 23.359 -24.109 -16.719 1 95.5 367 PRO A CA 1
ATOM 2745 C C . PRO A 1 367 ? 22.422 -24.594 -15.617 1 95.5 367 PRO A C 1
ATOM 2747 O O . PRO A 1 367 ? 21.562 -23.828 -15.156 1 95.5 367 PRO A O 1
ATOM 2750 N N . GLU A 1 368 ? 22.594 -25.797 -15.25 1 96.44 368 GLU A N 1
ATOM 2751 C CA . GLU A 1 368 ? 21.734 -26.375 -14.227 1 96.44 368 GLU A CA 1
ATOM 2752 C C . GLU A 1 368 ? 22.312 -26.172 -12.828 1 96.44 368 GLU A C 1
ATOM 2754 O O . GLU A 1 368 ? 22.672 -27.141 -12.148 1 96.44 368 GLU A O 1
ATOM 2759 N N . SER A 1 369 ? 22.406 -24.984 -12.367 1 96.56 369 SER A N 1
ATOM 2760 C CA . SER A 1 369 ? 22.906 -24.516 -11.086 1 96.56 369 SER A CA 1
ATOM 2761 C C . SER A 1 369 ? 22.016 -23.422 -10.5 1 96.56 369 SER A C 1
ATOM 2763 O O . SER A 1 369 ? 21.203 -22.828 -11.219 1 96.56 369 SER A O 1
ATOM 2765 N N . PRO A 1 370 ? 22.125 -23.281 -9.125 1 96.81 370 PRO A N 1
ATOM 2766 C CA . PRO A 1 370 ? 21.344 -22.156 -8.57 1 96.81 370 PRO A CA 1
ATOM 2767 C C . PRO A 1 370 ? 21.594 -20.844 -9.305 1 96.81 370 PRO A C 1
ATOM 2769 O O . PRO A 1 370 ? 22.75 -20.484 -9.562 1 96.81 370 PRO A O 1
ATOM 2772 N N . THR A 1 371 ? 20.531 -20.219 -9.695 1 97.81 371 THR A N 1
ATOM 2773 C CA . THR A 1 371 ? 20.609 -19.047 -10.562 1 97.81 371 THR A CA 1
ATOM 2774 C C . THR A 1 371 ? 19.766 -17.906 -10.016 1 97.81 371 THR A C 1
ATOM 2776 O O . THR A 1 371 ? 18.625 -18.109 -9.609 1 97.81 371 THR A O 1
ATOM 2779 N N . LEU A 1 372 ? 20.391 -16.688 -9.953 1 98.06 372 LEU A N 1
ATOM 2780 C CA . LEU A 1 372 ? 19.641 -15.461 -9.695 1 98.06 372 LEU A CA 1
ATOM 2781 C C . LEU A 1 372 ? 19.281 -14.773 -11 1 98.06 372 LEU A C 1
ATOM 2783 O O . LEU A 1 372 ? 20.094 -14.695 -11.93 1 98.06 372 LEU A O 1
ATOM 2787 N N . PHE A 1 373 ? 18.031 -14.406 -11.125 1 97.69 373 PHE A N 1
ATOM 2788 C CA . PHE A 1 373 ? 17.531 -13.523 -12.172 1 97.69 373 PHE A CA 1
ATOM 2789 C C . PHE A 1 373 ? 17.266 -12.133 -11.609 1 97.69 373 PHE A C 1
ATOM 2791 O O . PHE A 1 373 ? 16.469 -11.969 -10.68 1 97.69 373 PHE A O 1
ATOM 2798 N N . ILE A 1 374 ? 17.922 -11.109 -12.18 1 97.75 374 ILE A N 1
ATOM 2799 C CA . ILE A 1 374 ? 17.844 -9.758 -11.641 1 97.75 374 ILE A CA 1
ATOM 2800 C C . ILE A 1 374 ? 17.344 -8.797 -12.711 1 97.75 374 ILE A C 1
ATOM 2802 O O . ILE A 1 374 ? 17.875 -8.766 -13.828 1 97.75 374 ILE A O 1
ATOM 2806 N N . LYS A 1 375 ? 16.312 -8.078 -12.359 1 96.94 375 LYS A N 1
ATOM 2807 C CA . LYS A 1 375 ? 15.883 -6.977 -13.211 1 96.94 375 LYS A CA 1
ATOM 2808 C C . LYS A 1 375 ? 16.375 -5.633 -12.68 1 96.94 375 LYS A C 1
ATOM 2810 O O . LYS A 1 375 ? 16.359 -5.402 -11.469 1 96.94 375 LYS A O 1
ATOM 2815 N N . PHE A 1 376 ? 16.781 -4.84 -13.641 1 94.88 376 PHE A N 1
ATOM 2816 C CA . PHE A 1 376 ? 17.156 -3.461 -13.367 1 94.88 376 PHE A CA 1
ATOM 2817 C C . PHE A 1 376 ? 16.25 -2.492 -14.117 1 94.88 376 PHE A C 1
ATOM 2819 O O . PHE A 1 376 ? 15.781 -2.793 -15.211 1 94.88 376 PHE A O 1
ATOM 2826 N N . SER A 1 377 ? 15.977 -1.351 -13.453 1 91.88 377 SER A N 1
ATOM 2827 C CA . SER A 1 377 ? 15.164 -0.328 -14.109 1 91.88 377 SER A CA 1
ATOM 2828 C C . SER A 1 377 ? 15.578 1.071 -13.664 1 91.88 377 SER A C 1
ATOM 2830 O O . SER A 1 377 ? 16.109 1.248 -12.562 1 91.88 377 SER A O 1
ATOM 2832 N N . GLY A 1 378 ? 15.375 2.053 -14.445 1 87.19 378 GLY A N 1
ATOM 2833 C CA . GLY A 1 378 ? 15.719 3.445 -14.219 1 87.19 378 GLY A CA 1
ATOM 2834 C C . GLY A 1 378 ? 16.156 4.168 -15.484 1 87.19 378 GLY A C 1
ATOM 2835 O O . GLY A 1 378 ? 15.617 3.912 -16.562 1 87.19 378 GLY A O 1
ATOM 2836 N N . THR A 1 379 ? 17.047 5.141 -15.281 1 83.94 379 THR A N 1
ATOM 2837 C CA . THR A 1 379 ? 17.703 5.746 -16.422 1 83.94 379 THR A CA 1
ATOM 2838 C C . THR A 1 379 ? 18.828 4.844 -16.938 1 83.94 379 THR A C 1
ATOM 2840 O O . THR A 1 379 ? 19.234 3.902 -16.25 1 83.94 379 THR A O 1
ATOM 2843 N N . ASP A 1 380 ? 19.219 5.18 -18.094 1 86.62 380 ASP A N 1
ATOM 2844 C CA . ASP A 1 380 ? 20.328 4.418 -18.672 1 86.62 380 ASP A CA 1
ATOM 2845 C C . ASP A 1 380 ? 21.531 4.414 -17.719 1 86.62 380 ASP A C 1
ATOM 2847 O O . ASP A 1 380 ? 22.109 3.363 -17.469 1 86.62 380 ASP A O 1
ATOM 2851 N N . GLY A 1 381 ? 21.797 5.535 -17.266 1 84.44 381 GLY A N 1
ATOM 2852 C CA . GLY A 1 381 ? 22.922 5.645 -16.344 1 84.44 381 GLY A CA 1
ATOM 2853 C C . GLY A 1 381 ? 22.719 4.859 -15.07 1 84.44 381 GLY A C 1
ATOM 2854 O O . GLY A 1 381 ? 23.625 4.148 -14.625 1 84.44 381 GLY A O 1
ATOM 2855 N N . THR A 1 382 ? 21.609 4.926 -14.516 1 86 382 THR A N 1
ATOM 2856 C CA . THR A 1 382 ? 21.297 4.242 -13.273 1 86 382 THR A CA 1
ATOM 2857 C C . THR A 1 382 ? 21.359 2.729 -13.453 1 86 382 THR A C 1
ATOM 2859 O O . THR A 1 382 ? 21.891 2.018 -12.594 1 86 382 THR A O 1
ATOM 2862 N N . VAL A 1 383 ? 20.844 2.236 -14.555 1 91.69 383 VAL A N 1
ATOM 2863 C CA . VAL A 1 383 ? 20.812 0.804 -14.836 1 91.69 383 VAL A CA 1
ATOM 2864 C C . VAL A 1 383 ? 22.25 0.288 -14.969 1 91.69 383 VAL A C 1
ATOM 2866 O O . VAL A 1 383 ? 22.609 -0.739 -14.391 1 91.69 383 VAL A O 1
ATOM 2869 N N . LYS A 1 384 ? 23.062 0.981 -15.664 1 90.56 384 LYS A N 1
ATOM 2870 C CA . LYS A 1 384 ? 24.453 0.593 -15.844 1 90.56 384 LYS A CA 1
ATOM 2871 C C . LYS A 1 384 ? 25.203 0.574 -14.508 1 90.56 384 LYS A C 1
ATOM 2873 O O . LYS A 1 384 ? 25.938 -0.367 -14.211 1 90.56 384 LYS A O 1
ATOM 2878 N N . ASP A 1 385 ? 24.938 1.567 -13.742 1 88.88 385 ASP A N 1
ATOM 2879 C CA . ASP A 1 385 ? 25.578 1.668 -12.438 1 88.88 385 ASP A CA 1
ATOM 2880 C C . ASP A 1 385 ? 25.156 0.525 -11.523 1 88.88 385 ASP A C 1
ATOM 2882 O O . ASP A 1 385 ? 25.984 -0.061 -10.82 1 88.88 385 ASP A O 1
ATOM 2886 N N . ASN A 1 386 ? 23.938 0.277 -11.523 1 92.62 386 ASN A N 1
ATOM 2887 C CA . ASN A 1 386 ? 23.406 -0.782 -10.672 1 92.62 386 ASN A CA 1
ATOM 2888 C C . ASN A 1 386 ? 23.922 -2.152 -11.094 1 92.62 386 ASN A C 1
ATOM 2890 O O . ASN A 1 386 ? 24.234 -2.992 -10.242 1 92.62 386 ASN A O 1
ATOM 2894 N N . ILE A 1 387 ? 24.016 -2.361 -12.383 1 95.62 387 ILE A N 1
ATOM 2895 C CA . ILE A 1 387 ? 24.547 -3.613 -12.898 1 95.62 387 ILE A CA 1
ATOM 2896 C C . ILE A 1 387 ? 26 -3.777 -12.438 1 95.62 387 ILE A C 1
ATOM 2898 O O . ILE A 1 387 ? 26.391 -4.84 -11.945 1 95.62 387 ILE A O 1
ATOM 2902 N N . LYS A 1 388 ? 26.734 -2.764 -12.594 1 94.19 388 LYS A N 1
ATOM 2903 C CA . LYS A 1 388 ? 28.141 -2.799 -12.18 1 94.19 388 LYS A CA 1
ATOM 2904 C C . LYS A 1 388 ? 28.266 -3.076 -10.688 1 94.19 388 LYS A C 1
ATOM 2906 O O . LYS A 1 388 ? 29.109 -3.867 -10.266 1 94.19 388 LYS A O 1
ATOM 2911 N N . SER A 1 389 ? 27.469 -2.436 -9.93 1 93.62 389 SER A N 1
ATOM 2912 C CA . SER A 1 389 ? 27.484 -2.607 -8.477 1 93.62 389 SER A CA 1
ATOM 2913 C C . SER A 1 389 ? 27.156 -4.043 -8.086 1 93.62 389 SER A C 1
ATOM 2915 O O . SER A 1 389 ? 27.844 -4.648 -7.273 1 93.62 389 SER A O 1
ATOM 2917 N N . VAL A 1 390 ? 26.141 -4.582 -8.68 1 96.75 390 VAL A N 1
ATOM 2918 C CA . VAL A 1 390 ? 25.719 -5.945 -8.367 1 96.75 390 VAL A CA 1
ATOM 2919 C C . VAL A 1 390 ? 26.781 -6.934 -8.828 1 96.75 390 VAL A C 1
ATOM 2921 O O . VAL A 1 390 ? 27.109 -7.891 -8.109 1 96.75 390 VAL A O 1
ATOM 2924 N N . GLN A 1 391 ? 27.297 -6.695 -9.992 1 96.94 391 GLN A N 1
ATOM 2925 C CA . GLN A 1 391 ? 28.344 -7.559 -10.5 1 96.94 391 GLN A CA 1
ATOM 2926 C C . GLN A 1 391 ? 29.531 -7.609 -9.539 1 96.94 391 GLN A C 1
ATOM 2928 O O . GLN A 1 391 ? 30.094 -8.68 -9.297 1 96.94 391 GLN A O 1
ATOM 2933 N N . ALA A 1 392 ? 29.844 -6.508 -9.039 1 95.81 392 ALA A N 1
ATOM 2934 C CA . ALA A 1 392 ? 30.938 -6.434 -8.086 1 95.81 392 ALA A CA 1
ATOM 2935 C C . ALA A 1 392 ? 30.609 -7.18 -6.797 1 95.81 392 ALA A C 1
ATOM 2937 O O . ALA A 1 392 ? 31.453 -7.879 -6.238 1 95.81 392 ALA A O 1
ATOM 2938 N N . MET A 1 393 ? 29.453 -7.098 -6.336 1 95.19 393 MET A N 1
ATOM 2939 C CA . MET A 1 393 ? 29.016 -7.68 -5.07 1 95.19 393 MET A CA 1
ATOM 2940 C C . MET A 1 393 ? 29 -9.203 -5.145 1 95.19 393 MET A C 1
ATOM 2942 O O . MET A 1 393 ? 29.453 -9.875 -4.211 1 95.19 393 MET A O 1
ATOM 2946 N N . VAL A 1 394 ? 28.578 -9.75 -6.223 1 96.44 394 VAL A N 1
ATOM 2947 C CA . VAL A 1 394 ? 28.312 -11.188 -6.293 1 96.44 394 VAL A CA 1
ATOM 2948 C C . VAL A 1 394 ? 29.625 -11.945 -6.438 1 96.44 394 VAL A C 1
ATOM 2950 O O . VAL A 1 394 ? 29.672 -13.164 -6.242 1 96.44 394 VAL A O 1
ATOM 2953 N N . LYS A 1 395 ? 30.688 -11.266 -6.75 1 94.38 395 LYS A N 1
ATOM 2954 C CA . LYS A 1 395 ? 32 -11.898 -6.859 1 94.38 395 LYS A CA 1
ATOM 2955 C C . LYS A 1 395 ? 32.406 -12.508 -5.531 1 94.38 395 LYS A C 1
ATOM 2957 O O . LYS A 1 395 ? 33.188 -13.484 -5.504 1 94.38 395 LYS A O 1
ATOM 2962 N N . SER A 1 396 ? 31.922 -12.008 -4.523 1 94.31 396 SER A N 1
ATOM 2963 C CA . SER A 1 396 ? 32.312 -12.461 -3.191 1 94.31 396 SER A CA 1
ATOM 2964 C C . SER A 1 396 ? 31.516 -13.703 -2.783 1 94.31 396 SER A C 1
ATOM 2966 O O . SER A 1 396 ? 31.75 -14.266 -1.709 1 94.31 396 SER A O 1
ATOM 2968 N N . PHE A 1 397 ? 30.656 -14.188 -3.611 1 96.31 397 PHE A N 1
ATOM 2969 C CA . PHE A 1 397 ? 29.781 -15.289 -3.246 1 96.31 397 PHE A CA 1
ATOM 2970 C C . PHE A 1 397 ? 29.953 -16.469 -4.195 1 96.31 397 PHE A C 1
ATOM 2972 O O . PHE A 1 397 ? 28.984 -17.156 -4.531 1 96.31 397 PHE A O 1
ATOM 2979 N N . ASP A 1 398 ? 31.094 -16.719 -4.676 1 93.88 398 ASP A N 1
ATOM 2980 C CA . ASP A 1 398 ? 31.438 -17.828 -5.562 1 93.88 398 ASP A CA 1
ATOM 2981 C C . ASP A 1 398 ? 30.547 -17.844 -6.797 1 93.88 398 ASP A C 1
ATOM 2983 O O . ASP A 1 398 ? 29.938 -18.875 -7.129 1 93.88 398 ASP A O 1
ATOM 2987 N N . CYS A 1 399 ? 30.344 -16.75 -7.348 1 93.88 399 CYS A N 1
ATOM 2988 C CA . CYS A 1 399 ? 29.609 -16.594 -8.602 1 93.88 399 CYS A CA 1
ATOM 2989 C C . CYS A 1 399 ? 30.344 -17.281 -9.75 1 93.88 399 CYS A C 1
ATOM 2991 O O . CYS A 1 399 ? 31.562 -17.125 -9.891 1 93.88 399 CYS A O 1
ATOM 2993 N N . ARG A 1 400 ? 29.656 -18.031 -10.531 1 95.12 400 ARG A N 1
ATOM 2994 C CA . ARG A 1 400 ? 30.266 -18.766 -11.633 1 95.12 400 ARG A CA 1
ATOM 2995 C C . ARG A 1 400 ? 30.156 -18 -12.938 1 95.12 400 ARG A C 1
ATOM 2997 O O . ARG A 1 400 ? 31 -18.109 -13.82 1 95.12 400 ARG A O 1
ATOM 3004 N N . SER A 1 401 ? 29.062 -17.359 -13.062 1 95.75 401 SER A N 1
ATOM 3005 C CA . SER A 1 401 ? 28.859 -16.562 -14.266 1 95.75 401 SER A CA 1
ATOM 3006 C C . SER A 1 401 ? 27.938 -15.375 -13.984 1 95.75 401 SER A C 1
ATOM 3008 O O . SER A 1 401 ? 27.156 -15.398 -13.031 1 95.75 401 SER A O 1
ATOM 3010 N N . PHE A 1 402 ? 28.109 -14.32 -14.75 1 97.12 402 PHE A N 1
ATOM 3011 C CA . PHE A 1 402 ? 27.297 -13.109 -14.75 1 97.12 402 PHE A CA 1
ATOM 3012 C C . PHE A 1 402 ? 27.016 -12.641 -16.172 1 97.12 402 PHE A C 1
ATOM 3014 O O . PHE A 1 402 ? 27.938 -12.25 -16.891 1 97.12 402 PHE A O 1
ATOM 3021 N N . GLU A 1 403 ? 25.734 -12.789 -16.594 1 96.5 403 GLU A N 1
ATOM 3022 C CA . GLU A 1 403 ? 25.297 -12.344 -17.922 1 96.5 403 GLU A CA 1
ATOM 3023 C C . GLU A 1 403 ? 24.219 -11.273 -17.812 1 96.5 403 GLU A C 1
ATOM 3025 O O . GLU A 1 403 ? 23.266 -11.414 -17.047 1 96.5 403 GLU A O 1
ATOM 3030 N N . PHE A 1 404 ? 24.391 -10.141 -18.469 1 96.38 404 PHE A N 1
ATOM 3031 C CA . PHE A 1 404 ? 23.359 -9.109 -18.453 1 96.38 404 PHE A CA 1
ATOM 3032 C C . PHE A 1 404 ? 22.969 -8.719 -19.875 1 96.38 404 PHE A C 1
ATOM 3034 O O . PHE A 1 404 ? 23.75 -8.898 -20.812 1 96.38 404 PHE A O 1
ATOM 3041 N N . ALA A 1 405 ? 21.766 -8.234 -20.062 1 94.94 405 ALA A N 1
ATOM 3042 C CA . ALA A 1 405 ? 21.188 -7.906 -21.359 1 94.94 405 ALA A CA 1
ATOM 3043 C C . ALA A 1 405 ? 21.484 -6.461 -21.75 1 94.94 405 ALA A C 1
ATOM 3045 O O . ALA A 1 405 ? 21.438 -5.562 -20.906 1 94.94 405 ALA A O 1
ATOM 3046 N N . SER A 1 406 ? 21.75 -6.301 -22.984 1 90.5 406 SER A N 1
ATOM 3047 C CA . SER A 1 406 ? 21.969 -4.969 -23.547 1 90.5 406 SER A CA 1
ATOM 3048 C C . SER A 1 406 ? 20.906 -4.645 -24.594 1 90.5 406 SER A C 1
ATOM 3050 O O . SER A 1 406 ? 20.812 -3.5 -25.047 1 90.5 406 SER A O 1
ATOM 3052 N N . THR A 1 407 ? 20.203 -5.684 -24.969 1 91.44 407 THR A N 1
ATOM 3053 C CA . THR A 1 407 ? 19.125 -5.516 -25.953 1 91.44 407 THR A CA 1
ATOM 3054 C C . THR A 1 407 ? 17.828 -6.102 -25.438 1 91.44 407 THR A C 1
ATOM 3056 O O . THR A 1 407 ? 17.812 -6.863 -24.469 1 91.44 407 THR A O 1
ATOM 3059 N N . ARG A 1 408 ? 16.844 -5.754 -26.125 1 90.12 408 ARG A N 1
ATOM 3060 C CA . ARG A 1 408 ? 15.523 -6.254 -25.766 1 90.12 408 ARG A CA 1
ATOM 3061 C C . ARG A 1 408 ? 15.445 -7.766 -25.938 1 90.12 408 ARG A C 1
ATOM 3063 O O . ARG A 1 408 ? 14.852 -8.461 -25.109 1 90.12 408 ARG A O 1
ATOM 3070 N N . GLU A 1 409 ? 15.961 -8.242 -26.984 1 91.81 409 GLU A N 1
ATOM 3071 C CA . GLU A 1 409 ? 15.969 -9.672 -27.266 1 91.81 409 GLU A CA 1
ATOM 3072 C C . GLU A 1 409 ? 16.719 -10.445 -26.188 1 91.81 409 GLU A C 1
ATOM 3074 O O . GLU A 1 409 ? 16.281 -11.516 -25.766 1 91.81 409 GLU A O 1
ATOM 3079 N N . GLN A 1 410 ? 17.781 -9.883 -25.828 1 93.12 410 GLN A N 1
ATOM 3080 C CA . GLN A 1 410 ? 18.547 -10.516 -24.766 1 93.12 410 GLN A CA 1
ATOM 3081 C C . GLN A 1 410 ? 17.766 -10.516 -23.453 1 93.12 410 GLN A C 1
ATOM 3083 O O . GLN A 1 410 ? 17.828 -11.484 -22.688 1 93.12 410 GLN A O 1
ATOM 3088 N N . MET A 1 411 ? 17.141 -9.438 -23.203 1 93.94 411 MET A N 1
ATOM 3089 C CA . MET A 1 411 ? 16.344 -9.336 -21.984 1 93.94 411 MET A CA 1
ATOM 3090 C C . MET A 1 411 ? 15.273 -10.422 -21.953 1 93.94 411 MET A C 1
ATOM 3092 O O . MET A 1 411 ? 15.094 -11.094 -20.938 1 93.94 411 MET A O 1
ATOM 3096 N N . GLU A 1 412 ? 14.578 -10.586 -23 1 90.94 412 GLU A N 1
ATOM 3097 C CA . GLU A 1 412 ? 13.531 -11.602 -23.109 1 90.94 412 GLU A CA 1
ATOM 3098 C C . GLU A 1 412 ? 14.109 -13 -22.938 1 90.94 412 GLU A C 1
ATOM 3100 O O . GLU A 1 412 ? 13.508 -13.852 -22.266 1 90.94 412 GLU A O 1
ATOM 3105 N N . SER A 1 413 ? 15.18 -13.203 -23.547 1 91.25 413 SER A N 1
ATOM 3106 C CA . SER A 1 413 ? 15.852 -14.492 -23.438 1 91.25 413 SER A CA 1
ATOM 3107 C C . SER A 1 413 ? 16.266 -14.789 -22 1 91.25 413 SER A C 1
ATOM 3109 O O . SER A 1 413 ? 15.945 -15.852 -21.469 1 91.25 413 SER A O 1
ATOM 3111 N N . LEU A 1 414 ? 16.891 -13.859 -21.438 1 88.88 414 LEU A N 1
ATOM 3112 C CA . LEU A 1 414 ? 17.453 -14.055 -20.109 1 88.88 414 LEU A CA 1
ATOM 3113 C C . LEU A 1 414 ? 16.344 -14.227 -19.062 1 88.88 414 LEU A C 1
ATOM 3115 O O . LEU A 1 414 ? 16.516 -14.93 -18.078 1 88.88 414 LEU A O 1
ATOM 3119 N N . TRP A 1 415 ? 15.219 -13.625 -19.359 1 92.56 415 TRP A N 1
ATOM 3120 C CA . TRP A 1 415 ? 14.125 -13.68 -18.391 1 92.56 415 TRP A CA 1
ATOM 3121 C C . TRP A 1 415 ? 13.195 -14.852 -18.688 1 92.56 415 TRP A C 1
ATOM 3123 O O . TRP A 1 415 ? 12.336 -15.188 -17.859 1 92.56 415 TRP A O 1
ATOM 3133 N N . SER A 1 416 ? 13.367 -15.484 -19.781 1 90.31 416 SER A N 1
ATOM 3134 C CA . SER A 1 416 ? 12.445 -16.484 -20.297 1 90.31 416 SER A CA 1
ATOM 3135 C C . SER A 1 416 ? 12.352 -17.688 -19.359 1 90.31 416 SER A C 1
ATOM 3137 O O . SER A 1 416 ? 11.266 -18.234 -19.141 1 90.31 416 SER A O 1
ATOM 3139 N N . ALA A 1 417 ? 13.531 -18.094 -18.875 1 90 417 ALA A N 1
ATOM 3140 C CA . ALA A 1 417 ? 13.531 -19.25 -17.984 1 90 417 ALA A CA 1
ATOM 3141 C C . ALA A 1 417 ? 12.625 -19.016 -16.766 1 90 417 ALA A C 1
ATOM 3143 O O . ALA A 1 417 ? 11.836 -19.875 -16.391 1 90 417 ALA A O 1
ATOM 3144 N N . ARG A 1 418 ? 12.773 -17.797 -16.203 1 90.25 418 ARG A N 1
ATOM 3145 C CA . ARG A 1 418 ? 11.961 -17.469 -15.031 1 90.25 418 ARG A CA 1
ATOM 3146 C C . ARG A 1 418 ? 10.484 -17.391 -15.391 1 90.25 418 ARG A C 1
ATOM 3148 O O . ARG A 1 418 ? 9.625 -17.844 -14.625 1 90.25 418 ARG A O 1
ATOM 3155 N N . LYS A 1 419 ? 10.195 -16.906 -16.406 1 83.69 419 LYS A N 1
ATOM 3156 C CA . LYS A 1 419 ? 8.812 -16.75 -16.844 1 83.69 419 LYS A CA 1
ATOM 3157 C C . LYS A 1 419 ? 8.148 -18.094 -17.094 1 83.69 419 LYS A C 1
ATOM 3159 O O . LYS A 1 419 ? 6.949 -18.25 -16.859 1 83.69 419 LYS A O 1
ATOM 3164 N N . GLN A 1 420 ? 8.883 -19.016 -17.562 1 84.12 420 GLN A N 1
ATOM 3165 C CA . GLN A 1 420 ? 8.344 -20.312 -17.984 1 84.12 420 GLN A CA 1
ATOM 3166 C C . GLN A 1 420 ? 8.398 -21.328 -16.859 1 84.12 420 GLN A C 1
ATOM 3168 O O . GLN A 1 420 ? 7.988 -22.469 -17.031 1 84.12 420 GLN A O 1
ATOM 3173 N N . ALA A 1 421 ? 8.852 -20.938 -15.742 1 86.06 421 ALA A N 1
ATOM 3174 C CA . ALA A 1 421 ? 9.172 -21.875 -14.672 1 86.06 421 ALA A CA 1
ATOM 3175 C C . ALA A 1 421 ? 7.973 -22.75 -14.32 1 86.06 421 ALA A C 1
ATOM 3177 O O . ALA A 1 421 ? 8.07 -23.984 -14.328 1 86.06 421 ALA A O 1
ATOM 3178 N N . LEU A 1 422 ? 6.844 -22.203 -14.023 1 79.38 422 LEU A N 1
ATOM 3179 C CA . LEU A 1 422 ? 5.672 -22.969 -13.609 1 79.38 422 LEU A CA 1
ATOM 3180 C C . LEU A 1 422 ? 5.172 -23.844 -14.75 1 79.38 422 LEU A C 1
ATOM 3182 O O . LEU A 1 422 ? 4.898 -25.031 -14.539 1 79.38 422 LEU A O 1
ATOM 3186 N N . TRP A 1 423 ? 5.133 -23.328 -15.93 1 79.88 423 TRP A N 1
ATOM 3187 C CA . TRP A 1 423 ? 4.625 -24.062 -17.078 1 79.88 423 TRP A CA 1
ATOM 3188 C C . TRP A 1 423 ? 5.535 -25.25 -17.406 1 79.88 423 TRP A C 1
ATOM 3190 O O . TRP A 1 423 ? 5.055 -26.328 -17.766 1 79.88 423 TRP A O 1
ATOM 3200 N N . SER A 1 424 ? 6.785 -25 -17.375 1 86.25 424 SER A N 1
ATOM 3201 C CA . SER A 1 424 ? 7.734 -26.078 -17.609 1 86.25 424 SER A CA 1
ATOM 3202 C C . SER A 1 424 ? 7.559 -27.203 -16.594 1 86.25 424 SER A C 1
ATOM 3204 O O . SER A 1 424 ? 7.668 -28.375 -16.938 1 86.25 424 SER A O 1
ATOM 3206 N N . SER A 1 425 ? 7.336 -26.828 -15.383 1 85.69 425 SER A N 1
ATOM 3207 C CA . SER A 1 425 ? 7.117 -27.812 -14.328 1 85.69 425 SER A CA 1
ATOM 3208 C C . SER A 1 425 ? 5.867 -28.641 -14.602 1 85.69 425 SER A C 1
ATOM 3210 O O . SER A 1 425 ? 5.883 -29.859 -14.453 1 85.69 425 SER A O 1
ATOM 3212 N N . LEU A 1 426 ? 4.836 -28.031 -15.008 1 81.12 426 LEU A N 1
ATOM 3213 C CA . LEU A 1 426 ? 3.588 -28.719 -15.297 1 81.12 426 LEU A CA 1
ATOM 3214 C C . LEU A 1 426 ? 3.74 -29.625 -16.516 1 81.12 426 LEU A C 1
ATOM 3216 O O . LEU A 1 426 ? 3.143 -30.703 -16.578 1 81.12 426 LEU A O 1
ATOM 3220 N N . ALA A 1 427 ? 4.57 -29.219 -17.469 1 84.56 427 ALA A N 1
ATOM 3221 C CA . ALA A 1 427 ? 4.77 -29.969 -18.719 1 84.56 427 ALA A CA 1
ATOM 3222 C C . ALA A 1 427 ? 5.594 -31.219 -18.469 1 84.56 427 ALA A C 1
ATOM 3224 O O . ALA A 1 427 ? 5.383 -32.25 -19.125 1 84.56 427 ALA A O 1
ATOM 3225 N N . VAL A 1 428 ? 6.484 -31.172 -17.562 1 86.44 428 VAL A N 1
ATOM 3226 C CA . VAL A 1 428 ? 7.426 -32.281 -17.391 1 86.44 428 VAL A CA 1
ATOM 3227 C C . VAL A 1 428 ? 6.922 -33.219 -16.297 1 86.44 428 VAL A C 1
ATOM 3229 O O . VAL A 1 428 ? 7.48 -34.281 -16.094 1 86.44 428 VAL A O 1
ATOM 3232 N N . LYS A 1 429 ? 5.922 -32.781 -15.594 1 85.62 429 LYS A N 1
ATOM 3233 C CA . LYS A 1 429 ? 5.387 -33.594 -14.5 1 85.62 429 LYS A CA 1
ATOM 3234 C C . LYS A 1 429 ? 4.961 -34.969 -15 1 85.62 429 LYS A C 1
ATOM 3236 O O . LYS A 1 429 ? 4.25 -35.062 -16 1 85.62 429 LYS A O 1
ATOM 3241 N N . PRO A 1 430 ? 5.379 -36.062 -14.328 1 85.88 430 PRO A N 1
ATOM 3242 C CA . PRO A 1 430 ? 4.973 -37.406 -14.742 1 85.88 430 PRO A CA 1
ATOM 3243 C C . PRO A 1 430 ? 3.459 -37.594 -14.688 1 85.88 430 PRO A C 1
ATOM 3245 O O . PRO A 1 430 ? 2.787 -37.031 -13.82 1 85.88 430 PRO A O 1
ATOM 3248 N N . ALA A 1 431 ? 3.047 -38.438 -15.578 1 86.81 431 ALA A N 1
ATOM 3249 C CA . ALA A 1 431 ? 1.622 -38.75 -15.594 1 86.81 431 ALA A CA 1
ATOM 3250 C C . ALA A 1 431 ? 1.173 -39.344 -14.258 1 86.81 431 ALA A C 1
ATOM 3252 O O . ALA A 1 431 ? 1.886 -40.125 -13.656 1 86.81 431 ALA A O 1
ATOM 3253 N N . GLY A 1 432 ? 0.045 -38.906 -13.828 1 86.06 432 GLY A N 1
ATOM 3254 C CA . GLY A 1 432 ? -0.524 -39.438 -12.602 1 86.06 432 GLY A CA 1
ATOM 3255 C C . GLY A 1 432 ? -0.054 -38.719 -11.359 1 86.06 432 GLY A C 1
ATOM 3256 O O . GLY A 1 432 ? -0.514 -39 -10.25 1 86.06 432 GLY A O 1
ATOM 3257 N N . THR A 1 433 ? 0.876 -37.781 -11.5 1 89.12 433 THR A N 1
ATOM 3258 C CA . THR A 1 433 ? 1.366 -37.031 -10.344 1 89.12 433 THR A CA 1
ATOM 3259 C C . THR A 1 433 ? 0.688 -35.656 -10.266 1 89.12 433 THR A C 1
ATOM 3261 O O . THR A 1 433 ? 0.04 -35.25 -11.219 1 89.12 433 THR A O 1
ATOM 3264 N N . LYS A 1 434 ? 0.716 -35.156 -9.055 1 87.81 434 LYS A N 1
ATOM 3265 C CA . LYS A 1 434 ? 0.259 -33.812 -8.773 1 87.81 434 LYS A CA 1
ATOM 3266 C C . LYS A 1 434 ? 1.398 -32.938 -8.242 1 87.81 434 LYS A C 1
ATOM 3268 O O . LYS A 1 434 ? 2.43 -33.469 -7.812 1 87.81 434 LYS A O 1
ATOM 3273 N N . VAL A 1 435 ? 1.16 -31.672 -8.391 1 87.94 435 VAL A N 1
ATOM 3274 C CA . VAL A 1 435 ? 2.148 -30.719 -7.895 1 87.94 435 VAL A CA 1
ATOM 3275 C C . VAL A 1 435 ? 1.657 -30.094 -6.586 1 87.94 435 VAL A C 1
ATOM 3277 O O . VAL A 1 435 ? 0.538 -29.578 -6.52 1 87.94 435 VAL A O 1
ATOM 3280 N N . TRP A 1 436 ? 2.43 -30.25 -5.484 1 91.38 436 TRP A N 1
ATOM 3281 C CA . TRP A 1 436 ? 2.232 -29.453 -4.277 1 91.38 436 TRP A CA 1
ATOM 3282 C C . TRP A 1 436 ? 3.08 -28.188 -4.312 1 91.38 436 TRP A C 1
ATOM 3284 O O . TRP A 1 436 ? 4.305 -28.25 -4.164 1 91.38 436 TRP A O 1
ATOM 3294 N N . SER A 1 437 ? 2.432 -27.062 -4.562 1 90.75 437 SER A N 1
ATOM 3295 C CA . SER A 1 437 ? 3.105 -25.766 -4.594 1 90.75 437 SER A CA 1
ATOM 3296 C C . SER A 1 437 ? 2.723 -24.922 -3.389 1 90.75 437 SER A C 1
ATOM 3298 O O . SER A 1 437 ? 1.539 -24.719 -3.113 1 90.75 437 SER A O 1
ATOM 3300 N N . THR A 1 438 ? 3.646 -24.469 -2.623 1 93.62 438 THR A N 1
ATOM 3301 C CA . THR A 1 438 ? 3.404 -23.594 -1.477 1 93.62 438 THR A CA 1
ATOM 3302 C C . THR A 1 438 ? 4.559 -22.609 -1.291 1 93.62 438 THR A C 1
ATOM 3304 O O . THR A 1 438 ? 5.543 -22.656 -2.033 1 93.62 438 THR A O 1
ATOM 3307 N N . ASP A 1 439 ? 4.312 -21.656 -0.408 1 96 439 ASP A N 1
ATOM 3308 C CA . ASP A 1 439 ? 5.332 -20.625 -0.184 1 96 439 ASP A CA 1
ATOM 3309 C C . ASP A 1 439 ? 5.422 -20.25 1.294 1 96 439 ASP A C 1
ATOM 3311 O O . ASP A 1 439 ? 4.531 -20.594 2.08 1 96 439 ASP A O 1
ATOM 3315 N N . VAL A 1 440 ? 6.539 -19.719 1.685 1 98 440 VAL A N 1
ATOM 3316 C CA . VAL A 1 440 ? 6.766 -19.062 2.973 1 98 440 VAL A CA 1
ATOM 3317 C C . VAL A 1 440 ? 7.625 -17.812 2.779 1 98 440 VAL A C 1
ATOM 3319 O O . VAL A 1 440 ? 8.172 -17.594 1.697 1 98 440 VAL A O 1
ATOM 3322 N N . ALA A 1 441 ? 7.613 -17 3.754 1 98.12 441 ALA A N 1
ATOM 3323 C CA . ALA A 1 441 ? 8.531 -15.867 3.77 1 98.12 441 ALA A CA 1
ATOM 3324 C C . ALA A 1 441 ? 9.172 -15.703 5.148 1 98.12 441 ALA A C 1
ATOM 3326 O O . ALA A 1 441 ? 8.539 -15.977 6.168 1 98.12 441 ALA A O 1
ATOM 3327 N N . VAL A 1 442 ? 10.445 -15.32 5.156 1 97.75 442 VAL A N 1
ATOM 3328 C CA . VAL A 1 442 ? 11.203 -15.117 6.387 1 97.75 442 VAL A CA 1
ATOM 3329 C C . VAL A 1 442 ? 11.953 -13.789 6.316 1 97.75 442 VAL A C 1
ATOM 3331 O O . VAL A 1 442 ? 12.047 -13.18 5.25 1 97.75 442 VAL A O 1
ATOM 3334 N N . PRO A 1 443 ? 12.375 -13.258 7.539 1 97.19 443 PRO A N 1
ATOM 3335 C CA . PRO A 1 443 ? 13.297 -12.133 7.453 1 97.19 443 PRO A CA 1
ATOM 3336 C C . PRO A 1 443 ? 14.484 -12.406 6.531 1 97.19 443 PRO A C 1
ATOM 3338 O O . PRO A 1 443 ? 14.953 -13.547 6.449 1 97.19 443 PRO A O 1
ATOM 3341 N N . ILE A 1 444 ? 14.984 -11.398 5.945 1 94.75 444 ILE A N 1
ATOM 3342 C CA . ILE A 1 444 ? 15.969 -11.492 4.879 1 94.75 444 ILE A CA 1
ATOM 3343 C C . ILE A 1 444 ? 17.188 -12.281 5.367 1 94.75 444 ILE A C 1
ATOM 3345 O O . ILE A 1 444 ? 17.703 -13.133 4.645 1 94.75 444 ILE A O 1
ATOM 3349 N N . SER A 1 445 ? 17.578 -12.109 6.57 1 94.44 445 SER A N 1
ATOM 3350 C CA . SER A 1 445 ? 18.781 -12.711 7.113 1 94.44 445 SER A CA 1
ATOM 3351 C C . SER A 1 445 ? 18.609 -14.219 7.316 1 94.44 445 SER A C 1
ATOM 3353 O O . SER A 1 445 ? 19.594 -14.945 7.473 1 94.44 445 SER A O 1
ATOM 3355 N N . ARG A 1 446 ? 17.359 -14.68 7.348 1 96.38 446 ARG A N 1
ATOM 3356 C CA . ARG A 1 446 ? 17.094 -16.078 7.641 1 96.38 446 ARG A CA 1
ATOM 3357 C C . ARG A 1 446 ? 16.828 -16.875 6.359 1 96.38 446 ARG A C 1
ATOM 3359 O O . ARG A 1 446 ? 16.734 -18.094 6.391 1 96.38 446 ARG A O 1
ATOM 3366 N N . LEU A 1 447 ? 16.766 -16.203 5.227 1 95.88 447 LEU A N 1
ATOM 3367 C CA . LEU A 1 447 ? 16.344 -16.812 3.971 1 95.88 447 LEU A CA 1
ATOM 3368 C C . LEU A 1 447 ? 17.297 -17.922 3.557 1 95.88 447 LEU A C 1
ATOM 3370 O O . LEU A 1 447 ? 16.859 -19.031 3.225 1 95.88 447 LEU A O 1
ATOM 3374 N N . ALA A 1 448 ? 18.625 -17.641 3.613 1 94.62 448 ALA A N 1
ATOM 3375 C CA . ALA A 1 448 ? 19.625 -18.625 3.182 1 94.62 448 ALA A CA 1
ATOM 3376 C C . ALA A 1 448 ? 19.516 -19.906 4 1 94.62 448 ALA A C 1
ATOM 3378 O O . ALA A 1 448 ? 19.516 -21.016 3.445 1 94.62 448 ALA A O 1
ATOM 3379 N N . GLU A 1 449 ? 19.359 -19.734 5.242 1 96.44 449 GLU A N 1
ATOM 3380 C CA . GLU A 1 449 ? 19.266 -20.875 6.141 1 96.44 449 GLU A CA 1
ATOM 3381 C C . GLU A 1 449 ? 18.016 -21.688 5.848 1 96.44 449 GLU A C 1
ATOM 3383 O O . GLU A 1 449 ? 18.078 -22.922 5.734 1 96.44 449 GLU A O 1
ATOM 3388 N N . LEU A 1 450 ? 16.906 -21.078 5.695 1 97.12 450 LEU A N 1
ATOM 3389 C CA . LEU A 1 450 ? 15.656 -21.797 5.473 1 97.12 450 LEU A CA 1
ATOM 3390 C C . LEU A 1 450 ? 15.664 -22.5 4.121 1 97.12 450 LEU A C 1
ATOM 3392 O O . LEU A 1 450 ? 15.195 -23.641 4.004 1 97.12 450 LEU A O 1
ATOM 3396 N N . VAL A 1 451 ? 16.156 -21.844 3.084 1 96.44 451 VAL A N 1
ATOM 3397 C CA . VAL A 1 451 ? 16.219 -22.438 1.749 1 96.44 451 VAL A CA 1
ATOM 3398 C C . VAL A 1 451 ? 17.062 -23.703 1.782 1 96.44 451 VAL A C 1
ATOM 3400 O O . VAL A 1 451 ? 16.688 -24.734 1.217 1 96.44 451 VAL A O 1
ATOM 3403 N N . GLU A 1 452 ? 18.188 -23.656 2.457 1 94.38 452 GLU 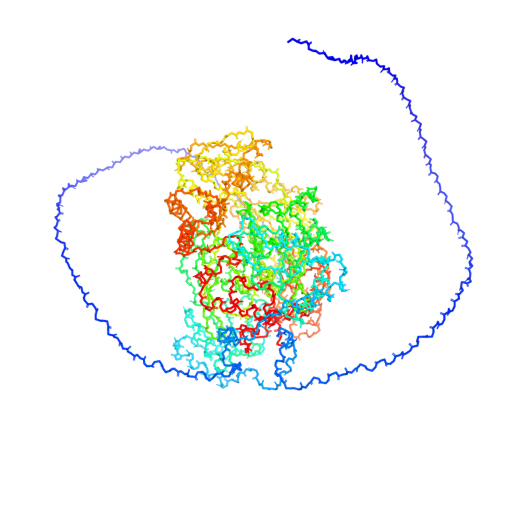A N 1
ATOM 3404 C CA . GLU A 1 452 ? 19.062 -24.812 2.555 1 94.38 452 GLU A CA 1
ATOM 3405 C C . GLU A 1 452 ? 18.391 -25.953 3.301 1 94.38 452 GLU A C 1
ATOM 3407 O O . GLU A 1 452 ? 18.422 -27.094 2.846 1 94.38 452 GLU A O 1
ATOM 3412 N N . LEU A 1 453 ? 17.781 -25.625 4.422 1 95.62 453 LEU A N 1
ATOM 3413 C CA . LEU A 1 453 ? 17.094 -26.641 5.207 1 95.62 453 LEU A CA 1
ATOM 3414 C C . LEU A 1 453 ? 15.969 -27.281 4.398 1 95.62 453 LEU A C 1
ATOM 3416 O O . LEU A 1 453 ? 15.812 -28.5 4.414 1 95.62 453 LEU A O 1
ATOM 3420 N N . SER A 1 454 ? 15.227 -26.484 3.699 1 95.75 454 SER A N 1
ATOM 3421 C CA . SER A 1 454 ? 14.094 -26.984 2.918 1 95.75 454 SER A CA 1
ATOM 3422 C C . SER A 1 454 ? 14.562 -27.859 1.759 1 95.75 454 SER A C 1
ATOM 3424 O O . SER A 1 454 ? 13.969 -28.891 1.479 1 95.75 454 SER A O 1
ATOM 3426 N N . ARG A 1 455 ? 15.602 -27.438 1.115 1 93.06 455 ARG A N 1
ATOM 3427 C CA . ARG A 1 455 ? 16.156 -28.203 0.01 1 93.06 455 ARG A CA 1
ATOM 3428 C C . ARG A 1 455 ? 16.656 -29.562 0.487 1 93.06 455 ARG A C 1
ATOM 3430 O O . ARG A 1 455 ? 16.406 -30.578 -0.154 1 93.06 455 ARG A O 1
ATOM 3437 N N . GLU A 1 456 ? 17.375 -29.516 1.559 1 93 456 GLU A N 1
ATOM 3438 C CA . GLU A 1 456 ? 17.922 -30.75 2.102 1 93 456 GLU A CA 1
ATOM 3439 C C . GLU A 1 456 ? 16.812 -31.734 2.469 1 93 456 GLU A C 1
ATOM 3441 O O . GLU A 1 456 ? 16.891 -32.906 2.148 1 93 456 GLU A O 1
ATOM 3446 N N . ARG A 1 457 ? 15.844 -31.25 3.076 1 95.12 457 ARG A N 1
ATOM 3447 C CA . ARG A 1 457 ? 14.727 -32.094 3.488 1 95.12 457 ARG A CA 1
ATOM 3448 C C . ARG A 1 457 ? 13.977 -32.625 2.279 1 95.12 457 ARG A C 1
ATOM 3450 O O . ARG A 1 457 ? 13.664 -33.812 2.223 1 95.12 457 ARG A O 1
ATOM 3457 N N . ALA A 1 458 ? 13.664 -31.812 1.329 1 93.62 458 ALA A N 1
ATOM 3458 C CA . ALA A 1 458 ? 12.953 -32.25 0.127 1 93.62 458 ALA A CA 1
ATOM 3459 C C . ALA A 1 458 ? 13.781 -33.219 -0.679 1 93.62 458 ALA A C 1
ATOM 3461 O O . ALA A 1 458 ? 13.234 -34.156 -1.302 1 93.62 458 ALA A O 1
ATOM 3462 N N . GLY A 1 459 ? 15.102 -33.062 -0.655 1 90.75 459 GLY A N 1
ATOM 3463 C CA . GLY A 1 459 ? 15.992 -33.969 -1.354 1 90.75 459 GLY A CA 1
ATOM 3464 C C . GLY A 1 459 ? 15.906 -35.406 -0.843 1 90.75 459 GLY A C 1
ATOM 3465 O O . GLY A 1 459 ? 16.109 -36.344 -1.601 1 90.75 459 GLY A O 1
ATOM 3466 N N . LYS A 1 460 ? 15.555 -35.531 0.38 1 92.88 460 LYS A N 1
ATOM 3467 C CA . LYS A 1 460 ? 15.5 -36.844 1.008 1 92.88 460 LYS A CA 1
ATOM 3468 C C . LYS A 1 460 ? 14.25 -37.594 0.589 1 92.88 460 LYS A C 1
ATOM 3470 O O . LYS A 1 460 ? 14.156 -38.812 0.777 1 92.88 460 LYS A O 1
ATOM 3475 N N . LEU A 1 461 ? 13.312 -36.906 -0.07 1 92.69 461 LEU A N 1
ATOM 3476 C CA . LEU A 1 461 ? 12.062 -37.562 -0.481 1 92.69 461 LEU A CA 1
ATOM 3477 C C . LEU A 1 461 ? 12.281 -38.438 -1.707 1 92.69 461 LEU A C 1
ATOM 3479 O O . LEU A 1 461 ? 11.477 -39.312 -1.99 1 92.69 461 LEU A O 1
ATOM 3483 N N . GLY A 1 462 ? 13.297 -38.125 -2.459 1 88.56 462 GLY A N 1
ATOM 3484 C CA . GLY A 1 462 ? 13.523 -38.844 -3.711 1 88.56 462 GLY A CA 1
ATOM 3485 C C . GLY A 1 462 ? 12.547 -38.438 -4.801 1 88.56 462 GLY A C 1
ATOM 3486 O O . GLY A 1 462 ? 12.336 -39.188 -5.758 1 88.56 462 GLY A O 1
ATOM 3487 N N . LEU A 1 463 ? 11.883 -37.406 -4.598 1 88.19 463 LEU A N 1
ATOM 3488 C CA . LEU A 1 463 ? 10.914 -36.875 -5.559 1 88.19 463 LEU A CA 1
ATOM 3489 C C . LEU A 1 463 ? 11.461 -35.625 -6.234 1 88.19 463 LEU A C 1
ATOM 3491 O O . LEU A 1 463 ? 12.406 -35 -5.738 1 88.19 463 LEU A O 1
ATOM 3495 N N . PHE A 1 464 ? 10.875 -35.344 -7.348 1 84.56 464 PHE A N 1
ATOM 3496 C CA . PHE A 1 464 ? 11.188 -34.062 -7.973 1 84.56 464 PHE A CA 1
ATOM 3497 C C . PHE A 1 464 ? 10.672 -32.906 -7.125 1 84.56 464 PHE A C 1
ATOM 3499 O O . PHE A 1 464 ? 9.469 -32.781 -6.891 1 84.56 464 PHE A O 1
ATOM 3506 N N . SER A 1 465 ? 11.602 -32.125 -6.582 1 91.69 465 SER A N 1
ATOM 3507 C CA . SER A 1 465 ? 11.305 -30.969 -5.762 1 91.69 465 SER A CA 1
ATOM 3508 C C . SER A 1 465 ? 12.156 -29.766 -6.176 1 91.69 465 SER A C 1
ATOM 3510 O O . SER A 1 465 ? 13.391 -29.859 -6.219 1 91.69 465 SER A O 1
ATOM 3512 N N . SER A 1 466 ? 11.5 -28.719 -6.594 1 93.19 466 SER A N 1
ATOM 3513 C CA . SER A 1 466 ? 12.219 -27.516 -7.023 1 93.19 466 SER A CA 1
ATOM 3514 C C . SER A 1 466 ? 11.891 -26.328 -6.129 1 93.19 466 SER A C 1
ATOM 3516 O O . SER A 1 466 ? 10.875 -26.328 -5.43 1 93.19 466 SER A O 1
ATOM 3518 N N . LEU A 1 467 ? 12.828 -25.406 -6.113 1 94.94 467 LEU A N 1
ATOM 3519 C CA . LEU A 1 467 ? 12.68 -24.172 -5.363 1 94.94 467 LEU A CA 1
ATOM 3520 C C . LEU A 1 467 ? 12.82 -22.953 -6.277 1 94.94 467 LEU A C 1
ATOM 3522 O O . LEU A 1 467 ? 13.711 -22.922 -7.133 1 94.94 467 LEU A O 1
ATOM 3526 N N . LEU A 1 468 ? 11.898 -22.078 -6.168 1 94.38 468 LEU A N 1
ATOM 3527 C CA . LEU A 1 468 ? 11.961 -20.75 -6.789 1 94.38 468 LEU A CA 1
ATOM 3528 C C . LEU A 1 468 ? 11.492 -19.672 -5.816 1 94.38 468 LEU A C 1
ATOM 3530 O O . LEU A 1 468 ? 10.68 -19.938 -4.93 1 94.38 468 LEU A O 1
ATOM 3534 N N . GLY A 1 469 ? 12.07 -18.438 -6.008 1 93.75 469 GLY A N 1
ATOM 3535 C CA . GLY A 1 469 ? 11.68 -17.484 -4.98 1 93.75 469 GLY A CA 1
ATOM 3536 C C . GLY A 1 469 ? 11.812 -16.031 -5.422 1 93.75 469 GLY A C 1
ATOM 3537 O O . GLY A 1 469 ? 12.602 -15.727 -6.316 1 93.75 469 GLY A O 1
ATOM 3538 N N . HIS A 1 470 ? 10.891 -15.234 -4.836 1 94.75 470 HIS A N 1
ATOM 3539 C CA . HIS A 1 470 ? 11.078 -13.789 -4.758 1 94.75 470 HIS A CA 1
ATOM 3540 C C . HIS A 1 470 ? 12.016 -13.414 -3.615 1 94.75 470 HIS A C 1
ATOM 3542 O O . HIS A 1 470 ? 11.578 -12.891 -2.59 1 94.75 470 HIS A O 1
ATOM 3548 N N . VAL A 1 471 ? 13.336 -13.547 -3.828 1 94.62 471 VAL A N 1
ATOM 3549 C CA . VAL A 1 471 ? 14.258 -13.586 -2.697 1 94.62 471 VAL A CA 1
ATOM 3550 C C . VAL A 1 471 ? 14.594 -12.164 -2.256 1 94.62 471 VAL A C 1
ATOM 3552 O O . VAL A 1 471 ? 15.117 -11.953 -1.161 1 94.62 471 VAL A O 1
ATOM 3555 N N . GLY A 1 472 ? 14.188 -11.188 -3.029 1 93.38 472 GLY A N 1
ATOM 3556 C CA . GLY A 1 472 ? 14.352 -9.805 -2.611 1 93.38 472 GLY A CA 1
ATOM 3557 C C . GLY A 1 472 ? 13.5 -9.445 -1.408 1 93.38 472 GLY A C 1
ATOM 3558 O O . GLY A 1 472 ? 13.789 -8.477 -0.703 1 93.38 472 GLY A O 1
ATOM 3559 N N . ASP A 1 473 ? 12.484 -10.203 -1.2 1 93.5 473 ASP A N 1
ATOM 3560 C CA . ASP A 1 473 ? 11.617 -9.898 -0.067 1 93.5 473 ASP A CA 1
ATOM 3561 C C . ASP A 1 473 ? 11.508 -11.102 0.872 1 93.5 473 ASP A C 1
ATOM 3563 O O . ASP A 1 473 ? 10.555 -11.195 1.655 1 93.5 473 ASP A O 1
ATOM 3567 N N . GLY A 1 474 ? 12.43 -12.008 0.811 1 95.5 474 GLY A N 1
ATOM 3568 C CA . GLY A 1 474 ? 12.508 -13.117 1.743 1 95.5 474 GLY A CA 1
ATOM 3569 C C . GLY A 1 474 ? 11.461 -14.188 1.489 1 95.5 474 GLY A C 1
ATOM 3570 O O . GLY A 1 474 ? 11.133 -14.969 2.385 1 95.5 474 GLY A O 1
ATOM 3571 N N . ASN A 1 475 ? 10.922 -14.258 0.288 1 97.25 475 ASN A N 1
ATOM 3572 C CA . ASN A 1 475 ? 9.844 -15.172 -0.086 1 97.25 475 ASN A CA 1
ATOM 3573 C C . ASN A 1 475 ? 10.328 -16.234 -1.06 1 97.25 475 ASN A C 1
ATOM 3575 O O . ASN A 1 475 ? 11.062 -15.938 -2.004 1 97.25 475 ASN A O 1
ATOM 3579 N N . PHE A 1 476 ? 9.992 -17.516 -0.739 1 96.06 476 PHE A N 1
ATOM 3580 C CA . PHE A 1 476 ? 10.273 -18.547 -1.734 1 96.06 476 PHE A CA 1
ATOM 3581 C C . PHE A 1 476 ? 9.164 -19.594 -1.757 1 96.06 476 PHE A C 1
ATOM 3583 O O . PHE A 1 476 ? 8.336 -19.641 -0.848 1 96.06 476 PHE A O 1
ATOM 3590 N N . HIS A 1 477 ? 9.156 -20.297 -2.896 1 94.88 477 HIS A N 1
ATOM 3591 C CA . HIS A 1 477 ? 8.203 -21.375 -3.17 1 94.88 477 HIS A CA 1
ATOM 3592 C C . HIS A 1 477 ? 8.906 -22.734 -3.236 1 94.88 477 HIS A C 1
ATOM 3594 O O . HIS A 1 477 ? 10.047 -22.812 -3.693 1 94.88 477 HIS A O 1
ATOM 3600 N N . GLN A 1 478 ? 8.258 -23.703 -2.789 1 94.06 478 GLN A N 1
ATOM 3601 C CA . GLN A 1 478 ? 8.664 -25.094 -2.996 1 94.06 478 GLN A CA 1
ATOM 3602 C C . GLN A 1 478 ? 7.59 -25.875 -3.748 1 94.06 478 GLN A C 1
ATOM 3604 O O . GLN A 1 478 ? 6.402 -25.766 -3.426 1 94.06 478 GLN A O 1
ATOM 3609 N N . MET A 1 479 ? 8.039 -26.5 -4.789 1 92.62 479 MET A N 1
ATOM 3610 C CA . MET A 1 479 ? 7.164 -27.359 -5.586 1 92.62 479 MET A CA 1
ATOM 3611 C C . MET A 1 479 ? 7.613 -28.812 -5.508 1 92.62 479 MET A C 1
ATOM 3613 O O . MET A 1 479 ? 8.781 -29.125 -5.758 1 92.62 479 MET A O 1
ATOM 3617 N N . ILE A 1 480 ? 6.723 -29.719 -5.145 1 92.19 480 ILE A N 1
ATOM 3618 C CA . ILE A 1 480 ? 7.008 -31.141 -5.059 1 92.19 480 ILE A CA 1
ATOM 3619 C C . ILE A 1 480 ? 6.008 -31.922 -5.914 1 92.19 480 ILE A C 1
ATOM 3621 O O . ILE A 1 480 ? 4.793 -31.75 -5.773 1 92.19 480 ILE A O 1
ATOM 3625 N N . MET A 1 481 ? 6.531 -32.719 -6.836 1 90.06 481 MET A N 1
ATOM 3626 C CA . MET A 1 481 ? 5.684 -33.594 -7.621 1 90.06 481 MET A CA 1
ATOM 3627 C C . MET A 1 481 ? 5.527 -34.969 -6.93 1 90.06 481 MET A C 1
ATOM 3629 O O . MET A 1 481 ? 6.52 -35.625 -6.602 1 90.06 481 MET A O 1
ATOM 3633 N N . TYR A 1 482 ? 4.27 -35.312 -6.711 1 92.12 482 TYR A N 1
ATOM 3634 C CA . TYR A 1 482 ? 4.035 -36.562 -5.957 1 92.12 482 TYR A CA 1
ATOM 3635 C C . TYR A 1 482 ? 2.822 -37.312 -6.496 1 92.12 482 TYR A C 1
ATOM 3637 O O . TYR A 1 482 ? 1.988 -36.719 -7.195 1 92.12 482 TYR A O 1
ATOM 3645 N N . ASN A 1 483 ? 2.787 -38.594 -6.219 1 92.75 483 ASN A N 1
ATOM 3646 C CA . ASN A 1 483 ? 1.64 -39.438 -6.539 1 92.75 483 ASN A CA 1
ATOM 3647 C C . ASN A 1 483 ? 0.566 -39.375 -5.457 1 92.75 483 ASN A C 1
ATOM 3649 O O . ASN A 1 483 ? 0.752 -39.875 -4.355 1 92.75 483 ASN A O 1
ATOM 3653 N N . PRO A 1 484 ? -0.509 -38.75 -5.828 1 89.5 484 PRO A N 1
ATOM 3654 C CA . PRO A 1 484 ? -1.545 -38.562 -4.809 1 89.5 484 PRO A CA 1
ATOM 3655 C C . PRO A 1 484 ? -2.168 -39.906 -4.375 1 89.5 484 PRO A C 1
ATOM 3657 O O . PRO A 1 484 ? -2.82 -39.969 -3.33 1 89.5 484 PRO A O 1
ATOM 3660 N N . ASP A 1 485 ? -1.969 -41 -5.125 1 90.94 485 ASP A N 1
ATOM 3661 C CA . ASP A 1 485 ? -2.557 -42.312 -4.828 1 90.94 485 ASP A CA 1
ATOM 3662 C C . ASP A 1 485 ? -1.604 -43.156 -3.994 1 90.94 485 ASP A C 1
ATOM 3664 O O . ASP A 1 485 ? -1.927 -44.281 -3.641 1 90.94 485 ASP A O 1
ATOM 3668 N N . ALA A 1 486 ? -0.464 -42.625 -3.738 1 93.56 486 ALA A N 1
ATOM 3669 C CA . ALA A 1 486 ? 0.493 -43.281 -2.852 1 93.56 486 ALA A CA 1
ATOM 3670 C C . ALA A 1 486 ? 0.482 -42.625 -1.465 1 93.56 486 ALA A C 1
ATOM 3672 O O . ALA A 1 486 ? 1.162 -41.625 -1.229 1 93.56 486 ALA A O 1
ATOM 3673 N N . PRO A 1 487 ? -0.196 -43.25 -0.507 1 93.19 487 PRO A N 1
ATOM 3674 C CA . PRO A 1 487 ? -0.401 -42.625 0.802 1 93.19 487 PRO A CA 1
ATOM 3675 C C . PRO A 1 487 ? 0.911 -42.312 1.515 1 93.19 487 PRO A C 1
ATOM 3677 O O . PRO A 1 487 ? 1.021 -41.281 2.176 1 93.19 487 PRO A O 1
ATOM 3680 N N . GLN A 1 488 ? 1.891 -43.188 1.428 1 93.62 488 GLN A N 1
ATOM 3681 C CA . GLN A 1 488 ? 3.168 -42.938 2.094 1 93.62 488 GLN A CA 1
ATOM 3682 C C . GLN A 1 488 ? 3.883 -41.719 1.498 1 93.62 488 GLN A C 1
ATOM 3684 O O . GLN A 1 488 ? 4.477 -40.938 2.227 1 93.62 488 GLN A O 1
ATOM 3689 N N . GLU A 1 489 ? 3.783 -41.656 0.192 1 93 489 GLU A N 1
ATOM 3690 C CA . GLU A 1 489 ? 4.391 -40.531 -0.494 1 93 489 GLU A CA 1
ATOM 3691 C C . GLU A 1 489 ? 3.688 -39.219 -0.131 1 93 489 GLU A C 1
ATOM 3693 O O . GLU A 1 489 ? 4.344 -38.219 0.159 1 93 489 GLU A O 1
ATOM 3698 N N . LYS A 1 490 ? 2.406 -39.281 -0.099 1 92.75 490 LYS A N 1
ATOM 3699 C CA . LYS A 1 490 ? 1.614 -38.094 0.267 1 92.75 490 LYS A CA 1
ATOM 3700 C C . LYS A 1 490 ? 1.944 -37.656 1.682 1 92.75 490 LYS A C 1
ATOM 3702 O O . LYS A 1 490 ? 2.133 -36.438 1.918 1 92.75 490 LYS A O 1
ATOM 3707 N N . THR A 1 491 ? 2.064 -38.531 2.586 1 95.31 491 THR A N 1
ATOM 3708 C CA . THR A 1 491 ? 2.377 -38.219 3.977 1 95.31 491 THR A CA 1
ATOM 3709 C C . THR A 1 491 ? 3.781 -37.625 4.098 1 95.31 491 THR A C 1
ATOM 3711 O O . THR A 1 491 ? 3.992 -36.656 4.824 1 95.31 491 THR A O 1
ATOM 3714 N N . ALA A 1 492 ? 4.699 -38.219 3.377 1 95.69 492 ALA A N 1
ATOM 3715 C CA . ALA A 1 492 ? 6.078 -37.75 3.422 1 95.69 492 ALA A CA 1
ATOM 3716 C C . ALA A 1 492 ? 6.184 -36.344 2.871 1 95.69 492 ALA A C 1
ATOM 3718 O O . ALA A 1 492 ? 6.902 -35.5 3.426 1 95.69 492 ALA A O 1
ATOM 3719 N N . VAL A 1 493 ? 5.488 -36.094 1.811 1 95.69 493 VAL A N 1
ATOM 3720 C CA . VAL A 1 493 ? 5.488 -34.781 1.203 1 95.69 493 VAL A CA 1
ATOM 3721 C C . VAL A 1 493 ? 4.84 -33.781 2.154 1 95.69 493 VAL A C 1
ATOM 3723 O O . VAL A 1 493 ? 5.355 -32.688 2.352 1 95.69 493 VAL A O 1
ATOM 3726 N N . ALA A 1 494 ? 3.727 -34.125 2.77 1 94.62 494 ALA A N 1
ATOM 3727 C CA . ALA A 1 494 ? 3.043 -33.281 3.732 1 94.62 494 ALA A CA 1
ATOM 3728 C C . ALA A 1 494 ? 3.961 -32.938 4.898 1 94.62 494 ALA A C 1
ATOM 3730 O O . ALA A 1 494 ? 4.004 -31.766 5.336 1 94.62 494 ALA A O 1
ATOM 3731 N N . GLU A 1 495 ? 4.656 -33.875 5.387 1 96.06 495 GLU A N 1
ATOM 3732 C CA . GLU A 1 495 ? 5.586 -33.625 6.488 1 96.06 495 GLU A CA 1
ATOM 3733 C C . GLU A 1 495 ? 6.719 -32.688 6.074 1 96.06 495 GLU A C 1
ATOM 3735 O O . GLU A 1 495 ? 7.145 -31.844 6.855 1 96.06 495 GLU A O 1
ATOM 3740 N N . CYS A 1 496 ? 7.176 -32.906 4.91 1 96.44 496 CYS A N 1
ATOM 3741 C CA . CYS A 1 496 ? 8.219 -32.031 4.375 1 96.44 496 CYS A CA 1
ATOM 3742 C C . CYS A 1 496 ? 7.754 -30.594 4.328 1 96.44 496 CYS A C 1
ATOM 3744 O O . CYS A 1 496 ? 8.453 -29.703 4.801 1 96.44 496 CYS A O 1
ATOM 3746 N N . VAL A 1 497 ? 6.574 -30.391 3.836 1 95.88 497 VAL A N 1
ATOM 3747 C CA . VAL A 1 497 ? 6.004 -29.062 3.734 1 95.88 497 VAL A CA 1
ATOM 3748 C C . VAL A 1 497 ? 5.75 -28.5 5.133 1 95.88 497 VAL A C 1
ATOM 3750 O O . VAL A 1 497 ? 6.051 -27.328 5.402 1 95.88 497 VAL A O 1
ATOM 3753 N N . HIS A 1 498 ? 5.23 -29.312 6.008 1 96.56 498 HIS A N 1
ATOM 3754 C CA . HIS A 1 498 ? 4.957 -28.906 7.383 1 96.56 498 HIS A CA 1
ATOM 3755 C C . HIS A 1 498 ? 6.219 -28.406 8.078 1 96.56 498 HIS A C 1
ATOM 3757 O O . HIS A 1 498 ? 6.203 -27.359 8.734 1 96.56 498 HIS A O 1
ATOM 3763 N N . MET A 1 499 ? 7.273 -29.109 7.902 1 97.25 499 MET A N 1
ATOM 3764 C CA . MET A 1 499 ? 8.531 -28.734 8.547 1 97.25 499 MET A CA 1
ATOM 3765 C C . MET A 1 499 ? 9.078 -27.438 7.961 1 97.25 499 MET A C 1
ATOM 3767 O O . MET A 1 499 ? 9.648 -26.609 8.68 1 97.25 499 MET A O 1
ATOM 3771 N N . MET A 1 500 ? 8.898 -27.266 6.676 1 97.56 500 MET A N 1
ATOM 3772 C CA . MET A 1 500 ? 9.305 -26.016 6.051 1 97.56 500 MET A CA 1
ATOM 3773 C C . MET A 1 500 ? 8.555 -24.844 6.66 1 97.56 500 MET A C 1
ATOM 3775 O O . MET A 1 500 ? 9.164 -23.828 7.016 1 97.56 500 MET A O 1
ATOM 3779 N N . VAL A 1 501 ? 7.289 -24.969 6.828 1 97.88 501 VAL A N 1
ATOM 3780 C CA . VAL A 1 501 ? 6.43 -23.906 7.355 1 97.88 501 VAL A CA 1
ATOM 3781 C C . VAL A 1 501 ? 6.785 -23.641 8.812 1 97.88 501 VAL A C 1
ATOM 3783 O O . VAL A 1 501 ? 6.914 -22.484 9.219 1 97.88 501 VAL A O 1
ATOM 3786 N N . ARG A 1 502 ? 7 -24.641 9.578 1 97.75 502 ARG A N 1
ATOM 3787 C CA . ARG A 1 502 ? 7.324 -24.484 10.992 1 97.75 502 ARG A CA 1
ATOM 3788 C C . ARG A 1 502 ? 8.703 -23.844 11.172 1 97.75 502 ARG A C 1
ATOM 3790 O O . ARG A 1 502 ? 8.906 -23.047 12.086 1 97.75 502 ARG A O 1
ATOM 3797 N N . ASP A 1 503 ? 9.617 -24.25 10.328 1 98.38 503 ASP A N 1
ATOM 3798 C CA . ASP A 1 503 ? 10.922 -23.609 10.352 1 98.38 503 ASP A CA 1
ATOM 3799 C C . ASP A 1 503 ? 10.805 -22.109 10.062 1 98.38 503 ASP A C 1
ATOM 3801 O O . ASP A 1 503 ? 11.453 -21.297 10.711 1 98.38 503 ASP A O 1
ATOM 3805 N N . ALA A 1 504 ? 9.984 -21.797 9.062 1 98.44 504 ALA A N 1
ATOM 3806 C CA . ALA A 1 504 ? 9.766 -20.391 8.734 1 98.44 504 ALA A CA 1
ATOM 3807 C C . ALA A 1 504 ? 9.211 -19.625 9.938 1 98.44 504 ALA A C 1
ATOM 3809 O O . ALA A 1 504 ? 9.656 -18.516 10.234 1 98.44 504 ALA A O 1
ATOM 3810 N N . LEU A 1 505 ? 8.273 -20.219 10.648 1 98.25 505 LEU A N 1
ATOM 3811 C CA . LEU A 1 505 ? 7.672 -19.594 11.82 1 98.25 505 LEU A CA 1
ATOM 3812 C C . LEU A 1 505 ? 8.695 -19.438 12.938 1 98.25 505 LEU A C 1
ATOM 3814 O O . LEU A 1 505 ? 8.742 -18.406 13.609 1 98.25 505 LEU A O 1
ATOM 3818 N N . ALA A 1 506 ? 9.508 -20.438 13.109 1 98.19 506 ALA A N 1
ATOM 3819 C CA . ALA A 1 506 ? 10.555 -20.391 14.133 1 98.19 506 ALA A CA 1
ATOM 3820 C C . ALA A 1 506 ? 11.555 -19.281 13.836 1 98.19 506 ALA A C 1
ATOM 3822 O O . ALA A 1 506 ? 12.219 -18.781 14.75 1 98.19 506 ALA A O 1
ATOM 3823 N N . MET A 1 507 ? 11.594 -18.938 12.641 1 97.94 507 MET A N 1
ATOM 3824 C CA . MET A 1 507 ? 12.508 -17.875 12.211 1 97.94 507 MET A CA 1
ATOM 3825 C C . MET A 1 507 ? 11.797 -16.531 12.125 1 97.94 507 MET A C 1
ATOM 3827 O O . MET A 1 507 ? 12.281 -15.609 11.484 1 97.94 507 MET A O 1
ATOM 3831 N N . GLU A 1 508 ? 10.672 -16.422 12.695 1 97.94 508 GLU A N 1
ATOM 3832 C CA . GLU A 1 508 ? 9.852 -15.211 12.797 1 97.94 508 GLU A CA 1
ATOM 3833 C C . GLU A 1 508 ? 9.305 -14.805 11.43 1 97.94 508 GLU A C 1
ATOM 3835 O O . GLU A 1 508 ? 9.148 -13.609 11.148 1 97.94 508 GLU A O 1
ATOM 3840 N N . GLY A 1 509 ? 9.133 -15.805 10.562 1 98.38 509 GLY A N 1
ATOM 3841 C CA . GLY A 1 509 ? 8.555 -15.562 9.25 1 98.38 509 GLY A CA 1
ATOM 3842 C C . GLY A 1 509 ? 7.043 -15.734 9.219 1 98.38 509 GLY A C 1
ATOM 3843 O O . GLY A 1 509 ? 6.359 -15.43 10.203 1 98.38 509 GLY A O 1
ATOM 3844 N N . THR A 1 510 ? 6.57 -16 8.016 1 98.69 510 THR A N 1
ATOM 3845 C CA . THR A 1 510 ? 5.137 -16.156 7.789 1 98.69 510 THR A CA 1
ATOM 3846 C C . THR A 1 510 ? 4.855 -17.406 6.965 1 98.69 510 THR A C 1
ATOM 3848 O O . THR A 1 510 ? 5.703 -17.859 6.188 1 98.69 510 THR A O 1
ATOM 3851 N N . VAL A 1 511 ? 3.607 -17.938 7.168 1 98.25 511 VAL A N 1
ATOM 3852 C CA . VAL A 1 511 ? 3.191 -19.172 6.504 1 98.25 511 VAL A CA 1
ATOM 3853 C C . VAL A 1 511 ? 2.854 -18.891 5.043 1 98.25 511 VAL A C 1
ATOM 3855 O O . VAL A 1 511 ? 2.727 -19.812 4.234 1 98.25 511 VAL A O 1
ATOM 3858 N N . SER A 1 512 ? 2.752 -17.609 4.695 1 98.06 512 SER A N 1
ATOM 3859 C CA . SER A 1 512 ? 2.396 -17.234 3.328 1 98.06 512 SER A CA 1
ATOM 3860 C C . SER A 1 512 ? 2.986 -15.883 2.955 1 98.06 512 SER A C 1
ATOM 3862 O O . SER A 1 512 ? 2.646 -14.859 3.559 1 98.06 512 SER A O 1
ATOM 3864 N N . GLY A 1 513 ? 3.775 -15.883 1.912 1 97.06 513 GLY A N 1
ATOM 3865 C CA . GLY A 1 513 ? 4.285 -14.625 1.375 1 97.06 513 GLY A CA 1
ATOM 3866 C C . GLY A 1 513 ? 3.338 -13.969 0.393 1 97.06 513 GLY A C 1
ATOM 3867 O O . GLY A 1 513 ? 3.271 -12.742 0.317 1 97.06 513 GLY A O 1
ATOM 3868 N N . GLU A 1 514 ? 2.582 -14.797 -0.344 1 95.19 514 GLU A N 1
ATOM 3869 C CA . GLU A 1 514 ? 1.782 -14.156 -1.385 1 95.19 514 GLU A CA 1
ATOM 3870 C C . GLU A 1 514 ? 0.593 -15.023 -1.778 1 95.19 514 GLU A C 1
ATOM 3872 O O . GLU A 1 514 ? -0.32 -14.562 -2.467 1 95.19 514 GLU A O 1
ATOM 3877 N N . HIS A 1 515 ? 0.452 -16.297 -1.383 1 92.88 515 HIS A N 1
ATOM 3878 C CA . HIS A 1 515 ? -0.578 -17.219 -1.851 1 92.88 515 HIS A CA 1
ATOM 3879 C C . HIS A 1 515 ? -1.87 -17.047 -1.06 1 92.88 515 HIS A C 1
ATOM 3881 O O . HIS A 1 515 ? -2.916 -17.562 -1.449 1 92.88 515 HIS A O 1
ATOM 3887 N N . GLY A 1 516 ? -1.768 -16.328 -0.026 1 96.31 516 GLY A N 1
ATOM 3888 C CA . GLY A 1 516 ? -2.887 -16.359 0.901 1 96.31 516 GLY A CA 1
ATOM 3889 C C . GLY A 1 516 ? -2.939 -17.625 1.731 1 96.31 516 GLY A C 1
ATOM 3890 O O . GLY A 1 516 ? -1.94 -18.344 1.853 1 96.31 516 GLY A O 1
ATOM 3891 N N . ILE A 1 517 ? -4.051 -17.875 2.395 1 97.88 517 ILE A N 1
ATOM 3892 C CA . ILE A 1 517 ? -4.184 -19 3.32 1 97.88 517 ILE A CA 1
ATOM 3893 C C . ILE A 1 517 ? -5.074 -20.078 2.701 1 97.88 517 ILE A C 1
ATOM 3895 O O . ILE A 1 517 ? -4.703 -21.25 2.674 1 97.88 517 ILE A O 1
ATOM 3899 N N . GLY A 1 518 ? -6.164 -19.609 2.131 1 96.62 518 GLY A N 1
ATOM 3900 C CA . GLY A 1 518 ? -7.113 -20.578 1.588 1 96.62 518 GLY A CA 1
ATOM 3901 C C . GLY A 1 518 ? -7.496 -21.656 2.578 1 96.62 518 GLY A C 1
ATOM 3902 O O . GLY A 1 518 ? -7.664 -21.391 3.768 1 96.62 518 GLY A O 1
ATOM 3903 N N . LEU A 1 519 ? -7.801 -22.859 2.041 1 95.56 519 LEU A N 1
ATOM 3904 C CA . LEU A 1 519 ? -8.086 -24.047 2.844 1 95.56 519 LEU A CA 1
ATOM 3905 C C . LEU A 1 519 ? -6.793 -24.703 3.316 1 95.56 519 LEU A C 1
ATOM 3907 O O . LEU A 1 519 ? -6.734 -25.234 4.426 1 95.56 519 LEU A O 1
ATOM 3911 N N . GLY A 1 520 ? -5.836 -24.578 2.564 1 94.19 520 GLY A N 1
ATOM 3912 C CA . GLY A 1 520 ? -4.645 -25.391 2.701 1 94.19 520 GLY A CA 1
ATOM 3913 C C . GLY A 1 520 ? -3.742 -24.953 3.84 1 94.19 520 GLY A C 1
ATOM 3914 O O . GLY A 1 520 ? -3.023 -25.766 4.422 1 94.19 520 GLY A O 1
ATOM 3915 N N . LYS A 1 521 ? -3.754 -23.672 4.164 1 96.25 521 LYS A N 1
ATOM 3916 C CA . LYS A 1 521 ? -2.799 -23.188 5.156 1 96.25 521 LYS A CA 1
ATOM 3917 C C . LYS A 1 521 ? -3.512 -22.672 6.406 1 96.25 521 LYS A C 1
ATOM 3919 O O . LYS A 1 521 ? -2.924 -21.953 7.215 1 96.25 521 LYS A O 1
ATOM 3924 N N . LYS A 1 522 ? -4.762 -23.062 6.609 1 95 522 LYS A N 1
ATOM 3925 C CA . LYS A 1 522 ? -5.555 -22.609 7.742 1 95 522 LYS A CA 1
ATOM 3926 C C . LYS A 1 522 ? -4.898 -22.984 9.07 1 95 522 LYS A C 1
ATOM 3928 O O . LYS A 1 522 ? -4.805 -22.156 9.977 1 95 522 LYS A O 1
ATOM 3933 N N . HIS A 1 523 ? -4.469 -24.203 9.18 1 94.62 523 HIS A N 1
ATOM 3934 C CA . HIS A 1 523 ? -3.875 -24.672 10.43 1 94.62 523 HIS A CA 1
ATOM 3935 C C . HIS A 1 523 ? -2.525 -24 10.672 1 94.62 523 HIS A C 1
ATOM 3937 O O . HIS A 1 523 ? -2.135 -23.781 11.828 1 94.62 523 HIS A O 1
ATOM 3943 N N . TYR A 1 524 ? -1.808 -23.641 9.594 1 96.5 524 TYR A N 1
ATOM 3944 C CA . TYR A 1 524 ? -0.533 -22.938 9.742 1 96.5 524 TYR A CA 1
ATOM 3945 C C . TYR A 1 524 ? -0.744 -21.5 10.211 1 96.5 524 TYR A C 1
ATOM 3947 O O . TYR A 1 524 ? 0.063 -20.969 10.977 1 96.5 524 TYR A O 1
ATOM 3955 N N . LEU A 1 525 ? -1.832 -20.875 9.719 1 97.62 525 LEU A N 1
ATOM 3956 C CA . LEU A 1 525 ? -2.154 -19.531 10.195 1 97.62 525 LEU A CA 1
ATOM 3957 C C . LEU A 1 525 ? -2.385 -19.531 11.703 1 97.62 525 LEU A C 1
ATOM 3959 O O . LEU A 1 525 ? -1.939 -18.609 12.398 1 97.62 525 LEU A O 1
ATOM 3963 N N . ALA A 1 526 ? -3.059 -20.562 12.188 1 95.75 526 ALA A N 1
ATOM 3964 C CA . ALA A 1 526 ? -3.332 -20.688 13.617 1 95.75 526 ALA A CA 1
ATOM 3965 C C . ALA A 1 526 ? -2.039 -20.844 14.406 1 95.75 526 ALA A C 1
ATOM 3967 O O . ALA A 1 526 ? -1.969 -20.453 15.578 1 95.75 526 ALA A O 1
ATOM 3968 N N . GLU A 1 527 ? -1.072 -21.406 13.773 1 96.12 527 GLU A N 1
ATOM 3969 C CA . GLU A 1 527 ? 0.231 -21.531 14.414 1 96.12 527 GLU A CA 1
ATOM 3970 C C . GLU A 1 527 ? 0.985 -20.203 14.406 1 96.12 527 GLU A C 1
ATOM 3972 O O . GLU A 1 527 ? 1.717 -19.891 15.344 1 96.12 527 GLU A O 1
ATOM 3977 N N . GLU A 1 528 ? 0.811 -19.469 13.32 1 97.38 528 GLU A N 1
ATOM 3978 C CA . GLU A 1 528 ? 1.514 -18.188 13.188 1 97.38 528 GLU A CA 1
ATOM 3979 C C . GLU A 1 528 ? 0.97 -17.156 14.164 1 97.38 528 GLU A C 1
ATOM 3981 O O . GLU A 1 528 ? 1.732 -16.375 14.734 1 97.38 528 GLU A O 1
ATOM 3986 N N . LEU A 1 529 ? -0.345 -17.141 14.297 1 95.75 529 LEU A N 1
ATOM 3987 C CA . LEU A 1 529 ? -1.002 -16.125 15.102 1 95.75 529 LEU A CA 1
ATOM 3988 C C . LEU A 1 529 ? -1.408 -16.672 16.469 1 95.75 529 LEU A C 1
ATOM 3990 O O . LEU A 1 529 ? -1.846 -17.828 16.562 1 95.75 529 LEU A O 1
ATOM 3994 N N . ASP A 1 530 ? -1.235 -15.852 17.469 1 90.69 530 ASP A N 1
ATOM 3995 C CA . ASP A 1 530 ? -1.693 -16.312 18.781 1 90.69 530 ASP A CA 1
ATOM 3996 C C . ASP A 1 530 ? -3.219 -16.297 18.859 1 90.69 530 ASP A C 1
ATOM 3998 O O . ASP A 1 530 ? -3.893 -15.836 17.938 1 90.69 530 ASP A O 1
ATOM 4002 N N . GLY A 1 531 ? -3.797 -16.938 19.859 1 91.56 531 GLY A N 1
ATOM 4003 C CA . GLY A 1 531 ? -5.227 -17.094 20.047 1 91.56 531 GLY A CA 1
ATOM 4004 C C . GLY A 1 531 ? -5.992 -15.789 20 1 91.56 531 GLY A C 1
ATOM 4005 O O . GLY A 1 531 ? -6.91 -15.633 19.188 1 91.56 531 GLY A O 1
ATOM 4006 N N . PRO A 1 532 ? -5.566 -14.82 20.734 1 94.06 532 PRO A N 1
ATOM 4007 C CA . PRO A 1 532 ? -6.285 -13.547 20.719 1 94.06 532 PRO A CA 1
ATOM 4008 C C . PRO A 1 532 ? -6.277 -12.867 19.359 1 94.06 532 PRO A C 1
ATOM 4010 O O . PRO A 1 532 ? -7.285 -12.289 18.938 1 94.06 532 PRO A O 1
ATOM 4013 N N . THR A 1 533 ? -5.18 -12.961 18.688 1 96.5 533 THR A N 1
ATOM 4014 C CA . THR A 1 533 ? -5.078 -12.328 17.375 1 96.5 533 THR A CA 1
ATOM 4015 C C . THR A 1 533 ? -6.016 -13 16.375 1 96.5 533 THR A C 1
ATOM 4017 O O . THR A 1 533 ? -6.734 -12.32 15.633 1 96.5 533 THR A O 1
ATOM 4020 N N . LEU A 1 534 ? -5.93 -14.328 16.344 1 96 534 LEU A N 1
ATOM 4021 C CA . LEU A 1 534 ? -6.875 -15.062 15.516 1 96 534 LEU A CA 1
ATOM 4022 C C . LEU A 1 534 ? -8.312 -14.758 15.922 1 96 534 LEU A C 1
ATOM 4024 O O . LEU A 1 534 ? -9.203 -14.688 15.07 1 96 534 LEU A O 1
ATOM 4028 N N . GLY A 1 535 ? -8.547 -14.594 17.203 1 95.31 535 GLY A N 1
ATOM 4029 C CA . GLY A 1 535 ? -9.859 -14.227 17.719 1 95.31 535 GLY A CA 1
ATOM 4030 C C . GLY A 1 535 ? -10.359 -12.898 17.172 1 95.31 535 GLY A C 1
ATOM 4031 O O . GLY A 1 535 ? -11.539 -12.758 16.844 1 95.31 535 GLY A O 1
ATOM 4032 N N . VAL A 1 536 ? -9.477 -11.945 17.031 1 96.81 536 VAL A N 1
ATOM 4033 C CA . VAL A 1 536 ? -9.844 -10.648 16.469 1 96.81 536 VAL A CA 1
ATOM 4034 C C . VAL A 1 536 ? -10.289 -10.836 15.016 1 96.81 536 VAL A C 1
ATOM 4036 O O . VAL A 1 536 ? -11.305 -10.281 14.594 1 96.81 536 VAL A O 1
ATOM 4039 N N . MET A 1 537 ? -9.523 -11.625 14.227 1 97.44 537 MET A N 1
ATOM 4040 C CA . MET A 1 537 ? -9.898 -11.859 12.836 1 97.44 537 MET A CA 1
ATOM 4041 C C . MET A 1 537 ? -11.273 -12.516 12.75 1 97.44 537 MET A C 1
ATOM 4043 O O . MET A 1 537 ? -12.109 -12.109 11.945 1 97.44 537 MET A O 1
ATOM 4047 N N . LYS A 1 538 ? -11.5 -13.492 13.594 1 96.12 538 LYS A N 1
ATOM 4048 C CA . LYS A 1 538 ? -12.789 -14.172 13.617 1 96.12 538 LYS A CA 1
ATOM 4049 C C . LYS A 1 538 ? -13.914 -13.211 14 1 96.12 538 LYS A C 1
ATOM 4051 O O . LYS A 1 538 ? -15 -13.258 13.422 1 96.12 538 LYS A O 1
ATOM 4056 N N . ALA A 1 539 ? -13.602 -12.352 14.922 1 95.88 539 ALA A N 1
ATOM 4057 C CA . ALA A 1 539 ? -14.602 -11.383 15.352 1 95.88 539 ALA A CA 1
ATOM 4058 C C . ALA A 1 539 ? -14.953 -10.422 14.227 1 95.88 539 ALA A C 1
ATOM 4060 O O . ALA A 1 539 ? -16.109 -10.031 14.07 1 95.88 539 ALA A O 1
ATOM 4061 N N . LEU A 1 540 ? -13.977 -9.992 13.539 1 97.38 540 LEU A N 1
ATOM 4062 C CA . LEU A 1 540 ? -14.227 -9.125 12.391 1 97.38 540 LEU A CA 1
ATOM 4063 C C . LEU A 1 540 ? -15.094 -9.844 11.352 1 97.38 540 LEU A C 1
ATOM 4065 O O . LEU A 1 540 ? -16.031 -9.25 10.805 1 97.38 540 LEU A O 1
ATOM 4069 N N . LYS A 1 541 ? -14.75 -11.141 11.078 1 97.25 541 LYS A N 1
ATOM 4070 C CA . LYS A 1 541 ? -15.555 -11.953 10.172 1 97.25 541 LYS A CA 1
ATOM 4071 C C . LYS A 1 541 ? -17 -12.062 10.656 1 97.25 541 LYS A C 1
ATOM 4073 O O . LYS A 1 541 ? -17.938 -11.844 9.891 1 97.25 541 LYS A O 1
ATOM 4078 N N . ASP A 1 542 ? -17.188 -12.266 11.898 1 95.25 542 ASP A N 1
ATOM 4079 C CA . ASP A 1 542 ? -18.516 -12.391 12.484 1 95.25 542 ASP A CA 1
ATOM 4080 C C . ASP A 1 542 ? -19.297 -11.094 12.352 1 95.25 542 ASP A C 1
ATOM 4082 O O . ASP A 1 542 ? -20.516 -11.109 12.172 1 95.25 542 ASP A O 1
ATOM 4086 N N . THR A 1 543 ? -18.562 -10.086 12.453 1 95.06 543 THR A N 1
ATOM 4087 C CA . THR A 1 543 ? -19.188 -8.766 12.406 1 95.06 543 THR A CA 1
ATOM 4088 C C . THR A 1 543 ? -19.703 -8.453 11.008 1 95.06 543 THR A C 1
ATOM 4090 O O . THR A 1 543 ? -20.828 -7.992 10.836 1 95.06 543 THR A O 1
ATOM 4093 N N . LEU A 1 544 ? -18.969 -8.719 10.016 1 96.69 544 LEU A N 1
ATOM 4094 C CA . LEU A 1 544 ? -19.328 -8.32 8.656 1 96.69 544 LEU A CA 1
ATOM 4095 C C . LEU A 1 544 ? -20.109 -9.422 7.953 1 96.69 544 LEU A C 1
ATOM 4097 O O . LEU A 1 544 ? -20.797 -9.164 6.957 1 96.69 544 LEU A O 1
ATOM 4101 N N . ASP A 1 545 ? -19.953 -10.625 8.406 1 96.62 545 ASP A N 1
ATOM 4102 C CA . ASP A 1 545 ? -20.625 -11.805 7.871 1 96.62 545 ASP A CA 1
ATOM 4103 C C . ASP A 1 545 ? -21.125 -12.711 9 1 96.62 545 ASP A C 1
ATOM 4105 O O . ASP A 1 545 ? -20.609 -13.812 9.188 1 96.62 545 ASP A O 1
ATOM 4109 N N . PRO A 1 546 ? -22.188 -12.336 9.609 1 94.38 546 PRO A N 1
ATOM 4110 C CA . PRO A 1 546 ? -22.625 -13.023 10.836 1 94.38 546 PRO A CA 1
ATOM 4111 C C . PRO A 1 546 ? -23.031 -14.469 10.586 1 94.38 546 PRO A C 1
ATOM 4113 O O . PRO A 1 546 ? -22.984 -15.297 11.508 1 94.38 546 PRO A O 1
ATOM 4116 N N . HIS A 1 547 ? -23.391 -14.781 9.398 1 95.75 547 HIS A N 1
ATOM 4117 C CA . HIS A 1 547 ? -23.797 -16.156 9.102 1 95.75 547 HIS A CA 1
ATOM 4118 C C . HIS A 1 547 ? -22.672 -16.922 8.43 1 95.75 547 HIS A C 1
ATOM 4120 O O . HIS A 1 547 ? -22.859 -18.078 8.039 1 95.75 547 HIS A O 1
ATOM 4126 N N . TRP A 1 548 ? -21.562 -16.297 8.195 1 97 548 TRP A N 1
ATOM 4127 C CA . TRP A 1 548 ? -20.359 -16.906 7.613 1 97 548 TRP A CA 1
ATOM 4128 C C . TRP A 1 548 ? -20.656 -17.469 6.223 1 97 548 TRP A C 1
ATOM 4130 O O . TRP A 1 548 ? -20.281 -18.594 5.902 1 97 548 TRP A O 1
ATOM 4140 N N . LEU A 1 549 ? -21.312 -16.641 5.516 1 98.25 549 LEU A N 1
ATOM 4141 C CA . LEU A 1 549 ? -21.719 -17.062 4.18 1 98.25 549 LEU A CA 1
ATOM 4142 C C . LEU A 1 549 ? -20.641 -16.75 3.154 1 98.25 549 LEU A C 1
ATOM 4144 O O . LEU A 1 549 ? -20.609 -17.344 2.078 1 98.25 549 LEU A O 1
ATOM 4148 N N . LEU A 1 550 ? -19.781 -15.844 3.436 1 98.62 550 LEU A N 1
ATOM 4149 C CA . LEU A 1 550 ? -18.781 -15.398 2.475 1 98.62 550 LEU A CA 1
ATOM 4150 C C . LEU A 1 550 ? -17.531 -16.281 2.537 1 98.62 550 LEU A C 1
ATOM 4152 O O . LEU A 1 550 ? -16.797 -16.234 3.52 1 98.62 550 LEU A O 1
ATOM 4156 N N . ASN A 1 551 ? -17.312 -17.078 1.533 1 98.25 551 ASN A N 1
ATOM 4157 C CA . ASN A 1 551 ? -16.188 -17.984 1.357 1 98.25 551 ASN A CA 1
ATOM 4158 C C . ASN A 1 551 ? -15.852 -18.719 2.648 1 98.25 551 ASN A C 1
ATOM 4160 O O . ASN A 1 551 ? -14.703 -18.719 3.096 1 98.25 551 ASN A O 1
ATOM 4164 N N . PRO A 1 552 ? -16.812 -19.391 3.172 1 97.31 552 PRO A N 1
ATOM 4165 C CA . PRO A 1 552 ? -16.609 -20.047 4.465 1 97.31 552 PRO A CA 1
ATOM 4166 C C . PRO A 1 552 ? -15.586 -21.172 4.402 1 97.31 552 PRO A C 1
ATOM 4168 O O . PRO A 1 552 ? -15.445 -21.844 3.367 1 97.31 552 PRO A O 1
ATOM 4171 N N . GLY A 1 553 ? -14.93 -21.391 5.492 1 95.31 553 GLY A N 1
ATOM 4172 C CA . GLY A 1 553 ? -13.945 -22.453 5.609 1 95.31 553 GLY A CA 1
ATOM 4173 C C . GLY A 1 553 ? -12.539 -22.016 5.23 1 95.31 553 GLY A C 1
ATOM 4174 O O . GLY A 1 553 ? -11.586 -22.766 5.387 1 95.31 553 GLY A O 1
ATOM 4175 N N . LYS A 1 554 ? -12.453 -20.797 4.773 1 96.44 554 LYS A N 1
ATOM 4176 C CA . LYS A 1 554 ? -11.148 -20.281 4.379 1 96.44 554 LYS A CA 1
ATOM 4177 C C . LYS A 1 554 ? -10.516 -19.469 5.512 1 96.44 554 LYS A C 1
ATOM 4179 O O . LYS A 1 554 ? -11.219 -18.781 6.258 1 96.44 554 LYS A O 1
ATOM 4184 N N . MET A 1 555 ? -9.133 -19.516 5.68 1 95.06 555 MET A N 1
ATOM 4185 C CA . MET A 1 555 ? -8.312 -18.797 6.656 1 95.06 555 MET A CA 1
ATOM 4186 C C . MET A 1 555 ? -8.484 -19.391 8.047 1 95.06 555 MET A C 1
ATOM 4188 O O . MET A 1 555 ? -7.5 -19.672 8.742 1 95.06 555 MET A O 1
ATOM 4192 N N . PHE A 1 556 ? -9.688 -19.578 8.484 1 91.94 556 PHE A N 1
ATOM 4193 C CA . PHE A 1 556 ? -9.984 -20.203 9.766 1 91.94 556 PHE A CA 1
ATOM 4194 C C . PHE A 1 556 ? -11.406 -20.766 9.781 1 91.94 556 PHE A C 1
ATOM 4196 O O . PHE A 1 556 ? -12.227 -20.391 8.938 1 91.94 556 PHE A O 1
ATOM 4203 N N . ASP A 1 557 ? -11.508 -21.688 10.711 1 87.88 557 ASP A N 1
ATOM 4204 C CA . ASP A 1 557 ? -12.828 -22.281 10.898 1 87.88 557 ASP A CA 1
ATOM 4205 C C . ASP A 1 557 ? -13.641 -21.484 11.922 1 87.88 557 ASP A C 1
ATOM 4207 O O . ASP A 1 557 ? -13.078 -20.703 12.695 1 87.88 557 ASP A O 1
ATOM 4211 N N . GLU A 1 558 ? -14.852 -21.672 11.758 1 79.75 558 GLU A N 1
ATOM 4212 C CA . GLU A 1 558 ? -15.75 -21.016 12.703 1 79.75 558 GLU A CA 1
ATOM 4213 C C . GLU A 1 558 ? -15.484 -21.469 14.133 1 79.75 558 GLU A C 1
ATOM 4215 O O . GLU A 1 558 ? -15.078 -22.609 14.352 1 79.75 558 GLU A O 1
ATOM 4220 N N . MET B 1 1 ? 19.5 -55 -37.938 1 14.73 1 MET B N 1
ATOM 4221 C CA . MET B 1 1 ? 20.922 -54.688 -37.719 1 14.73 1 MET B CA 1
ATOM 4222 C C . MET B 1 1 ? 21.25 -53.281 -38.125 1 14.73 1 MET B C 1
ATOM 4224 O O . MET B 1 1 ? 22.312 -52.75 -37.75 1 14.73 1 MET B O 1
ATOM 4228 N N . LYS B 1 2 ? 20.719 -52.906 -39.281 1 14.71 2 LYS B N 1
ATOM 4229 C CA . LYS B 1 2 ? 21.5 -52.281 -40.344 1 14.71 2 LYS B CA 1
ATOM 4230 C C . LYS B 1 2 ? 22.062 -50.938 -39.875 1 14.71 2 LYS B C 1
ATOM 4232 O O . LYS B 1 2 ? 21.297 -50.031 -39.5 1 14.71 2 LYS B O 1
ATOM 4237 N N . LEU B 1 3 ? 23.234 -50.844 -39.531 1 16.06 3 LEU B N 1
ATOM 4238 C CA . LEU B 1 3 ? 24.219 -50.312 -38.594 1 16.06 3 LEU B CA 1
ATOM 4239 C C . LEU B 1 3 ? 24.312 -48.812 -38.656 1 16.06 3 LEU B C 1
ATOM 4241 O O . LEU B 1 3 ? 23.688 -48.188 -39.531 1 16.06 3 LEU B O 1
ATOM 4245 N N . VAL B 1 4 ? 25.578 -48.094 -38.906 1 16.08 4 VAL B N 1
ATOM 4246 C CA . VAL B 1 4 ? 26.688 -47.281 -38.469 1 16.08 4 VAL B CA 1
ATOM 4247 C C . VAL B 1 4 ? 26.625 -45.906 -39.125 1 16.08 4 VAL B C 1
ATOM 4249 O O . VAL B 1 4 ? 26.703 -44.875 -38.469 1 16.08 4 VAL B O 1
ATOM 4252 N N . ALA B 1 5 ? 27.031 -45.719 -40.438 1 14.52 5 ALA B N 1
ATOM 4253 C CA . ALA B 1 5 ? 28.203 -45 -40.906 1 14.52 5 ALA B CA 1
ATOM 4254 C C . ALA B 1 5 ? 27.953 -43.5 -40.938 1 14.52 5 ALA B C 1
ATOM 4256 O O . ALA B 1 5 ? 27.172 -42.969 -40.156 1 14.52 5 ALA B O 1
ATOM 4257 N N . GLY B 1 6 ? 28.156 -42.625 -42.156 1 14.31 6 GLY B N 1
ATOM 4258 C CA . GLY B 1 6 ? 29.328 -42 -42.719 1 14.31 6 GLY B CA 1
ATOM 4259 C C . GLY B 1 6 ? 29.312 -40.5 -42.625 1 14.31 6 GLY B C 1
ATOM 4260 O O . GLY B 1 6 ? 28.266 -39.906 -42.344 1 14.31 6 GLY B O 1
ATOM 4261 N N . LEU B 1 7 ? 29.438 -39.688 -43.781 1 15.2 7 LEU B N 1
ATOM 4262 C CA . LEU B 1 7 ? 30.391 -38.781 -44.406 1 15.2 7 LEU B CA 1
ATOM 4263 C C . LEU B 1 7 ? 29.953 -37.312 -44.25 1 15.2 7 LEU B C 1
ATOM 4265 O O . LEU B 1 7 ? 28.766 -37.031 -44.219 1 15.2 7 LEU B O 1
ATOM 4269 N N . LEU B 1 8 ? 30.844 -36.312 -43.969 1 14.27 8 LEU B N 1
ATOM 4270 C CA . LEU B 1 8 ? 31.469 -35.031 -43.594 1 14.27 8 LEU B CA 1
ATOM 4271 C C . LEU B 1 8 ? 30.984 -33.906 -44.5 1 14.27 8 LEU B C 1
ATOM 4273 O O . LEU B 1 8 ? 31.141 -32.719 -44.188 1 14.27 8 LEU B O 1
ATOM 4277 N N . ARG B 1 9 ? 30.547 -34.25 -45.781 1 14.96 9 ARG B N 1
ATOM 4278 C CA . ARG B 1 9 ? 31.125 -33.344 -46.75 1 14.96 9 ARG B CA 1
ATOM 4279 C C . ARG B 1 9 ? 30.656 -31.906 -46.5 1 14.96 9 ARG B C 1
ATOM 4281 O O . ARG B 1 9 ? 29.453 -31.656 -46.375 1 14.96 9 ARG B O 1
ATOM 4288 N N . ILE B 1 10 ? 31.562 -30.781 -46.25 1 14.66 10 ILE B N 1
ATOM 4289 C CA . ILE B 1 10 ? 32.094 -29.469 -45.906 1 14.66 10 ILE B CA 1
ATOM 4290 C C . ILE B 1 10 ? 31.531 -28.422 -46.844 1 14.66 10 ILE B C 1
ATOM 4292 O O . ILE B 1 10 ? 31.703 -27.219 -46.625 1 14.66 10 ILE B O 1
ATOM 4296 N N . GLY B 1 11 ? 30.969 -28.922 -48.125 1 14.55 11 GLY B N 1
ATOM 4297 C CA . GLY B 1 11 ? 31.578 -28.203 -49.25 1 14.55 11 GLY B CA 1
ATOM 4298 C C . GLY B 1 11 ? 31.375 -26.703 -49.188 1 14.55 11 GLY B C 1
ATOM 4299 O O . GLY B 1 11 ? 30.484 -26.219 -48.5 1 14.55 11 GLY B O 1
ATOM 4300 N N . ALA B 1 12 ? 31.703 -25.922 -50.25 1 14.12 12 ALA B N 1
ATOM 4301 C CA . ALA B 1 12 ? 32.531 -24.938 -50.938 1 14.12 12 ALA B CA 1
ATOM 4302 C C . ALA B 1 12 ? 31.828 -23.578 -51 1 14.12 12 ALA B C 1
ATOM 4304 O O . ALA B 1 12 ? 32.406 -22.547 -50.656 1 14.12 12 ALA B O 1
ATOM 4305 N N . LYS B 1 13 ? 31 -23.094 -52.219 1 15.1 13 LYS B N 1
ATOM 4306 C CA . LYS B 1 13 ? 31.578 -22.203 -53.219 1 15.1 13 LYS B CA 1
ATOM 4307 C C . LYS B 1 13 ? 31.25 -20.75 -52.906 1 15.1 13 LYS B C 1
ATOM 4309 O O . LYS B 1 13 ? 30.328 -20.469 -52.156 1 15.1 13 LYS B O 1
ATOM 4314 N N . ASP B 1 14 ? 30.484 -19.672 -53.875 1 15.32 14 ASP B N 1
ATOM 4315 C CA . ASP B 1 14 ? 31.078 -18.688 -54.75 1 15.32 14 ASP B CA 1
ATOM 4316 C C . ASP B 1 14 ? 30.969 -17.281 -54.156 1 15.32 14 ASP B C 1
ATOM 4318 O O . ASP B 1 14 ? 30.094 -17.016 -53.312 1 15.32 14 ASP B O 1
ATOM 4322 N N . CYS B 1 15 ? 31.562 -16.094 -54.844 1 13.91 15 CYS B N 1
ATOM 4323 C CA . CYS B 1 15 ? 32.375 -14.898 -55 1 13.91 15 CYS B CA 1
ATOM 4324 C C . CYS B 1 15 ? 31.547 -13.633 -54.781 1 13.91 15 CYS B C 1
ATOM 4326 O O . CYS B 1 15 ? 32.094 -12.586 -54.438 1 13.91 15 CYS B O 1
ATOM 4328 N N . ARG B 1 16 ? 30.297 -13.266 -55.469 1 15.43 16 ARG B N 1
ATOM 4329 C CA . ARG B 1 16 ? 30.516 -12.117 -56.344 1 15.43 16 ARG B CA 1
ATOM 4330 C C . ARG B 1 16 ? 30.406 -10.812 -55.594 1 15.43 16 ARG B C 1
ATOM 4332 O O . ARG B 1 16 ? 29.75 -10.75 -54.531 1 15.43 16 ARG B O 1
ATOM 4339 N N . GLY B 1 17 ? 30.766 -9.633 -56.344 1 14.46 17 GLY B N 1
ATOM 4340 C CA . GLY B 1 17 ? 31.422 -8.336 -56.406 1 14.46 17 GLY B CA 1
ATOM 4341 C C . GLY B 1 17 ? 30.641 -7.238 -55.719 1 14.46 17 GLY B C 1
ATOM 4342 O O . GLY B 1 17 ? 29.453 -7.422 -55.375 1 14.46 17 GLY B O 1
ATOM 4343 N N . PRO B 1 18 ? 31.172 -6.027 -55.938 1 15.66 18 PRO B N 1
ATOM 4344 C CA . PRO B 1 18 ? 31.531 -4.73 -55.344 1 15.66 18 PRO B CA 1
ATOM 4345 C C . PRO B 1 18 ? 30.312 -3.832 -55.094 1 15.66 18 PRO B C 1
ATOM 4347 O O . PRO B 1 18 ? 30.141 -3.301 -54 1 15.66 18 PRO B O 1
ATOM 4350 N N . LYS B 1 19 ? 29.844 -3.26 -56.25 1 15.27 19 LYS B N 1
ATOM 4351 C CA . LYS B 1 19 ? 30.109 -1.889 -56.688 1 15.27 19 LYS B CA 1
ATOM 4352 C C . LYS B 1 19 ? 28.984 -0.954 -56.281 1 15.27 19 LYS B C 1
ATOM 4354 O O . LYS B 1 19 ? 27.828 -1.382 -56.125 1 15.27 19 LYS B O 1
ATOM 4359 N N . PHE B 1 20 ? 29.297 0.31 -56.156 1 14.27 20 PHE B N 1
ATOM 4360 C CA . PHE B 1 20 ? 29.047 1.671 -55.688 1 14.27 20 PHE B CA 1
ATOM 4361 C C . PHE B 1 20 ? 27.766 2.221 -56.312 1 14.27 20 PHE B C 1
ATOM 4363 O O . PHE B 1 20 ? 27.281 3.277 -55.906 1 14.27 20 PHE B O 1
ATOM 4370 N N . VAL B 1 21 ? 27.094 1.548 -57.344 1 13.91 21 VAL B N 1
ATOM 4371 C CA . VAL B 1 21 ? 26.984 2.594 -58.375 1 13.91 21 VAL B CA 1
ATOM 4372 C C . VAL B 1 21 ? 25.953 3.635 -57.938 1 13.91 21 VAL B C 1
ATOM 4374 O O . VAL B 1 21 ? 25.078 3.348 -57.094 1 13.91 21 VAL B O 1
ATOM 4377 N N . ALA B 1 22 ? 25.453 4.336 -58.969 1 14.73 22 ALA B N 1
ATOM 4378 C CA . ALA B 1 22 ? 25.344 5.613 -59.656 1 14.73 22 ALA B CA 1
ATOM 4379 C C . ALA B 1 22 ? 24.016 6.305 -59.312 1 14.73 22 ALA B C 1
ATOM 4381 O O . ALA B 1 22 ? 24 7.473 -58.938 1 14.73 22 ALA B O 1
ATOM 4382 N N . GLY B 1 23 ? 23.297 6.602 -60.375 1 13.76 23 GLY B N 1
ATOM 4383 C CA . GLY B 1 23 ? 23.047 7.887 -61 1 13.76 23 GLY B CA 1
ATOM 4384 C C . GLY B 1 23 ? 21.734 8.516 -60.594 1 13.76 23 GLY B C 1
ATOM 4385 O O . GLY B 1 23 ? 21.703 9.68 -60.188 1 13.76 23 GLY B O 1
ATOM 4386 N N . ARG B 1 24 ? 20.672 8.375 -61.406 1 14.45 24 ARG B N 1
ATOM 4387 C CA . ARG B 1 24 ? 20.125 9.406 -62.281 1 14.45 24 ARG B CA 1
ATOM 4388 C C . ARG B 1 24 ? 18.844 9.992 -61.719 1 14.45 24 ARG B C 1
ATOM 4390 O O . ARG B 1 24 ? 18.703 11.203 -61.594 1 14.45 24 ARG B O 1
ATOM 4397 N N . SER B 1 25 ? 17.719 9.875 -62.5 1 13.58 25 SER B N 1
ATOM 4398 C CA . SER B 1 25 ? 17.125 10.891 -63.344 1 13.58 25 SER B CA 1
ATOM 4399 C C . SER B 1 25 ? 15.891 11.5 -62.719 1 13.58 25 SER B C 1
ATOM 4401 O O . SER B 1 25 ? 15.766 12.727 -62.625 1 13.58 25 SER B O 1
ATOM 4403 N N . ALA B 1 26 ? 14.625 11.234 -63.312 1 14.09 26 ALA B N 1
ATOM 4404 C CA . ALA B 1 26 ? 13.906 12.172 -64.188 1 14.09 26 ALA B CA 1
ATOM 4405 C C . ALA B 1 26 ? 12.703 12.766 -63.438 1 14.09 26 ALA B C 1
ATOM 4407 O O . ALA B 1 26 ? 12.531 13.984 -63.406 1 14.09 26 ALA B O 1
ATOM 4408 N N . ALA B 1 27 ? 11.32 12.375 -63.844 1 13.2 27 ALA B N 1
ATOM 4409 C CA . ALA B 1 27 ? 10.461 13.266 -64.625 1 13.2 27 ALA B CA 1
ATOM 4410 C C . ALA B 1 27 ? 9.391 13.906 -63.75 1 13.2 27 ALA B C 1
ATOM 4412 O O . ALA B 1 27 ? 9.211 15.125 -63.75 1 13.2 27 ALA B O 1
ATOM 4413 N N . LEU B 1 28 ? 7.945 13.453 -63.875 1 14.34 28 LEU B N 1
ATOM 4414 C CA . LEU B 1 28 ? 7.047 14.336 -64.625 1 14.34 28 LEU B CA 1
ATOM 4415 C C . LEU B 1 28 ? 6.207 15.172 -63.625 1 14.34 28 LEU B C 1
ATOM 4417 O O . LEU B 1 28 ? 6.031 14.805 -62.469 1 14.34 28 LEU B O 1
ATOM 4421 N N . ARG B 1 29 ? 4.766 15.453 -63.969 1 13.64 29 ARG B N 1
ATOM 4422 C CA . ARG B 1 29 ? 4.078 16.641 -64.438 1 13.64 29 ARG B CA 1
ATOM 4423 C C . ARG B 1 29 ? 3.105 17.188 -63.406 1 13.64 29 ARG B C 1
ATOM 4425 O O . ARG B 1 29 ? 3.209 18.328 -63 1 13.64 29 ARG B O 1
ATOM 4432 N N . PHE B 1 30 ? 1.646 17.031 -63.594 1 13.5 30 PHE B N 1
ATOM 4433 C CA . PHE B 1 30 ? 0.891 18.203 -64 1 13.5 30 PHE B CA 1
ATOM 4434 C C . PHE B 1 30 ? 0.126 18.797 -62.844 1 13.5 30 PHE B C 1
ATOM 4436 O O . PHE B 1 30 ? -0.025 18.141 -61.812 1 13.5 30 PHE B O 1
ATOM 4443 N N . ALA B 1 31 ? -1.445 18.891 -62.844 1 13.7 31 ALA B N 1
ATOM 4444 C CA . ALA B 1 31 ? -2.16 20.125 -63.156 1 13.7 31 ALA B CA 1
ATOM 4445 C C . ALA B 1 31 ? -2.92 20.641 -61.938 1 13.7 31 ALA B C 1
ATOM 4447 O O . ALA B 1 31 ? -2.99 19.953 -60.906 1 13.7 31 ALA B O 1
ATOM 4448 N N . SER B 1 32 ? -4.426 20.656 -61.812 1 13.75 32 SER B N 1
ATOM 4449 C CA . SER B 1 32 ? -5.156 21.906 -62 1 13.75 32 SER B CA 1
ATOM 4450 C C . SER B 1 32 ? -5.773 22.375 -60.688 1 13.75 32 SER B C 1
ATOM 4452 O O . SER B 1 32 ? -5.555 23.516 -60.281 1 13.75 32 SER B O 1
ATOM 4454 N N . THR B 1 33 ? -7.352 22.25 -60.375 1 14.66 33 THR B N 1
ATOM 4455 C CA . THR B 1 33 ? -8.203 23.438 -60.5 1 14.66 33 THR B CA 1
ATOM 4456 C C . THR B 1 33 ? -8.648 23.906 -59.125 1 14.66 33 THR B C 1
ATOM 4458 O O . THR B 1 33 ? -8.695 23.109 -58.156 1 14.66 33 THR B O 1
ATOM 4461 N N . SER B 1 34 ? -9.312 25.062 -58.812 1 14.35 34 SER B N 1
ATOM 4462 C CA . SER B 1 34 ? -9.375 26.312 -58.062 1 14.35 34 SER B CA 1
ATOM 4463 C C . SER B 1 34 ? -10.406 26.219 -56.938 1 14.35 34 SER B C 1
ATOM 4465 O O . SER B 1 34 ? -10.094 26.516 -55.781 1 14.35 34 SER B O 1
ATOM 4467 N N . ALA B 1 35 ? -11.883 26.562 -56.938 1 14.66 35 ALA B N 1
ATOM 4468 C CA . ALA B 1 35 ? -12.305 27.891 -56.5 1 14.66 35 ALA B CA 1
ATOM 4469 C C . ALA B 1 35 ? -13.039 27.812 -55.156 1 14.66 35 ALA B C 1
ATOM 4471 O O . ALA B 1 35 ? -12.711 28.531 -54.219 1 14.66 35 ALA B O 1
ATOM 4472 N N . ARG B 1 36 ? -14.625 27.5 -54.844 1 14.55 36 ARG B N 1
ATOM 4473 C CA . ARG B 1 36 ? -15.547 28.609 -54.625 1 14.55 36 ARG B CA 1
ATOM 4474 C C . ARG B 1 36 ? -16.016 28.641 -53.156 1 14.55 36 ARG B C 1
ATOM 4476 O O . ARG B 1 36 ? -15.953 29.672 -52.5 1 14.55 36 ARG B O 1
ATOM 4483 N N . ALA B 1 37 ? -17.359 27.891 -52.594 1 15.05 37 ALA B N 1
ATOM 4484 C CA . ALA B 1 37 ? -18.547 28.688 -52.25 1 15.05 37 ALA B CA 1
ATOM 4485 C C . ALA B 1 37 ? -18.703 28.844 -50.75 1 15.05 37 ALA B C 1
ATOM 4487 O O . ALA B 1 37 ? -18.297 27.953 -49.969 1 15.05 37 ALA B O 1
ATOM 4488 N N . THR B 1 38 ? -19.578 29.656 -50.094 1 15.69 38 THR B N 1
ATOM 4489 C CA . THR B 1 38 ? -19.719 30.672 -49.062 1 15.69 38 THR B CA 1
ATOM 4490 C C . THR B 1 38 ? -20.375 30.094 -47.812 1 15.69 38 THR B C 1
ATOM 4492 O O . THR B 1 38 ? -20.953 29 -47.844 1 15.69 38 THR B O 1
ATOM 4495 N N . THR B 1 39 ? -21.328 30.828 -46.844 1 16.14 39 THR B N 1
ATOM 4496 C CA . THR B 1 39 ? -21.328 31.531 -45.562 1 16.14 39 THR B CA 1
ATOM 4497 C C . THR B 1 39 ? -22.328 30.906 -44.594 1 16.14 39 THR B C 1
ATOM 4499 O O . THR B 1 39 ? -21.984 30.594 -43.469 1 16.14 39 THR B O 1
ATOM 4502 N N . SER B 1 40 ? -23.859 30.922 -44.531 1 16.17 40 SER B N 1
ATOM 4503 C CA . SER B 1 40 ? -24.516 31.828 -43.625 1 16.17 40 SER B CA 1
ATOM 4504 C C . SER B 1 40 ? -25.062 31.094 -42.406 1 16.17 40 SER B C 1
ATOM 4506 O O . SER B 1 40 ? -24.797 31.484 -41.25 1 16.17 40 SER B O 1
ATOM 4508 N N . THR B 1 41 ? -26.531 30.5 -42.125 1 16.38 41 THR B N 1
ATOM 4509 C CA . THR B 1 41 ? -27.625 31.141 -41.406 1 16.38 41 THR B CA 1
ATOM 4510 C C . THR B 1 41 ? -27.859 30.422 -40.062 1 16.38 41 THR B C 1
ATOM 4512 O O . THR B 1 41 ? -27.359 29.328 -39.844 1 16.38 41 THR B O 1
ATOM 4515 N N . TRP B 1 42 ? -29.297 29.688 -39.594 1 15.76 42 TRP B N 1
ATOM 4516 C CA . TRP B 1 42 ? -30.391 30.047 -38.719 1 15.76 42 TRP B CA 1
ATOM 4517 C C . TRP B 1 42 ? -30.422 29.156 -37.469 1 15.76 42 TRP B C 1
ATOM 4519 O O . TRP B 1 42 ? -30.188 27.953 -37.562 1 15.76 42 TRP B O 1
ATOM 4529 N N . LYS B 1 43 ? -30.75 29.594 -36 1 16.03 43 LYS B N 1
ATOM 4530 C CA . LYS B 1 43 ? -30.562 29.547 -34.562 1 16.03 43 LYS B CA 1
ATOM 4531 C C . LYS B 1 43 ? -31.625 28.672 -33.906 1 16.03 43 LYS B C 1
ATOM 4533 O O . LYS B 1 43 ? -31.578 28.422 -32.688 1 16.03 43 LYS B O 1
ATOM 4538 N N . ALA B 1 44 ? -32.812 27.938 -34.312 1 16.44 44 ALA B N 1
ATOM 4539 C CA . ALA B 1 44 ? -34.062 27.984 -33.562 1 16.44 44 ALA B CA 1
ATOM 4540 C C . ALA B 1 44 ? -34 27.078 -32.344 1 16.44 44 ALA B C 1
ATOM 4542 O O . ALA B 1 44 ? -33.312 26.062 -32.344 1 16.44 44 ALA B O 1
ATOM 4543 N N . LYS B 1 45 ? -35 27.25 -31.078 1 16.39 45 LYS B N 1
ATOM 4544 C CA . LYS B 1 45 ? -35.406 27.375 -29.688 1 16.39 45 LYS B CA 1
ATOM 4545 C C . LYS B 1 45 ? -36.062 26.078 -29.188 1 16.39 45 LYS B C 1
ATOM 4547 O O . LYS B 1 45 ? -36.531 26.016 -28.047 1 16.39 45 LYS B O 1
ATOM 4552 N N . TYR B 1 46 ? -35.875 24.703 -29.422 1 15.19 46 TYR B N 1
ATOM 4553 C CA . TYR B 1 46 ? -36.938 23.734 -29.156 1 15.19 46 TYR B CA 1
ATOM 4554 C C . TYR B 1 46 ? -37 23.391 -27.672 1 15.19 46 TYR B C 1
ATOM 4556 O O . TYR B 1 46 ? -35.969 23.047 -27.062 1 15.19 46 TYR B O 1
ATOM 4564 N N . VAL B 1 47 ? -38.125 23.781 -26.812 1 16.58 47 VAL B N 1
ATOM 4565 C CA . VAL B 1 47 ? -38.625 23.891 -25.453 1 16.58 47 VAL B CA 1
ATOM 4566 C C . VAL B 1 47 ? -39.062 22.516 -24.953 1 16.58 47 VAL B C 1
ATOM 4568 O O . VAL B 1 47 ? -39.625 22.406 -23.859 1 16.58 47 VAL B O 1
ATOM 4571 N N . ALA B 1 48 ? -38.594 21.281 -25.047 1 17.34 48 ALA B N 1
ATOM 4572 C CA . ALA B 1 48 ? -39.406 20.094 -24.797 1 17.34 48 ALA B CA 1
ATOM 4573 C C . ALA B 1 48 ? -39.625 19.875 -23.297 1 17.34 48 ALA B C 1
ATOM 4575 O O . ALA B 1 48 ? -38.656 19.828 -22.531 1 17.34 48 ALA B O 1
ATOM 4576 N N . VAL B 1 49 ? -40.844 20 -22.656 1 17.58 49 VAL B N 1
ATOM 4577 C CA . VAL B 1 49 ? -41.594 20.109 -21.406 1 17.58 49 VAL B CA 1
ATOM 4578 C C . VAL B 1 49 ? -41.75 18.719 -20.797 1 17.58 49 VAL B C 1
ATOM 4580 O O . VAL B 1 49 ? -42.469 17.875 -21.312 1 17.58 49 VAL B O 1
ATOM 4583 N N . GLY B 1 50 ? -40.781 17.844 -20.438 1 18.03 50 GLY B N 1
ATOM 4584 C CA . GLY B 1 50 ? -41.031 16.469 -20.047 1 18.03 50 GLY B CA 1
ATOM 4585 C C . GLY B 1 50 ? -41.688 16.328 -18.688 1 18.03 50 GLY B C 1
ATOM 4586 O O . GLY B 1 50 ? -41.344 17.031 -17.734 1 18.03 50 GLY B O 1
ATOM 4587 N N . LEU B 1 51 ? -42.875 15.688 -18.547 1 18.3 51 LEU B N 1
ATOM 4588 C CA . LEU B 1 51 ? -43.969 15.445 -17.594 1 18.3 51 LEU B CA 1
ATOM 4589 C C . LEU B 1 51 ? -43.5 14.539 -16.469 1 18.3 51 LEU B C 1
ATOM 4591 O O . LEU B 1 51 ? -42.938 13.461 -16.703 1 18.3 51 LEU B O 1
ATOM 4595 N N . VAL B 1 52 ? -43.375 14.953 -15.086 1 19.28 52 VAL B N 1
ATOM 4596 C CA . VAL B 1 52 ? -42.906 14.648 -13.727 1 19.28 52 VAL B CA 1
ATOM 4597 C C . VAL B 1 52 ? -43.906 13.68 -13.07 1 19.28 52 VAL B C 1
ATOM 4599 O O . VAL B 1 52 ? -43.906 13.523 -11.844 1 19.28 52 VAL B O 1
ATOM 4602 N N . VAL B 1 53 ? -44.406 12.547 -13.641 1 20.39 53 VAL B N 1
ATOM 4603 C CA . VAL B 1 53 ? -45.531 11.938 -12.938 1 20.39 53 VAL B CA 1
ATOM 4604 C C . VAL B 1 53 ? -45.031 11.328 -11.625 1 20.39 53 VAL B C 1
ATOM 4606 O O . VAL B 1 53 ? -44.062 10.594 -11.594 1 20.39 53 VAL B O 1
ATOM 4609 N N . GLY B 1 54 ?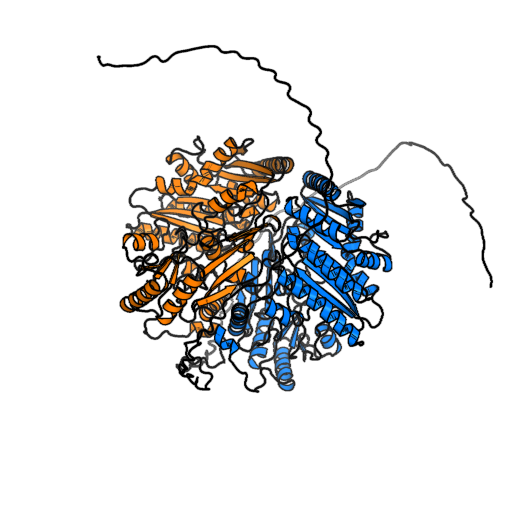 -45.469 11.703 -10.336 1 18.91 54 GLY B N 1
ATOM 4610 C CA . GLY B 1 54 ? -45.375 11.672 -8.883 1 18.91 54 GLY B CA 1
ATOM 4611 C C . GLY B 1 54 ? -45.812 10.359 -8.281 1 18.91 54 GLY B C 1
ATOM 4612 O O . GLY B 1 54 ? -46.875 10.297 -7.641 1 18.91 54 GLY B O 1
ATOM 4613 N N . ALA B 1 55 ? -45.625 9.125 -8.883 1 20.95 55 ALA B N 1
ATOM 4614 C CA . ALA B 1 55 ? -46.438 8.086 -8.258 1 20.95 55 ALA B CA 1
ATOM 4615 C C . ALA B 1 55 ? -45.938 7.777 -6.844 1 20.95 55 ALA B C 1
ATOM 4617 O O . ALA B 1 55 ? -44.75 7.621 -6.613 1 20.95 55 ALA B O 1
ATOM 4618 N N . ALA B 1 56 ? -46.656 8 -5.754 1 21.95 56 ALA B N 1
ATOM 4619 C CA . ALA B 1 56 ? -46.75 7.957 -4.297 1 21.95 56 ALA B CA 1
ATOM 4620 C C . ALA B 1 56 ? -46.625 6.523 -3.783 1 21.95 56 ALA B C 1
ATOM 4622 O O . ALA B 1 56 ? -47.594 5.762 -3.865 1 21.95 56 ALA B O 1
ATOM 4623 N N . LEU B 1 57 ? -45.625 5.688 -4.242 1 22 57 LEU B N 1
ATOM 4624 C CA . LEU B 1 57 ? -45.75 4.32 -3.748 1 22 57 LEU B CA 1
ATOM 4625 C C . LEU B 1 57 ? -45.656 4.285 -2.227 1 22 57 LEU B C 1
ATOM 4627 O O . LEU B 1 57 ? -44.844 4.973 -1.629 1 22 57 LEU B O 1
ATOM 4631 N N . GLY B 1 58 ? -46.594 3.885 -1.504 1 21.47 58 GLY B N 1
ATOM 4632 C CA . GLY B 1 58 ? -47 3.703 -0.114 1 21.47 58 GLY B CA 1
ATOM 4633 C C . GLY B 1 58 ? -46.031 2.834 0.667 1 21.47 58 GLY B C 1
ATOM 4634 O O . GLY B 1 58 ? -45.781 1.685 0.297 1 21.47 58 GLY B O 1
ATOM 4635 N N . SER B 1 59 ? -44.812 3.416 1.196 1 22.59 59 SER B N 1
ATOM 4636 C CA . SER B 1 59 ? -43.75 2.848 2.018 1 22.59 59 SER B CA 1
ATOM 4637 C C . SER B 1 59 ? -44.312 2.139 3.244 1 22.59 59 SER B C 1
ATOM 4639 O O . SER B 1 59 ? -45.031 2.75 4.051 1 22.59 59 SER B O 1
ATOM 4641 N N . THR B 1 60 ? -44.688 0.933 3.035 1 24.83 60 THR B N 1
ATOM 4642 C CA . THR B 1 60 ? -45.188 0.155 4.168 1 24.83 60 THR B CA 1
ATOM 4643 C C . THR B 1 60 ? -44.156 0.145 5.305 1 24.83 60 THR B C 1
ATOM 4645 O O . THR B 1 60 ? -43 -0.22 5.102 1 24.83 60 THR B O 1
ATOM 4648 N N . ILE B 1 61 ? -44.219 1.068 6.195 1 24.08 61 ILE B N 1
ATOM 4649 C CA . ILE B 1 61 ? -43.531 1.292 7.465 1 24.08 61 ILE B CA 1
ATOM 4650 C C . ILE B 1 61 ? -43.562 0.017 8.305 1 24.08 61 ILE B C 1
ATOM 4652 O O . ILE B 1 61 ? -44.625 -0.419 8.734 1 24.08 61 ILE B O 1
ATOM 4656 N N . PHE B 1 62 ? -42.688 -0.927 7.879 1 26.62 62 PHE B N 1
ATOM 4657 C CA . PHE B 1 62 ? -42.656 -2.057 8.797 1 26.62 62 PHE B CA 1
ATOM 4658 C C . PHE B 1 62 ? -42.25 -1.605 10.195 1 26.62 62 PHE B C 1
ATOM 4660 O O . PHE B 1 62 ? -41.219 -0.911 10.352 1 26.62 62 PHE B O 1
ATOM 4667 N N . THR B 1 63 ? -43.094 -1.313 11.008 1 26.7 63 THR B N 1
ATOM 4668 C CA . THR B 1 63 ? -43.031 -0.946 12.422 1 26.7 63 THR B CA 1
ATOM 4669 C C . THR B 1 63 ? -42.156 -1.926 13.195 1 26.7 63 THR B C 1
ATOM 4671 O O . THR B 1 63 ? -42.438 -3.125 13.234 1 26.7 63 THR B O 1
ATOM 4674 N N . SER B 1 64 ? -40.781 -1.66 13.125 1 27.72 64 SER B N 1
ATOM 4675 C CA . SER B 1 64 ? -39.781 -2.318 13.953 1 27.72 64 SER B CA 1
ATOM 4676 C C . SER B 1 64 ? -40.188 -2.332 15.422 1 27.72 64 SER B C 1
ATOM 4678 O O . SER B 1 64 ? -40.594 -1.301 15.969 1 27.72 64 SER B O 1
ATOM 4680 N N . SER B 1 65 ? -40.688 -3.381 15.789 1 29.34 65 SER B N 1
ATOM 4681 C CA . SER B 1 65 ? -41 -3.531 17.203 1 29.34 65 SER B CA 1
ATOM 4682 C C . SER B 1 65 ? -39.781 -3.145 18.078 1 29.34 65 SER B C 1
ATOM 4684 O O . SER B 1 65 ? -38.656 -3.293 17.656 1 29.34 65 SER B O 1
ATOM 4686 N N . SER B 1 66 ? -39.875 -2.271 19.078 1 30.02 66 SER B N 1
ATOM 4687 C CA . SER B 1 66 ? -39.125 -1.455 20.031 1 30.02 66 SER B CA 1
ATOM 4688 C C . SER B 1 66 ? -38.031 -2.27 20.719 1 30.02 66 SER B C 1
ATOM 4690 O O . SER B 1 66 ? -37.25 -1.723 21.469 1 30.02 66 SER B O 1
ATOM 4692 N N . ASP B 1 67 ? -38.125 -3.582 20.922 1 31.48 67 ASP B N 1
ATOM 4693 C CA . ASP B 1 67 ? -37.25 -4.164 21.922 1 31.48 67 ASP B CA 1
ATOM 4694 C C . ASP B 1 67 ? -35.875 -4.504 21.328 1 31.48 67 ASP B C 1
ATOM 4696 O O . ASP B 1 67 ? -35.781 -4.98 20.188 1 31.48 67 ASP B O 1
ATOM 4700 N N . GLY B 1 68 ? -34.75 -3.828 21.5 1 31.94 68 GLY B N 1
ATOM 4701 C CA . GLY B 1 68 ? -33.344 -3.775 21.141 1 31.94 68 GLY B CA 1
ATOM 4702 C C . GLY B 1 68 ? -32.75 -5.145 20.891 1 31.94 68 GLY B C 1
ATOM 4703 O O . GLY B 1 68 ? -31.516 -5.305 20.906 1 31.94 68 GLY B O 1
ATOM 4704 N N . ARG B 1 69 ? -33.406 -6.273 21.047 1 31.69 69 ARG B N 1
ATOM 4705 C CA . ARG B 1 69 ? -32.844 -7.605 20.812 1 31.69 69 ARG B CA 1
ATOM 4706 C C . ARG B 1 69 ? -32.531 -7.82 19.344 1 31.69 69 ARG B C 1
ATOM 4708 O O . ARG B 1 69 ? -33.375 -7.574 18.469 1 31.69 69 ARG B O 1
ATOM 4715 N N . TRP B 1 70 ? -31.25 -7.859 19.062 1 35.5 70 TRP B N 1
ATOM 4716 C CA . TRP B 1 70 ? -30.781 -8.266 17.75 1 35.5 70 TRP B CA 1
ATOM 4717 C C . TRP B 1 70 ? -31.578 -9.469 17.234 1 35.5 70 TRP B C 1
ATOM 4719 O O . TRP B 1 70 ? -31.656 -10.492 17.906 1 35.5 70 TRP B O 1
ATOM 4729 N N . ASN B 1 71 ? -32.531 -9.227 16.453 1 41.97 71 ASN B N 1
ATOM 4730 C CA . ASN B 1 71 ? -33.406 -10.328 16.062 1 41.97 71 ASN B CA 1
ATOM 4731 C C . ASN B 1 71 ? -32.781 -11.172 14.953 1 41.97 71 ASN B C 1
ATOM 4733 O O . ASN B 1 71 ? -33.469 -11.969 14.305 1 41.97 71 ASN B O 1
ATOM 4737 N N . GLY B 1 72 ? -31.328 -11.188 14.789 1 41.16 72 GLY B N 1
ATOM 4738 C CA . GLY B 1 72 ? -30.641 -12.102 13.875 1 41.16 72 GLY B CA 1
ATOM 4739 C C . GLY B 1 72 ? -30.859 -11.758 12.414 1 41.16 72 GLY B C 1
ATOM 4740 O O . GLY B 1 72 ? -30.266 -12.367 11.531 1 41.16 72 GLY B O 1
ATOM 4741 N N . LYS B 1 73 ? -31.797 -10.867 12.117 1 43.34 73 LYS B N 1
ATOM 4742 C CA . LYS B 1 73 ? -32.188 -10.641 10.734 1 43.34 73 LYS B CA 1
ATOM 4743 C C . LYS B 1 73 ? -31.391 -9.5 10.109 1 43.34 73 LYS B C 1
ATOM 4745 O O . LYS B 1 73 ? -31.422 -9.297 8.898 1 43.34 73 LYS B O 1
ATOM 4750 N N . VAL B 1 74 ? -30.875 -8.547 10.922 1 46.69 74 VAL B N 1
ATOM 4751 C CA . VAL B 1 74 ? -30.188 -7.379 10.391 1 46.69 74 VAL B CA 1
ATOM 4752 C C . VAL B 1 74 ? -28.703 -7.445 10.758 1 46.69 74 VAL B C 1
ATOM 4754 O O . VAL B 1 74 ? -28.344 -7.832 11.883 1 46.69 74 VAL B O 1
ATOM 4757 N N . PRO B 1 75 ? -27.922 -7.348 9.758 1 46.38 75 PRO B N 1
ATOM 4758 C CA . PRO B 1 75 ? -26.484 -7.379 10.055 1 46.38 75 PRO B CA 1
ATOM 4759 C C . PRO B 1 75 ? -26.109 -6.426 11.188 1 46.38 75 PRO B C 1
ATOM 4761 O O . PRO B 1 75 ? -26.688 -5.344 11.305 1 46.38 75 PRO B O 1
ATOM 4764 N N . ARG B 1 76 ? -25.312 -6.934 12.148 1 46.94 76 ARG B N 1
ATOM 4765 C CA . ARG B 1 76 ? -24.922 -6.215 13.359 1 46.94 76 ARG B CA 1
ATOM 4766 C C . ARG B 1 76 ? -24.422 -4.816 13.016 1 46.94 76 ARG B C 1
ATOM 4768 O O . ARG B 1 76 ? -24.625 -3.871 13.781 1 46.94 76 ARG B O 1
ATOM 4775 N N . TRP B 1 77 ? -23.734 -4.777 11.93 1 46.47 77 TRP B N 1
ATOM 4776 C CA . TRP B 1 77 ? -23.219 -3.451 11.617 1 46.47 77 TRP B CA 1
ATOM 4777 C C . TRP B 1 77 ? -24.359 -2.484 11.297 1 46.47 77 TRP B C 1
ATOM 4779 O O . TRP B 1 77 ? -24.172 -1.266 11.336 1 46.47 77 TRP B O 1
ATOM 4789 N N . GLN B 1 78 ? -25.438 -2.984 10.945 1 48.84 78 GLN B N 1
ATOM 4790 C CA . GLN B 1 78 ? -26.609 -2.135 10.703 1 48.84 78 GLN B CA 1
ATOM 4791 C C . GLN B 1 78 ? -27.312 -1.784 12.016 1 48.84 78 GLN B C 1
ATOM 4793 O O . GLN B 1 78 ? -28 -0.765 12.102 1 48.84 78 GLN B O 1
ATOM 4798 N N . VAL B 1 79 ? -27.297 -2.773 12.906 1 42.34 79 VAL B N 1
ATOM 4799 C CA . VAL B 1 79 ? -27.969 -2.549 14.18 1 42.34 79 VAL B CA 1
ATOM 4800 C C . VAL B 1 79 ? -27.281 -1.423 14.945 1 42.34 79 VAL B C 1
ATOM 4802 O O . VAL B 1 79 ? -27.906 -0.732 15.75 1 42.34 79 VAL B O 1
ATOM 4805 N N . ALA B 1 80 ? -26.062 -1.354 14.664 1 42.16 80 ALA B N 1
ATOM 4806 C CA . ALA B 1 80 ? -25.391 -0.302 15.422 1 42.16 80 ALA B CA 1
ATOM 4807 C C . ALA B 1 80 ? -26.078 1.043 15.227 1 42.16 80 ALA B C 1
ATOM 4809 O O . ALA B 1 80 ? -26.078 1.892 16.125 1 42.16 80 ALA B O 1
ATOM 4810 N N . HIS B 1 81 ? -26.797 1.261 14.055 1 41.84 81 HIS B N 1
ATOM 4811 C CA . HIS B 1 81 ? -27.406 2.578 13.93 1 41.84 81 HIS B CA 1
ATOM 4812 C C . HIS B 1 81 ? -28.625 2.705 14.836 1 41.84 81 HIS B C 1
ATOM 4814 O O . HIS B 1 81 ? -29.094 3.814 15.094 1 41.84 81 HIS B O 1
ATOM 4820 N N . ALA B 1 82 ? -29.375 1.58 14.977 1 35.06 82 ALA B N 1
ATOM 4821 C CA . ALA B 1 82 ? -30.688 1.78 15.594 1 35.06 82 ALA B CA 1
ATOM 4822 C C . ALA B 1 82 ? -30.578 1.85 17.109 1 35.06 82 ALA B C 1
ATOM 4824 O O . ALA B 1 82 ? -31.578 1.972 17.812 1 35.06 82 ALA B O 1
ATOM 4825 N N . ALA B 1 83 ? -29.562 1.479 17.656 1 34.72 83 ALA B N 1
ATOM 4826 C CA . ALA B 1 83 ? -29.719 1.401 19.094 1 34.72 83 ALA B CA 1
ATOM 4827 C C . ALA B 1 83 ? -29.906 2.791 19.703 1 34.72 83 ALA B C 1
ATOM 4829 O O . ALA B 1 83 ? -29 3.635 19.609 1 34.72 83 ALA B O 1
ATOM 4830 N N . GLN B 1 84 ? -31.141 3.264 19.703 1 33.88 84 GLN B N 1
ATOM 4831 C CA . GLN B 1 84 ? -31.453 4.422 20.531 1 33.88 84 GLN B CA 1
ATOM 4832 C C . GLN B 1 84 ? -30.938 4.242 21.953 1 33.88 84 GLN B C 1
ATOM 4834 O O . GLN B 1 84 ? -31.219 3.23 22.594 1 33.88 84 GLN B O 1
ATOM 4839 N N . HIS B 1 85 ? -29.812 4.738 22.281 1 34.28 85 HIS B N 1
ATOM 4840 C CA . HIS B 1 85 ? -29.172 4.793 23.594 1 34.28 85 HIS B CA 1
ATOM 4841 C C . HIS B 1 85 ? -30.125 5.344 24.641 1 34.28 85 HIS B C 1
ATOM 4843 O O . HIS B 1 85 ? -30.562 6.488 24.547 1 34.28 85 HIS B O 1
ATOM 4849 N N . GLY B 1 86 ? -31.031 4.609 25.109 1 33.22 86 GLY B N 1
ATOM 4850 C CA . GLY B 1 86 ? -31.562 5.113 26.359 1 33.22 86 GLY B CA 1
ATOM 4851 C C . GLY B 1 86 ? -30.531 5.812 27.219 1 33.22 86 GLY B C 1
ATOM 4852 O O . GLY B 1 86 ? -29.328 5.672 26.969 1 33.22 86 GLY B O 1
ATOM 4853 N N . SER B 1 87 ? -30.828 6.789 28.219 1 38.72 87 SER B N 1
ATOM 4854 C CA . SER B 1 87 ? -30.203 7.82 29.031 1 38.72 87 SER B CA 1
ATOM 4855 C C . SER B 1 87 ? -29.031 7.254 29.844 1 38.72 87 SER B C 1
ATOM 4857 O O . SER B 1 87 ? -28.516 7.914 30.734 1 38.72 87 SER B O 1
ATOM 4859 N N . THR B 1 88 ? -28.828 5.965 30.078 1 46.28 88 THR B N 1
ATOM 4860 C CA . THR B 1 88 ? -27.781 5.574 31.016 1 46.28 88 THR B CA 1
ATOM 4861 C C . THR B 1 88 ? -26.406 5.945 30.484 1 46.28 88 THR B C 1
ATOM 4863 O O . THR B 1 88 ? -26.125 5.746 29.297 1 46.28 88 THR B O 1
ATOM 4866 N N . ARG B 1 89 ? -25.781 6.672 31.469 1 56.34 89 ARG B N 1
ATOM 4867 C CA . ARG B 1 89 ? -24.469 7.207 31.141 1 56.34 89 ARG B CA 1
ATOM 4868 C C . ARG B 1 89 ? -23.562 6.121 30.562 1 56.34 89 ARG B C 1
ATOM 4870 O O . ARG B 1 89 ? -23.344 5.082 31.188 1 56.34 89 ARG B O 1
ATOM 4877 N N . LYS B 1 90 ? -23.25 6.281 29.453 1 83 90 LYS B N 1
ATOM 4878 C CA . LYS B 1 90 ? -22.422 5.34 28.703 1 83 90 LYS B CA 1
ATOM 4879 C C . LYS B 1 90 ? -21.062 5.133 29.375 1 83 90 LYS B C 1
ATOM 4881 O O . LYS B 1 90 ? -20.578 4.004 29.469 1 83 90 LYS B O 1
ATOM 4886 N N . TYR B 1 91 ? -20.656 6.219 30.297 1 96.25 91 TYR B N 1
ATOM 4887 C CA . TYR B 1 91 ? -19.328 6.148 30.891 1 96.25 91 TYR B CA 1
ATOM 4888 C C . TYR B 1 91 ? -19.391 6.402 32.375 1 96.25 91 TYR B C 1
ATOM 4890 O O . TYR B 1 91 ? -20.344 6.996 32.875 1 96.25 91 TYR B O 1
ATOM 4898 N N . ALA B 1 92 ? -18.438 6.027 33.219 1 97.5 92 ALA B N 1
ATOM 4899 C CA . ALA B 1 92 ? -18.328 6.211 34.656 1 97.5 92 ALA B CA 1
ATOM 4900 C C . ALA B 1 92 ? -18.375 7.688 35.031 1 97.5 92 ALA B C 1
ATOM 4902 O O . ALA B 1 92 ? -17.891 8.539 34.281 1 97.5 92 ALA B O 1
ATOM 4903 N N . ASP B 1 93 ? -18.953 7.934 36.156 1 96.88 93 ASP B N 1
ATOM 4904 C CA . ASP B 1 93 ? -18.875 9.281 36.719 1 96.88 93 ASP B CA 1
ATOM 4905 C C . ASP B 1 93 ? -17.5 9.555 37.312 1 96.88 93 ASP B C 1
ATOM 4907 O O . ASP B 1 93 ? -16.656 8.648 37.375 1 96.88 93 ASP B O 1
ATOM 4911 N N . LYS B 1 94 ? -17.297 10.758 37.656 1 97.06 94 LYS B N 1
ATOM 4912 C CA . LYS B 1 94 ? -15.977 11.172 38.125 1 97.06 94 LYS B CA 1
ATOM 4913 C C . LYS B 1 94 ? -15.531 10.352 39.312 1 97.06 94 LYS B C 1
ATOM 4915 O O . LYS B 1 94 ? -14.375 9.945 39.406 1 97.06 94 LYS B O 1
ATOM 4920 N N . LYS B 1 95 ? -16.406 10.133 40.312 1 97.69 95 LYS B N 1
ATOM 4921 C CA . LYS B 1 95 ? -16.094 9.359 41.5 1 97.69 95 LYS B CA 1
ATOM 4922 C C . LYS B 1 95 ? -15.633 7.949 41.125 1 97.69 95 LYS B C 1
ATOM 4924 O O . LYS B 1 95 ? -14.641 7.449 41.688 1 97.69 95 LYS B O 1
ATOM 4929 N N . THR B 1 96 ? -16.344 7.355 40.25 1 98.25 96 THR B N 1
ATOM 4930 C CA . THR B 1 96 ? -16.016 6.008 39.781 1 98.25 96 THR B CA 1
ATOM 4931 C C . THR B 1 96 ? -14.711 6 39 1 98.25 96 THR B C 1
ATOM 4933 O O . THR B 1 96 ? -13.914 5.066 39.125 1 98.25 96 THR B O 1
ATOM 4936 N N . MET B 1 97 ? -14.492 6.98 38.219 1 98.56 97 MET B N 1
ATOM 4937 C CA . MET B 1 97 ? -13.227 7.102 37.5 1 98.56 97 MET B CA 1
ATOM 4938 C C . MET B 1 97 ? -12.055 7.164 38.469 1 98.56 97 MET B C 1
ATOM 4940 O O . MET B 1 97 ? -11.023 6.527 38.25 1 98.56 97 MET B O 1
ATOM 4944 N N . LEU B 1 98 ? -12.242 7.945 39.531 1 98.31 98 LEU B N 1
ATOM 4945 C CA . LEU B 1 98 ? -11.172 8.094 40.5 1 98.31 98 LEU B CA 1
ATOM 4946 C C . LEU B 1 98 ? -10.938 6.785 41.25 1 98.31 98 LEU B C 1
ATOM 4948 O O . LEU B 1 98 ? -9.805 6.473 41.625 1 98.31 98 LEU B O 1
ATOM 4952 N N . LYS B 1 99 ? -11.969 5.957 41.438 1 98.38 99 LYS B N 1
ATOM 4953 C CA . LYS B 1 99 ? -11.805 4.621 42 1 98.38 99 LYS B CA 1
ATOM 4954 C C . LYS B 1 99 ? -10.953 3.744 41.094 1 98.38 99 LYS B C 1
ATOM 4956 O O . LYS B 1 99 ? -10.086 3.01 41.562 1 98.38 99 LYS B O 1
ATOM 4961 N N . ALA B 1 100 ? -11.25 3.832 39.844 1 98.75 100 ALA B N 1
ATOM 4962 C CA . ALA B 1 100 ? -10.438 3.111 38.875 1 98.75 100 ALA B CA 1
ATOM 4963 C C . ALA B 1 100 ? -8.977 3.572 38.938 1 98.75 100 ALA B C 1
ATOM 4965 O O . ALA B 1 100 ? -8.062 2.752 38.906 1 98.75 100 ALA B O 1
ATOM 4966 N N . VAL B 1 101 ? -8.781 4.832 39.062 1 98.69 101 VAL B N 1
ATOM 4967 C CA . VAL B 1 101 ? -7.441 5.406 39.125 1 98.69 101 VAL B CA 1
ATOM 4968 C C . VAL B 1 101 ? -6.707 4.871 40.344 1 98.69 101 VAL B C 1
ATOM 4970 O O . VAL B 1 101 ? -5.52 4.547 40.281 1 98.69 101 VAL B O 1
ATOM 4973 N N . ASP B 1 102 ? -7.395 4.738 41.406 1 98.31 102 ASP B N 1
ATOM 4974 C CA . ASP B 1 102 ? -6.805 4.191 42.625 1 98.31 102 ASP B CA 1
ATOM 4975 C C . ASP B 1 102 ? -6.375 2.74 42.438 1 98.31 102 ASP B C 1
ATOM 4977 O O . ASP B 1 102 ? -5.305 2.336 42.875 1 98.31 102 ASP B O 1
ATOM 4981 N N . GLU B 1 103 ? -7.195 2.07 41.75 1 98.56 103 GLU B N 1
ATOM 4982 C CA . GLU B 1 103 ? -6.844 0.681 41.469 1 98.56 103 GLU B CA 1
ATOM 4983 C C . GLU B 1 103 ? -5.637 0.597 40.531 1 98.56 103 GLU B C 1
ATOM 4985 O O . GLU B 1 103 ? -4.754 -0.241 40.75 1 98.56 103 GLU B O 1
ATOM 4990 N N . ILE B 1 104 ? -5.59 1.434 39.625 1 98.69 104 ILE B N 1
ATOM 4991 C CA . ILE B 1 104 ? -4.461 1.479 38.688 1 98.69 104 ILE B CA 1
ATOM 4992 C C . ILE B 1 104 ? -3.188 1.853 39.438 1 98.69 104 ILE B C 1
ATOM 4994 O O . ILE B 1 104 ? -2.125 1.271 39.219 1 98.69 104 ILE B O 1
ATOM 4998 N N . ARG B 1 105 ? -3.312 2.771 40.312 1 97.75 105 ARG B N 1
ATOM 4999 C CA . ARG B 1 105 ? -2.188 3.197 41.125 1 97.75 105 ARG B CA 1
ATOM 5000 C C . ARG B 1 105 ? -1.648 2.039 41.969 1 97.75 105 ARG B C 1
ATOM 5002 O O . ARG B 1 105 ? -0.435 1.897 42.125 1 97.75 105 ARG B O 1
ATOM 5009 N N . THR B 1 106 ? -2.5 1.266 42.469 1 97.44 106 THR B N 1
ATOM 5010 C CA . THR B 1 106 ? -2.109 0.102 43.25 1 97.44 106 THR B CA 1
ATOM 5011 C C . THR B 1 106 ? -1.381 -0.92 42.375 1 97.44 106 THR B C 1
ATOM 5013 O O . THR B 1 106 ? -0.409 -1.538 42.812 1 97.44 106 THR B O 1
ATOM 5016 N N . LEU B 1 107 ? -1.791 -1.021 41.219 1 97.5 107 LEU B N 1
ATOM 5017 C CA . LEU B 1 107 ? -1.234 -2.018 40.312 1 97.5 107 LEU B CA 1
ATOM 5018 C C . LEU B 1 107 ? 0.113 -1.561 39.75 1 97.5 107 LEU B C 1
ATOM 5020 O O . LEU B 1 107 ? 1.031 -2.369 39.594 1 97.5 107 LEU B O 1
ATOM 5024 N N . LEU B 1 108 ? 0.214 -0.27 39.438 1 97.31 108 LEU B N 1
ATOM 5025 C CA . LEU B 1 108 ? 1.376 0.2 38.688 1 97.31 108 LEU B CA 1
ATOM 5026 C C . LEU B 1 108 ? 2.357 0.922 39.625 1 97.31 108 LEU B C 1
ATOM 5028 O O . LEU B 1 108 ? 3.527 1.093 39.25 1 97.31 108 LEU B O 1
ATOM 5032 N N . GLY B 1 109 ? 1.921 1.438 40.688 1 95.5 109 GLY B N 1
ATOM 5033 C CA . GLY B 1 109 ? 2.711 2.275 41.562 1 95.5 109 GLY B CA 1
ATOM 5034 C C . GLY B 1 109 ? 2.285 3.732 41.562 1 95.5 109 GLY B C 1
ATOM 5035 O O . GLY B 1 109 ? 1.716 4.207 40.562 1 95.5 109 GLY B O 1
ATOM 5036 N N . GLU B 1 110 ? 2.619 4.453 42.562 1 92.12 110 GLU B N 1
ATOM 5037 C CA . GLU B 1 110 ? 2.203 5.836 42.75 1 92.12 110 GLU B CA 1
ATOM 5038 C C . GLU B 1 110 ? 2.779 6.75 41.688 1 92.12 110 GLU B C 1
ATOM 5040 O O . GLU B 1 110 ? 2.105 7.672 41.219 1 92.12 110 GLU B O 1
ATOM 5045 N N . ASP B 1 111 ? 3.869 6.48 41.25 1 93.56 111 ASP B N 1
ATOM 5046 C CA . ASP B 1 111 ? 4.574 7.355 40.312 1 93.56 111 ASP B CA 1
ATOM 5047 C C . ASP B 1 111 ? 3.984 7.25 38.906 1 93.56 111 ASP B C 1
ATOM 5049 O O . ASP B 1 111 ? 4.227 8.109 38.062 1 93.56 111 ASP B O 1
ATOM 5053 N N . ALA B 1 112 ? 3.223 6.266 38.75 1 96.69 112 ALA B N 1
ATOM 5054 C CA . ALA B 1 112 ? 2.662 6.023 37.438 1 96.69 112 ALA B CA 1
ATOM 5055 C C . ALA B 1 112 ? 1.411 6.867 37.219 1 96.69 112 ALA B C 1
ATOM 5057 O O . ALA B 1 112 ? 0.91 6.949 36.094 1 96.69 112 ALA B O 1
ATOM 5058 N N . VAL B 1 113 ? 0.927 7.516 38.25 1 98.06 113 VAL B N 1
ATOM 5059 C CA . VAL B 1 113 ? -0.345 8.227 38.156 1 98.06 113 VAL B CA 1
ATOM 5060 C C . VAL B 1 113 ? -0.169 9.672 38.625 1 98.06 113 VAL B C 1
ATOM 5062 O O . VAL B 1 113 ? 0.46 9.922 39.656 1 98.06 113 VAL B O 1
ATOM 5065 N N . SER B 1 114 ? -0.686 10.57 37.844 1 98.12 114 SER B N 1
ATOM 5066 C CA . SER B 1 114 ? -0.674 11.977 38.25 1 98.12 114 SER B CA 1
ATOM 5067 C C . SER B 1 114 ? -2.078 12.57 38.219 1 98.12 114 SER B C 1
ATOM 5069 O O . SER B 1 114 ? -2.824 12.367 37.25 1 98.12 114 SER B O 1
ATOM 5071 N N . LEU B 1 115 ? -2.453 13.281 39.25 1 97.06 115 LEU B N 1
ATOM 5072 C CA . LEU B 1 115 ? -3.693 14.047 39.312 1 97.06 115 LEU B CA 1
ATOM 5073 C C . LEU B 1 115 ? -3.408 15.547 39.344 1 97.06 115 LEU B C 1
ATOM 5075 O O . LEU B 1 115 ? -4.305 16.344 39.625 1 97.06 115 LEU B O 1
ATOM 5079 N N . GLU B 1 116 ? -2.178 15.914 39.062 1 97.25 116 GLU B N 1
ATOM 5080 C CA . GLU B 1 116 ? -1.769 17.312 39.094 1 97.25 116 GLU B CA 1
ATOM 5081 C C . GLU B 1 116 ? -2.391 18.109 37.969 1 97.25 116 GLU B C 1
ATOM 5083 O O . GLU B 1 116 ? -2.393 17.656 36.812 1 97.25 116 GLU B O 1
ATOM 5088 N N . ASP B 1 117 ? -2.795 19.25 38.281 1 95.88 117 ASP B N 1
ATOM 5089 C CA . ASP B 1 117 ? -3.471 20.109 37.312 1 95.88 117 ASP B CA 1
ATOM 5090 C C . ASP B 1 117 ? -2.559 20.438 36.125 1 95.88 117 ASP B C 1
ATOM 5092 O O . ASP B 1 117 ? -3.014 20.484 34.969 1 95.88 117 ASP B O 1
ATOM 5096 N N . SER B 1 118 ? -1.314 20.688 36.469 1 95.44 118 SER B N 1
ATOM 5097 C CA . SER B 1 118 ? -0.375 21.031 35.406 1 95.44 118 SER B CA 1
ATOM 5098 C C . SER B 1 118 ? -0.248 19.906 34.375 1 95.44 118 SER B C 1
ATOM 5100 O O . SER B 1 118 ? -0.242 20.141 33.188 1 95.44 118 SER B O 1
ATOM 5102 N N . ASP B 1 119 ? -0.183 18.656 34.875 1 96.44 119 ASP B N 1
ATOM 5103 C CA . ASP B 1 119 ? -0.101 17.484 34.031 1 96.44 119 ASP B CA 1
ATOM 5104 C C . ASP B 1 119 ? -1.386 17.312 33.219 1 96.44 119 ASP B C 1
ATOM 5106 O O . ASP B 1 119 ? -1.338 17.031 32 1 96.44 119 ASP B O 1
ATOM 5110 N N . ILE B 1 120 ? -2.453 17.453 33.875 1 97.19 120 ILE B N 1
ATOM 5111 C CA . ILE B 1 120 ? -3.756 17.297 33.25 1 97.19 120 ILE B CA 1
ATOM 5112 C C . ILE B 1 120 ? -3.912 18.344 32.125 1 97.19 120 ILE B C 1
ATOM 5114 O O . ILE B 1 120 ? -4.336 18 31.016 1 97.19 120 ILE B O 1
ATOM 5118 N N . GLU B 1 121 ? -3.541 19.547 32.375 1 93.5 121 GLU B N 1
ATOM 5119 C CA . GLU B 1 121 ? -3.646 20.609 31.391 1 93.5 121 GLU B CA 1
ATOM 5120 C C . GLU B 1 121 ? -2.742 20.328 30.188 1 93.5 121 GLU B C 1
ATOM 5122 O O . GLU B 1 121 ? -3.16 20.484 29.031 1 93.5 121 GLU B O 1
ATOM 5127 N N . GLU B 1 122 ? -1.552 19.922 30.438 1 93 122 GLU B N 1
ATOM 5128 C CA . GLU B 1 122 ? -0.576 19.641 29.391 1 93 122 GLU B CA 1
ATOM 5129 C C . GLU B 1 122 ? -1.059 18.516 28.484 1 93 122 GLU B C 1
ATOM 5131 O O . GLU B 1 122 ? -0.792 18.516 27.281 1 93 122 GLU B O 1
ATOM 5136 N N . HIS B 1 123 ? -1.824 17.562 29.031 1 96.38 123 HIS B N 1
ATOM 5137 C CA . HIS B 1 123 ? -2.24 16.375 28.297 1 96.38 123 HIS B CA 1
ATOM 5138 C C . HIS B 1 123 ? -3.654 16.531 27.75 1 96.38 123 HIS B C 1
ATOM 5140 O O . HIS B 1 123 ? -4.199 15.609 27.156 1 96.38 123 HIS B O 1
ATOM 5146 N N . SER B 1 124 ? -4.293 17.672 27.938 1 93.44 124 SER B N 1
ATOM 5147 C CA . SER B 1 124 ? -5.691 17.828 27.547 1 93.44 124 SER B CA 1
ATOM 5148 C C . SER B 1 124 ? -5.875 18.984 26.578 1 93.44 124 SER B C 1
ATOM 5150 O O . SER B 1 124 ? -6.973 19.188 26.047 1 93.44 124 SER B O 1
ATOM 5152 N N . PHE B 1 125 ? -4.801 19.672 26.328 1 89.62 125 PHE B N 1
ATOM 5153 C CA . PHE B 1 125 ? -4.926 20.891 25.547 1 89.62 125 PHE B CA 1
ATOM 5154 C C . PHE B 1 125 ? -3.75 21.031 24.594 1 89.62 125 PHE B C 1
ATOM 5156 O O . PHE B 1 125 ? -2.615 20.703 24.938 1 89.62 125 PHE B O 1
ATOM 5163 N N . SER B 1 126 ? -4.094 21.438 23.391 1 86.44 126 SER B N 1
ATOM 5164 C CA . SER B 1 126 ? -3.09 21.766 22.391 1 86.44 126 SER B CA 1
ATOM 5165 C C . SER B 1 126 ? -3.316 23.156 21.828 1 86.44 126 SER B C 1
ATOM 5167 O O . SER B 1 126 ? -4.426 23.484 21.406 1 86.44 126 SER B O 1
ATOM 5169 N N . GLU B 1 127 ? -2.236 23.953 21.812 1 80.31 127 GLU B N 1
ATOM 5170 C CA . GLU B 1 127 ? -2.312 25.312 21.266 1 80.31 127 GLU B CA 1
ATOM 5171 C C . GLU B 1 127 ? -2.414 25.281 19.75 1 80.31 127 GLU B C 1
ATOM 5173 O O . GLU B 1 127 ? -2.82 26.281 19.125 1 80.31 127 GLU B O 1
ATOM 5178 N N . TRP B 1 128 ? -2.041 24.219 19.188 1 80.5 128 TRP B N 1
ATOM 5179 C CA . TRP B 1 128 ? -2.012 24.172 17.734 1 80.5 128 TRP B CA 1
ATOM 5180 C C . TRP B 1 128 ? -3.189 23.359 17.203 1 80.5 128 TRP B C 1
ATOM 5182 O O . TRP B 1 128 ? -3.244 23.062 16 1 80.5 128 TRP B O 1
ATOM 5192 N N . SER B 1 129 ? -4.055 22.953 18.078 1 85.12 129 SER B N 1
ATOM 5193 C CA . SER B 1 129 ? -5.301 22.312 17.672 1 85.12 129 SER B CA 1
ATOM 5194 C C . SER B 1 129 ? -6.496 23.234 17.891 1 85.12 129 SER B C 1
ATOM 5196 O O . SER B 1 129 ? -6.562 23.953 18.891 1 85.12 129 SER B O 1
ATOM 5198 N N . THR B 1 130 ? -7.469 23.219 16.938 1 80.38 130 THR B N 1
ATOM 5199 C CA . THR B 1 130 ? -8.68 24.031 17.078 1 80.38 130 THR B CA 1
ATOM 5200 C C . THR B 1 130 ? -9.789 23.219 17.734 1 80.38 130 THR B C 1
ATOM 5202 O O . THR B 1 130 ? -10.852 23.766 18.062 1 80.38 130 THR B O 1
ATOM 5205 N N . SER B 1 131 ? -9.484 21.984 17.938 1 88.5 131 SER B N 1
ATOM 5206 C CA . SER B 1 131 ? -10.523 21.094 18.453 1 88.5 131 SER B CA 1
ATOM 5207 C C . SER B 1 131 ? -10.18 20.578 19.844 1 88.5 131 SER B C 1
ATOM 5209 O O . SER B 1 131 ? -9.945 19.375 20.016 1 88.5 131 SER B O 1
ATOM 5211 N N . ASN B 1 132 ? -10.219 21.453 20.766 1 90.19 132 ASN B N 1
ATOM 5212 C CA . ASN B 1 132 ? -10.039 21.109 22.172 1 90.19 132 ASN B CA 1
ATOM 5213 C C . ASN B 1 132 ? -11.383 20.906 22.875 1 90.19 132 ASN B C 1
ATOM 5215 O O . ASN B 1 132 ? -12.422 21.328 22.359 1 90.19 132 ASN B O 1
ATOM 5219 N N . THR B 1 133 ? -11.32 20.25 24 1 92.75 133 THR B N 1
ATOM 5220 C CA . THR B 1 133 ? -12.523 20.047 24.812 1 92.75 133 THR B CA 1
ATOM 5221 C C . THR B 1 133 ? -12.383 20.734 26.156 1 92.75 133 THR B C 1
ATOM 5223 O O . THR B 1 133 ? -11.273 20.938 26.656 1 92.75 133 THR B O 1
ATOM 5226 N N . GLU B 1 134 ? -13.547 21.109 26.688 1 92 134 GLU B N 1
ATOM 5227 C CA . GLU B 1 134 ? -13.562 21.625 28.047 1 92 134 GLU B CA 1
ATOM 5228 C C . GLU B 1 134 ? -13.305 20.531 29.062 1 92 134 GLU B C 1
ATOM 5230 O O . GLU B 1 134 ? -12.617 20.75 30.062 1 92 134 GLU B O 1
ATOM 5235 N N . GLU B 1 135 ? -13.867 19.422 28.734 1 94.5 135 GLU B N 1
ATOM 5236 C CA . GLU B 1 135 ? -13.633 18.266 29.609 1 94.5 135 GLU B CA 1
ATOM 5237 C C . GLU B 1 135 ? -12.172 17.828 29.562 1 94.5 135 GLU B C 1
ATOM 5239 O O . GLU B 1 135 ? -11.5 17.969 28.547 1 94.5 135 GLU B O 1
ATOM 5244 N N . LYS B 1 136 ? -11.742 17.375 30.75 1 96.69 136 LYS B N 1
ATOM 5245 C CA . LYS B 1 136 ? -10.367 16.891 30.906 1 96.69 136 LYS B CA 1
ATOM 5246 C C . LYS B 1 136 ? -10.344 15.508 31.531 1 96.69 136 LYS B C 1
ATOM 5248 O O . LYS B 1 136 ? -11.297 15.102 32.188 1 96.69 136 LYS B O 1
ATOM 5253 N N . PRO B 1 137 ? -9.258 14.766 31.25 1 98 137 PRO B N 1
ATOM 5254 C CA . PRO B 1 137 ? -9.117 13.516 32 1 98 137 PRO B CA 1
ATOM 5255 C C . PRO B 1 137 ? -8.984 13.75 33.5 1 98 137 PRO B C 1
ATOM 5257 O O . PRO B 1 137 ? -8.539 14.812 33.938 1 98 137 PRO B O 1
ATOM 5260 N N . VAL B 1 138 ? -9.383 12.734 34.281 1 98.06 138 VAL B N 1
ATOM 5261 C CA . VAL B 1 138 ? -9.32 12.875 35.75 1 98.06 138 VAL B CA 1
ATOM 5262 C C . VAL B 1 138 ? -7.902 12.578 36.219 1 98.06 138 VAL B C 1
ATOM 5264 O O . VAL B 1 138 ? -7.543 12.93 37.344 1 98.06 138 VAL B O 1
ATOM 5267 N N . ALA B 1 139 ? -7.109 11.898 35.344 1 98.56 139 ALA B N 1
ATOM 5268 C CA . ALA B 1 139 ? -5.75 11.523 35.719 1 98.56 139 ALA B CA 1
ATOM 5269 C C . ALA B 1 139 ? -4.906 11.219 34.469 1 98.56 139 ALA B C 1
ATOM 5271 O O . ALA B 1 139 ? -5.441 10.914 33.406 1 98.56 139 ALA B O 1
ATOM 5272 N N . ILE B 1 140 ? -3.623 11.391 34.625 1 98.69 140 ILE B N 1
ATOM 5273 C CA . ILE B 1 140 ? -2.631 10.938 33.656 1 98.69 140 ILE B CA 1
ATOM 5274 C C . ILE B 1 140 ? -1.948 9.672 34.188 1 98.69 140 ILE B C 1
ATOM 5276 O O . ILE B 1 140 ? -1.406 9.656 35.281 1 98.69 140 ILE B O 1
ATOM 5280 N N . VAL B 1 141 ? -2.033 8.602 33.438 1 98.69 141 VAL B N 1
ATOM 5281 C CA . VAL B 1 141 ? -1.398 7.332 33.781 1 98.69 141 VAL B CA 1
ATOM 5282 C C . VAL B 1 141 ? -0.239 7.055 32.844 1 98.69 141 VAL B C 1
ATOM 5284 O O . VAL B 1 141 ? -0.386 7.176 31.609 1 98.69 141 VAL B O 1
ATOM 5287 N N . ARG B 1 142 ? 0.919 6.676 33.375 1 98.5 142 ARG B N 1
ATOM 5288 C CA . ARG B 1 142 ? 2.137 6.484 32.594 1 98.5 142 ARG B CA 1
ATOM 5289 C C . ARG B 1 142 ? 2.66 5.059 32.75 1 98.5 142 ARG B C 1
ATOM 5291 O O . ARG B 1 142 ? 3.533 4.793 33.562 1 98.5 142 ARG B O 1
ATOM 5298 N N . PRO B 1 143 ? 2.189 4.152 31.859 1 98.62 143 PRO B N 1
ATOM 5299 C CA . PRO B 1 143 ? 2.699 2.777 31.891 1 98.62 143 PRO B CA 1
ATOM 5300 C C . PRO B 1 143 ? 4.113 2.66 31.328 1 98.62 143 PRO B C 1
ATOM 5302 O O . PRO B 1 143 ? 4.566 3.547 30.594 1 98.62 143 PRO B O 1
ATOM 5305 N N . GLN B 1 144 ? 4.719 1.498 31.688 1 97.81 144 GLN B N 1
ATOM 5306 C CA . GLN B 1 144 ? 6.094 1.271 31.25 1 97.81 144 GLN B CA 1
ATOM 5307 C C . GLN B 1 144 ? 6.203 0.006 30.406 1 97.81 144 GLN B C 1
ATOM 5309 O O . GLN B 1 144 ? 7.277 -0.318 29.906 1 97.81 144 GLN B O 1
ATOM 5314 N N . SER B 1 145 ? 5.117 -0.677 30.312 1 98.25 145 SER B N 1
ATOM 5315 C CA . SER B 1 145 ? 5.164 -1.94 29.578 1 98.25 145 SER B CA 1
ATOM 5316 C C . SER B 1 145 ? 3.793 -2.307 29.016 1 98.25 145 SER B C 1
ATOM 5318 O O . SER B 1 145 ? 2.781 -1.722 29.406 1 98.25 145 SER B O 1
ATOM 5320 N N . THR B 1 146 ? 3.861 -3.26 28.094 1 98.75 146 THR B N 1
ATOM 5321 C CA . THR B 1 146 ? 2.633 -3.787 27.516 1 98.75 146 THR B CA 1
ATOM 5322 C C . THR B 1 146 ? 1.729 -4.375 28.594 1 98.75 146 THR B C 1
ATOM 5324 O O . THR B 1 146 ? 0.515 -4.164 28.578 1 98.75 146 THR B O 1
ATOM 5327 N N . GLU B 1 147 ? 2.291 -5.07 29.531 1 98.56 147 GLU B N 1
ATOM 5328 C CA . GLU B 1 147 ? 1.538 -5.695 30.609 1 98.56 147 GLU B CA 1
ATOM 5329 C C . GLU B 1 147 ? 0.828 -4.648 31.469 1 98.56 147 GLU B C 1
ATOM 5331 O O . GLU B 1 147 ? -0.312 -4.855 31.891 1 98.56 147 GLU B O 1
ATOM 5336 N N . GLN B 1 148 ? 1.525 -3.578 31.672 1 98.75 148 GLN B N 1
ATOM 5337 C CA . GLN B 1 148 ? 0.912 -2.516 32.469 1 98.75 148 GLN B CA 1
ATOM 5338 C C . GLN B 1 148 ? -0.233 -1.854 31.688 1 98.75 148 GLN B C 1
ATOM 5340 O O . GLN B 1 148 ? -1.272 -1.538 32.281 1 98.75 148 GLN B O 1
ATOM 5345 N N . VAL B 1 149 ? -0.063 -1.62 30.391 1 98.88 149 VAL B N 1
ATOM 5346 C CA . VAL B 1 149 ? -1.146 -1.075 29.578 1 98.88 149 VAL B CA 1
ATOM 5347 C C . VAL B 1 149 ? -2.346 -2.02 29.609 1 98.88 149 VAL B C 1
ATOM 5349 O O . VAL B 1 149 ? -3.49 -1.575 29.734 1 98.88 149 VAL B O 1
ATOM 5352 N N . SER B 1 150 ? -2.061 -3.301 29.531 1 98.81 150 SER B N 1
ATOM 5353 C CA . SER B 1 150 ? -3.104 -4.32 29.609 1 98.81 150 SER B CA 1
ATOM 5354 C C . SER B 1 150 ? -3.848 -4.25 30.938 1 98.81 150 SER B C 1
ATOM 5356 O O . SER B 1 150 ? -5.078 -4.309 30.969 1 98.81 150 SER B O 1
ATOM 5358 N N . ALA B 1 151 ? -3.158 -4.117 31.984 1 98.75 151 ALA B N 1
ATOM 5359 C CA . ALA B 1 151 ? -3.764 -4.016 33.312 1 98.75 151 ALA B CA 1
ATOM 5360 C C . ALA B 1 151 ? -4.652 -2.781 33.406 1 98.75 151 ALA B C 1
ATOM 5362 O O . ALA B 1 151 ? -5.758 -2.848 33.969 1 98.75 151 ALA B O 1
ATOM 5363 N N . ILE B 1 152 ? -4.152 -1.683 32.906 1 98.88 152 ILE B N 1
ATOM 5364 C CA . ILE B 1 152 ? -4.926 -0.446 32.906 1 98.88 152 ILE B CA 1
ATOM 5365 C C . ILE B 1 152 ? -6.234 -0.658 32.125 1 98.88 152 ILE B C 1
ATOM 5367 O O . ILE B 1 152 ? -7.309 -0.291 32.625 1 98.88 152 ILE B O 1
ATOM 5371 N N . ALA B 1 153 ? -6.172 -1.269 30.969 1 98.81 153 ALA B N 1
ATOM 5372 C CA . ALA B 1 153 ? -7.344 -1.496 30.125 1 98.81 153 ALA B CA 1
ATOM 5373 C C . ALA B 1 153 ? -8.375 -2.361 30.844 1 98.81 153 ALA B C 1
ATOM 5375 O O . ALA B 1 153 ? -9.578 -2.088 30.781 1 98.81 153 ALA B O 1
ATOM 5376 N N . ARG B 1 154 ? -7.926 -3.357 31.547 1 98.5 154 ARG B N 1
ATOM 5377 C CA . ARG B 1 154 ? -8.828 -4.227 32.281 1 98.5 154 ARG B CA 1
ATOM 5378 C C . ARG B 1 154 ? -9.586 -3.447 33.375 1 98.5 154 ARG B C 1
ATOM 5380 O O . ARG B 1 154 ? -10.797 -3.594 33.5 1 98.5 154 ARG B O 1
ATOM 5387 N N . VAL B 1 155 ? -8.867 -2.678 34.062 1 98.75 155 VAL B N 1
ATOM 5388 C CA . VAL B 1 155 ? -9.484 -1.891 35.125 1 98.75 155 VAL B CA 1
ATOM 5389 C C . VAL B 1 155 ? -10.492 -0.91 34.531 1 98.75 155 VAL B C 1
ATOM 5391 O O . VAL B 1 155 ? -11.609 -0.775 35.031 1 98.75 155 VAL B O 1
ATOM 5394 N N . CYS B 1 156 ? -10.086 -0.211 33.469 1 98.81 156 CYS B N 1
ATOM 5395 C CA . CYS B 1 156 ? -10.953 0.772 32.844 1 98.81 156 CYS B CA 1
ATOM 5396 C C . CYS B 1 156 ? -12.219 0.114 32.312 1 98.81 156 CYS B C 1
ATOM 5398 O O . CYS B 1 156 ? -13.305 0.699 32.344 1 98.81 156 CYS B O 1
ATOM 5400 N N . THR B 1 157 ? -12.062 -1.067 31.734 1 98.12 157 THR B N 1
ATOM 5401 C CA . THR B 1 157 ? -13.227 -1.792 31.25 1 98.12 157 THR B CA 1
ATOM 5402 C C . THR B 1 157 ? -14.141 -2.189 32.406 1 98.12 157 THR B C 1
ATOM 5404 O O . THR B 1 157 ? -15.359 -2.043 32.312 1 98.12 157 THR B O 1
ATOM 5407 N N . LYS B 1 158 ? -13.555 -2.65 33.469 1 97.88 158 LYS B N 1
ATOM 5408 C CA . LYS B 1 158 ? -14.305 -3.014 34.688 1 97.88 158 LYS B CA 1
ATOM 5409 C C . LYS B 1 158 ? -15.172 -1.854 35.156 1 97.88 158 LYS B C 1
ATOM 5411 O O . LYS B 1 158 ? -16.328 -2.047 35.5 1 97.88 158 LYS B O 1
ATOM 5416 N N . TYR B 1 159 ? -14.711 -0.641 35 1 98.38 159 TYR B N 1
ATOM 5417 C CA . TYR B 1 159 ? -15.383 0.511 35.562 1 98.38 159 TYR B CA 1
ATOM 5418 C C . TYR B 1 159 ? -16.016 1.384 34.5 1 98.38 159 TYR B C 1
ATOM 5420 O O . TYR B 1 159 ? -16.625 2.408 34.781 1 98.38 159 TYR B O 1
ATOM 5428 N N . LYS B 1 160 ? -15.812 1.044 33.25 1 98.31 160 LYS B N 1
ATOM 5429 C CA . LYS B 1 160 ? -16.328 1.785 32.094 1 98.31 160 LYS B CA 1
ATOM 5430 C C . LYS B 1 160 ? -15.719 3.182 32.031 1 98.31 160 LYS B C 1
ATOM 5432 O O . LYS B 1 160 ? -16.438 4.172 31.859 1 98.31 160 LYS B O 1
ATOM 5437 N N . VAL B 1 161 ? -14.469 3.25 32.156 1 98.75 161 VAL B N 1
ATOM 5438 C CA . VAL B 1 161 ? -13.711 4.496 32.125 1 98.75 161 VAL B CA 1
ATOM 5439 C C . VAL B 1 161 ? -13.117 4.695 30.719 1 98.75 161 VAL B C 1
ATOM 5441 O O . VAL B 1 161 ? -12.375 3.844 30.234 1 98.75 161 VAL B O 1
ATOM 5444 N N . PRO B 1 162 ? -13.398 5.848 30.094 1 98.5 162 PRO B N 1
ATOM 5445 C CA . PRO B 1 162 ? -12.766 6.141 28.797 1 98.5 162 PRO B CA 1
ATOM 5446 C C . PRO B 1 162 ? -11.242 6.207 28.891 1 98.5 162 PRO B C 1
ATOM 5448 O O . PRO B 1 162 ? -10.703 6.711 29.891 1 98.5 162 PRO B O 1
ATOM 5451 N N . MET B 1 163 ? -10.633 5.656 27.922 1 98.81 163 MET B N 1
ATOM 5452 C CA . MET B 1 163 ? -9.18 5.645 27.812 1 98.81 163 MET B CA 1
ATOM 5453 C C . MET B 1 163 ? -8.719 6.469 26.609 1 98.81 163 MET B C 1
ATOM 5455 O O . MET B 1 163 ? -9.117 6.199 25.469 1 98.81 163 MET B O 1
ATOM 5459 N N . VAL B 1 164 ? -7.898 7.445 26.875 1 98.5 164 VAL B N 1
ATOM 5460 C CA . VAL B 1 164 ? -7.363 8.266 25.797 1 98.5 164 VAL B CA 1
ATOM 5461 C C . VAL B 1 164 ? -5.848 8.094 25.719 1 98.5 164 VAL B C 1
ATOM 5463 O O . VAL B 1 164 ? -5.109 8.641 26.531 1 98.5 164 VAL B O 1
ATOM 5466 N N . PRO B 1 165 ? -5.379 7.32 24.719 1 98.56 165 PRO B N 1
ATOM 5467 C CA . PRO B 1 165 ? -3.932 7.199 24.547 1 98.56 165 PRO B CA 1
ATOM 5468 C C . PRO B 1 165 ? -3.275 8.508 24.109 1 98.56 165 PRO B C 1
ATOM 5470 O O . PRO B 1 165 ? -3.885 9.297 23.391 1 98.56 165 PRO B O 1
ATOM 5473 N N . TYR B 1 166 ? -2.039 8.695 24.656 1 98.25 166 TYR B N 1
ATOM 5474 C CA . TYR B 1 166 ? -1.295 9.93 24.438 1 98.25 166 TYR B CA 1
ATOM 5475 C C . TYR B 1 166 ? 0.154 9.633 24.062 1 98.25 166 TYR B C 1
ATOM 5477 O O . TYR B 1 166 ? 0.779 8.742 24.641 1 98.25 166 TYR B O 1
ATOM 5485 N N . GLY B 1 167 ? 0.593 10.281 22.984 1 96.56 167 GLY B N 1
ATOM 5486 C CA . GLY B 1 167 ? 1.997 10.258 22.609 1 96.56 167 GLY B CA 1
ATOM 5487 C C . GLY B 1 167 ? 2.705 11.578 22.859 1 96.56 167 GLY B C 1
ATOM 5488 O O . GLY B 1 167 ? 2.938 11.961 24 1 96.56 167 GLY B O 1
ATOM 5489 N N . ALA B 1 168 ? 2.941 12.336 21.781 1 95.56 168 ALA B N 1
ATOM 5490 C CA . ALA B 1 168 ? 3.689 13.586 21.875 1 95.56 168 ALA B CA 1
ATOM 5491 C C . ALA B 1 168 ? 2.746 14.781 22 1 95.56 168 ALA B C 1
ATOM 5493 O O . ALA B 1 168 ? 3.189 15.906 22.25 1 95.56 168 ALA B O 1
ATOM 5494 N N . GLY B 1 169 ? 1.462 14.562 21.844 1 93.56 169 GLY B N 1
ATOM 5495 C CA . GLY B 1 169 ? 0.531 15.68 21.875 1 93.56 169 GLY B CA 1
ATOM 5496 C C . GLY B 1 169 ? 0.699 16.625 20.688 1 93.56 169 GLY B C 1
ATOM 5497 O O . GLY B 1 169 ? 0.473 17.828 20.828 1 93.56 169 GLY B O 1
ATOM 5498 N N . SER B 1 170 ? 1.1 16.062 19.562 1 89.81 170 SER B N 1
ATOM 5499 C CA . SER B 1 170 ? 1.441 16.922 18.438 1 89.81 170 SER B CA 1
ATOM 5500 C C . SER B 1 170 ? 0.326 16.953 17.406 1 89.81 170 SER B C 1
ATOM 5502 O O . SER B 1 170 ? 0.427 17.641 16.391 1 89.81 170 SER B O 1
ATOM 5504 N N . SER B 1 171 ? -0.779 16.203 17.625 1 91.94 171 SER B N 1
ATOM 5505 C CA . SER B 1 171 ? -1.864 16.172 16.656 1 91.94 171 SER B CA 1
ATOM 5506 C C . SER B 1 171 ? -2.582 17.516 16.578 1 91.94 171 SER B C 1
ATOM 5508 O O . SER B 1 171 ? -2.559 18.297 17.531 1 91.94 171 SER B O 1
ATOM 5510 N N . VAL B 1 172 ? -3.311 17.781 15.5 1 90.94 172 VAL B N 1
ATOM 5511 C CA . VAL B 1 172 ? -3.834 19.125 15.289 1 90.94 172 VAL B CA 1
ATOM 5512 C C . VAL B 1 172 ? -5.352 19.078 15.141 1 90.94 172 VAL B C 1
ATOM 5514 O O . VAL B 1 172 ? -5.996 20.094 14.898 1 90.94 172 VAL B O 1
ATOM 5517 N N . GLU B 1 173 ? -5.941 17.891 15.266 1 94.88 173 GLU B N 1
ATOM 5518 C CA . GLU B 1 173 ? -7.379 17.781 15.039 1 94.88 173 GLU B CA 1
ATOM 5519 C C . GLU B 1 173 ? -8.094 17.328 16.312 1 94.88 173 GLU B C 1
ATOM 5521 O O . GLU B 1 173 ? -9.195 16.766 16.234 1 94.88 173 GLU B O 1
ATOM 5526 N N . GLY B 1 174 ? -7.508 17.547 17.453 1 94.69 174 GLY B N 1
ATOM 5527 C CA . GLY B 1 174 ? -8.125 17.094 18.688 1 94.69 174 GLY B CA 1
ATOM 5528 C C . GLY B 1 174 ? -8.125 15.586 18.844 1 94.69 174 GLY B C 1
ATOM 5529 O O . GLY B 1 174 ? -9.07 15.016 19.391 1 94.69 174 GLY B O 1
ATOM 5530 N N . ASN B 1 175 ? -7.082 14.875 18.359 1 95.81 175 ASN B N 1
ATOM 5531 C CA . ASN B 1 175 ? -7 13.422 18.375 1 95.81 175 ASN B CA 1
ATOM 5532 C C . ASN B 1 175 ? -6.906 12.875 19.797 1 95.81 175 ASN B C 1
ATOM 5534 O O . ASN B 1 175 ? -7.309 11.734 20.047 1 95.81 175 ASN B O 1
ATOM 5538 N N . PHE B 1 176 ? -6.348 13.727 20.734 1 95.25 176 PHE B N 1
ATOM 5539 C CA . PHE B 1 176 ? -6.188 13.227 22.094 1 95.25 176 PHE B CA 1
ATOM 5540 C C . PHE B 1 176 ? -7.055 14.008 23.062 1 95.25 176 PHE B C 1
ATOM 5542 O O . PHE B 1 176 ? -6.852 13.945 24.281 1 95.25 176 PHE B O 1
ATOM 5549 N N . SER B 1 177 ? -8.008 14.867 22.5 1 93.88 177 SER B N 1
ATOM 5550 C CA . SER B 1 177 ? -8.977 15.531 23.359 1 93.88 177 SER B CA 1
ATOM 5551 C C . SER B 1 177 ? -9.852 14.523 24.094 1 93.88 177 SER B C 1
ATOM 5553 O O . SER B 1 177 ? -9.953 13.367 23.672 1 93.88 177 SER B O 1
ATOM 5555 N N . SER B 1 178 ? -10.422 14.977 25.156 1 95.38 178 SER B N 1
ATOM 5556 C CA . SER B 1 178 ? -11.156 14.047 26.016 1 95.38 178 SER B CA 1
ATOM 5557 C C . SER B 1 178 ? -12.586 14.531 26.25 1 95.38 178 SER B C 1
ATOM 5559 O O . SER B 1 178 ? -12.961 14.836 27.391 1 95.38 178 SER B O 1
ATOM 5561 N N . PRO B 1 179 ? -13.422 14.414 25.281 1 94.75 179 PRO B N 1
ATOM 5562 C CA . PRO B 1 179 ? -14.789 14.922 25.406 1 94.75 179 PRO B CA 1
ATOM 5563 C C . PRO B 1 179 ? -15.586 14.18 26.484 1 94.75 179 PRO B C 1
ATOM 5565 O O . PRO B 1 179 ? -16.594 14.695 26.969 1 94.75 179 PRO B O 1
ATOM 5568 N N . TYR B 1 180 ? -15.141 13.023 26.891 1 95.62 180 TYR B N 1
ATOM 5569 C CA . TYR B 1 180 ? -15.867 12.242 27.875 1 95.62 180 TYR B CA 1
ATOM 5570 C C . TYR B 1 180 ? -15.016 12 29.125 1 95.62 180 TYR B C 1
ATOM 5572 O O . TYR B 1 180 ? -15.211 11.008 29.828 1 95.62 180 TYR B O 1
ATOM 5580 N N . SER B 1 181 ? -14.07 12.883 29.297 1 97.31 181 SER B N 1
ATOM 5581 C CA . SER B 1 181 ? -13.125 12.75 30.406 1 97.31 181 SER B CA 1
ATOM 5582 C C . SER B 1 181 ? -12.406 11.406 30.359 1 97.31 181 SER B C 1
ATOM 5584 O O . SER B 1 181 ? -11.82 11.047 29.344 1 97.31 181 SER B O 1
ATOM 5586 N N . GLY B 1 182 ? -12.43 10.703 31.5 1 98.19 182 GLY B N 1
ATOM 5587 C CA . GLY B 1 182 ? -11.68 9.461 31.562 1 98.19 182 GLY B CA 1
ATOM 5588 C C . GLY B 1 182 ? -10.25 9.648 32.031 1 98.19 182 GLY B C 1
ATOM 5589 O O . GLY B 1 182 ? -9.984 10.477 32.906 1 98.19 182 GLY B O 1
ATOM 5590 N N . ILE B 1 183 ? -9.406 8.734 31.562 1 98.69 183 ILE B N 1
ATOM 5591 C CA . ILE B 1 183 ? -7.992 8.867 31.906 1 98.69 183 ILE B CA 1
ATOM 5592 C C . ILE B 1 183 ? -7.168 9.016 30.625 1 98.69 183 ILE B C 1
ATOM 5594 O O . ILE B 1 183 ? -7.559 8.508 29.562 1 98.69 183 ILE B O 1
ATOM 5598 N N . CYS B 1 184 ? -6.117 9.773 30.75 1 98.69 184 CYS B N 1
ATOM 5599 C CA . CYS B 1 184 ? -5.105 9.836 29.703 1 98.69 184 CYS B CA 1
ATOM 5600 C C . CYS B 1 184 ? -4.012 8.805 29.922 1 98.69 184 CYS B C 1
ATOM 5602 O O . CYS B 1 184 ? -3.434 8.734 31.016 1 98.69 184 CYS B O 1
ATOM 5604 N N . ILE B 1 185 ? -3.797 7.953 28.969 1 98.81 185 ILE B N 1
ATOM 5605 C CA . ILE B 1 185 ? -2.705 6.992 29.047 1 98.81 185 ILE B CA 1
ATOM 5606 C C . ILE B 1 185 ? -1.51 7.508 28.25 1 98.81 185 ILE B C 1
ATOM 5608 O O . ILE B 1 185 ? -1.475 7.391 27.016 1 98.81 185 ILE B O 1
ATOM 5612 N N . ASP B 1 186 ? -0.575 8.062 29 1 98.75 186 ASP B N 1
ATOM 5613 C CA . ASP B 1 186 ? 0.626 8.648 28.406 1 98.75 186 ASP B CA 1
ATOM 5614 C C . ASP B 1 186 ? 1.686 7.574 28.156 1 98.75 186 ASP B C 1
ATOM 5616 O O . ASP B 1 186 ? 2.314 7.082 29.094 1 98.75 186 ASP B O 1
ATOM 5620 N N . LEU B 1 187 ? 1.961 7.285 26.875 1 98.75 187 LEU B N 1
ATOM 5621 C CA . LEU B 1 187 ? 2.859 6.195 26.5 1 98.75 187 LEU B CA 1
ATOM 5622 C C . LEU B 1 187 ? 4.266 6.723 26.219 1 98.75 187 LEU B C 1
ATOM 5624 O O . LEU B 1 187 ? 5.152 5.961 25.828 1 98.75 187 LEU B O 1
ATOM 5628 N N . SER B 1 188 ? 4.57 7.969 26.5 1 97.94 188 SER B N 1
ATOM 5629 C CA . SER B 1 188 ? 5.816 8.609 26.094 1 97.94 188 SER B CA 1
ATOM 5630 C C . SER B 1 188 ? 7.008 8.023 26.844 1 97.94 188 SER B C 1
ATOM 5632 O O . SER B 1 188 ? 8.141 8.062 26.359 1 97.94 188 SER B O 1
ATOM 5634 N N . SER B 1 189 ? 6.75 7.387 27.984 1 96.56 189 SER B N 1
ATOM 5635 C CA . SER B 1 189 ? 7.848 6.836 28.766 1 96.56 189 SER B CA 1
ATOM 5636 C C . SER B 1 189 ? 8.242 5.445 28.281 1 96.56 189 SER B C 1
ATOM 5638 O O . SER B 1 189 ? 9.289 4.918 28.656 1 96.56 189 SER B O 1
ATOM 5640 N N . MET B 1 190 ? 7.383 4.832 27.531 1 98.56 190 MET B N 1
ATOM 5641 C CA . MET B 1 190 ? 7.754 3.602 26.844 1 98.56 190 MET B CA 1
ATOM 5642 C C . MET B 1 190 ? 8.594 3.908 25.594 1 98.56 190 MET B C 1
ATOM 5644 O O . MET B 1 190 ? 8.109 3.779 24.469 1 98.56 190 MET B O 1
ATOM 5648 N N . AS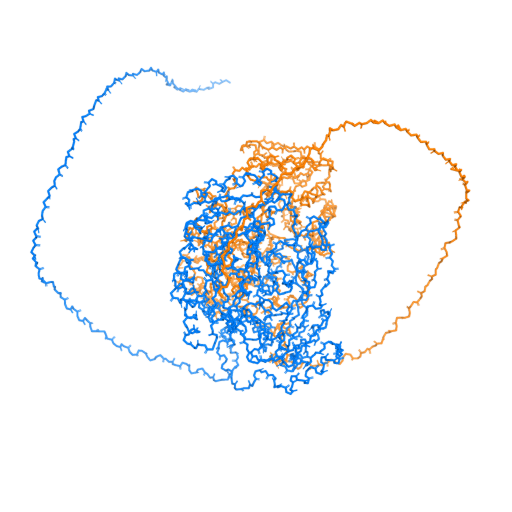P B 1 191 ? 9.875 4.219 25.828 1 98.56 191 ASP B N 1
ATOM 5649 C CA . ASP B 1 191 ? 10.664 4.852 24.766 1 98.56 191 ASP B CA 1
ATOM 5650 C C . ASP B 1 191 ? 11.938 4.059 24.484 1 98.56 191 ASP B C 1
ATOM 5652 O O . ASP B 1 191 ? 12.977 4.637 24.172 1 98.56 191 ASP B O 1
ATOM 5656 N N . LYS B 1 192 ? 11.836 2.768 24.5 1 98.69 192 LYS B N 1
ATOM 5657 C CA . LYS B 1 192 ? 13.023 1.947 24.281 1 98.69 192 LYS B CA 1
ATOM 5658 C C . LYS B 1 192 ? 13.016 1.326 22.891 1 98.69 192 LYS B C 1
ATOM 5660 O O . LYS B 1 192 ? 11.961 0.939 22.391 1 98.69 192 LYS B O 1
ATOM 5665 N N . ILE B 1 193 ? 14.234 1.234 22.328 1 98.69 193 ILE B N 1
ATOM 5666 C CA . ILE B 1 193 ? 14.469 0.318 21.219 1 98.69 193 ILE B CA 1
ATOM 5667 C C . ILE B 1 193 ? 14.625 -1.105 21.75 1 98.69 193 ILE B C 1
ATOM 5669 O O . ILE B 1 193 ? 15.57 -1.406 22.469 1 98.69 193 ILE B O 1
ATOM 5673 N N . LEU B 1 194 ? 13.711 -1.937 21.438 1 98.69 194 LEU B N 1
ATOM 5674 C CA . LEU B 1 194 ? 13.68 -3.283 21.984 1 98.69 194 LEU B CA 1
ATOM 5675 C C . LEU B 1 194 ? 14.609 -4.215 21.234 1 98.69 194 LEU B C 1
ATOM 5677 O O . LEU B 1 194 ? 15.211 -5.121 21.812 1 98.69 194 LEU B O 1
ATOM 5681 N N . ALA B 1 195 ? 14.672 -4.066 19.906 1 98.62 195 ALA B N 1
ATOM 5682 C CA . ALA B 1 195 ? 15.547 -4.859 19.047 1 98.62 195 ALA B CA 1
ATOM 5683 C C . ALA B 1 195 ? 15.867 -4.113 17.766 1 98.62 195 ALA B C 1
ATOM 5685 O O . ALA B 1 195 ? 15.016 -3.402 17.219 1 98.62 195 ALA B O 1
ATOM 5686 N N . PHE B 1 196 ? 17.125 -4.23 17.391 1 98.31 196 PHE B N 1
ATOM 5687 C CA . PHE B 1 196 ? 17.609 -3.662 16.141 1 98.31 196 PHE B CA 1
ATOM 5688 C C . PHE B 1 196 ? 18.203 -4.746 15.242 1 98.31 196 PHE B C 1
ATOM 5690 O O . PHE B 1 196 ? 19.156 -5.434 15.641 1 98.31 196 PHE B O 1
ATOM 5697 N N . HIS B 1 197 ? 17.531 -4.93 14.023 1 97.94 197 HIS B N 1
ATOM 5698 C CA . HIS B 1 197 ? 17.953 -5.957 13.078 1 97.94 197 HIS B CA 1
ATOM 5699 C C . HIS B 1 197 ? 18.406 -5.336 11.766 1 97.94 197 HIS B C 1
ATOM 5701 O O . HIS B 1 197 ? 17.719 -5.457 10.742 1 97.94 197 HIS B O 1
ATOM 5707 N N . PRO B 1 198 ? 19.609 -4.824 11.703 1 96.5 198 PRO B N 1
ATOM 5708 C CA . PRO B 1 198 ? 20.062 -4.176 10.469 1 96.5 198 PRO B CA 1
ATOM 5709 C C . PRO B 1 198 ? 20.125 -5.137 9.281 1 96.5 198 PRO B C 1
ATOM 5711 O O . PRO B 1 198 ? 19.891 -4.727 8.141 1 96.5 198 PRO B O 1
ATOM 5714 N N . GLU B 1 199 ? 20.375 -6.359 9.516 1 94.81 199 GLU B N 1
ATOM 5715 C CA . GLU B 1 199 ? 20.469 -7.336 8.438 1 94.81 199 GLU B CA 1
ATOM 5716 C C . GLU B 1 199 ? 19.109 -7.617 7.828 1 94.81 199 GLU B C 1
ATOM 5718 O O . GLU B 1 199 ? 19.016 -8.109 6.699 1 94.81 199 GLU B O 1
ATOM 5723 N N . ASP B 1 200 ? 18.094 -7.395 8.578 1 96.56 200 ASP B N 1
ATOM 5724 C CA . ASP B 1 200 ? 16.719 -7.609 8.109 1 96.56 200 ASP B CA 1
ATOM 5725 C C . ASP B 1 200 ? 16.047 -6.285 7.746 1 96.56 200 ASP B C 1
ATOM 5727 O O . ASP B 1 200 ? 14.883 -6.266 7.332 1 96.56 200 ASP B O 1
ATOM 5731 N N . LEU B 1 201 ? 16.703 -5.16 7.996 1 96.94 201 LEU B N 1
ATOM 5732 C CA . LEU B 1 201 ? 16.219 -3.816 7.707 1 96.94 201 LEU B CA 1
ATOM 5733 C C . LEU B 1 201 ? 14.969 -3.508 8.508 1 96.94 201 LEU B C 1
ATOM 5735 O O . LEU B 1 201 ? 13.977 -3.012 7.961 1 96.94 201 LEU B O 1
ATOM 5739 N N . ASP B 1 202 ? 14.977 -3.848 9.805 1 97.88 202 ASP B N 1
ATOM 5740 C CA . ASP B 1 202 ? 13.836 -3.492 10.648 1 97.88 202 ASP B CA 1
ATOM 5741 C C . ASP B 1 202 ? 14.281 -3.225 12.078 1 97.88 202 ASP B C 1
ATOM 5743 O O . ASP B 1 202 ? 15.422 -3.506 12.445 1 97.88 202 ASP B O 1
ATOM 5747 N N . VAL B 1 203 ? 13.453 -2.568 12.812 1 98.75 203 VAL B N 1
ATOM 5748 C CA . VAL B 1 203 ? 13.688 -2.217 14.211 1 98.75 203 VAL B CA 1
ATOM 5749 C C . VAL B 1 203 ? 12.391 -2.363 15.008 1 98.75 203 VAL B C 1
ATOM 5751 O O . VAL B 1 203 ? 11.305 -2.078 14.5 1 98.75 203 VAL B O 1
ATOM 5754 N N . VAL B 1 204 ? 12.492 -2.912 16.188 1 98.81 204 VAL B N 1
ATOM 5755 C CA . VAL B 1 204 ? 11.367 -3.045 17.109 1 98.81 204 VAL B CA 1
ATOM 5756 C C . VAL B 1 204 ? 11.445 -1.963 18.188 1 98.81 204 VAL B C 1
ATOM 5758 O O . VAL B 1 204 ? 12.461 -1.844 18.875 1 98.81 204 VAL B O 1
ATOM 5761 N N . VAL B 1 205 ? 10.398 -1.195 18.312 1 98.94 205 VAL B N 1
ATOM 5762 C CA . VAL B 1 205 ? 10.453 -0.055 19.219 1 98.94 205 VAL B CA 1
ATOM 5763 C C . VAL B 1 205 ? 9.172 0.005 20.047 1 98.94 205 VAL B C 1
ATOM 5765 O O . VAL B 1 205 ? 8.148 -0.551 19.656 1 98.94 205 VAL B O 1
ATOM 5768 N N . GLN B 1 206 ? 9.289 0.619 21.188 1 98.94 206 GLN B N 1
ATOM 5769 C CA . GLN B 1 206 ? 8.117 1.014 21.953 1 98.94 206 GLN B CA 1
ATOM 5770 C C . GLN B 1 206 ? 7.5 2.293 21.406 1 98.94 206 GLN B C 1
ATOM 5772 O O . GLN B 1 206 ? 8.117 2.986 20.594 1 98.94 206 GLN B O 1
ATOM 5777 N N . PRO B 1 207 ? 6.238 2.596 21.781 1 98.88 207 PRO B N 1
ATOM 5778 C CA . PRO B 1 207 ? 5.48 3.678 21.141 1 98.88 207 PRO B CA 1
ATOM 5779 C C . PRO B 1 207 ? 6.016 5.062 21.516 1 98.88 207 PRO B C 1
ATOM 5781 O O . PRO B 1 207 ? 5.758 6.035 20.797 1 98.88 207 PRO B O 1
ATOM 5784 N N . GLY B 1 208 ? 6.711 5.227 22.609 1 98.81 208 GLY B N 1
ATOM 5785 C CA . GLY B 1 208 ? 7.191 6.52 23.062 1 98.81 208 GLY B CA 1
ATOM 5786 C C . GLY B 1 208 ? 8.508 6.926 22.438 1 98.81 208 GLY B C 1
ATOM 5787 O O . GLY B 1 208 ? 9.039 8 22.734 1 98.81 208 GLY B O 1
ATOM 5788 N N . VAL B 1 209 ? 9.016 6.117 21.531 1 98.88 209 VAL B N 1
ATOM 5789 C CA . VAL B 1 209 ? 10.266 6.438 20.844 1 98.88 209 VAL B CA 1
ATOM 5790 C C . VAL B 1 209 ? 10.047 7.609 19.891 1 98.88 209 VAL B C 1
ATOM 5792 O O . VAL B 1 209 ? 9.086 7.617 19.125 1 98.88 209 VAL B O 1
ATOM 5795 N N . ASN B 1 210 ? 10.906 8.602 20.078 1 98.62 210 ASN B N 1
ATOM 5796 C CA . ASN B 1 210 ? 10.945 9.711 19.141 1 98.62 210 ASN B CA 1
ATOM 5797 C C . ASN B 1 210 ? 11.648 9.32 17.844 1 98.62 210 ASN B C 1
ATOM 5799 O O . ASN B 1 210 ? 12.766 8.797 17.859 1 98.62 210 ASN B O 1
ATOM 5803 N N . TRP B 1 211 ? 11.047 9.57 16.719 1 98.06 211 TRP B N 1
ATOM 5804 C CA . TRP B 1 211 ? 11.57 9.055 15.453 1 98.06 211 TRP B CA 1
ATOM 5805 C C . TRP B 1 211 ? 12.906 9.711 15.102 1 98.06 211 TRP B C 1
ATOM 5807 O O . TRP B 1 211 ? 13.773 9.078 14.5 1 98.06 211 TRP B O 1
ATOM 5817 N N . THR B 1 212 ? 13.109 11.023 15.5 1 97.12 212 THR B N 1
ATOM 5818 C CA . THR B 1 212 ? 14.398 11.672 15.25 1 97.12 212 THR B CA 1
ATOM 5819 C C . THR B 1 212 ? 15.5 11.023 16.078 1 97.12 212 THR B C 1
ATOM 5821 O O . THR B 1 212 ? 16.609 10.789 15.586 1 97.12 212 THR B O 1
ATOM 5824 N N . GLN B 1 213 ? 15.172 10.797 17.297 1 98 213 GLN B N 1
ATOM 5825 C CA . GLN B 1 213 ? 16.125 10.117 18.172 1 98 213 GLN B CA 1
ATOM 5826 C C . GLN B 1 213 ? 16.438 8.711 17.656 1 98 213 GLN B C 1
ATOM 5828 O O . GLN B 1 213 ? 17.594 8.273 17.703 1 98 213 GLN B O 1
ATOM 5833 N N . LEU B 1 214 ? 15.422 8.031 17.203 1 98.75 214 LEU B N 1
ATOM 5834 C CA . LEU B 1 214 ? 15.625 6.719 16.609 1 98.75 214 LEU B CA 1
ATOM 5835 C C . LEU B 1 214 ? 16.656 6.789 15.477 1 98.75 214 LEU B C 1
ATOM 5837 O O . LEU B 1 214 ? 17.609 6.023 15.461 1 98.75 214 LEU B O 1
ATOM 5841 N N . ASN B 1 215 ? 16.484 7.703 14.594 1 98.12 215 ASN B N 1
ATOM 5842 C CA . ASN B 1 215 ? 17.391 7.832 13.461 1 98.12 215 ASN B CA 1
ATOM 5843 C C . ASN B 1 215 ? 18.797 8.203 13.922 1 98.12 215 ASN B C 1
ATOM 5845 O O . ASN B 1 215 ? 19.781 7.77 13.32 1 98.12 215 ASN B O 1
ATOM 5849 N N . ASN B 1 216 ? 18.891 8.992 14.883 1 97.75 216 ASN B N 1
ATOM 5850 C CA . ASN B 1 216 ? 20.203 9.305 15.438 1 97.75 216 ASN B CA 1
ATOM 5851 C C . ASN B 1 216 ? 20.875 8.07 16.031 1 97.75 216 ASN B C 1
ATOM 5853 O O . ASN B 1 216 ? 22.062 7.852 15.836 1 97.75 216 ASN B O 1
ATOM 5857 N N . ASP B 1 217 ? 20.094 7.285 16.734 1 98.25 217 ASP B N 1
ATOM 5858 C CA . ASP B 1 217 ? 20.609 6.109 17.422 1 98.25 217 ASP B CA 1
ATOM 5859 C C . ASP B 1 217 ? 21.109 5.066 16.438 1 98.25 217 ASP B C 1
ATOM 5861 O O . ASP B 1 217 ? 22.047 4.324 16.734 1 98.25 217 ASP B O 1
ATOM 5865 N N . ILE B 1 218 ? 20.5 5.035 15.219 1 97.94 218 ILE B N 1
ATOM 5866 C CA . ILE B 1 218 ? 20.875 3.959 14.305 1 97.94 218 ILE B CA 1
ATOM 5867 C C . ILE B 1 218 ? 21.656 4.527 13.117 1 97.94 218 ILE B C 1
ATOM 5869 O O . ILE B 1 218 ? 21.844 3.848 12.109 1 97.94 218 ILE B O 1
ATOM 5873 N N . ARG B 1 219 ? 22.141 5.68 13.203 1 95.5 219 ARG B N 1
ATOM 5874 C CA . ARG B 1 219 ? 22.703 6.422 12.086 1 95.5 219 ARG B CA 1
ATOM 5875 C C . ARG B 1 219 ? 23.906 5.691 11.5 1 95.5 219 ARG B C 1
ATOM 5877 O O . ARG B 1 219 ? 24.141 5.73 10.289 1 95.5 219 ARG B O 1
ATOM 5884 N N . ASP B 1 220 ? 24.688 5 12.266 1 96.12 220 ASP B N 1
ATOM 5885 C CA . ASP B 1 220 ? 25.922 4.355 11.828 1 96.12 220 ASP B CA 1
ATOM 5886 C C . ASP B 1 220 ? 25.641 3.061 11.07 1 96.12 220 ASP B C 1
ATOM 5888 O O . ASP B 1 220 ? 26.516 2.498 10.43 1 96.12 220 ASP B O 1
ATOM 5892 N N . SER B 1 221 ? 24.375 2.611 11.102 1 95.75 221 SER B N 1
ATOM 5893 C CA . SER B 1 221 ? 24 1.377 10.422 1 95.75 221 SER B CA 1
ATOM 5894 C C . SER B 1 221 ? 23.828 1.602 8.922 1 95.75 221 SER B C 1
ATOM 5896 O O . SER B 1 221 ? 23.75 0.643 8.156 1 95.75 221 SER B O 1
ATOM 5898 N N . GLY B 1 222 ? 23.688 2.834 8.523 1 95.31 222 GLY B N 1
ATOM 5899 C CA . GLY B 1 222 ? 23.375 3.135 7.137 1 95.31 222 GLY B CA 1
ATOM 5900 C C . GLY B 1 222 ? 21.891 3.023 6.82 1 95.31 222 GLY B C 1
ATOM 5901 O O . GLY B 1 222 ? 21.484 3.137 5.66 1 95.31 222 GLY B O 1
ATOM 5902 N N . LEU B 1 223 ? 21.125 2.787 7.867 1 97.44 223 LEU B N 1
ATOM 5903 C CA . LEU B 1 223 ? 19.672 2.678 7.723 1 97.44 223 LEU B CA 1
ATOM 5904 C C . LEU B 1 223 ? 18.969 3.857 8.383 1 97.44 223 LEU B C 1
ATOM 5906 O O . LEU B 1 223 ? 19.547 4.543 9.227 1 97.44 223 LEU B O 1
ATOM 5910 N N . PHE B 1 224 ? 17.75 4.145 7.922 1 97.19 224 PHE B N 1
ATOM 5911 C CA . PHE B 1 224 ? 16.969 5.176 8.586 1 97.19 224 PHE B CA 1
ATOM 5912 C C . PHE B 1 224 ? 15.469 4.922 8.398 1 97.19 224 PHE B C 1
ATOM 5914 O O . PHE B 1 224 ? 15.07 4.129 7.543 1 97.19 224 PHE B O 1
ATOM 5921 N N . PHE B 1 225 ? 14.695 5.43 9.383 1 98.25 225 PHE B N 1
ATOM 5922 C CA . PHE B 1 225 ? 13.242 5.527 9.297 1 98.25 225 PHE B CA 1
ATOM 5923 C C . PHE B 1 225 ? 12.828 6.805 8.578 1 98.25 225 PHE B C 1
ATOM 5925 O O . PHE B 1 225 ? 13.008 7.906 9.109 1 98.25 225 PHE B O 1
ATOM 5932 N N . PRO B 1 226 ? 12.062 6.766 7.344 1 96.75 226 PRO B N 1
ATOM 5933 C CA . PRO B 1 226 ? 12.203 7.863 6.383 1 96.75 226 PRO B CA 1
ATOM 5934 C C . PRO B 1 226 ? 10.984 8.789 6.367 1 96.75 226 PRO B C 1
ATOM 5936 O O . PRO B 1 226 ? 10.875 9.648 5.484 1 96.75 226 PRO B O 1
ATOM 5939 N N . LEU B 1 227 ? 10.102 8.859 7.215 1 95 227 LEU B N 1
ATOM 5940 C CA . LEU B 1 227 ? 8.82 9.516 7.012 1 95 227 LEU B CA 1
ATOM 5941 C C . LEU B 1 227 ? 8.945 11.023 7.203 1 95 227 LEU B C 1
ATOM 5943 O O . LEU B 1 227 ? 8.289 11.805 6.512 1 95 227 LEU B O 1
ATOM 5947 N N . ASP B 1 228 ? 9.641 11.57 8.156 1 93 228 ASP B N 1
ATOM 5948 C CA . ASP B 1 228 ? 10.008 12.961 8.391 1 93 228 ASP B CA 1
ATOM 5949 C C . ASP B 1 228 ? 8.773 13.805 8.727 1 93 228 ASP B C 1
ATOM 5951 O O . ASP B 1 228 ? 8.539 14.844 8.102 1 93 228 ASP B O 1
ATOM 5955 N N . PRO B 1 229 ? 7.965 13.398 9.672 1 92.62 229 PRO B N 1
ATOM 5956 C CA . PRO B 1 229 ? 6.922 14.281 10.203 1 92.62 229 PRO B CA 1
ATOM 5957 C C . PRO B 1 229 ? 7.465 15.328 11.18 1 92.62 229 PRO B C 1
ATOM 5959 O O . PRO B 1 229 ? 8.656 15.656 11.133 1 92.62 229 PRO B O 1
ATOM 5962 N N . SER B 1 230 ? 6.566 15.914 12.062 1 88.31 230 SER B N 1
ATOM 5963 C CA . SER B 1 230 ? 7.062 16.797 13.109 1 88.31 230 SER B CA 1
ATOM 5964 C C . SER B 1 230 ? 8.164 16.125 13.93 1 88.31 230 SER B C 1
ATOM 5966 O O . SER B 1 230 ? 8.047 14.953 14.289 1 88.31 230 SER B O 1
ATOM 5968 N N . PRO B 1 231 ? 9.25 16.859 14.219 1 90.06 231 PRO B N 1
ATOM 5969 C CA . PRO B 1 231 ? 10.375 16.25 14.938 1 90.06 231 PRO B CA 1
ATOM 5970 C C . PRO B 1 231 ? 10 15.773 16.328 1 90.06 231 PRO B C 1
ATOM 5972 O O . PRO B 1 231 ? 10.727 14.977 16.938 1 90.06 231 PRO B O 1
ATOM 5975 N N . THR B 1 232 ? 8.875 16.234 16.859 1 91.56 232 THR B N 1
ATOM 5976 C CA . THR B 1 232 ? 8.492 15.867 18.234 1 91.56 232 THR B CA 1
ATOM 5977 C C . THR B 1 232 ? 7.641 14.602 18.234 1 91.56 232 THR B C 1
ATOM 5979 O O . THR B 1 232 ? 7.367 14.031 19.297 1 91.56 232 THR B O 1
ATOM 5982 N N . ALA B 1 233 ? 7.254 14.109 17.078 1 95.56 233 ALA B N 1
ATOM 5983 C CA . ALA B 1 233 ? 6.336 12.977 17 1 95.56 233 ALA B CA 1
ATOM 5984 C C . ALA B 1 233 ? 6.953 11.719 17.594 1 95.56 233 ALA B C 1
ATOM 5986 O O . ALA B 1 233 ? 8.164 11.508 17.5 1 95.56 233 ALA B O 1
ATOM 5987 N N . LEU B 1 234 ? 6.141 11 18.281 1 98.56 234 LEU B N 1
ATOM 5988 C CA . LEU B 1 234 ? 6.512 9.68 18.781 1 98.56 234 LEU B CA 1
ATOM 5989 C C . LEU B 1 234 ? 5.895 8.578 17.938 1 98.56 234 LEU B C 1
ATOM 5991 O O . LEU B 1 234 ? 4.793 8.734 17.406 1 98.56 234 LEU B O 1
ATOM 5995 N N . VAL B 1 235 ? 6.551 7.43 17.859 1 98.81 235 VAL B N 1
ATOM 5996 C CA . VAL B 1 235 ? 6.23 6.375 16.891 1 98.81 235 VAL B CA 1
ATOM 5997 C C . VAL B 1 235 ? 4.809 5.871 17.141 1 98.81 235 VAL B C 1
ATOM 5999 O O . VAL B 1 235 ? 4.07 5.605 16.188 1 98.81 235 VAL B O 1
ATOM 6002 N N . GLY B 1 236 ? 4.426 5.754 18.359 1 98.75 236 GLY B N 1
ATOM 6003 C CA . GLY B 1 236 ? 3.068 5.309 18.625 1 98.75 236 GLY B CA 1
ATOM 6004 C C . GLY B 1 236 ? 2.014 6.207 18 1 98.75 236 GLY B C 1
ATOM 6005 O O . GLY B 1 236 ? 1.066 5.723 17.375 1 98.75 236 GLY B O 1
ATOM 6006 N N . GLY B 1 237 ? 2.139 7.535 18.219 1 98.12 237 GLY B N 1
ATOM 6007 C CA . GLY B 1 237 ? 1.227 8.5 17.609 1 98.12 237 GLY B CA 1
ATOM 6008 C C . GLY B 1 237 ? 1.287 8.508 16.094 1 98.12 237 GLY B C 1
ATOM 6009 O O . GLY B 1 237 ? 0.264 8.68 15.43 1 98.12 237 GLY B O 1
ATOM 6010 N N . MET B 1 238 ? 2.529 8.266 15.57 1 98.44 238 MET B N 1
ATOM 6011 C CA . MET B 1 238 ? 2.701 8.211 14.125 1 98.44 238 MET B CA 1
ATOM 6012 C C . MET B 1 238 ? 1.88 7.074 13.523 1 98.44 238 MET B C 1
ATOM 6014 O O . MET B 1 238 ? 1.2 7.262 12.516 1 98.44 238 MET B O 1
ATOM 6018 N N . VAL B 1 239 ? 1.911 5.891 14.148 1 98.75 239 VAL B N 1
ATOM 6019 C CA . VAL B 1 239 ? 1.139 4.746 13.672 1 98.75 239 VAL B CA 1
ATOM 6020 C C . VAL B 1 239 ? -0.353 5.02 13.852 1 98.75 239 VAL B C 1
ATOM 6022 O O . VAL B 1 239 ? -1.139 4.848 12.922 1 98.75 239 VAL B O 1
ATOM 6025 N N . ALA B 1 240 ? -0.762 5.543 15.031 1 98.44 240 ALA B N 1
ATOM 6026 C CA . ALA B 1 240 ? -2.172 5.703 15.375 1 98.44 240 ALA B CA 1
ATOM 6027 C C . ALA B 1 240 ? -2.857 6.688 14.43 1 98.44 240 ALA B C 1
ATOM 6029 O O . ALA B 1 240 ? -4.055 6.566 14.156 1 98.44 240 ALA B O 1
ATOM 6030 N N . THR B 1 241 ? -2.113 7.602 13.867 1 97.62 241 THR B N 1
ATOM 6031 C CA . THR B 1 241 ? -2.729 8.609 13.008 1 97.62 241 THR B CA 1
ATOM 6032 C C . THR B 1 241 ? -2.426 8.32 11.539 1 97.62 241 THR B C 1
ATOM 6034 O O . THR B 1 241 ? -2.904 9.031 10.648 1 97.62 241 THR B O 1
ATOM 6037 N N . ASN B 1 242 ? -1.618 7.234 11.266 1 98.12 242 ASN B N 1
ATOM 6038 C CA . ASN B 1 242 ? -1.111 7.023 9.914 1 98.12 242 ASN B CA 1
ATOM 6039 C C . ASN B 1 242 ? -0.501 8.297 9.336 1 98.12 242 ASN B C 1
ATOM 6041 O O . ASN B 1 242 ? -0.867 8.719 8.242 1 98.12 242 ASN B O 1
ATOM 6045 N N . CYS B 1 243 ? 0.397 8.867 10.055 1 96.38 243 CYS B N 1
ATOM 6046 C CA . CYS B 1 243 ? 0.971 10.148 9.672 1 96.38 243 CYS B CA 1
ATOM 6047 C C . CYS B 1 243 ? 1.868 10 8.445 1 96.38 243 CYS B C 1
ATOM 6049 O O . CYS B 1 243 ? 2.1 8.891 7.973 1 96.38 243 CYS B O 1
ATOM 6051 N N . SER B 1 244 ? 2.193 11.07 7.957 1 95.19 244 SER B N 1
ATOM 6052 C CA . SER B 1 244 ? 3.209 11.188 6.914 1 95.19 244 SER B CA 1
ATOM 6053 C C . SER B 1 244 ? 4.059 12.438 7.109 1 95.19 244 SER B C 1
ATOM 6055 O O . SER B 1 244 ? 3.977 13.094 8.148 1 95.19 244 SER B O 1
ATOM 6057 N N . GLY B 1 245 ? 4.941 12.719 6.25 1 92.5 245 GLY B N 1
ATOM 6058 C CA . GLY B 1 245 ? 5.844 13.859 6.281 1 92.5 245 GLY B CA 1
ATOM 6059 C C . GLY B 1 245 ? 6.352 14.25 4.906 1 92.5 245 GLY B C 1
ATOM 6060 O O . GLY B 1 245 ? 5.77 13.867 3.891 1 92.5 245 GLY B O 1
ATOM 6061 N N . THR B 1 246 ? 7.383 14.984 4.895 1 92.31 246 THR B N 1
ATOM 6062 C CA . THR B 1 246 ? 7.875 15.57 3.654 1 92.31 246 THR B CA 1
ATOM 6063 C C . THR B 1 246 ? 8.398 14.492 2.713 1 92.31 246 THR B C 1
ATOM 6065 O O . THR B 1 246 ? 8.438 14.68 1.496 1 92.31 246 THR B O 1
ATOM 6068 N N . ASN B 1 247 ? 8.664 13.375 3.27 1 93.06 247 ASN B N 1
ATOM 6069 C CA . ASN B 1 247 ? 9.258 12.328 2.441 1 93.06 247 ASN B CA 1
ATOM 6070 C C . ASN B 1 247 ? 8.195 11.375 1.897 1 93.06 247 ASN B C 1
ATOM 6072 O O . ASN B 1 247 ? 8.523 10.367 1.275 1 93.06 247 ASN B O 1
ATOM 6076 N N . ALA B 1 248 ? 6.988 11.672 2.074 1 91.81 248 ALA B N 1
ATOM 6077 C CA . ALA B 1 248 ? 5.906 10.781 1.677 1 91.81 248 ALA B CA 1
ATOM 6078 C C . ALA B 1 248 ? 5.914 10.539 0.17 1 91.81 248 ALA B C 1
ATOM 6080 O O . ALA B 1 248 ? 5.543 9.461 -0.296 1 91.81 248 ALA B O 1
ATOM 6081 N N . THR B 1 249 ? 6.332 11.539 -0.557 1 91.5 249 THR B N 1
ATOM 6082 C CA . THR B 1 249 ? 6.363 11.422 -2.01 1 91.5 249 THR B CA 1
ATOM 6083 C C . THR B 1 249 ? 7.168 10.195 -2.438 1 91.5 249 THR B C 1
ATOM 6085 O O . THR B 1 249 ? 6.738 9.438 -3.312 1 91.5 249 THR B O 1
ATOM 6088 N N . ARG B 1 250 ? 8.188 9.992 -1.764 1 92.06 250 ARG B N 1
ATOM 6089 C CA . ARG B 1 250 ? 9.07 8.891 -2.139 1 92.06 250 ARG B CA 1
ATOM 6090 C C . ARG B 1 250 ? 8.797 7.656 -1.287 1 92.06 250 ARG B C 1
ATOM 6092 O O . ARG B 1 250 ? 8.812 6.531 -1.791 1 92.06 250 ARG B O 1
ATOM 6099 N N . TYR B 1 251 ? 8.523 7.863 -0.067 1 94.38 251 TYR B N 1
ATOM 6100 C CA . TYR B 1 251 ? 8.586 6.75 0.874 1 94.38 251 TYR B CA 1
ATOM 6101 C C . TYR B 1 251 ? 7.188 6.367 1.351 1 94.38 251 TYR B C 1
ATOM 6103 O O . TYR B 1 251 ? 7.023 5.395 2.088 1 94.38 251 TYR B O 1
ATOM 6111 N N . GLY B 1 252 ? 6.199 7.055 0.922 1 94.62 252 GLY B N 1
ATOM 6112 C CA . GLY B 1 252 ? 4.855 6.707 1.354 1 94.62 252 GLY B CA 1
ATOM 6113 C C . GLY B 1 252 ? 4.539 7.176 2.762 1 94.62 252 GLY B C 1
ATOM 6114 O O . GLY B 1 252 ? 5.02 8.227 3.191 1 94.62 252 GLY B O 1
ATOM 6115 N N . THR B 1 253 ? 3.588 6.559 3.387 1 97.31 253 THR B N 1
ATOM 6116 C CA . THR B 1 253 ? 3.078 6.98 4.688 1 97.31 253 THR B CA 1
ATOM 6117 C C . THR B 1 253 ? 3.344 5.91 5.742 1 97.31 253 THR B C 1
ATOM 6119 O O . THR B 1 253 ? 3.994 4.902 5.465 1 97.31 253 THR B O 1
ATOM 6122 N N . MET B 1 254 ? 2.908 6.156 6.93 1 98.25 254 MET B N 1
ATOM 6123 C CA . MET B 1 254 ? 3.227 5.305 8.078 1 98.25 254 MET B CA 1
ATOM 6124 C C . MET B 1 254 ? 2.773 3.869 7.832 1 98.25 254 MET B C 1
ATOM 6126 O O . MET B 1 254 ? 3.469 2.924 8.203 1 98.25 254 MET B O 1
ATOM 6130 N N . LYS B 1 255 ? 1.642 3.617 7.211 1 97.44 255 LYS B N 1
ATOM 6131 C CA . LYS B 1 255 ? 1.12 2.271 6.992 1 97.44 255 LYS B CA 1
ATOM 6132 C C . LYS B 1 255 ? 2.094 1.433 6.168 1 97.44 255 LYS B C 1
ATOM 6134 O O . LYS B 1 255 ? 2.09 0.203 6.258 1 97.44 255 LYS B O 1
ATOM 6139 N N . ASP B 1 256 ? 2.912 2.025 5.406 1 96.44 256 ASP B N 1
ATOM 6140 C CA . ASP B 1 256 ? 3.848 1.327 4.531 1 96.44 256 ASP B CA 1
ATOM 6141 C C . ASP B 1 256 ? 5.051 0.811 5.316 1 96.44 256 ASP B C 1
ATOM 6143 O O . ASP B 1 256 ? 5.828 -0.002 4.809 1 96.44 256 ASP B O 1
ATOM 6147 N N . TYR B 1 257 ? 5.184 1.227 6.555 1 97.81 257 TYR B N 1
ATOM 6148 C CA . TYR B 1 257 ? 6.422 0.93 7.27 1 97.81 257 TYR B CA 1
ATOM 6149 C C . TYR B 1 257 ? 6.141 0.098 8.516 1 97.81 257 TYR B C 1
ATOM 6151 O O . TYR B 1 257 ? 7.055 -0.198 9.289 1 97.81 257 TYR B O 1
ATOM 6159 N N . VAL B 1 258 ? 4.91 -0.275 8.711 1 98.44 258 VAL B N 1
ATOM 6160 C CA . VAL B 1 258 ? 4.547 -1.111 9.852 1 98.44 258 VAL B CA 1
ATOM 6161 C C . VAL B 1 258 ? 4.625 -2.584 9.461 1 98.44 258 VAL B C 1
ATOM 6163 O O . VAL B 1 258 ? 3.916 -3.027 8.547 1 98.44 258 VAL B O 1
ATOM 6166 N N . VAL B 1 259 ? 5.48 -3.336 10.18 1 98 259 VAL B N 1
ATOM 6167 C CA . VAL B 1 259 ? 5.668 -4.762 9.93 1 98 259 VAL B CA 1
ATOM 6168 C C . VAL B 1 259 ? 4.82 -5.574 10.906 1 98 259 VAL B C 1
ATOM 6170 O O . VAL B 1 259 ? 4.27 -6.617 10.547 1 98 259 VAL B O 1
ATOM 6173 N N . ASN B 1 260 ? 4.816 -5.152 12.086 1 98.31 260 ASN B N 1
ATOM 6174 C CA . ASN B 1 260 ? 4.129 -5.836 13.172 1 98.31 260 ASN B CA 1
ATOM 6175 C C . ASN B 1 260 ? 3.73 -4.863 14.281 1 98.31 260 ASN B C 1
ATOM 6177 O O . ASN B 1 260 ? 4.422 -3.871 14.523 1 98.31 260 ASN B O 1
ATOM 6181 N N . LEU B 1 261 ? 2.609 -5.117 14.875 1 98.75 261 LEU B N 1
ATOM 6182 C CA . LEU B 1 261 ? 2.16 -4.34 16.031 1 98.75 261 LEU B CA 1
ATOM 6183 C C . LEU B 1 261 ? 1.807 -5.254 17.203 1 98.75 261 LEU B C 1
ATOM 6185 O O . LEU B 1 261 ? 1.237 -6.332 17 1 98.75 261 LEU B O 1
ATOM 6189 N N . THR B 1 262 ? 2.182 -4.844 18.359 1 98.81 262 THR B N 1
ATOM 6190 C CA . THR B 1 262 ? 1.545 -5.316 19.578 1 98.81 262 THR B CA 1
ATOM 6191 C C . THR B 1 262 ? 0.495 -4.32 20.062 1 98.81 262 THR B C 1
ATOM 6193 O O . THR B 1 262 ? 0.781 -3.131 20.219 1 98.81 262 THR B O 1
ATOM 6196 N N . VAL B 1 263 ? -0.719 -4.797 20.234 1 98.88 263 VAL B N 1
ATOM 6197 C CA . VAL B 1 263 ? -1.841 -3.918 20.562 1 98.88 263 VAL B CA 1
ATOM 6198 C C . VAL B 1 263 ? -2.586 -4.445 21.781 1 98.88 263 VAL B C 1
ATOM 6200 O O . VAL B 1 263 ? -2.834 -5.648 21.891 1 98.88 263 VAL B O 1
ATOM 6203 N N . VAL B 1 264 ? -2.859 -3.568 22.719 1 98.88 264 VAL B N 1
ATOM 6204 C CA . VAL B 1 264 ? -3.736 -3.887 23.844 1 98.88 264 VAL B CA 1
ATOM 6205 C C . VAL B 1 264 ? -5.168 -3.463 23.516 1 98.88 264 VAL B C 1
ATOM 6207 O O . VAL B 1 264 ? -5.426 -2.291 23.234 1 98.88 264 VAL B O 1
ATOM 6210 N N . LEU B 1 265 ? -6.078 -4.371 23.516 1 98.31 265 LEU B N 1
ATOM 6211 C CA . LEU B 1 265 ? -7.492 -4.121 23.25 1 98.31 265 LEU B CA 1
ATOM 6212 C C . LEU B 1 265 ? -8.188 -3.59 24.5 1 98.31 265 LEU B C 1
ATOM 6214 O O . LEU B 1 265 ? -7.594 -3.537 25.578 1 98.31 265 LEU B O 1
ATOM 6218 N N . ALA B 1 266 ? -9.438 -3.211 24.344 1 97.75 266 ALA B N 1
ATOM 6219 C CA . ALA B 1 266 ? -10.188 -2.555 25.422 1 97.75 266 ALA B CA 1
ATOM 6220 C C . ALA B 1 266 ? -10.289 -3.449 26.641 1 97.75 266 ALA B C 1
ATOM 6222 O O . ALA B 1 266 ? -10.242 -2.965 27.781 1 97.75 266 ALA B O 1
ATOM 6223 N N . ASP B 1 267 ? -10.312 -4.695 26.438 1 96.31 267 ASP B N 1
ATOM 6224 C CA . ASP B 1 267 ? -10.516 -5.617 27.547 1 96.31 267 ASP B CA 1
ATOM 6225 C C . ASP B 1 267 ? -9.188 -6.055 28.156 1 96.31 267 ASP B C 1
ATOM 6227 O O . ASP B 1 267 ? -9.148 -6.93 29.031 1 96.31 267 ASP B O 1
ATOM 6231 N N . GLY B 1 268 ? -8.164 -5.574 27.594 1 98.19 268 GLY B N 1
ATOM 6232 C CA . GLY B 1 268 ? -6.855 -5.887 28.141 1 98.19 268 GLY B CA 1
ATOM 6233 C C . GLY B 1 268 ? -6.145 -6.992 27.375 1 98.19 268 GLY B C 1
ATOM 6234 O O . GLY B 1 268 ? -4.961 -7.246 27.594 1 98.19 268 GLY B O 1
ATOM 6235 N N . SER B 1 269 ? -6.836 -7.605 26.469 1 97.88 269 SER B N 1
ATOM 6236 C CA . SER B 1 269 ? -6.168 -8.609 25.641 1 97.88 269 SER B CA 1
ATOM 6237 C C . SER B 1 269 ? -5.027 -8 24.844 1 97.88 269 SER B C 1
ATOM 6239 O O . SER B 1 269 ? -5.141 -6.875 24.344 1 97.88 269 SER B O 1
ATOM 6241 N N . VAL B 1 270 ? -3.969 -8.789 24.766 1 98.31 270 VAL B N 1
ATOM 6242 C CA . VAL B 1 270 ? -2.814 -8.367 23.984 1 98.31 270 VAL B CA 1
ATOM 6243 C C . VAL B 1 270 ? -2.744 -9.18 22.703 1 98.31 270 VAL B C 1
ATOM 6245 O O . VAL B 1 270 ? -2.811 -10.414 22.719 1 98.31 270 VAL B O 1
ATOM 6248 N N . ILE B 1 271 ? -2.668 -8.516 21.594 1 98.25 271 ILE B N 1
ATOM 6249 C CA . ILE B 1 271 ? -2.537 -9.219 20.328 1 98.25 271 ILE B CA 1
ATOM 6250 C C . ILE B 1 271 ? -1.248 -8.789 19.625 1 98.25 271 ILE B C 1
ATOM 6252 O O . ILE B 1 271 ? -0.716 -7.711 19.906 1 98.25 271 ILE B O 1
ATOM 6256 N N . LYS B 1 272 ? -0.757 -9.648 18.875 1 98 272 LYS B N 1
ATOM 6257 C CA . LYS B 1 272 ? 0.365 -9.414 17.969 1 98 272 LYS B CA 1
ATOM 6258 C C . LYS B 1 272 ? -0.034 -9.688 16.516 1 98 272 LYS B C 1
ATOM 6260 O O . LYS B 1 272 ? -0.385 -10.82 16.156 1 98 272 LYS B O 1
ATOM 6265 N N . THR B 1 273 ? 0.111 -8.68 15.68 1 97.62 273 THR B N 1
ATOM 6266 C CA . THR B 1 273 ? -0.547 -8.719 14.375 1 97.62 273 THR B CA 1
ATOM 6267 C C . THR B 1 273 ? 0.215 -9.625 13.414 1 97.62 273 THR B C 1
ATOM 6269 O O . THR B 1 273 ? -0.361 -10.148 12.453 1 97.62 273 THR B O 1
ATOM 6272 N N . ARG B 1 274 ? 1.484 -9.758 13.539 1 96.56 274 ARG B N 1
ATOM 6273 C CA . ARG B 1 274 ? 2.361 -10.555 12.688 1 96.56 274 ARG B CA 1
ATOM 6274 C C . ARG B 1 274 ? 3.635 -10.945 13.43 1 96.56 274 ARG B C 1
ATOM 6276 O O . ARG B 1 274 ? 3.756 -10.711 14.633 1 96.56 274 ARG B O 1
ATOM 6283 N N . ASN B 1 275 ? 4.508 -11.656 12.719 1 97 275 ASN B N 1
ATOM 6284 C CA . ASN B 1 275 ? 5.914 -11.773 13.078 1 97 275 ASN B CA 1
ATOM 6285 C C . ASN B 1 275 ? 6.754 -10.68 12.414 1 97 275 ASN B C 1
ATOM 6287 O O . ASN B 1 275 ? 6.477 -9.492 12.586 1 97 275 ASN B O 1
ATOM 6291 N N . ARG B 1 276 ? 7.789 -11.07 11.727 1 96.88 276 ARG B N 1
ATOM 6292 C CA . ARG B 1 276 ? 8.617 -10.031 11.133 1 96.88 276 ARG B CA 1
ATOM 6293 C C . ARG B 1 276 ? 8.914 -10.336 9.672 1 96.88 276 ARG B C 1
ATOM 6295 O O . ARG B 1 276 ? 10.047 -10.148 9.203 1 96.88 276 ARG B O 1
ATOM 6302 N N . PRO B 1 277 ? 7.891 -10.852 9 1 93.06 277 PRO B N 1
ATOM 6303 C CA . PRO B 1 277 ? 8.109 -10.992 7.555 1 93.06 277 PRO B CA 1
ATOM 6304 C C . PRO B 1 277 ? 8.094 -9.656 6.82 1 93.06 277 PRO B C 1
ATOM 6306 O O . PRO B 1 277 ? 7.34 -8.758 7.184 1 93.06 277 PRO B O 1
ATOM 6309 N N . ARG B 1 278 ? 8.945 -9.523 5.758 1 90.12 278 ARG B N 1
ATOM 6310 C CA . ARG B 1 278 ? 8.883 -8.312 4.945 1 90.12 278 ARG B CA 1
ATOM 6311 C C . ARG B 1 278 ? 7.621 -8.289 4.094 1 90.12 278 ARG B C 1
ATOM 6313 O O . ARG B 1 278 ? 7.117 -7.223 3.744 1 90.12 278 ARG B O 1
ATOM 6320 N N . LYS B 1 279 ? 7.156 -9.438 3.811 1 92.19 279 LYS B N 1
ATOM 6321 C CA . LYS B 1 279 ? 5.988 -9.656 2.961 1 92.19 279 LYS B CA 1
ATOM 6322 C C . LYS B 1 279 ? 5.102 -10.766 3.523 1 92.19 279 LYS B C 1
ATOM 6324 O O . LYS B 1 279 ? 5.602 -11.789 4 1 92.19 279 LYS B O 1
ATOM 6329 N N . THR B 1 280 ? 3.814 -10.469 3.533 1 96.88 280 THR B N 1
ATOM 6330 C CA . THR B 1 280 ? 2.916 -11.5 4.031 1 96.88 280 THR B CA 1
ATOM 6331 C C . THR B 1 280 ? 1.521 -11.344 3.434 1 96.88 280 THR B C 1
ATOM 6333 O O . THR B 1 280 ? 1.074 -10.227 3.178 1 96.88 280 THR B O 1
ATOM 6336 N N . SER B 1 281 ? 0.896 -12.414 3.146 1 97.25 281 SER B N 1
ATOM 6337 C CA . SER B 1 281 ? -0.515 -12.477 2.779 1 97.25 281 SER B CA 1
ATOM 6338 C C . SER B 1 281 ? -1.285 -13.414 3.705 1 97.25 281 SER B C 1
ATOM 6340 O O . SER B 1 281 ? -2.264 -14.039 3.291 1 97.25 281 SER B O 1
ATOM 6342 N N . ALA B 1 282 ? -0.773 -13.516 4.977 1 97.44 282 ALA B N 1
ATOM 6343 C CA . ALA B 1 282 ? -1.325 -14.445 5.953 1 97.44 282 ALA B CA 1
ATOM 6344 C C . ALA B 1 282 ? -2.441 -13.797 6.766 1 97.44 282 ALA B C 1
ATOM 6346 O O . ALA B 1 282 ? -2.178 -13.07 7.723 1 97.44 282 ALA B O 1
ATOM 6347 N N . GLY B 1 283 ? -3.707 -14.07 6.395 1 96.88 283 GLY B N 1
ATOM 6348 C CA . GLY B 1 283 ? -4.832 -13.586 7.176 1 96.88 283 GLY B CA 1
ATOM 6349 C C . GLY B 1 283 ? -5.168 -12.133 6.895 1 96.88 283 GLY B C 1
ATOM 6350 O O . GLY B 1 283 ? -4.652 -11.547 5.938 1 96.88 283 GLY B O 1
ATOM 6351 N N . TYR B 1 284 ? -6.086 -11.57 7.777 1 98.12 284 TYR B N 1
ATOM 6352 C CA . TYR B 1 284 ? -6.516 -10.188 7.605 1 98.12 284 TYR B CA 1
ATOM 6353 C C . TYR B 1 284 ? -5.383 -9.219 7.934 1 98.12 284 TYR B C 1
ATOM 6355 O O . TYR B 1 284 ? -4.551 -9.5 8.797 1 98.12 284 TYR B O 1
ATOM 6363 N N . ASN B 1 285 ? -5.371 -8.156 7.199 1 98.06 285 ASN B N 1
ATOM 6364 C CA . ASN B 1 285 ? -4.375 -7.117 7.414 1 98.06 285 ASN B CA 1
ATOM 6365 C C . ASN B 1 285 ? -4.688 -6.281 8.648 1 98.06 285 ASN B C 1
ATOM 6367 O O . ASN B 1 285 ? -5.156 -5.148 8.539 1 98.06 285 ASN B O 1
ATOM 6371 N N . LEU B 1 286 ? -4.324 -6.77 9.852 1 98.44 286 LEU B N 1
ATOM 6372 C CA . LEU B 1 286 ? -4.602 -6.074 11.109 1 98.44 286 LEU B CA 1
ATOM 6373 C C . LEU B 1 286 ? -3.658 -4.891 11.289 1 98.44 286 LEU B C 1
ATOM 6375 O O . LEU B 1 286 ? -4.02 -3.893 11.914 1 98.44 286 LEU B O 1
ATOM 6379 N N . ASN B 1 287 ? -2.414 -4.984 10.695 1 98.19 287 ASN B N 1
ATOM 6380 C CA . ASN B 1 287 ? -1.556 -3.807 10.672 1 98.19 287 ASN B CA 1
ATOM 6381 C C . ASN B 1 287 ? -2.27 -2.602 10.07 1 98.19 287 ASN B C 1
ATOM 6383 O O . ASN B 1 287 ? -2.264 -1.516 10.648 1 98.19 287 ASN B O 1
ATOM 6387 N N . GLY B 1 288 ? -2.9 -2.85 8.984 1 97.88 288 GLY B N 1
ATOM 6388 C CA . GLY B 1 288 ? -3.627 -1.78 8.32 1 97.88 288 GLY B CA 1
ATOM 6389 C C . GLY B 1 288 ? -4.812 -1.275 9.117 1 97.88 288 GLY B C 1
ATOM 6390 O O . GLY B 1 288 ? -5.105 -0.078 9.117 1 97.88 288 GLY B O 1
ATOM 6391 N N . LEU B 1 289 ? -5.445 -2.139 9.797 1 98.44 289 LEU B N 1
ATOM 6392 C CA . LEU B 1 289 ? -6.633 -1.768 10.562 1 98.44 289 LEU B CA 1
ATOM 6393 C C . LEU B 1 289 ? -6.266 -0.858 11.727 1 98.44 289 LEU B C 1
ATOM 6395 O O . LEU B 1 289 ? -6.93 0.153 11.969 1 98.44 289 LEU B O 1
ATOM 6399 N N . PHE B 1 290 ? -5.211 -1.164 12.438 1 98.69 290 PHE B N 1
ATOM 6400 C CA . PHE B 1 290 ? -4.852 -0.411 13.633 1 98.69 290 PHE B CA 1
ATOM 6401 C C . PHE B 1 290 ? -4.094 0.859 13.266 1 98.69 290 PHE B C 1
ATOM 6403 O O . PHE B 1 290 ? -4.141 1.851 14 1 98.69 290 PHE B O 1
ATOM 6410 N N . THR B 1 291 ? -3.387 0.841 12.117 1 98.69 291 THR B N 1
ATOM 6411 C CA . THR B 1 291 ? -2.725 2.047 11.633 1 98.69 291 THR B CA 1
ATOM 6412 C C . THR B 1 291 ? -3.75 3.066 11.141 1 98.69 291 THR B C 1
ATOM 6414 O O . THR B 1 291 ? -4.508 2.793 10.211 1 98.69 291 THR B O 1
ATOM 6417 N N . GLY B 1 292 ? -3.801 4.199 11.82 1 98.19 292 GLY B N 1
ATOM 6418 C CA . GLY B 1 292 ? -4.777 5.223 11.477 1 98.19 292 GLY B CA 1
ATOM 6419 C C . GLY B 1 292 ? -6.051 5.133 12.289 1 98.19 292 GLY B C 1
ATOM 6420 O O . GLY B 1 292 ? -6.988 5.902 12.07 1 98.19 292 GLY B O 1
ATOM 6421 N N . SER B 1 293 ? -6.066 4.285 13.312 1 98.5 293 SER B N 1
ATOM 6422 C CA . SER B 1 293 ? -7.281 4.09 14.094 1 98.5 293 SER B CA 1
ATOM 6423 C C . SER B 1 293 ? -7.387 5.121 15.211 1 98.5 293 SER B C 1
ATOM 6425 O O . SER B 1 293 ? -8.414 5.203 15.891 1 98.5 293 SER B O 1
ATOM 6427 N N . GLU B 1 294 ? -6.336 5.906 15.438 1 98.25 294 GLU B N 1
ATOM 6428 C CA . GLU B 1 294 ? -6.27 7.004 16.391 1 98.25 294 GLU B CA 1
ATOM 6429 C C . GLU B 1 294 ? -6.551 6.512 17.812 1 98.25 294 GLU B C 1
ATOM 6431 O O . GLU B 1 294 ? -7.172 7.219 18.609 1 98.25 294 GLU B O 1
ATOM 6436 N N . GLY B 1 295 ? -6.211 5.23 18.078 1 98.38 295 GLY B N 1
ATOM 6437 C CA . GLY B 1 295 ? -6.387 4.688 19.406 1 98.38 295 GLY B CA 1
ATOM 6438 C C . GLY B 1 295 ? -7.82 4.301 19.719 1 98.38 295 GLY B C 1
ATOM 6439 O O . GLY B 1 295 ? -8.156 4.008 20.859 1 98.38 295 GLY B O 1
ATOM 6440 N N . THR B 1 296 ? -8.664 4.273 18.734 1 98.5 296 THR B N 1
ATOM 6441 C CA . THR B 1 296 ? -10.078 3.988 18.969 1 98.5 296 THR B CA 1
ATOM 6442 C C . THR B 1 296 ? -10.336 2.484 18.938 1 98.5 296 THR B C 1
ATOM 6444 O O . THR B 1 296 ? -11.398 2.023 19.359 1 98.5 296 THR B O 1
ATOM 6447 N N . LEU B 1 297 ? -9.328 1.678 18.453 1 98.56 297 LEU B N 1
ATOM 6448 C CA . LEU B 1 297 ? -9.531 0.236 18.344 1 98.56 297 LEU B CA 1
ATOM 6449 C C . LEU B 1 297 ? -8.602 -0.511 19.297 1 98.56 297 LEU B C 1
ATOM 6451 O O . LEU B 1 297 ? -8.82 -1.689 19.578 1 98.56 297 LEU B O 1
ATOM 6455 N N . GLY B 1 298 ? -7.629 0.108 19.719 1 98.75 298 GLY B N 1
ATOM 6456 C CA . GLY B 1 298 ? -6.621 -0.485 20.578 1 98.75 298 GLY B CA 1
ATOM 6457 C C . GLY B 1 298 ? -5.449 0.44 20.844 1 98.75 298 GLY B C 1
ATOM 6458 O O . GLY B 1 298 ? -5.289 1.461 20.188 1 98.75 298 GLY B O 1
ATOM 6459 N N . ILE B 1 299 ? -4.664 0.099 21.875 1 98.94 299 ILE B N 1
ATOM 6460 C CA . ILE B 1 299 ? -3.496 0.881 22.266 1 98.94 299 ILE B CA 1
ATOM 6461 C C . ILE B 1 299 ? -2.225 0.183 21.797 1 98.94 299 ILE B C 1
ATOM 6463 O O . ILE B 1 299 ? -1.942 -0.949 22.203 1 98.94 299 ILE B O 1
ATOM 6467 N N . ILE B 1 300 ? -1.454 0.852 20.953 1 98.94 300 ILE B N 1
ATOM 6468 C CA . ILE B 1 300 ? -0.236 0.297 20.375 1 98.94 300 ILE B CA 1
ATOM 6469 C C . ILE B 1 300 ? 0.905 0.387 21.391 1 98.94 300 ILE B C 1
ATOM 6471 O O . ILE B 1 300 ? 1.197 1.467 21.906 1 98.94 300 ILE B O 1
ATOM 6475 N N . THR B 1 301 ? 1.597 -0.802 21.641 1 98.94 301 THR B N 1
ATOM 6476 C CA . THR B 1 301 ? 2.596 -0.798 22.703 1 98.94 301 THR B CA 1
ATOM 6477 C C . THR B 1 301 ? 3.959 -1.222 22.172 1 98.94 301 THR B C 1
ATOM 6479 O O . THR B 1 301 ? 4.984 -1.002 22.812 1 98.94 301 THR B O 1
ATOM 6482 N N . GLU B 1 302 ? 3.955 -1.904 21.062 1 98.88 302 GLU B N 1
ATOM 6483 C CA . GLU B 1 302 ? 5.188 -2.244 20.359 1 98.88 302 GLU B CA 1
ATOM 6484 C C . GLU B 1 302 ? 5.004 -2.164 18.844 1 98.88 302 GLU B C 1
ATOM 6486 O O . GLU B 1 302 ? 3.943 -2.521 18.328 1 98.88 302 GLU B O 1
ATOM 6491 N N . ILE B 1 303 ? 6.07 -1.717 18.172 1 98.88 303 ILE B N 1
ATOM 6492 C CA . ILE B 1 303 ? 6.008 -1.547 16.734 1 98.88 303 ILE B CA 1
ATOM 6493 C C . ILE B 1 303 ? 7.289 -2.08 16.094 1 98.88 303 ILE B C 1
ATOM 6495 O O . ILE B 1 303 ? 8.391 -1.736 16.516 1 98.88 303 ILE B O 1
ATOM 6499 N N . THR B 1 304 ? 7.152 -2.994 15.156 1 98.81 304 THR B N 1
ATOM 6500 C CA . THR B 1 304 ? 8.25 -3.312 14.25 1 98.81 304 THR B CA 1
ATOM 6501 C C . THR B 1 304 ? 8.18 -2.453 12.992 1 98.81 304 THR B C 1
ATOM 6503 O O . THR B 1 304 ? 7.172 -2.457 12.281 1 98.81 304 THR B O 1
ATOM 6506 N N . LEU B 1 305 ? 9.25 -1.717 12.789 1 98.75 305 LEU B N 1
ATOM 6507 C CA . LEU B 1 305 ? 9.305 -0.771 11.68 1 98.75 305 LEU B CA 1
ATOM 6508 C C . LEU B 1 305 ? 10.266 -1.257 10.602 1 98.75 305 LEU B C 1
ATOM 6510 O O . LEU B 1 305 ? 11.328 -1.791 10.906 1 98.75 305 LEU B O 1
ATOM 6514 N N . LYS B 1 306 ? 9.859 -1.056 9.367 1 97.62 306 LYS B N 1
ATOM 6515 C CA . LYS B 1 306 ? 10.789 -1.177 8.25 1 97.62 306 LYS B CA 1
ATOM 6516 C C . LYS B 1 306 ? 11.781 -0.014 8.227 1 97.62 306 LYS B C 1
ATOM 6518 O O . LYS B 1 306 ? 11.414 1.124 8.531 1 97.62 306 LYS B O 1
ATOM 6523 N N . LEU B 1 307 ? 12.984 -0.337 7.91 1 97.69 307 LEU B N 1
ATOM 6524 C CA . LEU B 1 307 ? 14.023 0.655 7.656 1 97.69 307 LEU B CA 1
ATOM 6525 C C . LEU B 1 307 ? 14.477 0.604 6.203 1 97.69 307 LEU B C 1
ATOM 6527 O O . LEU B 1 307 ? 14.266 -0.398 5.516 1 97.69 307 LEU B O 1
ATOM 6531 N N . VAL B 1 308 ? 15.016 1.664 5.754 1 95.44 308 VAL B N 1
ATOM 6532 C CA . VAL B 1 308 ? 15.555 1.719 4.398 1 95.44 308 VAL B CA 1
ATOM 6533 C C . VAL B 1 308 ? 17 2.24 4.438 1 95.44 308 VAL B C 1
ATOM 6535 O O . VAL B 1 308 ? 17.422 2.824 5.434 1 95.44 308 VAL B O 1
ATOM 6538 N N . THR B 1 309 ? 17.734 1.993 3.365 1 94.06 309 THR B N 1
ATOM 6539 C CA . THR B 1 309 ? 19.109 2.436 3.27 1 94.06 309 THR B CA 1
ATOM 6540 C C . THR B 1 309 ? 19.188 3.943 3.041 1 94.06 309 THR B C 1
ATOM 6542 O O . THR B 1 309 ? 18.391 4.5 2.285 1 94.06 309 THR B O 1
ATOM 6545 N N . ILE B 1 310 ? 20.094 4.512 3.75 1 94.44 310 ILE B N 1
ATOM 6546 C CA . ILE B 1 310 ? 20.344 5.93 3.518 1 94.44 310 ILE B CA 1
ATOM 6547 C C . ILE B 1 310 ? 20.938 6.125 2.125 1 94.44 310 ILE B C 1
ATOM 6549 O O . ILE B 1 310 ? 21.953 5.508 1.783 1 94.44 310 ILE B O 1
ATOM 6553 N N . PRO B 1 311 ? 20.266 6.891 1.308 1 90.12 311 PRO B N 1
ATOM 6554 C CA . PRO B 1 311 ? 20.844 7.141 -0.012 1 90.12 311 PRO B CA 1
ATOM 6555 C C . PRO B 1 311 ? 22.25 7.738 0.067 1 90.12 311 PRO B C 1
ATOM 6557 O O . PRO B 1 311 ? 22.562 8.469 1.011 1 90.12 311 PRO B O 1
ATOM 6560 N N . ALA B 1 312 ? 23.047 7.488 -1 1 87.31 312 ALA B N 1
ATOM 6561 C CA . ALA B 1 312 ? 24.438 7.91 -1.04 1 87.31 312 ALA B CA 1
ATOM 6562 C C . ALA B 1 312 ? 24.547 9.422 -1.183 1 87.31 312 ALA B C 1
ATOM 6564 O O . ALA B 1 312 ? 25.5 10.031 -0.67 1 87.31 312 ALA B O 1
ATOM 6565 N N . CYS B 1 313 ? 23.656 9.906 -1.914 1 90.38 313 CYS B N 1
ATOM 6566 C CA . CYS B 1 313 ? 23.703 11.336 -2.217 1 90.38 313 CYS B CA 1
ATOM 6567 C C . CYS B 1 313 ? 22.344 11.984 -2.055 1 90.38 313 CYS B C 1
ATOM 6569 O O . CYS B 1 313 ? 21.312 11.359 -2.33 1 90.38 313 CYS B O 1
ATOM 6571 N N . HIS B 1 314 ? 22.359 13.195 -1.526 1 93.38 314 HIS B N 1
ATOM 6572 C CA . HIS B 1 314 ? 21.172 14.047 -1.396 1 93.38 314 HIS B CA 1
ATOM 6573 C C . HIS B 1 314 ? 21.422 15.438 -1.962 1 93.38 314 HIS B C 1
ATOM 6575 O O . HIS B 1 314 ? 22.578 15.875 -2.055 1 93.38 314 HIS B O 1
ATOM 6581 N N . SER B 1 315 ? 20.406 16.047 -2.398 1 96.12 315 SER B N 1
ATOM 6582 C CA . SER B 1 315 ? 20.422 17.453 -2.742 1 96.12 315 SER B CA 1
ATOM 6583 C C . SER B 1 315 ? 19.062 18.094 -2.549 1 96.12 315 SER B C 1
ATOM 6585 O O . SER B 1 315 ? 18.062 17.391 -2.344 1 96.12 315 SER B O 1
ATOM 6587 N N . VAL B 1 316 ? 19.062 19.391 -2.453 1 97.12 316 VAL B N 1
ATOM 6588 C CA . VAL B 1 316 ? 17.844 20.172 -2.299 1 97.12 316 VAL B CA 1
ATOM 6589 C C . VAL B 1 316 ? 17.828 21.297 -3.344 1 97.12 316 VAL B C 1
ATOM 6591 O O . VAL B 1 316 ? 18.859 21.875 -3.662 1 97.12 316 VAL B O 1
ATOM 6594 N N . ALA B 1 317 ? 16.688 21.5 -3.883 1 97.62 317 ALA B N 1
ATOM 6595 C CA . ALA B 1 317 ? 16.469 22.656 -4.754 1 97.62 317 ALA B CA 1
ATOM 6596 C C . ALA B 1 317 ? 15.281 23.484 -4.289 1 97.62 317 ALA B C 1
ATOM 6598 O O . ALA B 1 317 ? 14.344 22.953 -3.691 1 97.62 317 ALA B O 1
ATOM 6599 N N . THR B 1 318 ? 15.406 24.734 -4.484 1 97.56 318 THR B N 1
ATOM 6600 C CA . THR B 1 318 ? 14.289 25.656 -4.316 1 97.56 318 THR B CA 1
ATOM 6601 C C . THR B 1 318 ? 13.945 26.328 -5.645 1 97.56 318 THR B C 1
ATOM 6603 O O . THR B 1 318 ? 14.836 26.719 -6.402 1 97.56 318 THR B O 1
ATOM 6606 N N . VAL B 1 319 ? 12.672 26.391 -5.914 1 98.06 319 VAL B N 1
ATOM 6607 C CA . VAL B 1 319 ? 12.18 26.984 -7.152 1 98.06 319 VAL B CA 1
ATOM 6608 C C . VAL B 1 319 ? 11.086 28 -6.836 1 98.06 319 VAL B C 1
ATOM 6610 O O . VAL B 1 319 ? 10.109 27.688 -6.152 1 98.06 319 VAL B O 1
ATOM 6613 N N . THR B 1 320 ? 11.227 29.172 -7.355 1 97.94 320 THR B N 1
ATOM 6614 C CA . THR B 1 320 ? 10.234 30.219 -7.125 1 97.94 320 THR B CA 1
ATOM 6615 C C . THR B 1 320 ? 9.406 30.469 -8.383 1 97.94 320 THR B C 1
ATOM 6617 O O . THR B 1 320 ? 9.906 30.328 -9.5 1 97.94 320 THR B O 1
ATOM 6620 N N . PHE B 1 321 ? 8.148 30.844 -8.148 1 97.94 321 PHE B N 1
ATOM 6621 C CA . PHE B 1 321 ? 7.211 31 -9.25 1 97.94 321 PHE B CA 1
ATOM 6622 C C . PHE B 1 321 ? 6.461 32.312 -9.141 1 97.94 321 PHE B C 1
ATOM 6624 O O . PHE B 1 321 ? 6.441 32.938 -8.078 1 97.94 321 PHE B O 1
ATOM 6631 N N . SER B 1 322 ? 5.766 32.656 -10.312 1 96.12 322 SER B N 1
ATOM 6632 C CA . SER B 1 322 ? 5.016 33.938 -10.391 1 96.12 322 SER B CA 1
ATOM 6633 C C . SER B 1 322 ? 3.664 33.812 -9.695 1 96.12 322 SER B C 1
ATOM 6635 O O . SER B 1 322 ? 3.092 34.812 -9.258 1 96.12 322 SER B O 1
ATOM 6637 N N . SER B 1 323 ? 3.242 32.594 -9.633 1 95.12 323 SER B N 1
ATOM 6638 C CA . SER B 1 323 ? 1.948 32.375 -9 1 95.12 323 SER B CA 1
ATOM 6639 C C . SER B 1 323 ? 1.87 30.969 -8.391 1 95.12 323 SER B C 1
ATOM 6641 O O . SER B 1 323 ? 2.65 30.078 -8.75 1 95.12 323 SER B O 1
ATOM 6643 N N . ILE B 1 324 ? 0.911 30.875 -7.465 1 94.56 324 ILE B N 1
ATOM 6644 C CA . ILE B 1 324 ? 0.723 29.594 -6.801 1 94.56 324 ILE B CA 1
ATOM 6645 C C . ILE B 1 324 ? 0.228 28.562 -7.809 1 94.56 324 ILE B C 1
ATOM 6647 O O . ILE B 1 324 ? 0.563 27.375 -7.707 1 94.56 324 ILE B O 1
ATOM 6651 N N . ARG B 1 325 ? -0.516 28.969 -8.805 1 93.88 325 ARG B N 1
ATOM 6652 C CA . ARG B 1 325 ? -0.999 28.078 -9.859 1 93.88 325 ARG B CA 1
ATOM 6653 C C . ARG B 1 325 ? 0.162 27.5 -10.664 1 93.88 325 ARG B C 1
ATOM 6655 O O . ARG B 1 325 ? 0.186 26.297 -10.945 1 93.88 325 ARG B O 1
ATOM 6662 N N . GLN B 1 326 ? 1.088 28.344 -10.977 1 95.94 326 GLN B N 1
ATOM 6663 C CA . GLN B 1 326 ? 2.258 27.875 -11.719 1 95.94 326 GLN B CA 1
ATOM 6664 C C . GLN B 1 326 ? 3.076 26.891 -10.891 1 95.94 326 GLN B C 1
ATOM 6666 O O . GLN B 1 326 ? 3.516 25.859 -11.406 1 95.94 326 GLN B O 1
ATOM 6671 N N . ALA B 1 327 ? 3.225 27.203 -9.672 1 96.88 327 ALA B N 1
ATOM 6672 C CA . ALA B 1 327 ? 3.99 26.328 -8.789 1 96.88 327 ALA B CA 1
ATOM 6673 C C . ALA B 1 327 ? 3.334 24.953 -8.68 1 96.88 327 ALA B C 1
ATOM 6675 O O . ALA B 1 327 ? 4 23.938 -8.836 1 96.88 327 ALA B O 1
ATOM 6676 N N . THR B 1 328 ? 2.082 24.938 -8.469 1 95.56 328 THR B N 1
ATOM 6677 C CA . THR B 1 328 ? 1.366 23.688 -8.273 1 95.56 328 THR B CA 1
ATOM 6678 C C . THR B 1 328 ? 1.283 22.891 -9.578 1 95.56 328 THR B C 1
ATOM 6680 O O . THR B 1 328 ? 1.365 21.672 -9.578 1 95.56 328 THR B O 1
ATOM 6683 N N . SER B 1 329 ? 1.101 23.562 -10.68 1 95.19 329 SER B N 1
ATOM 6684 C CA . SER B 1 329 ? 1.109 22.891 -11.984 1 95.19 329 SER B CA 1
ATOM 6685 C C . SER B 1 329 ? 2.469 22.266 -12.273 1 95.19 329 SER B C 1
ATOM 6687 O O . SER B 1 329 ? 2.545 21.172 -12.812 1 95.19 329 SER B O 1
ATOM 6689 N N . ALA B 1 330 ? 3.473 23 -11.922 1 96.62 330 ALA B N 1
ATOM 6690 C CA . ALA B 1 330 ? 4.82 22.469 -12.078 1 96.62 330 ALA B CA 1
ATOM 6691 C C . ALA B 1 330 ? 5.004 21.203 -11.227 1 96.62 330 ALA B C 1
ATOM 6693 O O . ALA B 1 330 ? 5.562 20.203 -11.695 1 96.62 330 ALA B O 1
ATOM 6694 N N . ALA B 1 331 ? 4.531 21.328 -10.031 1 96.19 331 ALA B N 1
ATOM 6695 C CA . ALA B 1 331 ? 4.633 20.172 -9.133 1 96.19 331 ALA B CA 1
ATOM 6696 C C . ALA B 1 331 ? 3.934 18.953 -9.734 1 96.19 331 ALA B C 1
ATOM 6698 O O . ALA B 1 331 ? 4.492 17.844 -9.742 1 96.19 331 ALA B O 1
ATOM 6699 N N . SER B 1 332 ? 2.74 19.125 -10.25 1 93.44 332 SER B N 1
ATOM 6700 C CA . SER B 1 332 ? 1.981 18.047 -10.867 1 93.44 332 SER B CA 1
ATOM 6701 C C . SER B 1 332 ? 2.721 17.469 -12.07 1 93.44 332 SER B C 1
ATOM 6703 O O . SER B 1 332 ? 2.748 16.25 -12.258 1 93.44 332 SER B O 1
ATOM 6705 N N . HIS B 1 333 ? 3.295 18.328 -12.805 1 94.31 333 HIS B N 1
ATOM 6706 C CA . HIS B 1 333 ? 4.043 17.906 -13.984 1 94.31 333 HIS B CA 1
ATOM 6707 C C . HIS B 1 333 ? 5.258 17.062 -13.594 1 94.31 333 HIS B C 1
ATOM 6709 O O . HIS B 1 333 ? 5.547 16.047 -14.227 1 94.31 333 HIS B O 1
ATOM 6715 N N . ILE B 1 334 ? 5.922 17.5 -12.602 1 95.31 334 ILE B N 1
ATOM 6716 C CA . ILE B 1 334 ? 7.09 16.766 -12.117 1 95.31 334 ILE B CA 1
ATOM 6717 C C . ILE B 1 334 ? 6.684 15.352 -11.711 1 95.31 334 ILE B C 1
ATOM 6719 O O . ILE B 1 334 ? 7.316 14.383 -12.117 1 95.31 334 ILE B O 1
ATOM 6723 N N . ILE B 1 335 ? 5.66 15.219 -11.031 1 93.5 335 ILE B N 1
ATOM 6724 C CA . ILE B 1 335 ? 5.203 13.93 -10.539 1 93.5 335 ILE B CA 1
ATOM 6725 C C . ILE B 1 335 ? 4.781 13.047 -11.711 1 93.5 335 ILE B C 1
ATOM 6727 O O . ILE B 1 335 ? 5.16 11.875 -11.789 1 93.5 335 ILE B O 1
ATOM 6731 N N . ARG B 1 336 ? 4.102 13.555 -12.68 1 89.75 336 ARG B N 1
ATOM 6732 C CA . ARG B 1 336 ? 3.58 12.797 -13.82 1 89.75 336 ARG B CA 1
ATOM 6733 C C . ARG B 1 336 ? 4.707 12.359 -14.75 1 89.75 336 ARG B C 1
ATOM 6735 O O . ARG B 1 336 ? 4.559 11.391 -15.5 1 89.75 336 ARG B O 1
ATOM 6742 N N . SER B 1 337 ? 5.781 13.102 -14.672 1 90.25 337 SER B N 1
ATOM 6743 C CA . SER B 1 337 ? 6.91 12.789 -15.539 1 90.25 337 SER B CA 1
ATOM 6744 C C . SER B 1 337 ? 7.637 11.531 -15.055 1 90.25 337 SER B C 1
ATOM 6746 O O . SER B 1 337 ? 8.406 10.93 -15.805 1 90.25 337 SER B O 1
ATOM 6748 N N . GLY B 1 338 ? 7.469 11.242 -13.82 1 88.38 338 GLY B N 1
ATOM 6749 C CA . GLY B 1 338 ? 8.102 10.055 -13.266 1 88.38 338 GLY B CA 1
ATOM 6750 C C . GLY B 1 338 ? 9.508 10.312 -12.758 1 88.38 338 GLY B C 1
ATOM 6751 O O . GLY B 1 338 ? 10.188 9.383 -12.305 1 88.38 338 GLY B O 1
ATOM 6752 N N . VAL B 1 339 ? 9.977 11.531 -12.875 1 89.25 339 VAL B N 1
ATOM 6753 C CA . VAL B 1 339 ? 11.281 11.828 -12.297 1 89.25 339 VAL B CA 1
ATOM 6754 C C . VAL B 1 339 ? 11.25 11.602 -10.789 1 89.25 339 VAL B C 1
ATOM 6756 O O . VAL B 1 339 ? 10.359 12.109 -10.102 1 89.25 339 VAL B O 1
ATOM 6759 N N . PRO B 1 340 ? 12.203 10.828 -10.344 1 88.88 340 PRO B N 1
ATOM 6760 C CA . PRO B 1 340 ? 12.188 10.547 -8.906 1 88.88 340 PRO B CA 1
ATOM 6761 C C . PRO B 1 340 ? 12.594 11.758 -8.062 1 88.88 340 PRO B C 1
ATOM 6763 O O . PRO B 1 340 ? 13.664 12.344 -8.289 1 88.88 340 PRO B O 1
ATOM 6766 N N . VAL B 1 341 ? 11.758 12.203 -7.164 1 94.06 341 VAL B N 1
ATOM 6767 C CA . VAL B 1 341 ? 12.07 13.211 -6.156 1 94.06 341 VAL B CA 1
ATOM 6768 C C . VAL B 1 341 ? 11.805 12.656 -4.762 1 94.06 341 VAL B C 1
ATOM 6770 O O . VAL B 1 341 ? 10.883 11.859 -4.57 1 94.06 341 VAL B O 1
ATOM 6773 N N . ALA B 1 342 ? 12.672 13.016 -3.885 1 94.12 342 ALA B N 1
ATOM 6774 C CA . ALA B 1 342 ? 12.547 12.516 -2.518 1 94.12 342 ALA B CA 1
ATOM 6775 C C . ALA B 1 342 ? 11.469 13.281 -1.751 1 94.12 342 ALA B C 1
ATOM 6777 O O . ALA B 1 342 ? 10.82 12.727 -0.859 1 94.12 342 ALA B O 1
ATOM 6778 N N . ALA B 1 343 ? 11.336 14.531 -1.995 1 96.19 343 ALA B N 1
ATOM 6779 C CA . ALA B 1 343 ? 10.289 15.383 -1.435 1 96.19 343 ALA B CA 1
ATOM 6780 C C . ALA B 1 343 ? 9.906 16.484 -2.414 1 96.19 343 ALA B C 1
ATOM 6782 O O . ALA B 1 343 ? 10.727 16.938 -3.217 1 96.19 343 ALA B O 1
ATOM 6783 N N . LEU B 1 344 ? 8.695 16.875 -2.406 1 97.25 344 LEU B N 1
ATOM 6784 C CA . LEU B 1 344 ? 8.156 17.969 -3.193 1 97.25 344 LEU B CA 1
ATOM 6785 C C . LEU B 1 344 ? 7.184 18.797 -2.365 1 97.25 344 LEU B C 1
ATOM 6787 O O . LEU B 1 344 ? 6.016 18.438 -2.215 1 97.25 344 LEU B O 1
ATOM 6791 N N . GLU B 1 345 ? 7.723 19.953 -1.903 1 97.5 345 GLU B N 1
ATOM 6792 C CA . GLU B 1 345 ? 7.004 20.781 -0.947 1 97.5 345 GLU B CA 1
ATOM 6793 C C . GLU B 1 345 ? 6.668 22.141 -1.548 1 97.5 345 GLU B C 1
ATOM 6795 O O . GLU B 1 345 ? 7.438 22.688 -2.348 1 97.5 345 GLU B O 1
ATOM 6800 N N . LEU B 1 346 ? 5.512 22.656 -1.108 1 97.31 346 LEU B N 1
ATOM 6801 C CA . LEU B 1 346 ? 5.035 23.969 -1.546 1 97.31 346 LEU B CA 1
ATOM 6802 C C . LEU B 1 346 ? 4.844 24.891 -0.356 1 97.31 346 LEU B C 1
ATOM 6804 O O . LEU B 1 346 ? 4.316 24.484 0.681 1 97.31 346 LEU B O 1
ATOM 6808 N N . MET B 1 347 ? 5.309 26.125 -0.525 1 96.75 347 MET B N 1
ATOM 6809 C CA . MET B 1 347 ? 4.934 27.234 0.341 1 96.75 347 MET B CA 1
ATOM 6810 C C . MET B 1 347 ? 4.445 28.422 -0.481 1 96.75 347 MET B C 1
ATOM 6812 O O . MET B 1 347 ? 5.074 28.797 -1.473 1 96.75 347 MET B O 1
ATOM 6816 N N . ASP B 1 348 ? 3.357 28.969 -0.055 1 96.06 348 ASP B N 1
ATOM 6817 C CA . ASP B 1 348 ? 2.859 30.125 -0.781 1 96.06 348 ASP B CA 1
ATOM 6818 C C . ASP B 1 348 ? 3.58 31.406 -0.341 1 96.06 348 ASP B C 1
ATOM 6820 O O . ASP B 1 348 ? 4.512 31.344 0.466 1 96.06 348 ASP B O 1
ATOM 6824 N N . GLU B 1 349 ? 3.176 32.531 -1 1 94.44 349 GLU B N 1
ATOM 6825 C CA . GLU B 1 349 ? 3.832 33.812 -0.751 1 94.44 349 GLU B CA 1
ATOM 6826 C C . GLU B 1 349 ? 3.658 34.25 0.701 1 94.44 349 GLU B C 1
ATOM 6828 O O . GLU B 1 349 ? 4.57 34.812 1.295 1 94.44 349 GLU B O 1
ATOM 6833 N N . VAL B 1 350 ? 2.561 33.969 1.279 1 93.19 350 VAL B N 1
ATOM 6834 C CA . VAL B 1 350 ? 2.287 34.375 2.652 1 93.19 350 VAL B CA 1
ATOM 6835 C C . VAL B 1 350 ? 3.182 33.594 3.613 1 93.19 350 VAL B C 1
ATOM 6837 O O . VAL B 1 350 ? 3.748 34.156 4.547 1 93.19 350 VAL B O 1
ATOM 6840 N N . GLN B 1 351 ? 3.295 32.281 3.385 1 94.06 351 GLN B N 1
ATOM 6841 C CA . GLN B 1 351 ? 4.176 31.484 4.227 1 94.06 351 GLN B CA 1
ATOM 6842 C C . GLN B 1 351 ? 5.617 31.969 4.137 1 94.06 351 GLN B C 1
ATOM 6844 O O . GLN B 1 351 ? 6.336 32 5.141 1 94.06 351 GLN B O 1
ATOM 6849 N N . MET B 1 352 ? 6.027 32.344 2.959 1 95.06 352 MET B N 1
ATOM 6850 C CA . MET B 1 352 ? 7.375 32.875 2.787 1 95.06 352 MET B CA 1
ATOM 6851 C C . MET B 1 352 ? 7.543 34.188 3.533 1 95.06 352 MET B C 1
ATOM 6853 O O . MET B 1 352 ? 8.602 34.438 4.109 1 95.06 352 MET B O 1
ATOM 6857 N N . GLN B 1 353 ? 6.539 34.938 3.547 1 94.19 353 GLN B N 1
ATOM 6858 C CA . GLN B 1 353 ? 6.547 36.188 4.301 1 94.19 353 GLN B CA 1
ATOM 6859 C C . GLN B 1 353 ? 6.691 35.938 5.797 1 94.19 353 GLN B C 1
ATOM 6861 O O . GLN B 1 353 ? 7.422 36.656 6.492 1 94.19 353 GLN B O 1
ATOM 6866 N N . ILE B 1 354 ? 6.016 34.938 6.199 1 92.44 354 ILE B N 1
ATOM 6867 C CA . ILE B 1 354 ? 6.062 34.562 7.609 1 92.44 354 ILE B CA 1
ATOM 6868 C C . ILE B 1 354 ? 7.488 34.188 7.996 1 92.44 354 ILE B C 1
ATOM 6870 O O . ILE B 1 354 ? 7.984 34.594 9.047 1 92.44 354 ILE B O 1
ATOM 6874 N N . ILE B 1 355 ? 8.148 33.438 7.152 1 94.56 355 ILE B N 1
ATOM 6875 C CA . ILE B 1 355 ? 9.539 33.031 7.391 1 94.56 355 ILE B CA 1
ATOM 6876 C C . ILE B 1 355 ? 10.406 34.281 7.512 1 94.56 355 ILE B C 1
ATOM 6878 O O . ILE B 1 355 ? 11.211 34.406 8.438 1 94.56 355 ILE B O 1
ATOM 6882 N N . ASN B 1 356 ? 10.203 35.219 6.703 1 95.31 356 ASN B N 1
ATOM 6883 C CA . ASN B 1 356 ? 11 36.438 6.695 1 95.31 356 ASN B CA 1
ATOM 6884 C C . ASN B 1 356 ? 10.688 37.312 7.906 1 95.31 356 ASN B C 1
ATOM 6886 O O . ASN B 1 356 ? 11.594 37.938 8.477 1 95.31 356 ASN B O 1
ATOM 6890 N N . LYS B 1 357 ? 9.469 37.375 8.195 1 93 357 LYS B N 1
ATOM 6891 C CA . LYS B 1 357 ? 9.07 38.188 9.367 1 93 357 LYS B CA 1
ATOM 6892 C C . LYS B 1 357 ? 9.711 37.625 10.641 1 93 357 LYS B C 1
ATOM 6894 O O . LYS B 1 357 ? 9.938 38.375 11.594 1 93 357 LYS B O 1
ATOM 6899 N N . ASN B 1 358 ? 9.922 36.344 10.617 1 93.06 358 ASN B N 1
ATOM 6900 C CA . ASN B 1 358 ? 10.578 35.719 11.758 1 93.06 358 ASN B CA 1
ATOM 6901 C C . ASN B 1 358 ? 12.094 35.781 11.641 1 93.06 358 ASN B C 1
ATOM 6903 O O . ASN B 1 358 ? 12.812 35 12.281 1 93.06 358 ASN B O 1
ATOM 6907 N N . GLY B 1 359 ? 12.648 36.531 10.789 1 92.69 359 GLY B N 1
ATOM 6908 C CA . GLY B 1 359 ? 14.086 36.75 10.695 1 92.69 359 GLY B CA 1
ATOM 6909 C C . GLY B 1 359 ? 14.742 35.938 9.609 1 92.69 359 GLY B C 1
ATOM 6910 O O . GLY B 1 359 ? 15.969 35.844 9.547 1 92.69 359 GLY B O 1
ATOM 6911 N N . GLY B 1 360 ? 13.977 35.375 8.828 1 92.5 360 GLY B N 1
ATOM 6912 C CA . GLY B 1 360 ? 14.531 34.5 7.793 1 92.5 360 GLY B CA 1
ATOM 6913 C C . GLY B 1 360 ? 14.891 33.125 8.289 1 92.5 360 GLY B C 1
ATOM 6914 O O . GLY B 1 360 ? 14.438 32.688 9.352 1 92.5 360 GLY B O 1
ATOM 6915 N N . SER B 1 361 ? 15.602 32.375 7.465 1 91.12 361 SER B N 1
ATOM 6916 C CA . SER B 1 361 ? 16.078 31.031 7.809 1 91.12 361 SER B CA 1
ATOM 6917 C C . SER B 1 361 ? 17.281 30.641 6.965 1 91.12 361 SER B C 1
ATOM 6919 O O . SER B 1 361 ? 17.438 31.109 5.832 1 91.12 361 SER B O 1
ATOM 6921 N N . GLY B 1 362 ? 18.125 29.875 7.621 1 90.25 362 GLY B N 1
ATOM 6922 C CA . GLY B 1 362 ? 19.281 29.391 6.895 1 90.25 362 GLY B CA 1
ATOM 6923 C C . GLY B 1 362 ? 20.281 30.484 6.57 1 90.25 362 GLY B C 1
ATOM 6924 O O . GLY B 1 362 ? 21.016 30.391 5.586 1 90.25 362 GLY B O 1
ATOM 6925 N N . GLY B 1 363 ? 20.188 31.547 7.172 1 89.81 363 GLY B N 1
ATOM 6926 C CA . GLY B 1 363 ? 21.141 32.625 6.984 1 89.81 363 GLY B CA 1
ATOM 6927 C C . GLY B 1 363 ? 20.75 33.562 5.859 1 89.81 363 GLY B C 1
ATOM 6928 O O . GLY B 1 363 ? 21.609 34.281 5.309 1 89.81 363 GLY B O 1
ATOM 6929 N N . ARG B 1 364 ? 19.469 33.5 5.547 1 92.69 364 ARG B N 1
ATOM 6930 C CA . ARG B 1 364 ? 19.047 34.375 4.441 1 92.69 364 ARG B CA 1
ATOM 6931 C C . ARG B 1 364 ? 17.594 34.781 4.582 1 92.69 364 ARG B C 1
ATOM 6933 O O . ARG B 1 364 ? 16.844 34.156 5.348 1 92.69 364 ARG B O 1
ATOM 6940 N N . MET B 1 365 ? 17.297 35.844 3.863 1 95.62 365 MET B N 1
ATOM 6941 C CA . MET B 1 365 ? 15.906 36.156 3.568 1 95.62 365 MET B CA 1
ATOM 6942 C C . MET B 1 365 ? 15.461 35.531 2.254 1 95.62 365 MET B C 1
ATOM 6944 O O . MET B 1 365 ? 16.297 35.281 1.377 1 95.62 365 MET B O 1
ATOM 6948 N N . TRP B 1 366 ? 14.219 35.344 2.195 1 95.69 366 TRP B N 1
ATOM 6949 C CA . TRP B 1 366 ? 13.711 34.594 1.052 1 95.69 366 TRP B CA 1
ATOM 6950 C C . TRP B 1 366 ? 12.828 35.469 0.171 1 95.69 366 TRP B C 1
ATOM 6952 O O . TRP B 1 366 ? 12.172 36.375 0.663 1 95.69 366 TRP B O 1
ATOM 6962 N N . PRO B 1 367 ? 12.891 35.125 -1.178 1 95.81 367 PRO B N 1
ATOM 6963 C CA . PRO B 1 367 ? 11.828 35.75 -1.987 1 95.81 367 PRO B CA 1
ATOM 6964 C C . PRO B 1 367 ? 10.43 35.375 -1.49 1 95.81 367 PRO B C 1
ATOM 6966 O O . PRO B 1 367 ? 10.164 34.219 -1.171 1 95.81 367 PRO B O 1
ATOM 6969 N N . GLU B 1 368 ? 9.602 36.344 -1.43 1 96.44 368 GLU B N 1
ATOM 6970 C CA . GLU B 1 368 ? 8.25 36.125 -0.931 1 96.44 368 GLU B CA 1
ATOM 6971 C C . GLU B 1 368 ? 7.289 35.781 -2.07 1 96.44 368 GLU B C 1
ATOM 6973 O O . GLU B 1 368 ? 6.359 36.562 -2.35 1 96.44 368 GLU B O 1
ATOM 6978 N N . SER B 1 369 ? 7.488 34.688 -2.693 1 96.69 369 SER B N 1
ATOM 6979 C CA . SER B 1 369 ? 6.723 34.125 -3.801 1 96.69 369 SER B CA 1
ATOM 6980 C C . SER B 1 369 ? 6.484 32.625 -3.6 1 96.69 369 SER B C 1
ATOM 6982 O O . SER B 1 369 ? 7.156 32 -2.791 1 96.69 369 SER B O 1
ATOM 6984 N N . PRO B 1 370 ? 5.41 32.188 -4.312 1 97 370 PRO B N 1
ATOM 6985 C CA . PRO B 1 370 ? 5.238 30.719 -4.219 1 97 370 PRO B CA 1
ATOM 6986 C C . PRO B 1 370 ? 6.516 29.953 -4.543 1 97 370 PRO B C 1
ATOM 6988 O O . PRO B 1 370 ? 7.184 30.25 -5.539 1 97 370 PRO B O 1
ATOM 6991 N N . THR B 1 371 ? 6.855 29.047 -3.639 1 97.94 371 THR B N 1
ATOM 6992 C CA . THR B 1 371 ? 8.148 28.375 -3.721 1 97.94 371 THR B CA 1
ATOM 6993 C C . THR B 1 371 ? 7.98 26.859 -3.572 1 97.94 371 THR B C 1
ATOM 6995 O O . THR B 1 371 ? 7.25 26.391 -2.693 1 97.94 371 THR B O 1
ATOM 6998 N N . LEU B 1 372 ? 8.609 26.125 -4.535 1 98.06 372 LEU B N 1
ATOM 6999 C CA . LEU B 1 372 ? 8.758 24.688 -4.383 1 98.06 372 LEU B CA 1
ATOM 7000 C C . LEU B 1 372 ? 10.102 24.344 -3.742 1 98.06 372 LEU B C 1
ATOM 7002 O O . LEU B 1 372 ? 11.125 24.938 -4.082 1 98.06 372 LEU B O 1
ATOM 7006 N N . PHE B 1 373 ? 10.078 23.5 -2.727 1 97.69 373 PHE B N 1
ATOM 7007 C CA . PHE B 1 373 ? 11.242 22.859 -2.145 1 97.69 373 PHE B CA 1
ATOM 7008 C C . PHE B 1 373 ? 11.328 21.406 -2.568 1 97.69 373 PHE B C 1
ATOM 7010 O O . PHE B 1 373 ? 10.406 20.625 -2.32 1 97.69 373 PHE B O 1
ATOM 7017 N N . ILE B 1 374 ? 12.406 21.031 -3.238 1 97.88 374 ILE B N 1
ATOM 7018 C CA . ILE B 1 374 ? 12.539 19.703 -3.816 1 97.88 374 ILE B CA 1
ATOM 7019 C C . ILE B 1 374 ? 13.766 19 -3.24 1 97.88 374 ILE B C 1
ATOM 7021 O O . ILE B 1 374 ? 14.867 19.562 -3.252 1 97.88 374 ILE B O 1
ATOM 7025 N N . LYS B 1 375 ? 13.586 17.828 -2.695 1 96.94 375 LYS B N 1
ATOM 7026 C CA . LYS B 1 375 ? 14.711 16.984 -2.311 1 96.94 375 LYS B CA 1
ATOM 7027 C C . LYS B 1 375 ? 14.977 15.906 -3.365 1 96.94 375 LYS B C 1
ATOM 7029 O O . LYS B 1 375 ? 14.039 15.336 -3.93 1 96.94 375 LYS B O 1
ATOM 7034 N N . PHE B 1 376 ? 16.234 15.695 -3.613 1 95.25 376 PHE B N 1
ATOM 7035 C CA . PHE B 1 376 ? 16.719 14.625 -4.48 1 95.25 376 PHE B CA 1
ATOM 7036 C C . PHE B 1 376 ? 17.578 13.633 -3.695 1 95.25 376 PHE B C 1
ATOM 7038 O O . PHE B 1 376 ? 18.266 14.016 -2.746 1 95.25 376 PHE B O 1
ATOM 7045 N N . SER B 1 377 ? 17.469 12.391 -4.07 1 91.94 377 SER B N 1
ATOM 7046 C CA . SER B 1 377 ? 18.297 11.375 -3.424 1 91.94 377 SER B CA 1
ATOM 7047 C C . SER B 1 377 ? 18.641 10.25 -4.395 1 91.94 377 SER B C 1
ATOM 7049 O O . SER B 1 377 ? 17.906 10.008 -5.355 1 91.94 377 SER B O 1
ATOM 7051 N N . GLY B 1 378 ? 19.703 9.562 -4.199 1 87.19 378 GLY B N 1
ATOM 7052 C CA . GLY B 1 378 ? 20.219 8.477 -5.023 1 87.19 378 GLY B CA 1
ATOM 7053 C C . GLY B 1 378 ? 21.734 8.461 -5.102 1 87.19 378 GLY B C 1
ATOM 7054 O O . GLY B 1 378 ? 22.422 8.766 -4.121 1 87.19 378 GLY B O 1
ATOM 7055 N N . THR B 1 379 ? 22.203 7.984 -6.262 1 84.12 379 THR B N 1
ATOM 7056 C CA . THR B 1 379 ? 23.625 8.133 -6.555 1 84.12 379 THR B CA 1
ATOM 7057 C C . THR B 1 379 ? 23.953 9.547 -7.031 1 84.12 379 THR B C 1
ATOM 7059 O O . THR B 1 379 ? 23.031 10.312 -7.363 1 84.12 379 THR B O 1
ATOM 7062 N N . ASP B 1 380 ? 25.219 9.766 -7 1 86.94 380 ASP B N 1
ATOM 7063 C CA . ASP B 1 380 ? 25.625 11.078 -7.484 1 86.94 380 ASP B CA 1
ATOM 7064 C C . ASP B 1 380 ? 25.109 11.336 -8.898 1 86.94 380 ASP B C 1
ATOM 7066 O O . ASP B 1 380 ? 24.562 12.398 -9.18 1 86.94 380 ASP B O 1
ATOM 7070 N N . GLY B 1 381 ? 25.25 10.352 -9.656 1 84.38 381 GLY B N 1
ATOM 7071 C CA . GLY B 1 381 ? 24.781 10.484 -11.023 1 84.38 381 GLY B CA 1
ATOM 7072 C C . GLY B 1 381 ? 23.281 10.656 -11.133 1 84.38 381 GLY B C 1
ATOM 7073 O O . GLY B 1 381 ? 22.812 11.523 -11.867 1 84.38 381 GLY B O 1
ATOM 7074 N N . THR B 1 382 ? 22.594 9.961 -10.438 1 86 382 THR B N 1
ATOM 7075 C CA . THR B 1 382 ? 21.141 10.008 -10.453 1 86 382 THR B CA 1
ATOM 7076 C C . THR B 1 382 ? 20.641 11.359 -9.961 1 86 382 THR B C 1
ATOM 7078 O O . THR B 1 382 ? 19.719 11.938 -10.547 1 86 382 THR B O 1
ATOM 7081 N N . VAL B 1 383 ? 21.219 11.883 -8.883 1 91.81 383 VAL B N 1
ATOM 7082 C CA . VAL B 1 383 ? 20.812 13.156 -8.312 1 91.81 383 VAL B CA 1
ATOM 7083 C C . VAL B 1 383 ? 21.047 14.273 -9.328 1 91.81 383 VAL B C 1
ATOM 7085 O O . VAL B 1 383 ? 20.172 15.117 -9.555 1 91.81 383 VAL B O 1
ATOM 7088 N N . LYS B 1 384 ? 22.172 14.242 -9.992 1 90.88 384 LYS B N 1
ATOM 7089 C CA . LYS B 1 384 ? 22.484 15.258 -10.992 1 90.88 384 LYS B CA 1
ATOM 7090 C C . LYS B 1 384 ? 21.516 15.188 -12.164 1 90.88 384 LYS B C 1
ATOM 7092 O O . LYS B 1 384 ? 21.016 16.219 -12.625 1 90.88 384 LYS B O 1
ATOM 7097 N N . ASP B 1 385 ? 21.203 14.023 -12.539 1 88.88 385 ASP B N 1
ATOM 7098 C CA . ASP B 1 385 ? 20.297 13.828 -13.656 1 88.88 385 ASP B CA 1
ATOM 7099 C C . ASP B 1 385 ? 18.891 14.312 -13.312 1 88.88 385 ASP B C 1
ATOM 7101 O O . ASP B 1 385 ? 18.219 14.961 -14.125 1 88.88 385 ASP B O 1
ATOM 7105 N N . ASN B 1 386 ? 18.484 13.977 -12.188 1 92.62 386 ASN B N 1
ATOM 7106 C CA . ASN B 1 386 ? 17.141 14.367 -11.758 1 92.62 386 ASN B CA 1
ATOM 7107 C C . ASN B 1 386 ? 17.031 15.875 -11.602 1 92.62 386 ASN B C 1
ATOM 7109 O O . ASN B 1 386 ? 16 16.469 -11.961 1 92.62 386 ASN B O 1
ATOM 7113 N N . ILE B 1 387 ? 18.047 16.5 -11.07 1 95.75 387 ILE B N 1
ATOM 7114 C CA . ILE B 1 387 ? 18.062 17.953 -10.938 1 95.75 387 ILE B CA 1
ATOM 7115 C C . ILE B 1 387 ? 17.938 18.594 -12.32 1 95.75 387 ILE B C 1
ATOM 7117 O O . ILE B 1 387 ? 17.141 19.5 -12.516 1 95.75 387 ILE B O 1
ATOM 7121 N N . LYS B 1 388 ? 18.719 18.078 -13.211 1 94.44 388 LYS B N 1
ATOM 7122 C CA . LYS B 1 388 ? 18.703 18.625 -14.57 1 94.44 388 LYS B CA 1
ATOM 7123 C C . LYS B 1 388 ? 17.312 18.453 -15.203 1 94.44 388 LYS B C 1
ATOM 7125 O O . LYS B 1 388 ? 16.812 19.359 -15.852 1 94.44 388 LYS B O 1
ATOM 7130 N N . SER B 1 389 ? 16.766 17.344 -15.031 1 93.56 389 SER B N 1
ATOM 7131 C CA . SER B 1 389 ? 15.445 17.047 -15.578 1 93.56 389 SER B CA 1
ATOM 7132 C C . SER B 1 389 ? 14.383 17.984 -15.008 1 93.56 389 SER B C 1
ATOM 7134 O O . SER B 1 389 ? 13.586 18.562 -15.75 1 93.56 389 SER B O 1
ATOM 7136 N N . VAL B 1 390 ? 14.391 18.188 -13.695 1 96.75 390 VAL B N 1
ATOM 7137 C CA . VAL B 1 390 ? 13.406 19.031 -13.031 1 96.75 390 VAL B CA 1
ATOM 7138 C C . VAL B 1 390 ? 13.617 20.484 -13.453 1 96.75 390 VAL B C 1
ATOM 7140 O O . VAL B 1 390 ? 12.648 21.219 -13.719 1 96.75 390 VAL B O 1
ATOM 7143 N N . GLN B 1 391 ? 14.875 20.844 -13.523 1 97.06 391 GLN B N 1
ATOM 7144 C CA . GLN B 1 391 ? 15.188 22.203 -13.953 1 97.06 391 GLN B CA 1
ATOM 7145 C C . GLN B 1 391 ? 14.625 22.484 -15.344 1 97.06 391 GLN B C 1
ATOM 7147 O O . GLN B 1 391 ? 14.07 23.562 -15.594 1 97.06 391 GLN B O 1
ATOM 7152 N N . ALA B 1 392 ? 14.727 21.547 -16.141 1 95.88 392 ALA B N 1
ATOM 7153 C CA . ALA B 1 392 ? 14.219 21.688 -17.5 1 95.88 392 ALA B CA 1
ATOM 7154 C C . ALA B 1 392 ? 12.688 21.766 -17.516 1 95.88 392 ALA B C 1
ATOM 7156 O O . ALA B 1 392 ? 12.102 22.547 -18.25 1 95.88 392 ALA B O 1
ATOM 7157 N N . MET B 1 393 ? 12.055 21.031 -16.75 1 95.25 393 MET B N 1
ATOM 7158 C CA . MET B 1 393 ? 10.594 20.938 -16.703 1 95.25 393 MET B CA 1
ATOM 7159 C C . MET B 1 393 ? 9.977 22.234 -16.203 1 95.25 393 MET B C 1
ATOM 7161 O O . MET B 1 393 ? 8.984 22.703 -16.75 1 95.25 393 MET B O 1
ATOM 7165 N N . VAL B 1 394 ? 10.555 22.828 -15.188 1 96.5 394 VAL B N 1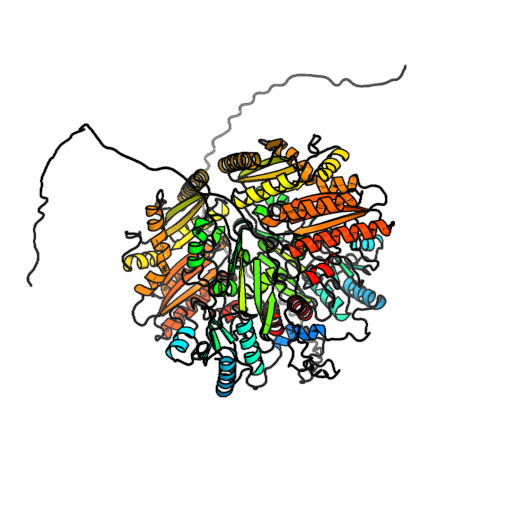
ATOM 7166 C CA . VAL B 1 394 ? 9.906 23.938 -14.484 1 96.5 394 VAL B CA 1
ATOM 7167 C C . VAL B 1 394 ? 10.016 25.203 -15.32 1 96.5 394 VAL B C 1
ATOM 7169 O O . VAL B 1 394 ? 9.312 26.188 -15.062 1 96.5 394 VAL B O 1
ATOM 7172 N N . LYS B 1 395 ? 10.859 25.188 -16.344 1 94.81 395 LYS B N 1
ATOM 7173 C CA . LYS B 1 395 ? 10.992 26.344 -17.219 1 94.81 395 LYS B CA 1
ATOM 7174 C C . LYS B 1 395 ? 9.672 26.641 -17.938 1 94.81 395 LYS B C 1
ATOM 7176 O O . LYS B 1 395 ? 9.398 27.797 -18.281 1 94.81 395 LYS B O 1
ATOM 7181 N N . SER B 1 396 ? 8.898 25.688 -18.047 1 94.56 396 SER B N 1
ATOM 7182 C CA . SER B 1 396 ? 7.645 25.844 -18.781 1 94.56 396 SER B CA 1
ATOM 7183 C C . SER B 1 396 ? 6.543 26.391 -17.891 1 94.56 396 SER B C 1
ATOM 7185 O O . SER B 1 396 ? 5.426 26.641 -18.344 1 94.56 396 SER B O 1
ATOM 7187 N N . PHE B 1 397 ? 6.812 26.688 -16.672 1 96.38 397 PHE B N 1
ATOM 7188 C CA . PHE B 1 397 ? 5.785 27.094 -15.727 1 96.38 397 PHE B CA 1
ATOM 7189 C C . PHE B 1 397 ? 6.117 28.453 -15.125 1 96.38 397 PHE B C 1
ATOM 7191 O O . PHE B 1 397 ? 5.863 28.703 -13.945 1 96.38 397 PHE B O 1
ATOM 7198 N N . ASP B 1 398 ? 6.707 29.344 -15.828 1 94.12 398 ASP B N 1
ATOM 7199 C CA . ASP B 1 398 ? 7.059 30.703 -15.414 1 94.12 398 ASP B CA 1
ATOM 7200 C C . ASP B 1 398 ? 7.895 30.672 -14.133 1 94.12 398 ASP B C 1
ATOM 7202 O O . ASP B 1 398 ? 7.574 31.375 -13.164 1 94.12 398 ASP B O 1
ATOM 7206 N N . CYS B 1 399 ? 8.789 29.844 -14.086 1 93.75 399 CYS B N 1
ATOM 7207 C CA . CYS B 1 399 ? 9.766 29.766 -13.008 1 93.75 399 CYS B CA 1
ATOM 7208 C C . CYS B 1 399 ? 10.625 31.016 -12.953 1 93.75 399 CYS B C 1
ATOM 7210 O O . CYS B 1 399 ? 11.125 31.484 -13.984 1 93.75 399 CYS B O 1
ATOM 7212 N N . ARG B 1 400 ? 10.844 31.562 -11.82 1 95.31 400 ARG B N 1
ATOM 7213 C CA . ARG B 1 400 ? 11.617 32.781 -11.656 1 95.31 400 ARG B CA 1
ATOM 7214 C C . ARG B 1 400 ? 13.055 32.469 -11.258 1 95.31 400 ARG B C 1
ATOM 7216 O O . ARG B 1 400 ? 13.969 33.219 -11.594 1 95.31 400 ARG B O 1
ATOM 7223 N N . SER B 1 401 ? 13.156 31.5 -10.477 1 95.94 401 SER B N 1
ATOM 7224 C CA . SER B 1 401 ? 14.492 31.109 -10.047 1 95.94 401 SER B CA 1
ATOM 7225 C C . SER B 1 401 ? 14.547 29.609 -9.727 1 95.94 401 SER B C 1
ATOM 7227 O O . SER B 1 401 ? 13.523 29 -9.43 1 95.94 401 SER B O 1
ATOM 7229 N N . PHE B 1 402 ? 15.727 29.047 -9.93 1 97.31 402 PHE B N 1
ATOM 7230 C CA . PHE B 1 402 ? 16.062 27.672 -9.602 1 97.31 402 PHE B CA 1
ATOM 7231 C C . PHE B 1 402 ? 17.438 27.594 -8.93 1 97.31 402 PHE B C 1
ATOM 7233 O O . PHE B 1 402 ? 18.453 27.906 -9.539 1 97.31 402 PHE B O 1
ATOM 7240 N N . GLU B 1 403 ? 17.406 27.266 -7.613 1 96.69 403 GLU B N 1
ATOM 7241 C CA . GLU B 1 403 ? 18.641 27.109 -6.844 1 96.69 403 GLU B CA 1
ATOM 7242 C C . GLU B 1 403 ? 18.766 25.703 -6.281 1 96.69 403 GLU B C 1
ATOM 7244 O O . GLU B 1 403 ? 17.797 25.156 -5.723 1 96.69 403 GLU B O 1
ATOM 7249 N N . PHE B 1 404 ? 19.875 25.047 -6.527 1 96.31 404 PHE B N 1
ATOM 7250 C CA . PHE B 1 404 ? 20.078 23.719 -5.957 1 96.31 404 PHE B CA 1
ATOM 7251 C C . PHE B 1 404 ? 21.391 23.656 -5.172 1 96.31 404 PHE B C 1
ATOM 7253 O O . PHE B 1 404 ? 22.297 24.453 -5.414 1 96.31 404 PHE B O 1
ATOM 7260 N N . ALA B 1 405 ? 21.438 22.781 -4.203 1 95.12 405 ALA B N 1
ATOM 7261 C CA . ALA B 1 405 ? 22.562 22.641 -3.277 1 95.12 405 ALA B CA 1
ATOM 7262 C C . ALA B 1 405 ? 23.609 21.672 -3.822 1 95.12 405 ALA B C 1
ATOM 7264 O O . ALA B 1 405 ? 23.281 20.641 -4.395 1 95.12 405 ALA B O 1
ATOM 7265 N N . SER B 1 406 ? 24.828 22.016 -3.586 1 91.19 406 SER B N 1
ATOM 7266 C CA . SER B 1 406 ? 25.953 21.172 -3.939 1 91.19 406 SER B CA 1
ATOM 7267 C C . SER B 1 406 ? 26.75 20.75 -2.701 1 91.19 406 SER B C 1
ATOM 7269 O O . SER B 1 406 ? 27.625 19.891 -2.777 1 91.19 406 SER B O 1
ATOM 7271 N N . THR B 1 407 ? 26.422 21.453 -1.654 1 91.56 407 THR B N 1
ATOM 7272 C CA . THR B 1 407 ? 27.078 21.141 -0.394 1 91.56 407 THR B CA 1
ATOM 7273 C C . THR B 1 407 ? 26.062 20.891 0.708 1 91.56 407 THR B C 1
ATOM 7275 O O . THR B 1 407 ? 24.875 21.219 0.557 1 91.56 407 THR B O 1
ATOM 7278 N N . ARG B 1 408 ? 26.578 20.328 1.731 1 90.12 408 ARG B N 1
ATOM 7279 C CA . ARG B 1 408 ? 25.719 20.047 2.879 1 90.12 408 ARG B CA 1
ATOM 7280 C C . ARG B 1 408 ? 25.172 21.344 3.486 1 90.12 408 ARG B C 1
ATOM 7282 O O . ARG B 1 408 ? 24 21.406 3.869 1 90.12 408 ARG B O 1
ATOM 7289 N N . GLU B 1 409 ? 25.953 22.297 3.613 1 91.88 409 GLU B N 1
ATOM 7290 C CA . GLU B 1 409 ? 25.562 23.578 4.164 1 91.88 409 GLU B CA 1
ATOM 7291 C C . GLU B 1 409 ? 24.469 24.234 3.316 1 91.88 409 GLU B C 1
ATOM 7293 O O . GLU B 1 409 ? 23.516 24.797 3.854 1 91.88 409 GLU B O 1
ATOM 7298 N N . GLN B 1 410 ? 24.672 24.125 2.064 1 93.12 410 GLN B N 1
ATOM 7299 C CA . GLN B 1 410 ? 23.656 24.672 1.16 1 93.12 410 GLN B CA 1
ATOM 7300 C C . GLN B 1 410 ? 22.344 23.922 1.296 1 93.12 410 GLN B C 1
ATOM 7302 O O . GLN B 1 410 ? 21.266 24.516 1.243 1 93.12 410 GLN B O 1
ATOM 7307 N N . MET B 1 411 ? 22.484 22.656 1.44 1 93.94 411 MET B N 1
ATOM 7308 C CA . MET B 1 411 ? 21.281 21.844 1.606 1 93.94 411 MET B CA 1
ATOM 7309 C C . MET B 1 411 ? 20.5 22.266 2.846 1 93.94 411 MET B C 1
ATOM 7311 O O . MET B 1 411 ? 19.297 22.453 2.787 1 93.94 411 MET B O 1
ATOM 7315 N N . GLU B 1 412 ? 21.156 22.406 3.906 1 91.19 412 GLU B N 1
ATOM 7316 C CA . GLU B 1 412 ? 20.531 22.828 5.16 1 91.19 412 GLU B CA 1
ATOM 7317 C C . GLU B 1 412 ? 19.906 24.219 5.027 1 91.19 412 GLU B C 1
ATOM 7319 O O . GLU B 1 412 ? 18.812 24.453 5.531 1 91.19 412 GLU B O 1
ATOM 7324 N N . SER B 1 413 ? 20.609 25.031 4.371 1 91.69 413 SER B N 1
ATOM 7325 C CA . SER B 1 413 ? 20.109 26.391 4.16 1 91.69 413 SER B CA 1
ATOM 7326 C C . SER B 1 413 ? 18.844 26.375 3.312 1 91.69 413 SER B C 1
ATOM 7328 O O . SER B 1 413 ? 17.812 26.953 3.707 1 91.69 413 SER B O 1
ATOM 7330 N N . LEU B 1 414 ? 18.891 25.703 2.301 1 88.81 414 LEU B N 1
ATOM 7331 C CA . LEU B 1 414 ? 17.797 25.703 1.334 1 88.81 414 LEU B CA 1
ATOM 7332 C C . LEU B 1 414 ? 16.547 25.031 1.911 1 88.81 414 LEU B C 1
ATOM 7334 O O . LEU B 1 414 ? 15.43 25.391 1.564 1 88.81 414 LEU B O 1
ATOM 7338 N N . TRP B 1 415 ? 16.797 24.125 2.795 1 92.56 415 TRP B N 1
ATOM 7339 C CA . TRP B 1 415 ? 15.68 23.391 3.357 1 92.56 415 TRP B CA 1
ATOM 7340 C C . TRP B 1 415 ? 15.18 24.047 4.641 1 92.56 415 TRP B C 1
ATOM 7342 O O . TRP B 1 415 ? 14.109 23.703 5.145 1 92.56 415 TRP B O 1
ATOM 7352 N N . SER B 1 416 ? 15.859 24.984 5.141 1 90.25 416 SER B N 1
ATOM 7353 C CA . SER B 1 416 ? 15.625 25.562 6.457 1 90.25 416 SER B CA 1
ATOM 7354 C C . SER B 1 416 ? 14.258 26.25 6.523 1 90.25 416 SER B C 1
ATOM 7356 O O . SER B 1 416 ? 13.562 26.141 7.531 1 90.25 416 SER B O 1
ATOM 7358 N N . ALA B 1 417 ? 13.945 26.953 5.422 1 90.31 417 ALA B N 1
ATOM 7359 C CA . ALA B 1 417 ? 12.664 27.641 5.414 1 90.31 417 ALA B CA 1
ATOM 7360 C C . ALA B 1 417 ? 11.508 26.672 5.625 1 90.31 417 ALA B C 1
ATOM 7362 O O . ALA B 1 417 ? 10.609 26.922 6.422 1 90.31 417 ALA B O 1
ATOM 7363 N N . ARG B 1 418 ? 11.594 25.562 4.918 1 90.5 418 ARG B N 1
ATOM 7364 C CA . ARG B 1 418 ? 10.531 24.562 5.035 1 90.5 418 ARG B CA 1
ATOM 7365 C C . ARG B 1 418 ? 10.516 23.938 6.426 1 90.5 418 ARG B C 1
ATOM 7367 O O . ARG B 1 418 ? 9.445 23.703 6.988 1 90.5 418 ARG B O 1
ATOM 7374 N N . LYS B 1 419 ? 11.57 23.688 6.93 1 83.94 419 LYS B N 1
ATOM 7375 C CA . LYS B 1 419 ? 11.68 23.062 8.242 1 83.94 419 LYS B CA 1
ATOM 7376 C C . LYS B 1 419 ? 11.117 23.969 9.328 1 83.94 419 LYS B C 1
ATOM 7378 O O . LYS B 1 419 ? 10.547 23.484 10.312 1 83.94 419 LYS B O 1
ATOM 7383 N N . GLN B 1 420 ? 11.25 25.25 9.164 1 84.31 420 GLN B N 1
ATOM 7384 C CA . GLN B 1 420 ? 10.898 26.219 10.203 1 84.31 420 GLN B CA 1
ATOM 7385 C C . GLN B 1 420 ? 9.484 26.75 10.008 1 84.31 420 GLN B C 1
ATOM 7387 O O . GLN B 1 420 ? 9.008 27.578 10.789 1 84.31 420 GLN B O 1
ATOM 7392 N N . ALA B 1 421 ? 8.805 26.266 9.062 1 86.38 421 ALA B N 1
ATOM 7393 C CA . ALA B 1 421 ? 7.543 26.859 8.625 1 86.38 421 ALA B CA 1
ATOM 7394 C C . ALA B 1 421 ? 6.551 26.953 9.781 1 86.38 421 ALA B C 1
ATOM 7396 O O . ALA B 1 421 ? 6.027 28.031 10.086 1 86.38 421 ALA B O 1
ATOM 7397 N N . LEU B 1 422 ? 6.293 25.891 10.453 1 79.5 422 LEU B N 1
ATOM 7398 C CA . LEU B 1 422 ? 5.305 25.875 11.523 1 79.5 422 LEU B CA 1
ATOM 7399 C C . LEU B 1 422 ? 5.758 26.75 12.688 1 79.5 422 LEU B C 1
ATOM 7401 O O . LEU B 1 422 ? 4.977 27.547 13.203 1 79.5 422 LEU B O 1
ATOM 7405 N N . TRP B 1 423 ? 6.98 26.656 13.062 1 80 423 TRP B N 1
ATOM 7406 C CA . TRP B 1 423 ? 7.516 27.391 14.203 1 80 423 TRP B CA 1
ATOM 7407 C C . TRP B 1 423 ? 7.496 28.891 13.93 1 80 423 TRP B C 1
ATOM 7409 O O . TRP B 1 423 ? 7.184 29.688 14.812 1 80 423 TRP B O 1
ATOM 7419 N N . SER B 1 424 ? 7.867 29.25 12.719 1 86.38 424 SER B N 1
ATOM 7420 C CA . SER B 1 424 ? 7.824 30.656 12.336 1 86.38 424 SER B CA 1
ATOM 7421 C C . SER B 1 424 ? 6.402 31.219 12.414 1 86.38 424 SER B C 1
ATOM 7423 O O . SER B 1 424 ? 6.195 32.344 12.836 1 86.38 424 SER B O 1
ATOM 7425 N N . SER B 1 425 ? 5.473 30.391 12.047 1 85.94 425 SER B N 1
ATOM 7426 C CA . SER B 1 425 ? 4.07 30.797 12.102 1 85.94 425 SER B CA 1
ATOM 7427 C C . SER B 1 425 ? 3.617 31.016 13.547 1 85.94 425 SER B C 1
ATOM 7429 O O . SER B 1 425 ? 2.947 32 13.852 1 85.94 425 SER B O 1
ATOM 7431 N N . LEU B 1 426 ? 3.998 30.172 14.375 1 81.38 426 LEU B N 1
ATOM 7432 C CA . LEU B 1 426 ? 3.629 30.281 15.781 1 81.38 426 LEU B CA 1
ATOM 7433 C C . LEU B 1 426 ? 4.305 31.484 16.422 1 81.38 426 LEU B C 1
ATOM 7435 O O . LEU B 1 426 ? 3.721 32.156 17.297 1 81.38 426 LEU B O 1
ATOM 7439 N N . ALA B 1 427 ? 5.5 31.812 15.977 1 84.69 427 ALA B N 1
ATOM 7440 C CA . ALA B 1 427 ? 6.281 32.906 16.547 1 84.69 427 ALA B CA 1
ATOM 7441 C C . ALA B 1 427 ? 5.715 34.25 16.125 1 84.69 427 ALA B C 1
ATOM 7443 O O . ALA B 1 427 ? 5.758 35.219 16.891 1 84.69 427 ALA B O 1
ATOM 7444 N N . VAL B 1 428 ? 5.199 34.312 14.969 1 86.69 428 VAL B N 1
ATOM 7445 C CA . VAL B 1 428 ? 4.793 35.625 14.422 1 86.69 428 VAL B CA 1
ATOM 7446 C C . VAL B 1 428 ? 3.309 35.844 14.703 1 86.69 428 VAL B C 1
ATOM 7448 O O . VAL B 1 428 ? 2.795 36.938 14.477 1 86.69 428 VAL B O 1
ATOM 7451 N N . LYS B 1 429 ? 2.662 34.812 15.148 1 85.44 429 LYS B N 1
ATOM 7452 C CA . LYS B 1 429 ? 1.231 34.938 15.414 1 85.44 429 LYS B CA 1
ATOM 7453 C C . LYS B 1 429 ? 0.946 36.062 16.406 1 85.44 429 LYS B C 1
ATOM 7455 O O . LYS B 1 429 ? 1.588 36.125 17.453 1 85.44 429 LYS B O 1
ATOM 7460 N N . PRO B 1 430 ? -0.031 36.938 16.094 1 86.06 430 PRO B N 1
ATOM 7461 C CA . PRO B 1 430 ? -0.381 38 17.031 1 86.06 430 PRO B CA 1
ATOM 7462 C C . PRO B 1 430 ? -0.896 37.5 18.375 1 86.06 430 PRO B C 1
ATOM 7464 O O . PRO B 1 430 ? -1.545 36.438 18.422 1 86.06 430 PRO B O 1
ATOM 7467 N N . ALA B 1 431 ? -0.636 38.25 19.344 1 86.94 431 ALA B N 1
ATOM 7468 C CA . ALA B 1 431 ? -1.114 37.875 20.688 1 86.94 431 ALA B CA 1
ATOM 7469 C C . ALA B 1 431 ? -2.635 37.781 20.703 1 86.94 431 ALA B C 1
ATOM 7471 O O . ALA B 1 431 ? -3.338 38.562 20.094 1 86.94 431 ALA B O 1
ATOM 7472 N N . GLY B 1 432 ? -3.105 36.781 21.359 1 86.12 432 GLY B N 1
ATOM 7473 C CA . GLY B 1 432 ? -4.539 36.594 21.516 1 86.12 432 GLY B CA 1
ATOM 7474 C C . GLY B 1 432 ? -5.156 35.781 20.375 1 86.12 432 GLY B C 1
ATOM 7475 O O . GLY B 1 432 ? -6.348 35.5 20.406 1 86.12 432 GLY B O 1
ATOM 7476 N N . THR B 1 433 ? -4.355 35.5 19.359 1 89.19 433 THR B N 1
ATOM 7477 C CA . THR B 1 433 ? -4.887 34.719 18.234 1 89.19 433 THR B CA 1
ATOM 7478 C C . THR B 1 433 ? -4.52 33.25 18.359 1 89.19 433 THR B C 1
ATOM 7480 O O . THR B 1 433 ? -3.672 32.875 19.172 1 89.19 433 THR B O 1
ATOM 7483 N N . LYS B 1 434 ? -5.336 32.469 17.688 1 87.75 434 LYS B N 1
ATOM 7484 C CA . LYS B 1 434 ? -5.082 31.031 17.547 1 87.75 434 LYS B CA 1
ATOM 7485 C C . LYS B 1 434 ? -4.871 30.656 16.078 1 87.75 434 LYS B C 1
ATOM 7487 O O . LYS B 1 434 ? -5.223 31.422 15.18 1 87.75 434 LYS B O 1
ATOM 7492 N N . VAL B 1 435 ? -4.207 29.531 15.961 1 87.94 435 VAL B N 1
ATOM 7493 C CA . VAL B 1 435 ? -3.965 29.031 14.617 1 87.94 435 VAL B CA 1
ATOM 7494 C C . VAL B 1 435 ? -4.926 27.875 14.312 1 87.94 435 VAL B C 1
ATOM 7496 O O . VAL B 1 435 ? -5.023 26.922 15.086 1 87.94 435 VAL B O 1
ATOM 7499 N N . TRP B 1 436 ? -5.734 28.031 13.25 1 91.38 436 TRP B N 1
ATOM 7500 C CA . TRP B 1 436 ? -6.469 26.906 12.68 1 91.38 436 TRP B CA 1
ATOM 7501 C C . TRP B 1 436 ? -5.66 26.234 11.57 1 91.38 436 TRP B C 1
ATOM 7503 O O . TRP B 1 436 ? -5.508 26.781 10.484 1 91.38 436 TRP B O 1
ATOM 7513 N N . SER B 1 437 ? -5.105 25.062 11.898 1 90.69 437 SER B N 1
ATOM 7514 C CA . SER B 1 437 ? -4.328 24.297 10.93 1 90.69 437 SER B CA 1
ATOM 7515 C C . SER B 1 437 ? -5.074 23.031 10.5 1 90.69 437 SER B C 1
ATOM 7517 O O . SER B 1 437 ? -5.512 22.25 11.344 1 90.69 437 SER B O 1
ATOM 7519 N N . THR B 1 438 ? -5.297 22.859 9.258 1 93.56 438 THR B N 1
ATOM 7520 C CA . THR B 1 438 ? -5.953 21.672 8.727 1 93.56 438 THR B CA 1
ATOM 7521 C C . THR B 1 438 ? -5.395 21.312 7.355 1 93.56 438 THR B C 1
ATOM 7523 O O . THR B 1 438 ? -4.543 22.016 6.82 1 93.56 438 THR B O 1
ATOM 7526 N N . ASP B 1 439 ? -5.773 20.094 6.922 1 96 439 ASP B N 1
ATOM 7527 C CA . ASP B 1 439 ? -5.258 19.625 5.637 1 96 439 ASP B CA 1
ATOM 7528 C C . ASP B 1 439 ? -6.336 18.891 4.844 1 96 439 ASP B C 1
ATOM 7530 O O . ASP B 1 439 ? -7.383 18.531 5.395 1 96 439 ASP B O 1
ATOM 7534 N N . VAL B 1 440 ? -6.156 18.844 3.551 1 98 440 VAL B N 1
ATOM 7535 C CA . VAL B 1 440 ? -6.914 18 2.627 1 98 440 VAL B CA 1
ATOM 7536 C C . VAL B 1 440 ? -5.973 17.406 1.58 1 98 440 VAL B C 1
ATOM 7538 O O . VAL B 1 440 ? -4.812 17.812 1.481 1 98 440 VAL B O 1
ATOM 7541 N N . ALA B 1 441 ? -6.465 16.406 0.939 1 98.06 441 ALA B N 1
ATOM 7542 C CA . ALA B 1 441 ? -5.742 15.867 -0.208 1 98.06 441 ALA B CA 1
ATOM 7543 C C . ALA B 1 441 ? -6.691 15.578 -1.368 1 98.06 441 ALA B C 1
ATOM 7545 O O . ALA B 1 441 ? -7.848 15.203 -1.154 1 98.06 441 ALA B O 1
ATOM 7546 N N . VAL B 1 442 ? -6.207 15.852 -2.574 1 97.75 442 VAL B N 1
ATOM 7547 C CA . VAL B 1 442 ? -6.984 15.641 -3.791 1 97.75 442 VAL B CA 1
ATOM 7548 C C . VAL B 1 442 ? -6.141 14.891 -4.82 1 97.75 442 VAL B C 1
ATOM 7550 O O . VAL B 1 442 ? -4.926 14.758 -4.656 1 97.75 442 VAL B O 1
ATOM 7553 N N . PRO B 1 443 ? -6.836 14.242 -5.867 1 97.12 443 PRO B N 1
ATOM 7554 C CA . PRO B 1 443 ? -6.031 13.742 -6.984 1 97.12 443 PRO B CA 1
ATOM 7555 C C . PRO B 1 443 ? -5.074 14.797 -7.539 1 97.12 443 PRO B C 1
ATOM 7557 O O . PRO B 1 443 ? -5.398 15.984 -7.547 1 97.12 443 PRO B O 1
ATOM 7560 N N . ILE B 1 444 ? -4 14.367 -8.016 1 94.75 444 ILE B N 1
ATOM 7561 C CA . ILE B 1 444 ? -2.883 15.227 -8.398 1 94.75 444 ILE B CA 1
ATOM 7562 C C . ILE B 1 444 ? -3.359 16.281 -9.398 1 94.75 444 ILE B C 1
ATOM 7564 O O . ILE B 1 444 ? -2.99 17.453 -9.289 1 94.75 444 ILE B O 1
ATOM 7568 N N . SER B 1 445 ? -4.23 15.93 -10.266 1 94.44 445 SER B N 1
ATOM 7569 C CA . SER B 1 445 ? -4.672 16.812 -11.336 1 94.44 445 SER B CA 1
ATOM 7570 C C . SER B 1 445 ? -5.562 17.938 -10.812 1 94.44 445 SER B C 1
ATOM 7572 O O . SER B 1 445 ? -5.785 18.938 -11.492 1 94.44 445 SER B O 1
ATOM 7574 N N . ARG B 1 446 ? -6.062 17.75 -9.625 1 96.31 446 ARG B N 1
ATOM 7575 C CA . ARG B 1 446 ? -7.012 18.703 -9.078 1 96.31 446 ARG B CA 1
ATOM 7576 C C . ARG B 1 446 ? -6.336 19.641 -8.078 1 96.31 446 ARG B C 1
ATOM 7578 O O . ARG B 1 446 ? -6.934 20.625 -7.629 1 96.31 446 ARG B O 1
ATOM 7585 N N . LEU B 1 447 ? -5.105 19.406 -7.773 1 95.88 447 LEU B N 1
ATOM 7586 C CA . LEU B 1 447 ? -4.398 20.109 -6.707 1 95.88 447 LEU B CA 1
ATOM 7587 C C . LEU B 1 447 ? -4.312 21.594 -7.008 1 95.88 447 LEU B C 1
ATOM 7589 O O . LEU B 1 447 ? -4.633 22.438 -6.156 1 95.88 447 LEU B O 1
ATOM 7593 N N . ALA B 1 448 ? -3.914 21.953 -8.258 1 94.69 448 ALA B N 1
ATOM 7594 C CA . ALA B 1 448 ? -3.744 23.359 -8.633 1 94.69 448 ALA B CA 1
ATOM 7595 C C . ALA B 1 448 ? -5.051 24.125 -8.477 1 94.69 448 ALA B C 1
ATOM 7597 O O . ALA B 1 448 ? -5.07 25.234 -7.922 1 94.69 448 ALA B O 1
ATOM 7598 N N . GLU B 1 449 ? -6.07 23.516 -8.906 1 96.38 449 GLU B N 1
ATOM 7599 C CA . GLU B 1 449 ? -7.383 24.141 -8.836 1 96.38 449 GLU B CA 1
ATOM 7600 C C . GLU B 1 449 ? -7.809 24.359 -7.387 1 96.38 449 GLU B C 1
ATOM 7602 O O . GLU B 1 449 ? -8.25 25.453 -7.016 1 96.38 449 GLU B O 1
ATOM 7607 N N . LEU B 1 450 ? -7.656 23.406 -6.559 1 97.12 450 LEU B N 1
ATOM 7608 C CA . LEU B 1 450 ? -8.102 23.516 -5.172 1 97.12 450 LEU B CA 1
ATOM 7609 C C . LEU B 1 450 ? -7.258 24.531 -4.41 1 97.12 450 LEU B C 1
ATOM 7611 O O . LEU B 1 450 ? -7.785 25.297 -3.604 1 97.12 450 LEU B O 1
ATOM 7615 N N . VAL B 1 451 ? -5.973 24.516 -4.613 1 96.44 451 VAL B N 1
ATOM 7616 C CA . VAL B 1 451 ? -5.07 25.453 -3.945 1 96.44 451 VAL B CA 1
ATOM 7617 C C . VAL B 1 451 ? -5.461 26.875 -4.297 1 96.44 451 VAL B C 1
ATOM 7619 O O . VAL B 1 451 ? -5.531 27.75 -3.418 1 96.44 451 VAL B O 1
ATOM 7622 N N . GLU B 1 452 ? -5.723 27.141 -5.539 1 94.5 452 GLU B N 1
ATOM 7623 C CA . GLU B 1 452 ? -6.109 28.469 -5.98 1 94.5 452 GLU B CA 1
ATOM 7624 C C . GLU B 1 452 ? -7.434 28.906 -5.352 1 94.5 452 GLU B C 1
ATOM 7626 O O . GLU B 1 452 ? -7.551 30.016 -4.84 1 94.5 452 GLU B O 1
ATOM 7631 N N . LEU B 1 453 ? -8.406 27.984 -5.379 1 95.56 453 LEU B N 1
ATOM 7632 C CA . LEU B 1 453 ? -9.703 28.281 -4.797 1 95.56 453 LEU B CA 1
ATOM 7633 C C . LEU B 1 453 ? -9.578 28.578 -3.305 1 95.56 453 LEU B C 1
ATOM 7635 O O . LEU B 1 453 ? -10.188 29.531 -2.799 1 95.56 453 LEU B O 1
ATOM 7639 N N . SER B 1 454 ? -8.781 27.781 -2.643 1 95.81 454 SER B N 1
ATOM 7640 C CA . SER B 1 454 ? -8.609 27.922 -1.199 1 95.81 454 SER B CA 1
ATOM 7641 C C . SER B 1 454 ? -7.895 29.234 -0.853 1 95.81 454 SER B C 1
ATOM 7643 O O . SER B 1 454 ? -8.273 29.922 0.095 1 95.81 454 SER B O 1
ATOM 7645 N N . ARG B 1 455 ? -6.934 29.547 -1.602 1 93.12 455 ARG B N 1
ATOM 7646 C CA . ARG B 1 455 ? -6.191 30.781 -1.397 1 93.12 455 ARG B CA 1
ATOM 7647 C C . ARG B 1 455 ? -7.086 32 -1.605 1 93.12 455 ARG B C 1
ATOM 7649 O O . ARG B 1 455 ? -7.059 32.938 -0.812 1 93.12 455 ARG B O 1
ATOM 7656 N N . GLU B 1 456 ? -7.77 31.953 -2.666 1 93.25 456 GLU B N 1
ATOM 7657 C CA . GLU B 1 456 ? -8.656 33.062 -2.98 1 93.25 456 GLU B CA 1
ATOM 7658 C C . GLU B 1 456 ? -9.695 33.281 -1.878 1 93.25 456 GLU B C 1
ATOM 7660 O O . GLU B 1 456 ? -9.93 34.406 -1.452 1 93.25 456 GLU B O 1
ATOM 7665 N N . ARG B 1 457 ? -10.258 32.25 -1.442 1 95 457 ARG B N 1
ATOM 7666 C CA . ARG B 1 457 ? -11.266 32.344 -0.395 1 95 457 ARG B CA 1
ATOM 7667 C C . ARG B 1 457 ? -10.664 32.844 0.914 1 95 457 ARG B C 1
ATOM 7669 O O . ARG B 1 457 ? -11.234 33.688 1.574 1 95 457 ARG B O 1
ATOM 7676 N N . ALA B 1 458 ? -9.531 32.281 1.301 1 93.75 458 ALA B N 1
ATOM 7677 C CA . ALA B 1 458 ? -8.867 32.688 2.535 1 93.75 458 ALA B CA 1
ATOM 7678 C C . ALA B 1 458 ? -8.414 34.156 2.465 1 93.75 458 ALA B C 1
ATOM 7680 O O . ALA B 1 458 ? -8.43 34.844 3.473 1 93.75 458 ALA B O 1
ATOM 7681 N N . GLY B 1 459 ? -8.055 34.562 1.274 1 90.81 459 GLY B N 1
ATOM 7682 C CA . GLY B 1 459 ? -7.641 35.969 1.074 1 90.81 459 GLY B CA 1
ATOM 7683 C C . GLY B 1 459 ? -8.742 36.969 1.373 1 90.81 459 GLY B C 1
ATOM 7684 O O . GLY B 1 459 ? -8.469 38.094 1.795 1 90.81 459 GLY B O 1
ATOM 7685 N N . LYS B 1 460 ? -9.914 36.531 1.217 1 92.94 460 LYS B N 1
ATOM 7686 C CA . LYS B 1 460 ? -11.062 37.406 1.41 1 92.94 460 LYS B CA 1
ATOM 7687 C C . LYS B 1 460 ? -11.352 37.625 2.893 1 92.94 460 LYS B C 1
ATOM 7689 O O . LYS B 1 460 ? -12.094 38.531 3.266 1 92.94 460 LYS B O 1
ATOM 7694 N N . LEU B 1 461 ? -10.719 36.812 3.742 1 92.75 461 LEU B N 1
ATOM 7695 C CA . LEU B 1 461 ? -10.961 36.906 5.176 1 92.75 461 LEU B CA 1
ATOM 7696 C C . LEU B 1 461 ? -10.25 38.125 5.762 1 92.75 461 LEU B C 1
ATOM 7698 O O . LEU B 1 461 ? -10.609 38.594 6.844 1 92.75 461 LEU B O 1
ATOM 7702 N N . GLY B 1 462 ? -9.211 38.562 5.109 1 88.62 462 GLY B N 1
ATOM 7703 C CA . GLY B 1 462 ? -8.398 39.656 5.648 1 88.62 462 GLY B CA 1
ATOM 7704 C C . GLY B 1 462 ? -7.52 39.219 6.809 1 88.62 462 GLY B C 1
ATOM 7705 O O . GLY B 1 462 ? -7.094 40.062 7.613 1 88.62 462 GLY B O 1
ATOM 7706 N N . LEU B 1 463 ? -7.414 38 6.996 1 88.31 463 LEU B N 1
ATOM 7707 C CA . LEU B 1 463 ? -6.586 37.406 8.047 1 88.31 463 LEU B CA 1
ATOM 7708 C C . LEU B 1 463 ? -5.309 36.812 7.473 1 88.31 463 LEU B C 1
ATOM 7710 O O . LEU B 1 463 ? -5.223 36.562 6.27 1 88.31 463 LEU B O 1
ATOM 7714 N N . PHE B 1 464 ? -4.332 36.656 8.344 1 84.81 464 PHE B N 1
ATOM 7715 C CA . PHE B 1 464 ? -3.145 35.906 7.926 1 84.81 464 PHE B CA 1
ATOM 7716 C C . PHE B 1 464 ? -3.479 34.438 7.668 1 84.81 464 PHE B C 1
ATOM 7718 O O . PHE B 1 464 ? -3.926 33.719 8.57 1 84.81 464 PHE B O 1
ATOM 7725 N N . SER B 1 465 ? -3.352 34.094 6.398 1 91.62 465 SER B N 1
ATOM 7726 C CA . SER B 1 465 ? -3.611 32.719 5.953 1 91.62 465 SER B CA 1
ATOM 7727 C C . SER B 1 465 ? -2.512 32.25 5.02 1 91.62 465 SER B C 1
ATOM 7729 O O . SER B 1 465 ? -2.203 32.875 4.02 1 91.62 465 SER B O 1
ATOM 7731 N N . SER B 1 466 ? -1.88 31.156 5.461 1 93.25 466 SER B N 1
ATOM 7732 C CA . SER B 1 466 ? -0.8 30.609 4.648 1 93.25 466 SER B CA 1
ATOM 7733 C C . SER B 1 466 ? -1.112 29.172 4.199 1 93.25 466 SER B C 1
ATOM 7735 O O . SER B 1 466 ? -1.961 28.516 4.793 1 93.25 466 SER B O 1
ATOM 7737 N N . LEU B 1 467 ? -0.481 28.844 3.076 1 94.94 467 LEU B N 1
ATOM 7738 C CA . LEU B 1 467 ? -0.605 27.5 2.512 1 94.94 467 LEU B CA 1
ATOM 7739 C C . LEU B 1 467 ? 0.762 26.844 2.385 1 94.94 467 LEU B C 1
ATOM 7741 O O . LEU B 1 467 ? 1.73 27.484 1.967 1 94.94 467 LEU B O 1
ATOM 7745 N N . LEU B 1 468 ? 0.845 25.641 2.898 1 94.44 468 LEU B N 1
ATOM 7746 C CA . LEU B 1 468 ? 1.987 24.75 2.686 1 94.44 468 LEU B CA 1
ATOM 7747 C C . LEU B 1 468 ? 1.526 23.344 2.361 1 94.44 468 LEU B C 1
ATOM 7749 O O . LEU B 1 468 ? 0.445 22.922 2.783 1 94.44 468 LEU B O 1
ATOM 7753 N N . GLY B 1 469 ? 2.387 22.641 1.545 1 93.88 469 GLY B N 1
ATOM 7754 C CA . GLY B 1 469 ? 1.83 21.359 1.174 1 93.88 469 GLY B CA 1
ATOM 7755 C C . GLY B 1 469 ? 2.887 20.328 0.788 1 93.88 469 GLY B C 1
ATOM 7756 O O . GLY B 1 469 ? 3.984 20.703 0.364 1 93.88 469 GLY B O 1
ATOM 7757 N N . HIS B 1 470 ? 2.541 19.031 1.08 1 94.75 470 HIS B N 1
ATOM 7758 C CA . HIS B 1 470 ? 3.166 17.891 0.436 1 94.75 470 HIS B CA 1
ATOM 7759 C C . HIS B 1 470 ? 2.576 17.641 -0.949 1 94.75 470 HIS B C 1
ATOM 7761 O O . HIS B 1 470 ? 1.81 16.703 -1.144 1 94.75 470 HIS B O 1
ATOM 7767 N N . VAL B 1 471 ? 3.02 18.438 -1.944 1 94.62 471 VAL B N 1
ATOM 7768 C CA . VAL B 1 471 ? 2.262 18.531 -3.188 1 94.62 471 VAL B CA 1
ATOM 7769 C C . VAL B 1 471 ? 2.605 17.359 -4.09 1 94.62 471 VAL B C 1
ATOM 7771 O O . VAL B 1 471 ? 1.894 17.078 -5.059 1 94.62 471 VAL B O 1
ATOM 7774 N N . GLY B 1 472 ? 3.611 16.594 -3.713 1 93.44 472 GLY B N 1
ATOM 7775 C CA . GLY B 1 472 ? 3.912 15.383 -4.457 1 93.44 472 GLY B CA 1
ATOM 7776 C C . GLY B 1 472 ? 2.834 14.328 -4.332 1 93.44 472 GLY B C 1
ATOM 7777 O O . GLY B 1 472 ? 2.738 13.43 -5.172 1 93.44 472 GLY B O 1
ATOM 7778 N N . ASP B 1 473 ? 2.059 14.422 -3.359 1 93.44 473 ASP B N 1
ATOM 7779 C CA . ASP B 1 473 ? 1.005 13.422 -3.18 1 93.44 473 ASP B CA 1
ATOM 7780 C C . ASP B 1 473 ? -0.366 14.086 -3.084 1 93.44 473 ASP B C 1
ATOM 7782 O O . ASP B 1 473 ? -1.313 13.5 -2.561 1 93.44 473 ASP B O 1
ATOM 7786 N N . GLY B 1 474 ? -0.485 15.312 -3.504 1 95.5 474 GLY B N 1
ATOM 7787 C CA . GLY B 1 474 ? -1.768 15.984 -3.613 1 95.5 474 GLY B CA 1
ATOM 7788 C C . GLY B 1 474 ? -2.293 16.484 -2.281 1 95.5 474 GLY B C 1
ATOM 7789 O O . GLY B 1 474 ? -3.494 16.734 -2.133 1 95.5 474 GLY B O 1
ATOM 7790 N N . ASN B 1 475 ? -1.415 16.656 -1.33 1 97.25 475 ASN B N 1
ATOM 7791 C CA . ASN B 1 475 ? -1.771 17.062 0.028 1 97.25 475 ASN B CA 1
ATOM 7792 C C . ASN B 1 475 ? -1.298 18.469 0.34 1 97.25 475 ASN B C 1
ATOM 7794 O O . ASN B 1 475 ? -0.174 18.844 -0 1 97.25 475 ASN B O 1
ATOM 7798 N N . PHE B 1 476 ? -2.232 19.297 0.896 1 96.19 476 PHE B N 1
ATOM 7799 C CA . PHE B 1 476 ? -1.77 20.594 1.38 1 96.19 476 PHE B CA 1
ATOM 7800 C C . PHE B 1 476 ? -2.494 20.984 2.662 1 96.19 476 PHE B C 1
ATOM 7802 O O . PHE B 1 476 ? -3.506 20.375 3.02 1 96.19 476 PHE B O 1
ATOM 7809 N N . HIS B 1 477 ? -1.865 21.922 3.346 1 94.94 477 HIS B N 1
ATOM 7810 C CA . HIS B 1 477 ? -2.35 22.484 4.605 1 94.94 477 HIS B CA 1
ATOM 7811 C C . HIS B 1 477 ? -2.732 23.953 4.445 1 94.94 477 HIS B C 1
ATOM 7813 O O . HIS B 1 477 ? -2.102 24.688 3.678 1 94.94 477 HIS B O 1
ATOM 7819 N N . GLN B 1 478 ? -3.699 24.328 5.137 1 94.25 478 GLN B N 1
ATOM 7820 C CA . GLN B 1 478 ? -4.051 25.734 5.301 1 94.25 478 GLN B CA 1
ATOM 7821 C C . GLN B 1 478 ? -4.02 26.141 6.77 1 94.25 478 GLN B C 1
ATOM 7823 O O . GLN B 1 478 ? -4.539 25.438 7.629 1 94.25 478 GLN B O 1
ATOM 7828 N N . MET B 1 479 ? -3.305 27.188 6.988 1 92.69 479 MET B N 1
ATOM 7829 C CA . MET B 1 479 ? -3.217 27.766 8.328 1 92.69 479 MET B CA 1
ATOM 7830 C C . MET B 1 479 ? -3.836 29.156 8.359 1 92.69 479 MET B C 1
ATOM 7832 O O . MET B 1 479 ? -3.484 30.016 7.547 1 92.69 479 MET B O 1
ATOM 7836 N N . ILE B 1 480 ? -4.758 29.406 9.266 1 92.38 480 ILE B N 1
ATOM 7837 C CA . ILE B 1 480 ? -5.406 30.703 9.43 1 92.38 480 ILE B CA 1
ATOM 7838 C C . ILE B 1 480 ? -5.273 31.172 10.875 1 92.38 480 ILE B C 1
ATOM 7840 O O . ILE B 1 480 ? -5.613 30.438 11.805 1 92.38 480 ILE B O 1
ATOM 7844 N N . MET B 1 481 ? -4.703 32.344 11.031 1 90.19 481 MET B N 1
ATOM 7845 C CA . MET B 1 481 ? -4.641 32.969 12.352 1 90.19 481 MET B CA 1
ATOM 7846 C C . MET B 1 481 ? -5.879 33.812 12.625 1 90.19 481 MET B C 1
ATOM 7848 O O . MET B 1 481 ? -6.219 34.688 11.836 1 90.19 481 MET B O 1
ATOM 7852 N N . TYR B 1 482 ? -6.566 33.469 13.742 1 92.19 482 TYR B N 1
ATOM 7853 C CA . TYR B 1 482 ? -7.824 34.156 14.016 1 92.19 482 TYR B CA 1
ATOM 7854 C C . TYR B 1 482 ? -7.996 34.406 15.508 1 92.19 482 TYR B C 1
ATOM 7856 O O . TYR B 1 482 ? -7.336 33.781 16.328 1 92.19 482 TYR B O 1
ATOM 7864 N N . ASN B 1 483 ? -8.812 35.406 15.812 1 92.75 483 ASN B N 1
ATOM 7865 C CA . ASN B 1 483 ? -9.195 35.688 17.188 1 92.75 483 ASN B CA 1
ATOM 7866 C C . ASN B 1 483 ? -10.352 34.812 17.656 1 92.75 483 ASN B C 1
ATOM 7868 O O . ASN B 1 483 ? -11.484 34.969 17.203 1 92.75 483 ASN B O 1
ATOM 7872 N N . PRO B 1 484 ? -10.016 33.906 18.516 1 89.56 484 PRO B N 1
ATOM 7873 C CA . PRO B 1 484 ? -11.07 32.969 18.938 1 89.56 484 PRO B CA 1
ATOM 7874 C C . PRO B 1 484 ? -12.195 33.688 19.703 1 89.56 484 PRO B C 1
ATOM 7876 O O . PRO B 1 484 ? -13.281 33.125 19.875 1 89.56 484 PRO B O 1
ATOM 7879 N N . ASP B 1 485 ? -11.984 34.938 20.203 1 91.19 485 ASP B N 1
ATOM 7880 C CA . ASP B 1 485 ? -12.969 35.688 20.984 1 91.19 485 ASP B CA 1
ATOM 7881 C C . ASP B 1 485 ? -13.836 36.562 20.094 1 91.19 485 ASP B C 1
ATOM 7883 O O . ASP B 1 485 ? -14.727 37.25 20.578 1 91.19 485 ASP B O 1
ATOM 7887 N N . ALA B 1 486 ? -13.555 36.531 18.812 1 93.62 486 ALA B N 1
ATOM 7888 C CA . ALA B 1 486 ? -14.375 37.25 17.828 1 93.62 486 ALA B CA 1
ATOM 7889 C C . ALA B 1 486 ? -15.289 36.281 17.078 1 93.62 486 ALA B C 1
ATOM 7891 O O . ALA B 1 486 ? -14.875 35.656 16.094 1 93.62 486 ALA B O 1
ATOM 7892 N N . PRO B 1 487 ? -16.516 36.188 17.469 1 93.25 487 PRO B N 1
ATOM 7893 C CA . PRO B 1 487 ? -17.422 35.188 16.922 1 93.25 487 PRO B CA 1
ATOM 7894 C C . PRO B 1 487 ? -17.562 35.281 15.398 1 93.25 487 PRO B C 1
ATOM 7896 O O . PRO B 1 487 ? -17.641 34.25 14.719 1 93.25 487 PRO B O 1
ATOM 7899 N N . GLN B 1 488 ? -17.672 36.469 14.859 1 93.5 488 GLN B N 1
ATOM 7900 C CA . GLN B 1 488 ? -17.812 36.625 13.422 1 93.5 488 GLN B CA 1
ATOM 7901 C C . GLN B 1 488 ? -16.578 36.125 12.68 1 93.5 488 GLN B C 1
ATOM 7903 O O . GLN B 1 488 ? -16.703 35.5 11.625 1 93.5 488 GLN B O 1
ATOM 7908 N N . GLU B 1 489 ? -15.445 36.406 13.281 1 93 489 GLU B N 1
ATOM 7909 C CA . GLU B 1 489 ? -14.195 35.938 12.688 1 93 489 GLU B CA 1
ATOM 7910 C C . GLU B 1 489 ? -14.094 34.438 12.742 1 93 489 GLU B C 1
ATOM 7912 O O . GLU B 1 489 ? -13.727 33.781 11.758 1 93 489 GLU B O 1
ATOM 7917 N N . LYS B 1 490 ? -14.477 33.906 13.844 1 92.69 490 LYS B N 1
ATOM 7918 C CA . LYS B 1 490 ? -14.461 32.438 14.016 1 92.69 490 LYS B CA 1
ATOM 7919 C C . LYS B 1 490 ? -15.383 31.766 13.008 1 92.69 490 LYS B C 1
ATOM 7921 O O . LYS B 1 490 ? -15 30.781 12.383 1 92.69 490 LYS B O 1
ATOM 7926 N N . THR B 1 491 ? -16.516 32.281 12.82 1 95.19 491 THR B N 1
ATOM 7927 C CA . THR B 1 491 ? -17.484 31.734 11.891 1 95.19 491 THR B CA 1
ATOM 7928 C C . THR B 1 491 ? -16.984 31.844 10.453 1 95.19 491 THR B C 1
ATOM 7930 O O . THR B 1 491 ? -17.109 30.891 9.68 1 95.19 491 THR B O 1
ATOM 7933 N N . ALA B 1 492 ? -16.422 32.969 10.141 1 95.69 492 ALA B N 1
ATOM 7934 C CA . ALA B 1 492 ? -15.906 33.188 8.797 1 95.69 492 ALA B CA 1
ATOM 7935 C C . ALA B 1 492 ? -14.773 32.219 8.484 1 95.69 492 ALA B C 1
ATOM 7937 O O . ALA B 1 492 ? -14.695 31.672 7.383 1 95.69 492 ALA B O 1
ATOM 7938 N N . VAL B 1 493 ? -13.914 32.031 9.461 1 95.56 493 VAL B N 1
ATOM 7939 C CA . VAL B 1 493 ? -12.797 31.109 9.297 1 95.56 493 VAL B CA 1
ATOM 7940 C C . VAL B 1 493 ? -13.32 29.688 9.156 1 95.56 493 VAL B C 1
ATOM 7942 O O . VAL B 1 493 ? -12.867 28.938 8.289 1 95.56 493 VAL B O 1
ATOM 7945 N N . ALA B 1 494 ? -14.289 29.297 9.953 1 94.44 494 ALA B N 1
ATOM 7946 C CA . ALA B 1 494 ? -14.891 27.984 9.883 1 94.44 494 ALA B CA 1
ATOM 7947 C C . ALA B 1 494 ? -15.508 27.734 8.508 1 94.44 494 ALA B C 1
ATOM 7949 O O . ALA B 1 494 ? -15.352 26.656 7.938 1 94.44 494 ALA B O 1
ATOM 7950 N N . GLU B 1 495 ? -16.188 28.688 8.023 1 96 495 GLU B N 1
ATOM 7951 C CA . GLU B 1 495 ? -16.797 28.562 6.703 1 96 495 GLU B CA 1
ATOM 7952 C C . GLU B 1 495 ? -15.75 28.422 5.613 1 96 495 GLU B C 1
ATOM 7954 O O . GLU B 1 495 ? -15.93 27.656 4.664 1 96 495 GLU B O 1
ATOM 7959 N N . CYS B 1 496 ? -14.711 29.172 5.746 1 96.5 496 CYS B N 1
ATOM 7960 C CA . CYS B 1 496 ? -13.602 29.078 4.805 1 96.5 496 CYS B CA 1
ATOM 7961 C C . CYS B 1 496 ? -13.023 27.672 4.773 1 96.5 496 CYS B C 1
ATOM 7963 O O . CYS B 1 496 ? -12.859 27.094 3.701 1 96.5 496 CYS B O 1
ATOM 7965 N N . VAL B 1 497 ? -12.82 27.125 5.93 1 95.81 497 VAL B N 1
ATOM 7966 C CA . VAL B 1 497 ? -12.266 25.781 6.047 1 95.81 497 VAL B CA 1
ATOM 7967 C C . VAL B 1 497 ? -13.281 24.75 5.52 1 95.81 497 VAL B C 1
ATOM 7969 O O . VAL B 1 497 ? -12.914 23.828 4.785 1 95.81 497 VAL B O 1
ATOM 7972 N N . HIS B 1 498 ? -14.5 24.969 5.852 1 96.44 498 HIS B N 1
ATOM 7973 C CA . HIS B 1 498 ? -15.562 24.078 5.402 1 96.44 498 HIS B CA 1
ATOM 7974 C C . HIS B 1 498 ? -15.625 24.016 3.881 1 96.44 498 HIS B C 1
ATOM 7976 O O . HIS B 1 498 ? -15.719 22.922 3.303 1 96.44 498 HIS B O 1
ATOM 7982 N N . MET B 1 499 ? -15.562 25.094 3.271 1 97.25 499 MET B N 1
ATOM 7983 C CA . MET B 1 499 ? -15.641 25.156 1.814 1 97.25 499 MET B CA 1
ATOM 7984 C C . MET B 1 499 ? -14.414 24.5 1.182 1 97.25 499 MET B C 1
ATOM 7986 O O . MET B 1 499 ? -14.531 23.844 0.148 1 97.25 499 MET B O 1
ATOM 7990 N N . MET B 1 500 ? -13.258 24.688 1.81 1 97.5 500 MET B N 1
ATOM 7991 C CA . MET B 1 500 ? -12.055 24.016 1.33 1 97.5 500 MET B CA 1
ATOM 7992 C C . MET B 1 500 ? -12.234 22.5 1.362 1 97.5 500 MET B C 1
ATOM 7994 O O . MET B 1 500 ? -11.938 21.812 0.383 1 97.5 500 MET B O 1
ATOM 7998 N N . VAL B 1 501 ? -12.75 21.969 2.418 1 97.88 501 VAL B N 1
ATOM 7999 C CA . VAL B 1 501 ? -12.938 20.547 2.609 1 97.88 501 VAL B CA 1
ATOM 8000 C C . VAL B 1 501 ? -13.977 20.016 1.624 1 97.88 501 VAL B C 1
ATOM 8002 O O . VAL B 1 501 ? -13.773 18.984 0.987 1 97.88 501 VAL B O 1
ATOM 8005 N N . ARG B 1 502 ? -15.039 20.734 1.449 1 97.75 502 ARG B N 1
ATOM 8006 C CA . ARG B 1 502 ? -16.094 20.297 0.543 1 97.75 502 ARG B CA 1
ATOM 8007 C C . ARG B 1 502 ? -15.625 20.328 -0.906 1 97.75 502 ARG B C 1
ATOM 8009 O O . ARG B 1 502 ? -16 19.469 -1.704 1 97.75 502 ARG B O 1
ATOM 8016 N N . ASP B 1 503 ? -14.867 21.375 -1.227 1 98.38 503 ASP B N 1
ATOM 8017 C CA . ASP B 1 503 ? -14.273 21.406 -2.559 1 98.38 503 ASP B CA 1
ATOM 8018 C C . ASP B 1 503 ? -13.391 20.188 -2.797 1 98.38 503 ASP B C 1
ATOM 8020 O O . ASP B 1 503 ? -13.414 19.594 -3.875 1 98.38 503 ASP B O 1
ATOM 8024 N N . ALA B 1 504 ? -12.586 19.844 -1.778 1 98.44 504 ALA B N 1
ATOM 8025 C CA . ALA B 1 504 ? -11.727 18.672 -1.892 1 98.44 504 ALA B CA 1
ATOM 8026 C C . ALA B 1 504 ? -12.555 17.406 -2.143 1 98.44 504 ALA B C 1
ATOM 8028 O O . ALA B 1 504 ? -12.195 16.594 -2.988 1 98.44 504 ALA B O 1
ATOM 8029 N N . LEU B 1 505 ? -13.664 17.25 -1.455 1 98.31 505 LEU B N 1
ATOM 8030 C CA . LEU B 1 505 ? -14.531 16.094 -1.614 1 98.31 505 LEU B CA 1
ATOM 8031 C C . LEU B 1 505 ? -15.18 16.078 -2.996 1 98.31 505 LEU B C 1
ATOM 8033 O O . LEU B 1 505 ? -15.266 15.031 -3.635 1 98.31 505 LEU B O 1
ATOM 8037 N N . ALA B 1 506 ? -15.555 17.266 -3.447 1 98.25 506 ALA B N 1
ATOM 8038 C CA . ALA B 1 506 ? -16.156 17.375 -4.773 1 98.25 506 ALA B CA 1
ATOM 8039 C C . ALA B 1 506 ? -15.156 16.984 -5.859 1 98.25 506 ALA B C 1
ATOM 8041 O O . ALA B 1 506 ? -15.555 16.578 -6.953 1 98.25 506 ALA B O 1
ATOM 8042 N N . MET B 1 507 ? -13.969 17.078 -5.523 1 98 507 MET B N 1
ATOM 8043 C CA . MET B 1 507 ? -12.898 16.734 -6.457 1 98 507 MET B CA 1
ATOM 8044 C C . MET B 1 507 ? -12.406 15.312 -6.223 1 98 507 MET B C 1
ATOM 8046 O O . MET B 1 507 ? -11.312 14.953 -6.668 1 98 507 MET B O 1
ATOM 8050 N N . GLU B 1 508 ? -13.125 14.531 -5.52 1 97.94 508 GLU B N 1
ATOM 8051 C CA . GLU B 1 508 ? -12.867 13.125 -5.23 1 97.94 508 GLU B CA 1
ATOM 8052 C C . GLU B 1 508 ? -11.648 12.953 -4.336 1 97.94 508 GLU B C 1
ATOM 8054 O O . GLU B 1 508 ? -10.906 11.977 -4.461 1 97.94 508 GLU B O 1
ATOM 8059 N N . GLY B 1 509 ? -11.383 13.977 -3.52 1 98.38 509 GLY B N 1
ATOM 8060 C CA . GLY B 1 509 ? -10.289 13.914 -2.561 1 98.38 509 GLY B CA 1
ATOM 8061 C C . GLY B 1 509 ? -10.719 13.391 -1.201 1 98.38 509 GLY B C 1
ATOM 8062 O O . GLY B 1 509 ? -11.594 12.539 -1.106 1 98.38 509 GLY B O 1
ATOM 8063 N N . THR B 1 510 ? -9.898 13.781 -0.214 1 98.62 510 THR B N 1
ATOM 8064 C CA . THR B 1 510 ? -10.125 13.344 1.158 1 98.62 510 THR B CA 1
ATOM 8065 C C . THR B 1 510 ? -10.047 14.523 2.125 1 98.62 510 THR B C 1
ATOM 8067 O O . THR B 1 510 ? -9.367 15.508 1.852 1 98.62 510 THR B O 1
ATOM 8070 N N . VAL B 1 511 ? -10.758 14.344 3.279 1 98.25 511 VAL B N 1
ATOM 8071 C CA . VAL B 1 511 ? -10.844 15.398 4.289 1 98.25 511 VAL B CA 1
ATOM 8072 C C . VAL B 1 511 ? -9.547 15.453 5.09 1 98.25 511 VAL B C 1
ATOM 8074 O O . VAL B 1 511 ? -9.305 16.422 5.824 1 98.25 511 VAL B O 1
ATOM 8077 N N . SER B 1 512 ? -8.719 14.422 4.922 1 98.06 512 SER B N 1
ATOM 8078 C CA . SER B 1 512 ? -7.469 14.367 5.672 1 98.06 512 SER B CA 1
ATOM 8079 C C . SER B 1 512 ? -6.391 13.617 4.898 1 98.06 512 SER B C 1
ATOM 8081 O O . SER B 1 512 ? -6.535 12.422 4.629 1 98.06 512 SER B O 1
ATOM 8083 N N . GLY B 1 513 ? -5.301 14.312 4.637 1 97.12 513 GLY B N 1
ATOM 8084 C CA . GLY B 1 513 ? -4.148 13.664 4.035 1 97.12 513 GLY B CA 1
ATOM 8085 C C . GLY B 1 513 ? -3.248 12.984 5.047 1 97.12 513 GLY B C 1
ATOM 8086 O O . GLY B 1 513 ? -2.65 11.945 4.758 1 97.12 513 GLY B O 1
ATOM 8087 N N . GLU B 1 514 ? -3.164 13.57 6.234 1 95.31 514 GLU B N 1
ATOM 8088 C CA . GLU B 1 514 ? -2.184 13 7.152 1 95.31 514 GLU B CA 1
ATOM 8089 C C . GLU B 1 514 ? -2.537 13.312 8.602 1 95.31 514 GLU B C 1
ATOM 8091 O O . GLU B 1 514 ? -1.968 12.727 9.531 1 95.31 514 GLU B O 1
ATOM 8096 N N . HIS B 1 515 ? -3.469 14.211 8.961 1 93 515 HIS B N 1
ATOM 8097 C CA . HIS B 1 515 ? -3.738 14.664 10.32 1 93 515 HIS B CA 1
ATOM 8098 C C . HIS B 1 515 ? -4.66 13.695 11.055 1 93 515 HIS B C 1
ATOM 8100 O O . HIS B 1 515 ? -4.82 13.789 12.273 1 93 515 HIS B O 1
ATOM 8106 N N . GLY B 1 516 ? -5.207 12.789 10.312 1 96.31 516 GLY B N 1
ATOM 8107 C CA . GLY B 1 516 ? -6.293 12.023 10.906 1 96.31 516 GLY B CA 1
ATOM 8108 C C . GLY B 1 516 ? -7.59 12.797 11 1 96.31 516 GLY B C 1
ATOM 8109 O O . GLY B 1 516 ? -7.77 13.805 10.312 1 96.31 516 GLY B O 1
ATOM 8110 N N . ILE B 1 517 ? -8.531 12.312 11.789 1 97.81 517 ILE B N 1
ATOM 8111 C CA . ILE B 1 517 ? -9.867 12.891 11.875 1 97.81 517 ILE B CA 1
ATOM 8112 C C . ILE B 1 517 ? -10.039 13.586 13.219 1 97.81 517 ILE B C 1
ATOM 8114 O O . ILE B 1 517 ? -10.453 14.75 13.273 1 97.81 517 ILE B O 1
ATOM 8118 N N . GLY B 1 518 ? -9.617 12.883 14.234 1 96.56 518 GLY B N 1
ATOM 8119 C CA . GLY B 1 518 ? -9.812 13.43 15.57 1 96.56 518 GLY B CA 1
ATOM 8120 C C . GLY B 1 518 ? -11.242 13.852 15.828 1 96.56 518 GLY B C 1
ATOM 8121 O O . GLY B 1 518 ? -12.188 13.18 15.414 1 96.56 518 GLY B O 1
ATOM 8122 N N . LEU B 1 519 ? -11.406 14.883 16.688 1 95.5 519 LEU B N 1
ATOM 8123 C CA . LEU B 1 519 ? -12.695 15.5 16.969 1 95.5 519 LEU B CA 1
ATOM 8124 C C . LEU B 1 519 ? -13.078 16.484 15.867 1 95.5 519 LEU B C 1
ATOM 8126 O O . LEU B 1 519 ? -14.258 16.625 15.531 1 95.5 519 LEU B O 1
ATOM 8130 N N . GLY B 1 520 ? -12.117 17.062 15.32 1 94.12 520 GLY B N 1
ATOM 8131 C CA . GLY B 1 520 ? -12.312 18.25 14.5 1 94.12 520 GLY B CA 1
ATOM 8132 C C . GLY B 1 520 ? -12.867 17.938 13.125 1 94.12 520 GLY B C 1
ATOM 8133 O O . GLY B 1 520 ? -13.547 18.766 12.516 1 94.12 520 GLY B O 1
ATOM 8134 N N . LYS B 1 521 ? -12.594 16.734 12.602 1 96.25 521 LYS B N 1
ATOM 8135 C CA . LYS B 1 521 ? -13 16.453 11.227 1 96.25 521 LYS B CA 1
ATOM 8136 C C . LYS B 1 521 ? -14.016 15.32 11.172 1 96.25 521 LYS B C 1
ATOM 8138 O O . LYS B 1 521 ? -14.234 14.727 10.117 1 96.25 521 LYS B O 1
ATOM 8143 N N . LYS B 1 522 ? -14.641 15.047 12.273 1 95 522 LYS B N 1
ATOM 8144 C CA . LYS B 1 522 ? -15.594 13.945 12.352 1 95 522 LYS B CA 1
ATOM 8145 C C . LYS B 1 522 ? -16.75 14.148 11.359 1 95 522 LYS B C 1
ATOM 8147 O O . LYS B 1 522 ? -17.125 13.219 10.648 1 95 522 LYS B O 1
ATOM 8152 N N . HIS B 1 523 ? -17.328 15.289 11.344 1 94.62 523 HIS B N 1
ATOM 8153 C CA . HIS B 1 523 ? -18.453 15.562 10.469 1 94.62 523 HIS B CA 1
ATOM 8154 C C . HIS B 1 523 ? -18.047 15.539 9 1 94.62 523 HIS B C 1
ATOM 8156 O O . HIS B 1 523 ? -18.844 15.18 8.133 1 94.62 523 HIS B O 1
ATOM 8162 N N . TYR B 1 524 ? -16.766 15.922 8.688 1 96.56 524 TYR B N 1
ATOM 8163 C CA . TYR B 1 524 ? -16.266 15.859 7.324 1 96.56 524 TYR B CA 1
ATOM 8164 C C . TYR B 1 524 ? -16.078 14.422 6.867 1 96.56 524 TYR B C 1
ATOM 8166 O O . TYR B 1 524 ? -16.297 14.094 5.699 1 96.56 524 TYR B O 1
ATOM 8174 N N . LEU B 1 525 ? -15.625 13.531 7.812 1 97.62 525 LEU B N 1
ATOM 8175 C CA . LEU B 1 525 ? -15.508 12.109 7.48 1 97.62 525 LEU B CA 1
ATOM 8176 C C . LEU B 1 525 ? -16.859 11.539 7.062 1 97.62 525 LEU B C 1
ATOM 8178 O O . LEU B 1 525 ? -16.938 10.758 6.113 1 97.62 525 LEU B O 1
ATOM 8182 N N . ALA B 1 526 ? -17.906 11.961 7.773 1 95.81 526 ALA B N 1
ATOM 8183 C CA . ALA B 1 526 ? -19.266 11.492 7.465 1 95.81 526 ALA B CA 1
ATOM 8184 C C . ALA B 1 526 ? -19.703 11.961 6.078 1 95.81 526 ALA B C 1
ATOM 8186 O O . ALA B 1 526 ? -20.516 11.305 5.426 1 95.81 526 ALA B O 1
ATOM 8187 N N . GLU B 1 527 ? -19.156 13.078 5.664 1 96.19 527 GLU B N 1
ATOM 8188 C CA . GLU B 1 527 ? -19.438 13.57 4.32 1 96.19 527 GLU B CA 1
ATOM 8189 C C . GLU B 1 527 ? -18.656 12.797 3.268 1 96.19 527 GLU B C 1
ATOM 8191 O O . GLU B 1 527 ? -19.141 12.562 2.16 1 96.19 527 GLU B O 1
ATOM 8196 N N . GLU B 1 528 ? -17.438 12.43 3.625 1 97.38 528 GLU B N 1
ATOM 8197 C CA . GLU B 1 528 ? -16.578 11.719 2.684 1 97.38 528 GLU B CA 1
ATOM 8198 C C . GLU B 1 528 ? -17.078 10.297 2.434 1 97.38 528 GLU B C 1
ATOM 8200 O O . GLU B 1 528 ? -17.031 9.812 1.303 1 97.38 528 GLU B O 1
ATOM 8205 N N . LEU B 1 529 ? -17.484 9.664 3.498 1 95.88 529 LEU B N 1
ATOM 8206 C CA . LEU B 1 529 ? -17.875 8.266 3.412 1 95.88 529 LEU B CA 1
ATOM 8207 C C . LEU B 1 529 ? -19.391 8.125 3.367 1 95.88 529 LEU B C 1
ATOM 8209 O O . LEU B 1 529 ? -20.109 8.859 4.055 1 95.88 529 LEU B O 1
ATOM 8213 N N . ASP B 1 530 ? -19.859 7.176 2.607 1 90.94 530 ASP B N 1
ATOM 8214 C CA . ASP B 1 530 ? -21.297 6.941 2.604 1 90.94 530 ASP B CA 1
ATOM 8215 C C . ASP B 1 530 ? -21.75 6.23 3.881 1 90.94 530 ASP B C 1
ATOM 8217 O O . ASP B 1 530 ? -20.906 5.824 4.691 1 90.94 530 ASP B O 1
ATOM 8221 N N . GLY B 1 531 ? -23.016 6.195 4.113 1 91.75 531 GLY B N 1
ATOM 8222 C CA . GLY B 1 531 ? -23.609 5.629 5.312 1 91.75 531 GLY B CA 1
ATOM 8223 C C . GLY B 1 531 ? -23.141 4.211 5.594 1 91.75 531 GLY B C 1
ATOM 8224 O O . GLY B 1 531 ? -22.609 3.922 6.668 1 91.75 531 GLY B O 1
ATOM 8225 N N . 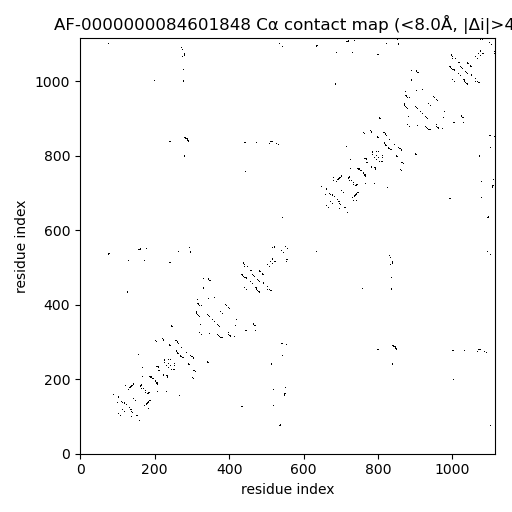PRO B 1 532 ? -23.266 3.354 4.664 1 94.25 532 PRO B N 1
ATOM 8226 C CA . PRO B 1 532 ? -22.859 1.963 4.887 1 94.25 532 PRO B CA 1
ATOM 8227 C C . PRO B 1 532 ? -21.375 1.822 5.227 1 94.25 532 PRO B C 1
ATOM 8229 O O . PRO B 1 532 ? -21.016 1.014 6.082 1 94.25 532 PRO B O 1
ATOM 8232 N N . THR B 1 533 ? -20.547 2.625 4.559 1 96.62 533 THR B N 1
ATOM 8233 C CA . THR B 1 533 ? -19.109 2.549 4.812 1 96.62 533 THR B CA 1
ATOM 8234 C C . THR B 1 533 ? -18.781 2.998 6.234 1 96.62 533 THR B C 1
ATOM 8236 O O . THR B 1 533 ? -18.031 2.336 6.941 1 96.62 533 THR B O 1
ATOM 8239 N N . LEU B 1 534 ? -19.359 4.156 6.621 1 96.06 534 LEU B N 1
ATOM 8240 C CA . LEU B 1 534 ? -19.203 4.605 8 1 96.06 534 LEU B CA 1
ATOM 8241 C C . LEU B 1 534 ? -19.766 3.578 8.977 1 96.06 534 LEU B C 1
ATOM 8243 O O . LEU B 1 534 ? -19.219 3.381 10.062 1 96.06 534 LEU B O 1
ATOM 8247 N N . GLY B 1 535 ? -20.844 2.912 8.57 1 95.5 535 GLY B N 1
ATOM 8248 C CA . GLY B 1 535 ? -21.438 1.856 9.375 1 95.5 535 GLY B CA 1
ATOM 8249 C C . GLY B 1 535 ? -20.5 0.693 9.617 1 95.5 535 GLY B C 1
ATOM 8250 O O . GLY B 1 535 ? -20.453 0.141 10.719 1 95.5 535 GLY B O 1
ATOM 8251 N N . VAL B 1 536 ? -19.734 0.339 8.641 1 96.88 536 VAL B N 1
ATOM 8252 C CA . VAL B 1 536 ? -18.75 -0.729 8.781 1 96.88 536 VAL B CA 1
ATOM 8253 C C . VAL B 1 536 ? -17.688 -0.325 9.812 1 96.88 536 VAL B C 1
ATOM 8255 O O . VAL B 1 536 ? -17.328 -1.117 10.688 1 96.88 536 VAL B O 1
ATOM 8258 N N . MET B 1 537 ? -17.188 0.938 9.711 1 97.44 537 MET B N 1
ATOM 8259 C CA . MET B 1 537 ? -16.188 1.401 10.68 1 97.44 537 MET B CA 1
ATOM 8260 C C . MET B 1 537 ? -16.75 1.355 12.102 1 97.44 537 MET B C 1
ATOM 8262 O O . MET B 1 537 ? -16.078 0.885 13.016 1 97.44 537 MET B O 1
ATOM 8266 N N . LYS B 1 538 ? -17.984 1.784 12.25 1 96.12 538 LYS B N 1
ATOM 8267 C CA . LYS B 1 538 ? -18.625 1.766 13.562 1 96.12 538 LYS B CA 1
ATOM 8268 C C . LYS B 1 538 ? -18.797 0.337 14.07 1 96.12 538 LYS B C 1
ATOM 8270 O O . LYS B 1 538 ? -18.578 0.065 15.25 1 96.12 538 LYS B O 1
ATOM 8275 N N . ALA B 1 539 ? -19.109 -0.54 13.18 1 95.88 539 ALA B N 1
ATOM 8276 C CA . ALA B 1 539 ? -19.281 -1.94 13.555 1 95.88 539 ALA B CA 1
ATOM 8277 C C . ALA B 1 539 ? -17.969 -2.553 14.016 1 95.88 539 ALA B C 1
ATOM 8279 O O . ALA B 1 539 ? -17.938 -3.35 14.961 1 95.88 539 ALA B O 1
ATOM 8280 N N . LEU B 1 540 ? -16.938 -2.227 13.305 1 97.38 540 LEU B N 1
ATOM 8281 C CA . LEU B 1 540 ? -15.633 -2.699 13.719 1 97.38 540 LEU B CA 1
ATOM 8282 C C . LEU B 1 540 ? -15.273 -2.166 15.102 1 97.38 540 LEU B C 1
ATOM 8284 O O . LEU B 1 540 ? -14.758 -2.906 15.945 1 97.38 540 LEU B O 1
ATOM 8288 N N . LYS B 1 541 ? -15.539 -0.871 15.359 1 97.19 541 LYS B N 1
ATOM 8289 C CA . LYS B 1 541 ? -15.328 -0.267 16.672 1 97.19 541 LYS B CA 1
ATOM 8290 C C . LYS B 1 541 ? -16.141 -0.978 17.75 1 97.19 541 LYS B C 1
ATOM 8292 O O . LYS B 1 541 ? -15.617 -1.34 18.797 1 97.19 541 LYS B O 1
ATOM 8297 N N . ASP B 1 542 ? -17.359 -1.294 17.438 1 95.19 542 ASP B N 1
ATOM 8298 C CA . ASP B 1 542 ? -18.25 -1.972 18.375 1 95.19 542 ASP B CA 1
ATOM 8299 C C . ASP B 1 542 ? -17.734 -3.375 18.703 1 95.19 542 ASP B C 1
ATOM 8301 O O . ASP B 1 542 ? -17.875 -3.848 19.828 1 95.19 542 ASP B O 1
ATOM 8305 N N . THR B 1 543 ? -17.172 -3.91 17.75 1 95.06 543 THR B N 1
ATOM 8306 C CA . THR B 1 543 ? -16.688 -5.277 17.891 1 95.06 543 THR B CA 1
ATOM 8307 C C . THR B 1 543 ? -15.461 -5.332 18.797 1 95.06 543 THR B C 1
ATOM 8309 O O . THR B 1 543 ? -15.391 -6.176 19.703 1 95.06 543 THR B O 1
ATOM 8312 N N . LEU B 1 544 ? -14.57 -4.453 18.625 1 96.69 544 LEU B N 1
ATOM 8313 C CA . LEU B 1 544 ? -13.312 -4.52 19.359 1 96.69 544 LEU B CA 1
ATOM 8314 C C . LEU B 1 544 ? -13.391 -3.734 20.656 1 96.69 544 LEU B C 1
ATOM 8316 O O . LEU B 1 544 ? -12.586 -3.947 21.562 1 96.69 544 LEU B O 1
ATOM 8320 N N . ASP B 1 545 ? -14.289 -2.811 20.734 1 96.56 545 ASP B N 1
ATOM 8321 C CA . ASP B 1 545 ? -14.523 -1.965 21.906 1 96.56 545 ASP B CA 1
ATOM 8322 C C . ASP B 1 545 ? -16.016 -1.782 22.156 1 96.56 545 ASP B C 1
ATOM 8324 O O . ASP B 1 545 ? -16.547 -0.687 21.984 1 96.56 545 ASP B O 1
ATOM 8328 N N . PRO B 1 546 ? -16.641 -2.777 22.703 1 94.25 546 PRO B N 1
ATOM 8329 C CA . PRO B 1 546 ? -18.109 -2.783 22.781 1 94.25 546 PRO B CA 1
ATOM 8330 C C . PRO B 1 546 ? -18.641 -1.683 23.688 1 94.25 546 PRO B C 1
ATOM 8332 O O . PRO B 1 546 ? -19.797 -1.262 23.547 1 94.25 546 PRO B O 1
ATOM 8335 N N . HIS B 1 547 ? -17.859 -1.201 24.594 1 95.62 547 HIS B N 1
ATOM 8336 C CA . HIS B 1 547 ? -18.312 -0.149 25.484 1 95.62 547 HIS B CA 1
ATOM 8337 C C . HIS B 1 547 ? -17.812 1.219 25.047 1 95.62 547 HIS B C 1
ATOM 8339 O O . HIS B 1 547 ? -18.047 2.221 25.719 1 95.62 547 HIS B O 1
ATOM 8345 N N . TRP B 1 548 ? -17.047 1.259 23.969 1 97 548 TRP B N 1
ATOM 8346 C CA . TRP B 1 548 ? -16.531 2.488 23.375 1 97 548 TRP B CA 1
ATOM 8347 C C . TRP B 1 548 ? -15.664 3.25 24.359 1 97 548 TRP B C 1
ATOM 8349 O O . TRP B 1 548 ? -15.805 4.465 24.516 1 97 548 TRP B O 1
ATOM 8359 N N . LEU B 1 549 ? -14.836 2.529 24.969 1 98.25 549 LEU B N 1
ATOM 8360 C CA . LEU B 1 549 ? -13.977 3.111 25.984 1 98.25 549 LEU B CA 1
ATOM 8361 C C . LEU B 1 549 ? -12.688 3.652 25.375 1 98.25 549 LEU B C 1
ATOM 8363 O O . LEU B 1 549 ? -12.023 4.5 25.984 1 98.25 549 LEU B O 1
ATOM 8367 N N . LEU B 1 550 ? -12.336 3.168 24.234 1 98.56 550 LEU B N 1
ATOM 8368 C CA . LEU B 1 550 ? -11.062 3.547 23.625 1 98.56 550 LEU B CA 1
ATOM 8369 C C . LEU B 1 550 ? -11.211 4.82 22.797 1 98.56 550 LEU B C 1
ATOM 8371 O O . LEU B 1 550 ? -11.852 4.812 21.75 1 98.56 550 LEU B O 1
ATOM 8375 N N . ASN B 1 551 ? -10.656 5.898 23.281 1 98.25 551 ASN B N 1
ATOM 8376 C CA . ASN B 1 551 ? -10.633 7.215 22.656 1 98.25 551 ASN B CA 1
ATOM 8377 C C . ASN B 1 551 ? -12 7.586 22.062 1 98.25 551 ASN B C 1
ATOM 8379 O O . ASN B 1 551 ? -12.102 7.965 20.906 1 98.25 551 ASN B O 1
ATOM 8383 N N . PRO B 1 552 ? -12.977 7.566 22.922 1 97.12 552 PRO B N 1
ATOM 8384 C CA . PRO B 1 552 ? -14.328 7.805 22.422 1 97.12 552 PRO B CA 1
ATOM 8385 C C . PRO B 1 552 ? -14.531 9.234 21.906 1 97.12 552 PRO B C 1
ATOM 8387 O O . PRO B 1 552 ? -13.898 10.164 22.422 1 97.12 552 PRO B O 1
ATOM 8390 N N . GLY B 1 553 ? -15.43 9.352 20.953 1 95.25 553 GLY B N 1
ATOM 8391 C CA . GLY B 1 553 ? -15.773 10.648 20.406 1 95.25 553 GLY B CA 1
ATOM 8392 C C . GLY B 1 553 ? -14.914 11.031 19.203 1 95.25 553 GLY B C 1
ATOM 8393 O O . GLY B 1 553 ? -15.164 12.047 18.562 1 95.25 553 GLY B O 1
ATOM 8394 N N . LYS B 1 554 ? -13.93 10.242 18.938 1 96.38 554 LYS B N 1
ATOM 8395 C CA . LYS B 1 554 ? -13.039 10.516 17.812 1 96.38 554 LYS B CA 1
ATOM 8396 C C . LYS B 1 554 ? -13.5 9.773 16.562 1 96.38 554 LYS B C 1
ATOM 8398 O O . LYS B 1 554 ? -14 8.648 16.641 1 96.38 554 LYS B O 1
ATOM 8403 N N . MET B 1 555 ? -13.336 10.344 15.32 1 95 555 MET B N 1
ATOM 8404 C CA . MET B 1 555 ? -13.648 9.812 14 1 95 555 MET B CA 1
ATOM 8405 C C . MET B 1 555 ? -15.156 9.797 13.758 1 95 555 MET B C 1
ATOM 8407 O O . MET B 1 555 ? -15.633 10.258 12.719 1 95 555 MET B O 1
ATOM 8411 N N . PHE B 1 556 ? -15.898 9.289 14.68 1 92 556 PHE B N 1
ATOM 8412 C CA . PHE B 1 556 ? -17.359 9.273 14.602 1 92 556 PHE B CA 1
ATOM 8413 C C . PHE B 1 556 ? -17.969 9.094 15.984 1 92 556 PHE B C 1
ATOM 8415 O O . PHE B 1 556 ? -17.297 8.68 16.922 1 92 556 PHE B O 1
ATOM 8422 N N . ASP B 1 557 ? -19.219 9.531 15.977 1 87.88 557 ASP B N 1
ATOM 8423 C CA . ASP B 1 557 ? -19.969 9.359 17.219 1 87.88 557 ASP B CA 1
ATOM 8424 C C . ASP B 1 557 ? -20.688 8.016 17.25 1 87.88 557 ASP B C 1
ATOM 8426 O O . ASP B 1 557 ? -20.875 7.375 16.203 1 87.88 557 ASP B O 1
ATOM 8430 N N . GLU B 1 558 ? -20.938 7.66 18.406 1 79.62 558 GLU B N 1
ATOM 8431 C CA . GLU B 1 558 ? -21.656 6.406 18.578 1 79.62 558 GLU B CA 1
ATOM 8432 C C . GLU B 1 558 ? -23.031 6.461 17.906 1 79.62 558 GLU B C 1
ATOM 8434 O O . GLU B 1 558 ? -23.641 7.523 17.844 1 79.62 558 GLU B O 1
#

Sequence (1116 aa):
MKLVAGLLRIGAKDCRGPKFVAGRSAALRFASTSARATTSTWKAKYVAVGLVVGAALGSTIFTSSSDGRWNGKVPRWQVAHAAQHGSTRKYADKKTMLKAVDEIRTLLGEDAVSLEDSDIEEHSFSEWSTSNTEEKPVAIVRPQSTEQVSAIARVCTKYKVPMVPYGAGSSVEGNFSSPYSGICIDLSSMDKILAFHPEDLDVVVQPGVNWTQLNNDIRDSGLFFPLDPSPTALVGGMVATNCSGTNATRYGTMKDYVVNLTVVLADGSVIKTRNRPRKTSAGYNLNGLFTGSEGTLGIITEITLKLVTIPACHSVATVTFSSIRQATSAASHIIRSGVPVAALELMDEVQMQIINKNGGSGGRMWPESPTLFIKFSGTDGTVKDNIKSVQAMVKSFDCRSFEFASTREQMESLWSARKQALWSSLAVKPAGTKVWSTDVAVPISRLAELVELSRERAGKLGLFSSLLGHVGDGNFHQMIMYNPDAPQEKTAVAECVHMMVRDALAMEGTVSGEHGIGLGKKHYLAEELDGPTLGVMKALKDTLDPHWLLNPGKMFDEMKLVAGLLRIGAKDCRGPKFVAGRSAALRFASTSARATTSTWKAKYVAVGLVVGAALGSTIFTSSSDGRWNGKVPRWQVAHAAQHGSTRKYADKKTMLKAVDEIRTLLGEDAVSLEDSDIEEHSFSEWSTSNTEEKPVAIVRPQSTEQVSAIARVCTKYKVPMVPYGAGSSVEGNFSSPYSGICIDLSSMDKILAFHPEDLDVVVQPGVNWTQLNNDIRDSGLFFPLDPSPTALVGGMVATNCSGTNATRYGTMKDYVVNLTVVLADGSVIKTRNRPRKTSAGYNLNGLFTGSEGTLGIITEITLKLVTIPACHSVATVTFSSIRQATSAASHIIRSGVPVAALELMDEVQMQIINKNGGSGGRMWPESPTLFIKFSGTDGTVKDNIKSVQAMVKSFDCRSFEFASTREQMESLWSARKQALWSSLAVKPAGTKVWSTDVAVPISRLAELVELSRERAGKLGLFSSLLGHVGDGNFHQMIMYNPDAPQEKTAVAECVHMMVRDALAMEGTVSGEHGIGLGKKHYLAEELDGPTLGVMKALKDTLDPHWLLNPGKMFDE

Radius of gyration: 34.06 Å; Cα contacts (8 Å, |Δi|>4): 2402; chains: 2; bounding box: 112×114×118 Å

InterPro domains:
  IPR004113 FAD-binding oxidoreductase/transferase, type 4, C-terminal [PF02913] (312-555)
  IPR006094 FAD linked oxidase, N-terminal [PF01565] (138-273)
  IPR016164 FAD-linked oxidase-like, C-terminal [SSF55103] (315-557)
  IPR016166 FAD-binding domain, PCMH-type [PS51387] (133-310)
  IPR016169 FAD-binding, type PCMH, subdomain 2 [G3DSA:3.30.465.10] (102-329)
  IPR016171 Vanillyl-alcohol oxidase, C-terminal subdomain 2 [G3DSA:1.10.45.10] (516-555)
  IPR036318 FAD-binding, type PCMH-like superfamily [SSF56176] (96-311)